Protein AF-0000000080436805 (afdb_homodimer)

Structure (mmCIF, N/CA/C/O backbone):
data_AF-0000000080436805-model_v1
#
loop_
_entity.id
_entity.type
_entity.pdbx_description
1 polymer 'Epoxide hydrolase N-terminal domain-containing protein'
#
loop_
_atom_site.group_PDB
_atom_site.id
_atom_site.type_symbol
_atom_site.label_atom_id
_atom_site.label_alt_id
_atom_site.label_comp_id
_atom_site.label_asym_id
_atom_site.label_entity_id
_atom_site.label_seq_id
_atom_site.pdbx_PDB_ins_code
_atom_site.Cartn_x
_atom_site.Cartn_y
_atom_site.Cartn_z
_atom_site.occupancy
_atom_site.B_iso_or_equiv
_atom_site.auth_seq_id
_atom_site.auth_comp_id
_atom_site.auth_asym_id
_atom_site.auth_atom_id
_atom_site.pdbx_PDB_model_num
ATOM 1 N N . MET A 1 1 ? 10.547 -19.391 -31.875 1 88.62 1 MET A N 1
ATOM 2 C CA . MET A 1 1 ? 11.555 -20.422 -31.688 1 88.62 1 MET A CA 1
ATOM 3 C C . MET A 1 1 ? 11.836 -20.641 -30.203 1 88.62 1 MET A C 1
ATOM 5 O O . MET A 1 1 ? 11.961 -19.672 -29.438 1 88.62 1 MET A O 1
ATOM 9 N N . ILE A 1 2 ? 11.781 -21.859 -29.734 1 96.38 2 ILE A N 1
ATOM 10 C CA . ILE A 1 2 ? 12.062 -22.234 -28.359 1 96.38 2 ILE A CA 1
ATOM 11 C C . ILE A 1 2 ? 13.57 -22.344 -28.156 1 96.38 2 ILE A C 1
ATOM 13 O O . ILE A 1 2 ? 14.266 -23.016 -28.906 1 96.38 2 ILE A O 1
ATOM 17 N N . GLU A 1 3 ? 14.094 -21.609 -27.188 1 97.44 3 GLU A N 1
ATOM 18 C CA . GLU A 1 3 ? 15.531 -21.594 -26.891 1 97.44 3 GLU A CA 1
ATOM 19 C C . GLU A 1 3 ? 15.812 -22.062 -25.469 1 97.44 3 GLU A C 1
ATOM 21 O O . GLU A 1 3 ? 15.039 -21.797 -24.562 1 97.44 3 GLU A O 1
ATOM 26 N N . LYS A 1 4 ? 16.938 -22.75 -25.359 1 97.81 4 LYS A N 1
ATOM 27 C CA . LYS A 1 4 ? 17.359 -23.156 -24.016 1 97.81 4 LYS A CA 1
ATOM 28 C C . LYS A 1 4 ? 17.672 -21.938 -23.156 1 97.81 4 LYS A C 1
ATOM 30 O O . LYS A 1 4 ? 18.125 -20.906 -23.656 1 97.81 4 LYS A O 1
ATOM 35 N N . PHE A 1 5 ? 17.375 -22.047 -21.891 1 97.88 5 PHE A N 1
ATOM 36 C CA . PHE A 1 5 ? 17.594 -20.969 -20.922 1 97.88 5 PHE A CA 1
ATOM 37 C C . PHE A 1 5 ? 18.391 -21.469 -19.719 1 97.88 5 PHE A C 1
ATOM 39 O O . PHE A 1 5 ? 18.172 -22.594 -19.25 1 97.88 5 PHE A O 1
ATOM 46 N N . THR A 1 6 ? 19.375 -20.688 -19.281 1 97.62 6 THR A N 1
ATOM 47 C CA . THR A 1 6 ? 20.156 -20.984 -18.078 1 97.62 6 THR A CA 1
ATOM 48 C C . THR A 1 6 ? 19.922 -19.938 -17 1 97.62 6 THR A C 1
ATOM 50 O O . THR A 1 6 ? 19.906 -18.734 -17.297 1 97.62 6 THR A O 1
ATOM 53 N N . ILE A 1 7 ? 19.734 -20.375 -15.781 1 98.25 7 ILE A N 1
ATOM 54 C CA . ILE A 1 7 ? 19.531 -19.469 -14.656 1 98.25 7 ILE A CA 1
ATOM 55 C C . ILE A 1 7 ? 20.766 -18.578 -14.484 1 98.25 7 ILE A C 1
ATOM 57 O O . ILE A 1 7 ? 21.891 -19.062 -14.398 1 98.25 7 ILE A O 1
ATOM 61 N N . PRO A 1 8 ? 20.594 -17.281 -14.391 1 97.81 8 PRO A N 1
ATOM 62 C CA . PRO A 1 8 ? 21.734 -16.359 -14.352 1 97.81 8 PRO A CA 1
ATOM 63 C C . PRO A 1 8 ? 22.422 -16.344 -12.984 1 97.81 8 PRO A C 1
ATOM 65 O O . PRO A 1 8 ? 21.844 -16.781 -11.992 1 97.81 8 PRO A O 1
ATOM 68 N N . SER A 1 9 ? 23.656 -15.82 -13.008 1 97.56 9 SER A N 1
ATOM 69 C CA . SER A 1 9 ? 24.375 -15.578 -11.766 1 97.56 9 SER A CA 1
ATOM 70 C C . SER A 1 9 ? 23.875 -14.312 -11.078 1 97.56 9 SER A C 1
ATOM 72 O O . SER A 1 9 ? 23.172 -13.508 -11.68 1 97.56 9 SER A O 1
ATOM 74 N N . LEU A 1 10 ? 24.125 -14.234 -9.844 1 97.19 10 LEU A N 1
ATOM 75 C CA . LEU A 1 10 ? 23.766 -13.086 -9.016 1 97.19 10 LEU A CA 1
ATOM 76 C C . LEU A 1 10 ? 24.984 -12.203 -8.75 1 97.19 10 LEU A C 1
ATOM 78 O O . LEU A 1 10 ? 26.078 -12.711 -8.516 1 97.19 10 LEU A O 1
ATOM 82 N N . ASP A 1 11 ? 24.828 -10.883 -8.82 1 96.44 11 ASP A N 1
ATOM 83 C CA . ASP A 1 11 ? 25.828 -9.969 -8.281 1 96.44 11 ASP A CA 1
ATOM 84 C C . ASP A 1 11 ? 25.859 -10 -6.758 1 96.44 11 ASP A C 1
ATOM 86 O O . ASP A 1 11 ? 25.25 -9.148 -6.105 1 96.44 11 ASP A O 1
ATOM 90 N N . GLU A 1 12 ? 26.562 -10.891 -6.273 1 96.12 12 GLU A N 1
ATOM 91 C CA . GLU A 1 12 ? 26.578 -11.141 -4.836 1 96.12 12 GLU A CA 1
ATOM 92 C C . GLU A 1 12 ? 27.141 -9.938 -4.074 1 96.12 12 GLU A C 1
ATOM 94 O O . GLU A 1 12 ? 26.719 -9.656 -2.955 1 96.12 12 GLU A O 1
ATOM 99 N N . GLN A 1 13 ? 28.094 -9.289 -4.645 1 96.38 13 GLN A N 1
ATOM 100 C CA . GLN A 1 13 ? 28.719 -8.164 -3.971 1 96.38 13 GLN A CA 1
ATOM 101 C C . GLN A 1 13 ? 27.719 -7.023 -3.762 1 96.38 13 GLN A C 1
ATOM 103 O O . GLN A 1 13 ? 27.656 -6.438 -2.678 1 96.38 13 GLN A O 1
ATOM 108 N N . ASP A 1 14 ? 27.016 -6.73 -4.785 1 96.81 14 ASP A N 1
ATOM 109 C CA . ASP A 1 14 ? 26.016 -5.676 -4.664 1 96.81 14 ASP A CA 1
ATOM 110 C C . ASP A 1 14 ? 24.984 -6.016 -3.588 1 96.81 14 ASP A C 1
ATOM 112 O O . ASP A 1 14 ? 24.641 -5.168 -2.764 1 96.81 14 ASP A O 1
ATOM 116 N N . LEU A 1 15 ? 24.484 -7.219 -3.656 1 97.81 15 LEU A N 1
ATOM 117 C CA . LEU A 1 15 ? 23.5 -7.648 -2.666 1 97.81 15 LEU A CA 1
ATOM 118 C C . LEU A 1 15 ? 24.078 -7.574 -1.257 1 97.81 15 LEU A C 1
ATOM 120 O O . LEU A 1 15 ? 23.438 -7.055 -0.342 1 97.81 15 LEU A O 1
ATOM 124 N N . HIS A 1 16 ? 25.281 -8.062 -1.085 1 97.69 16 HIS A N 1
ATOM 125 C CA . HIS A 1 16 ? 25.922 -8.062 0.223 1 97.69 16 HIS A CA 1
ATOM 126 C C . HIS A 1 16 ? 26.141 -6.645 0.739 1 97.69 16 HIS A C 1
ATOM 128 O O . HIS A 1 16 ? 25.891 -6.367 1.917 1 97.69 16 HIS A O 1
ATOM 134 N N . ASP A 1 17 ? 26.594 -5.762 -0.115 1 97.12 17 ASP A N 1
ATOM 135 C CA . ASP A 1 17 ? 26.812 -4.371 0.268 1 97.12 17 ASP A CA 1
ATOM 136 C C . ASP A 1 17 ? 25.516 -3.729 0.753 1 97.12 17 ASP A C 1
ATOM 138 O O . ASP A 1 17 ? 25.5 -3.043 1.778 1 97.12 17 ASP A O 1
ATOM 142 N N . ARG A 1 18 ? 24.469 -3.953 0.056 1 98.12 18 ARG A N 1
ATOM 143 C CA . ARG A 1 18 ? 23.172 -3.379 0.41 1 98.12 18 ARG A CA 1
ATOM 144 C C . ARG A 1 18 ? 22.656 -3.961 1.721 1 98.12 18 ARG A C 1
ATOM 146 O O . ARG A 1 18 ? 22.156 -3.229 2.576 1 98.12 18 ARG A O 1
ATOM 153 N N . LEU A 1 19 ? 22.781 -5.242 1.886 1 98.38 19 LEU A N 1
ATOM 154 C CA . LEU A 1 19 ? 22.281 -5.906 3.078 1 98.38 19 LEU A CA 1
ATOM 155 C C . LEU A 1 19 ? 23.125 -5.562 4.297 1 98.38 19 LEU A C 1
ATOM 157 O O . LEU A 1 19 ? 22.688 -5.75 5.438 1 98.38 19 LEU A O 1
ATOM 161 N N . SER A 1 20 ? 24.328 -5.078 4.078 1 97.81 20 SER A N 1
ATOM 162 C CA . SER A 1 20 ? 25.234 -4.75 5.18 1 97.81 20 SER A CA 1
ATOM 163 C C . SER A 1 20 ? 24.969 -3.342 5.707 1 97.81 20 SER A C 1
ATOM 165 O O . SER A 1 20 ? 25.453 -2.971 6.773 1 97.81 20 SER A O 1
ATOM 167 N N . ARG A 1 21 ? 24.156 -2.566 4.992 1 97.12 21 ARG A N 1
ATOM 168 C CA . ARG A 1 21 ? 23.938 -1.174 5.371 1 97.12 21 ARG A CA 1
ATOM 169 C C . ARG A 1 21 ? 22.453 -0.874 5.52 1 97.12 21 ARG A C 1
ATOM 171 O O . ARG A 1 21 ? 22.016 0.245 5.246 1 97.12 21 ARG A O 1
ATOM 178 N N . VAL A 1 22 ? 21.75 -1.857 5.914 1 98.44 22 VAL A N 1
ATOM 179 C CA . VAL A 1 22 ? 20.297 -1.725 5.984 1 98.44 22 VAL A CA 1
ATOM 180 C C . VAL A 1 22 ? 19.922 -0.691 7.043 1 98.44 22 VAL A C 1
ATOM 182 O O . VAL A 1 22 ? 20.484 -0.684 8.141 1 98.44 22 VAL A O 1
ATOM 185 N N . LYS A 1 23 ? 19.047 0.207 6.695 1 98.38 23 LYS A N 1
ATOM 186 C CA . LYS A 1 23 ? 18.344 1.045 7.66 1 98.38 23 LYS A CA 1
ATOM 187 C C . LYS A 1 23 ? 16.969 0.472 7.984 1 98.38 23 LYS A C 1
ATOM 189 O O . LYS A 1 23 ? 16.062 0.472 7.137 1 98.38 23 LYS A O 1
ATOM 194 N N . TYR A 1 24 ? 16.812 -0.033 9.195 1 98.12 24 TYR A N 1
ATOM 195 C CA . TYR A 1 24 ? 15.562 -0.666 9.602 1 98.12 24 TYR A CA 1
ATOM 196 C C . TYR A 1 24 ? 14.555 0.374 10.078 1 98.12 24 TYR A C 1
ATOM 198 O O . TYR A 1 24 ? 14.938 1.415 10.617 1 98.12 24 TYR A O 1
ATOM 206 N N . PRO A 1 25 ? 13.289 0.126 9.875 1 97.56 25 PRO A N 1
ATOM 207 C CA . PRO A 1 25 ? 12.266 1.084 10.281 1 97.56 25 PRO A CA 1
ATOM 208 C C . PRO A 1 25 ? 12.086 1.147 11.797 1 97.56 25 PRO A C 1
ATOM 210 O O . PRO A 1 25 ? 12.406 0.183 12.5 1 97.56 25 PRO A O 1
ATOM 213 N N . HIS A 1 26 ? 11.531 2.301 12.211 1 95.31 26 HIS A N 1
ATOM 214 C CA . HIS A 1 26 ? 11.156 2.445 13.609 1 95.31 26 HIS A CA 1
ATOM 215 C C . HIS A 1 26 ? 9.953 1.572 13.953 1 95.31 26 HIS A C 1
ATOM 217 O O . HIS A 1 26 ? 9 1.496 13.18 1 95.31 26 HIS A O 1
ATOM 223 N N . GLU A 1 27 ? 10.047 0.868 15.031 1 95.31 27 GLU A N 1
ATOM 224 C CA . GLU A 1 27 ? 8.945 0.049 15.531 1 95.31 27 GLU A CA 1
ATOM 225 C C . GLU A 1 27 ? 8.656 0.354 17 1 95.31 27 GLU A C 1
ATOM 227 O O . GLU A 1 27 ? 9.398 1.09 17.641 1 95.31 27 GLU A O 1
ATOM 232 N N . TYR A 1 28 ? 7.523 -0.093 17.484 1 94.88 28 TYR A N 1
ATOM 233 C CA . TYR A 1 28 ? 7.176 0.051 18.891 1 94.88 28 TYR A CA 1
ATOM 234 C C . TYR A 1 28 ? 8.164 -0.693 19.781 1 94.88 28 TYR A C 1
ATOM 236 O O . TYR A 1 28 ? 8.82 -1.641 19.328 1 94.88 28 TYR A O 1
ATOM 244 N N . GLU A 1 29 ? 8.383 -0.262 20.984 1 90.12 29 GLU A N 1
ATOM 245 C CA . GLU A 1 29 ? 9.352 -0.846 21.891 1 90.12 29 GLU A CA 1
ATOM 246 C C . GLU A 1 29 ? 8.984 -2.285 22.25 1 90.12 29 GLU A C 1
ATOM 248 O O . GLU A 1 29 ? 9.859 -3.146 22.344 1 90.12 29 GLU A O 1
ATOM 253 N N . ASN A 1 30 ? 7.723 -2.559 22.516 1 81.88 30 ASN A N 1
ATOM 254 C CA . ASN A 1 30 ? 7.332 -3.936 22.797 1 81.88 30 ASN A CA 1
ATOM 255 C C . ASN A 1 30 ? 6.941 -4.68 21.531 1 81.88 30 ASN A C 1
ATOM 257 O O . ASN A 1 30 ? 5.77 -4.996 21.328 1 81.88 30 ASN A O 1
ATOM 261 N N . GLU A 1 31 ? 7.949 -4.957 20.828 1 70.44 31 GLU A N 1
ATOM 262 C CA . GLU A 1 31 ? 7.777 -5.59 19.531 1 70.44 31 GLU A CA 1
ATOM 263 C C . GLU A 1 31 ? 7.168 -6.98 19.672 1 70.44 31 GLU A C 1
ATOM 265 O O . GLU A 1 31 ? 6.316 -7.375 18.859 1 70.44 31 GLU A O 1
ATOM 270 N N . ALA A 1 32 ? 7.637 -7.602 20.641 1 68.31 32 ALA A N 1
ATOM 271 C CA . ALA A 1 32 ? 7.141 -8.953 20.875 1 68.31 32 ALA A CA 1
ATOM 272 C C . ALA A 1 32 ? 5.629 -8.961 21.094 1 68.31 32 ALA A C 1
ATOM 274 O O . ALA A 1 32 ? 4.926 -9.844 20.594 1 68.31 32 ALA A O 1
ATOM 275 N N . ALA A 1 33 ? 5.219 -7.914 21.672 1 70.69 33 ALA A N 1
ATOM 276 C CA . ALA A 1 33 ? 3.791 -7.848 21.969 1 70.69 33 ALA A CA 1
ATOM 277 C C . ALA A 1 33 ? 2.984 -7.48 20.734 1 70.69 33 ALA A C 1
ATOM 279 O O . ALA A 1 33 ? 1.81 -7.836 20.625 1 70.69 33 ALA A O 1
ATOM 280 N N . SER A 1 34 ? 3.65 -6.918 19.797 1 82.81 34 SER A N 1
ATOM 281 C CA . SER A 1 34 ? 2.934 -6.477 18.609 1 82.81 34 SER A CA 1
ATOM 282 C C . SER A 1 34 ? 2.742 -7.621 17.625 1 82.81 34 SER A C 1
ATOM 284 O O . SER A 1 34 ? 1.799 -7.613 16.828 1 82.81 34 SER A O 1
ATOM 286 N N . GLY A 1 35 ? 3.668 -8.633 17.781 1 87 35 GLY A N 1
ATOM 287 C CA . GLY A 1 35 ? 3.605 -9.734 16.828 1 87 35 GLY A CA 1
ATOM 288 C C . GLY A 1 35 ? 3.658 -9.273 15.391 1 87 35 GLY A C 1
ATOM 289 O O . GLY A 1 35 ? 4.562 -8.531 15 1 87 35 GLY A O 1
ATOM 290 N N . TRP A 1 36 ? 2.643 -9.758 14.656 1 93.81 36 TRP A N 1
ATOM 291 C CA . TRP A 1 36 ? 2.592 -9.461 13.234 1 93.81 36 TRP A CA 1
ATOM 292 C C . TRP A 1 36 ? 1.452 -8.5 12.914 1 93.81 36 TRP A C 1
ATOM 294 O O . TRP A 1 36 ? 1.061 -8.344 11.758 1 93.81 36 TRP A O 1
ATOM 304 N N . LYS A 1 37 ? 0.992 -7.848 13.953 1 91.12 37 LYS A N 1
ATOM 305 C CA . LYS A 1 37 ? -0.19 -6.996 13.875 1 91.12 37 LYS A CA 1
ATOM 306 C C . LYS A 1 37 ? 0.014 -5.859 12.875 1 91.12 37 LYS A C 1
ATOM 308 O O . LYS A 1 37 ? -0.914 -5.484 12.156 1 91.12 37 LYS A O 1
ATOM 313 N N . TYR A 1 38 ? 1.206 -5.32 12.734 1 94.31 38 TYR A N 1
ATOM 314 C CA . TYR A 1 38 ? 1.496 -4.156 11.906 1 94.31 38 TYR A CA 1
ATOM 315 C C . TYR A 1 38 ? 2.236 -4.562 10.633 1 94.31 38 TYR A C 1
ATOM 317 O O . TYR A 1 38 ? 2.74 -3.705 9.906 1 94.31 38 TYR A O 1
ATOM 325 N N . GLY A 1 39 ? 2.305 -5.852 10.344 1 96 39 GLY A N 1
ATOM 326 C CA . GLY A 1 39 ? 3.088 -6.395 9.25 1 96 39 GLY A CA 1
ATOM 327 C C . GLY A 1 39 ? 4.348 -7.105 9.703 1 96 39 GLY A C 1
ATOM 328 O O . GLY A 1 39 ? 4.43 -7.562 10.844 1 96 39 GLY A O 1
ATOM 329 N N . ALA A 1 40 ? 5.27 -7.281 8.844 1 97.06 40 ALA A N 1
ATOM 330 C CA . ALA A 1 40 ? 6.52 -7.977 9.148 1 97.06 40 ALA A CA 1
ATOM 331 C C . ALA A 1 40 ? 7.32 -7.227 10.211 1 97.06 40 ALA A C 1
ATOM 333 O O . ALA A 1 40 ? 7.699 -6.07 10.008 1 97.06 40 ALA A O 1
ATOM 334 N N . PRO A 1 41 ? 7.598 -7.891 11.297 1 96.94 41 PRO A N 1
ATOM 335 C CA . PRO A 1 41 ? 8.391 -7.227 12.336 1 96.94 41 PRO A CA 1
ATOM 336 C C . PRO A 1 41 ? 9.891 -7.277 12.055 1 96.94 41 PRO A C 1
ATOM 338 O O . PRO A 1 41 ? 10.367 -8.211 11.406 1 96.94 41 PRO A O 1
ATOM 341 N N . SER A 1 42 ? 10.625 -6.324 12.57 1 96.25 42 SER A N 1
ATOM 342 C CA . SER A 1 42 ? 12.047 -6.199 12.305 1 96.25 42 SER A CA 1
ATOM 343 C C . SER A 1 42 ? 12.812 -7.434 12.773 1 96.25 42 SER A C 1
ATOM 345 O O . SER A 1 42 ? 13.789 -7.844 12.141 1 96.25 42 SER A O 1
ATOM 347 N N . TRP A 1 43 ? 12.367 -7.98 13.906 1 95.88 43 TRP A N 1
ATOM 348 C CA . TRP A 1 43 ? 13.102 -9.141 14.398 1 95.88 43 TRP A CA 1
ATOM 349 C C . TRP A 1 43 ? 13.078 -10.273 13.367 1 95.88 43 TRP A C 1
ATOM 351 O O . TRP A 1 43 ? 14.094 -10.938 13.148 1 95.88 43 TRP A O 1
ATOM 361 N N . ALA A 1 44 ? 11.953 -10.57 12.781 1 97.12 44 ALA A N 1
ATOM 362 C CA . ALA A 1 44 ? 11.828 -11.625 11.773 1 97.12 44 ALA A CA 1
ATOM 363 C C . ALA A 1 44 ? 12.625 -11.281 10.516 1 97.12 44 ALA A C 1
ATOM 365 O O . ALA A 1 44 ? 13.305 -12.148 9.961 1 97.12 44 ALA A O 1
ATOM 366 N N . VAL A 1 45 ? 12.586 -10.008 10.102 1 98.31 45 VAL A N 1
ATOM 367 C CA . VAL A 1 45 ? 13.273 -9.562 8.898 1 98.31 45 VAL A CA 1
ATOM 368 C C . VAL A 1 45 ? 14.781 -9.633 9.102 1 98.31 45 VAL A C 1
ATOM 370 O O . VAL A 1 45 ? 15.516 -10.102 8.227 1 98.31 45 VAL A O 1
ATOM 373 N N . LYS A 1 46 ? 15.258 -9.18 10.242 1 97.94 46 LYS A N 1
ATOM 374 C CA . LYS A 1 46 ? 16.672 -9.188 10.555 1 97.94 46 LYS A CA 1
ATOM 375 C C . LYS A 1 46 ? 17.25 -10.602 10.516 1 97.94 46 LYS A C 1
ATOM 377 O O . LYS A 1 46 ? 18.359 -10.812 10.023 1 97.94 46 LYS A O 1
ATOM 382 N N . ASP A 1 47 ? 16.469 -11.531 11 1 97.75 47 ASP A N 1
ATOM 383 C CA . ASP A 1 47 ? 16.906 -12.922 10.977 1 97.75 47 ASP A CA 1
ATOM 384 C C . ASP A 1 47 ? 17.109 -13.414 9.539 1 97.75 47 ASP A C 1
ATOM 386 O O . ASP A 1 47 ? 18.094 -14.078 9.242 1 97.75 47 ASP A O 1
ATOM 390 N N . LEU A 1 48 ? 16.203 -13.125 8.727 1 98.75 48 LEU A N 1
ATOM 391 C CA . LEU A 1 48 ? 16.25 -13.562 7.336 1 98.75 48 LEU A CA 1
ATOM 392 C C . LEU A 1 48 ? 17.344 -12.805 6.57 1 98.75 48 LEU A C 1
ATOM 394 O O . LEU A 1 48 ? 17.969 -13.367 5.672 1 98.75 48 LEU A O 1
ATOM 398 N N . VAL A 1 49 ? 17.547 -11.5 6.898 1 98.81 49 VAL A N 1
ATOM 399 C CA . VAL A 1 49 ? 18.609 -10.719 6.289 1 98.81 49 VAL A CA 1
ATOM 400 C C . VAL A 1 49 ? 19.969 -11.32 6.648 1 98.81 49 VAL A C 1
ATOM 402 O O . VAL A 1 49 ? 20.844 -11.445 5.793 1 98.81 49 VAL A O 1
ATOM 405 N N . GLN A 1 50 ? 20.125 -11.695 7.879 1 98.5 50 GLN A N 1
ATOM 406 C CA . GLN A 1 50 ? 21.359 -12.336 8.312 1 98.5 50 GLN A CA 1
ATOM 407 C C . GLN A 1 50 ? 21.578 -13.648 7.57 1 98.5 50 GLN A C 1
ATOM 409 O O . GLN A 1 50 ? 22.703 -13.938 7.125 1 98.5 50 GLN A O 1
ATOM 414 N N . ALA A 1 51 ? 20.547 -14.438 7.461 1 98.62 51 ALA A N 1
ATOM 415 C CA . ALA A 1 51 ? 20.656 -15.695 6.723 1 98.62 51 ALA A CA 1
ATOM 416 C C . ALA A 1 51 ? 21 -15.445 5.258 1 98.62 51 ALA A C 1
ATOM 418 O O . ALA A 1 51 ? 21.797 -16.188 4.668 1 98.62 51 ALA A O 1
ATOM 419 N N . TRP A 1 52 ? 20.406 -14.414 4.688 1 98.69 52 TRP A N 1
ATOM 420 C CA . TRP A 1 52 ? 20.641 -14.07 3.291 1 98.69 52 TRP A CA 1
ATOM 421 C C . TRP A 1 52 ? 22.094 -13.68 3.07 1 98.69 52 TRP A C 1
ATOM 423 O O . TRP A 1 52 ? 22.688 -14.016 2.037 1 98.69 52 TRP A O 1
ATOM 433 N N . LYS A 1 53 ? 22.703 -13.062 4.043 1 97.06 53 LYS A N 1
ATOM 434 C CA . LYS A 1 53 ? 24.062 -12.555 3.953 1 97.06 53 LYS A CA 1
ATOM 435 C C . LYS A 1 53 ? 25.078 -13.656 4.203 1 97.06 53 LYS A C 1
ATOM 437 O O . LYS A 1 53 ? 26.156 -13.664 3.602 1 97.06 53 LYS A O 1
ATOM 442 N N . THR A 1 54 ? 24.734 -14.625 5.055 1 97.06 54 THR A N 1
ATOM 443 C CA . THR A 1 54 ? 25.812 -15.422 5.605 1 97.06 54 THR A CA 1
ATOM 444 C C . THR A 1 54 ? 25.625 -16.906 5.277 1 97.06 54 THR A C 1
ATOM 446 O O . THR A 1 54 ? 26.594 -17.672 5.254 1 97.06 54 THR A O 1
ATOM 449 N N . LYS A 1 55 ? 24.406 -17.312 5.086 1 97.69 55 LYS A N 1
ATOM 450 C CA . LYS A 1 55 ? 24.141 -18.75 4.973 1 97.69 55 LYS A CA 1
ATOM 451 C C . LYS A 1 55 ? 23.625 -19.109 3.584 1 97.69 55 LYS A C 1
ATOM 453 O O . LYS A 1 55 ? 23.922 -20.172 3.061 1 97.69 55 LYS A O 1
ATOM 458 N N . PHE A 1 56 ? 22.906 -18.281 2.98 1 98.25 56 PHE A N 1
ATOM 459 C CA . PHE A 1 56 ? 22.266 -18.531 1.696 1 98.25 56 PHE A CA 1
ATOM 460 C C . PHE A 1 56 ? 23.281 -18.5 0.563 1 98.25 56 PHE A C 1
ATOM 462 O O . PHE A 1 56 ? 24.094 -17.562 0.483 1 98.25 56 PHE A O 1
ATOM 469 N N . SER A 1 57 ? 23.203 -19.453 -0.32 1 98 57 SER A N 1
ATOM 470 C CA . SER A 1 57 ? 24.047 -19.516 -1.51 1 98 57 SER A CA 1
ATOM 471 C C . SER A 1 57 ? 23.203 -19.547 -2.781 1 98 57 SER A C 1
ATOM 473 O O . SER A 1 57 ? 22.594 -20.578 -3.107 1 98 57 SER A O 1
ATOM 475 N N . TRP A 1 58 ? 23.25 -18.484 -3.553 1 98.38 58 TRP A N 1
ATOM 476 C CA . TRP A 1 58 ? 22.547 -18.453 -4.828 1 98.38 58 TRP A CA 1
ATOM 477 C C . TRP A 1 58 ? 23.125 -19.5 -5.789 1 98.38 58 TRP A C 1
ATOM 479 O O . TRP A 1 58 ? 22.375 -20.125 -6.535 1 98.38 58 TRP A O 1
ATOM 489 N N . GLU A 1 59 ? 24.391 -19.625 -5.754 1 97.94 59 GLU A N 1
ATOM 490 C CA . GLU A 1 59 ? 25.031 -20.562 -6.676 1 97.94 59 GLU A CA 1
ATOM 491 C C . GLU A 1 59 ? 24.547 -21.984 -6.441 1 97.94 59 GLU A C 1
ATOM 493 O O . GLU A 1 59 ? 24.344 -22.75 -7.395 1 97.94 59 GLU A O 1
ATOM 498 N N . GLU A 1 60 ? 24.406 -22.344 -5.188 1 98.12 60 GLU A N 1
ATOM 499 C CA . GLU A 1 60 ? 23.859 -23.656 -4.887 1 98.12 60 GLU A CA 1
ATOM 500 C C . GLU A 1 60 ? 22.453 -23.812 -5.434 1 98.12 60 GLU A C 1
ATOM 502 O O . GLU A 1 60 ? 22.109 -24.859 -6.004 1 98.12 60 GLU A O 1
ATOM 507 N N . LYS A 1 61 ? 21.656 -22.812 -5.273 1 98.25 61 LYS A N 1
ATOM 508 C CA . LYS A 1 61 ? 20.281 -22.859 -5.754 1 98.25 61 LYS A CA 1
ATOM 509 C C . LYS A 1 61 ? 20.219 -22.797 -7.277 1 98.25 61 LYS A C 1
ATOM 511 O O . LYS A 1 61 ? 19.375 -23.438 -7.902 1 98.25 61 LYS A O 1
ATOM 516 N N . ARG A 1 62 ? 21.078 -21.969 -7.812 1 98.06 62 ARG A N 1
ATOM 517 C CA . ARG A 1 62 ? 21.203 -21.922 -9.266 1 98.06 62 ARG A CA 1
ATOM 518 C C . ARG A 1 62 ? 21.516 -23.297 -9.844 1 98.06 62 ARG A C 1
ATOM 520 O O . ARG A 1 62 ? 20.906 -23.703 -10.836 1 98.06 62 ARG A O 1
ATOM 527 N N . GLU A 1 63 ? 22.438 -24.016 -9.25 1 97.62 63 GLU A N 1
ATOM 528 C CA . GLU A 1 63 ? 22.781 -25.359 -9.68 1 97.62 63 GLU A CA 1
ATOM 529 C C . GLU A 1 63 ? 21.578 -26.297 -9.539 1 97.62 63 GLU A C 1
ATOM 531 O O . GLU A 1 63 ? 21.312 -27.125 -10.422 1 97.62 63 GLU A O 1
ATOM 536 N N . GLU A 1 64 ? 20.906 -26.188 -8.453 1 97.88 64 GLU A N 1
ATOM 537 C CA . GLU A 1 64 ? 19.703 -26.984 -8.242 1 97.88 64 GLU A CA 1
ATOM 538 C C . GLU A 1 64 ? 18.688 -26.734 -9.352 1 97.88 64 GLU A C 1
ATOM 540 O O . GLU A 1 64 ? 18.172 -27.672 -9.945 1 97.88 64 GLU A O 1
ATOM 545 N N . MET A 1 65 ? 18.375 -25.484 -9.625 1 98.44 65 MET A N 1
ATOM 546 C CA . MET A 1 65 ? 17.359 -25.125 -10.602 1 98.44 65 MET A CA 1
ATOM 547 C C . MET A 1 65 ? 17.781 -25.531 -12.008 1 98.44 65 MET A C 1
ATOM 549 O O . MET A 1 65 ? 16.938 -25.906 -12.828 1 98.44 65 MET A O 1
ATOM 553 N N . ASN A 1 66 ? 19.062 -25.516 -12.258 1 97.88 66 ASN A N 1
ATOM 554 C CA . ASN A 1 66 ? 19.562 -25.828 -13.594 1 97.88 66 ASN A CA 1
ATOM 555 C C . ASN A 1 66 ? 19.516 -27.328 -13.875 1 97.88 66 ASN A C 1
ATOM 557 O O . ASN A 1 66 ? 19.844 -27.766 -14.984 1 97.88 66 ASN A O 1
ATOM 561 N N . GLN A 1 67 ? 19.125 -28.125 -12.945 1 97.06 67 GLN A N 1
ATOM 562 C CA . GLN A 1 67 ? 18.906 -29.547 -13.211 1 97.06 67 GLN A CA 1
ATOM 563 C C . GLN A 1 67 ? 17.703 -29.75 -14.133 1 97.06 67 GLN A C 1
ATOM 565 O O . GLN A 1 67 ? 17.594 -30.781 -14.805 1 97.06 67 GLN A O 1
ATOM 570 N N . TRP A 1 68 ? 16.75 -28.859 -14.109 1 98.38 68 TRP A N 1
ATOM 571 C CA . TRP A 1 68 ? 15.586 -28.938 -14.977 1 98.38 68 TRP A CA 1
ATOM 572 C C . TRP A 1 68 ? 15.875 -28.297 -16.328 1 98.38 68 TRP A C 1
ATOM 574 O O . TRP A 1 68 ? 16.828 -27.531 -16.469 1 98.38 68 TRP A O 1
ATOM 584 N N . HIS A 1 69 ? 15.125 -28.688 -17.344 1 98.5 69 HIS A N 1
ATOM 585 C CA . HIS A 1 69 ? 15.281 -28.109 -18.672 1 98.5 69 HIS A CA 1
ATOM 586 C C . HIS A 1 69 ? 14.508 -26.797 -18.797 1 98.5 69 HIS A C 1
ATOM 588 O O . HIS A 1 69 ? 13.281 -26.812 -18.938 1 98.5 69 HIS A O 1
ATOM 594 N N . HIS A 1 70 ? 15.219 -25.719 -18.766 1 98.69 70 HIS A N 1
ATOM 595 C CA . HIS A 1 70 ? 14.648 -24.375 -18.906 1 98.69 70 HIS A CA 1
ATOM 596 C C . HIS A 1 70 ? 14.672 -23.906 -20.359 1 98.69 70 HIS A C 1
ATOM 598 O O . HIS A 1 70 ? 15.641 -24.156 -21.078 1 98.69 70 HIS A O 1
ATOM 604 N N . TYR A 1 71 ? 13.602 -23.203 -20.703 1 98.69 71 TYR A N 1
ATOM 605 C CA . TYR A 1 71 ? 13.492 -22.672 -22.062 1 98.69 71 TYR A CA 1
ATOM 606 C C . TYR A 1 71 ? 12.867 -21.281 -22.047 1 98.69 71 TYR A C 1
ATOM 608 O O . TYR A 1 71 ? 12.367 -20.828 -21.016 1 98.69 71 TYR A O 1
ATOM 616 N N . ARG A 1 72 ? 12.961 -20.594 -23.125 1 98.25 72 ARG A N 1
ATOM 617 C CA . ARG A 1 72 ? 12.281 -19.328 -23.406 1 98.25 72 ARG A CA 1
ATOM 618 C C . ARG A 1 72 ? 11.742 -19.312 -24.828 1 98.25 72 ARG A C 1
ATOM 620 O O . ARG A 1 72 ? 12.367 -19.844 -25.75 1 98.25 72 ARG A O 1
ATOM 627 N N . THR A 1 73 ? 10.664 -18.766 -25.031 1 98.38 73 THR A N 1
ATOM 628 C CA . THR A 1 73 ? 10.07 -18.625 -26.359 1 98.38 73 THR A CA 1
ATOM 629 C C . THR A 1 73 ? 9.234 -17.344 -26.453 1 98.38 73 THR A C 1
ATOM 631 O O . THR A 1 73 ? 8.695 -16.891 -25.438 1 98.38 73 THR A O 1
ATOM 634 N N . ASN A 1 74 ? 9.195 -16.734 -27.625 1 98.38 74 ASN A N 1
ATOM 635 C CA . ASN A 1 74 ? 8.398 -15.531 -27.812 1 98.38 74 ASN A CA 1
ATOM 636 C C . ASN A 1 74 ? 6.941 -15.852 -28.109 1 98.38 74 ASN A C 1
ATOM 638 O O . ASN A 1 74 ? 6.633 -16.516 -29.094 1 98.38 74 ASN A O 1
ATOM 642 N N . ILE A 1 75 ? 6.117 -15.5 -27.25 1 98.19 75 ILE A N 1
ATOM 643 C CA . ILE A 1 75 ? 4.68 -15.664 -27.422 1 98.19 75 ILE A CA 1
ATOM 644 C C . ILE A 1 75 ? 3.971 -14.344 -27.141 1 98.19 75 ILE A C 1
ATOM 646 O O . ILE A 1 75 ? 4.168 -13.727 -26.094 1 98.19 75 ILE A O 1
ATOM 650 N N . ASN A 1 76 ? 3.152 -13.914 -28.062 1 97.25 76 ASN A N 1
ATOM 651 C CA . ASN A 1 76 ? 2.4 -12.664 -27.953 1 97.25 76 ASN A CA 1
ATOM 652 C C . ASN A 1 76 ? 3.316 -11.484 -27.656 1 97.25 76 ASN A C 1
ATOM 654 O O . ASN A 1 76 ? 2.959 -10.594 -26.875 1 97.25 76 ASN A O 1
ATOM 658 N N . GLY A 1 77 ? 4.535 -11.555 -28.094 1 97.19 77 GLY A N 1
ATOM 659 C CA . GLY A 1 77 ? 5.441 -10.414 -28.031 1 97.19 77 GLY A CA 1
ATOM 660 C C . GLY A 1 77 ? 6.312 -10.414 -26.797 1 97.19 77 GLY A C 1
ATOM 661 O O . GLY A 1 77 ? 7.109 -9.5 -26.594 1 97.19 77 GLY A O 1
ATOM 662 N N . LEU A 1 78 ? 6.199 -11.445 -25.938 1 98.12 78 LEU A N 1
ATOM 663 C CA . LEU A 1 78 ? 7.004 -11.539 -24.734 1 98.12 78 LEU A CA 1
ATOM 664 C C . LEU A 1 78 ? 7.828 -12.82 -24.719 1 98.12 78 LEU A C 1
ATOM 666 O O . LEU A 1 78 ? 7.352 -13.875 -25.156 1 98.12 78 LEU A O 1
ATOM 670 N N . ASN A 1 79 ? 9.055 -12.688 -24.281 1 98.44 79 ASN A N 1
ATOM 671 C CA . ASN A 1 79 ? 9.836 -13.891 -24.031 1 98.44 79 ASN A CA 1
ATOM 672 C C . ASN A 1 79 ? 9.359 -14.602 -22.766 1 98.44 79 ASN A C 1
ATOM 674 O O . ASN A 1 79 ? 9.617 -14.148 -21.656 1 98.44 79 ASN A O 1
ATOM 678 N N . ILE A 1 80 ? 8.781 -15.727 -22.953 1 98.81 80 ILE A N 1
ATOM 679 C CA . ILE A 1 80 ? 8.188 -16.484 -21.859 1 98.81 80 ILE A CA 1
ATOM 680 C C . ILE A 1 80 ? 9.148 -17.578 -21.422 1 98.81 80 ILE A C 1
ATOM 682 O O . ILE A 1 80 ? 9.562 -18.422 -22.219 1 98.81 80 ILE A O 1
ATOM 686 N N . HIS A 1 81 ? 9.531 -17.578 -20.156 1 98.88 81 HIS A N 1
ATOM 687 C CA . HIS A 1 81 ? 10.328 -18.625 -19.531 1 98.88 81 HIS A CA 1
ATOM 688 C C . HIS A 1 81 ? 9.453 -19.797 -19.109 1 98.88 81 HIS A C 1
ATOM 690 O O . HIS A 1 81 ? 8.336 -19.594 -18.625 1 98.88 81 HIS A O 1
ATOM 696 N N . PHE A 1 82 ? 9.961 -21.016 -19.297 1 98.81 82 PHE A N 1
ATOM 697 C CA . PHE A 1 82 ? 9.258 -22.172 -18.75 1 98.81 82 PHE A CA 1
ATOM 698 C C . PHE A 1 82 ? 10.211 -23.344 -18.578 1 98.81 82 PHE A C 1
ATOM 700 O O . PHE A 1 82 ? 11.258 -23.406 -19.219 1 98.81 82 PHE A O 1
ATOM 707 N N . ILE A 1 83 ? 9.883 -24.156 -17.625 1 98.81 83 ILE A N 1
ATOM 708 C CA . ILE A 1 83 ? 10.484 -25.484 -17.469 1 98.81 83 ILE A CA 1
ATOM 709 C C . ILE A 1 83 ? 9.68 -26.516 -18.266 1 98.81 83 ILE A C 1
ATOM 711 O O . ILE A 1 83 ? 8.453 -26.484 -18.25 1 98.81 83 ILE A O 1
ATOM 715 N N . HIS A 1 84 ? 10.352 -27.406 -18.953 1 98.75 84 HIS A N 1
ATOM 716 C CA . HIS A 1 84 ? 9.719 -28.516 -19.656 1 98.75 84 HIS A CA 1
ATOM 717 C C . HIS A 1 84 ? 10.445 -29.828 -19.359 1 98.75 84 HIS A C 1
ATOM 719 O O . HIS A 1 84 ? 11.562 -30.047 -19.828 1 98.75 84 HIS A O 1
ATOM 725 N N . GLU A 1 85 ? 9.805 -30.641 -18.562 1 98.25 85 GLU A N 1
ATOM 726 C CA . GLU A 1 85 ? 10.344 -31.953 -18.219 1 98.25 85 GLU A CA 1
ATOM 727 C C . GLU A 1 85 ? 9.484 -33.062 -18.812 1 98.25 85 GLU A C 1
ATOM 729 O O . GLU A 1 85 ? 8.359 -33.312 -18.359 1 98.25 85 GLU A O 1
ATOM 734 N N . ILE A 1 86 ? 10.008 -33.781 -19.703 1 97.38 86 ILE A N 1
ATOM 735 C CA . ILE A 1 86 ? 9.297 -34.875 -20.391 1 97.38 86 ILE A CA 1
ATOM 736 C C . ILE A 1 86 ? 9.461 -36.188 -19.609 1 97.38 86 ILE A C 1
ATOM 738 O O . ILE A 1 86 ? 10.578 -36.531 -19.234 1 97.38 86 ILE A O 1
ATOM 742 N N . SER A 1 87 ? 8.352 -36.781 -19.391 1 97.31 87 SER A N 1
ATOM 743 C CA . SER A 1 87 ? 8.383 -38.062 -18.672 1 97.31 87 SER A CA 1
ATOM 744 C C . SER A 1 87 ? 8.781 -39.188 -19.594 1 97.31 87 SER A C 1
ATOM 746 O O . SER A 1 87 ? 8.43 -39.188 -20.766 1 97.31 87 SER A O 1
ATOM 748 N N . LYS A 1 88 ? 9.453 -40.188 -19.078 1 95.19 88 LYS A N 1
ATOM 749 C CA . LYS A 1 88 ? 9.797 -41.406 -19.812 1 95.19 88 LYS A CA 1
ATOM 750 C C . LYS A 1 88 ? 8.75 -42.5 -19.594 1 95.19 88 LYS A C 1
ATOM 752 O O . LYS A 1 88 ? 8.828 -43.562 -20.203 1 95.19 88 LYS A O 1
ATOM 757 N N . VAL A 1 89 ? 7.789 -42.125 -18.859 1 93.88 89 VAL A N 1
ATOM 758 C CA . VAL A 1 89 ? 6.723 -43.094 -18.562 1 93.88 89 VAL A CA 1
ATOM 759 C C . VAL A 1 89 ? 5.688 -43.062 -19.688 1 93.88 89 VAL A C 1
ATOM 761 O O . VAL A 1 89 ? 5.227 -42 -20.094 1 93.88 89 VAL A O 1
ATOM 764 N N . ASP A 1 90 ? 5.348 -44.188 -20.359 1 87.5 90 ASP A N 1
ATOM 765 C CA . ASP A 1 90 ? 4.547 -44.344 -21.562 1 87.5 90 ASP A CA 1
ATOM 766 C C . ASP A 1 90 ? 3.182 -43.688 -21.406 1 87.5 90 ASP A C 1
ATOM 768 O O . ASP A 1 90 ? 2.668 -43.062 -22.344 1 87.5 90 ASP A O 1
ATOM 772 N N . ASN A 1 91 ? 2.545 -43.719 -20.25 1 88.44 91 ASN A N 1
ATOM 773 C CA . ASN A 1 91 ? 1.187 -43.188 -20.109 1 88.44 91 ASN A CA 1
ATOM 774 C C . ASN A 1 91 ? 1.173 -41.812 -19.438 1 88.44 91 ASN A C 1
ATOM 776 O O . ASN A 1 91 ? 0.14 -41.375 -18.938 1 88.44 91 ASN A O 1
ATOM 780 N N . ALA A 1 92 ? 2.273 -41.156 -19.594 1 95.81 92 ALA A N 1
ATOM 781 C CA . ALA A 1 92 ? 2.33 -39.812 -19.016 1 95.81 92 ALA A CA 1
ATOM 782 C C . ALA A 1 92 ? 1.468 -38.844 -19.812 1 95.81 92 ALA A C 1
ATOM 784 O O . ALA A 1 92 ? 1.41 -38.906 -21.047 1 95.81 92 ALA A O 1
ATOM 785 N N . ILE A 1 93 ? 0.759 -37.969 -19.156 1 96.25 93 ILE A N 1
ATOM 786 C CA . ILE A 1 93 ? -0.006 -36.906 -19.812 1 96.25 93 ILE A CA 1
ATOM 787 C C . ILE A 1 93 ? 0.587 -35.531 -19.469 1 96.25 93 ILE A C 1
ATOM 789 O O . ILE A 1 93 ? 1.248 -35.375 -18.438 1 96.25 93 ILE A O 1
ATOM 793 N N . PRO A 1 94 ? 0.451 -34.5 -20.328 1 97.62 94 PRO A N 1
ATOM 794 C CA . PRO A 1 94 ? 1.008 -33.188 -20.047 1 97.62 94 PRO A CA 1
ATOM 795 C C . PRO A 1 94 ? 0.27 -32.469 -18.922 1 97.62 94 PRO A C 1
ATOM 797 O O . PRO A 1 94 ? -0.953 -32.562 -18.812 1 97.62 94 PRO A O 1
ATOM 800 N N . ILE A 1 95 ? 0.993 -31.781 -18.094 1 98.69 95 ILE A N 1
ATOM 801 C CA . ILE A 1 95 ? 0.394 -30.953 -17.047 1 98.69 95 ILE A CA 1
ATOM 802 C C . ILE A 1 95 ? 1.06 -29.578 -17.031 1 98.69 95 ILE A C 1
ATOM 804 O O . ILE A 1 95 ? 2.277 -29.469 -17.188 1 98.69 95 ILE A O 1
ATOM 808 N N . LEU A 1 96 ? 0.265 -28.562 -16.969 1 98.88 96 LEU A N 1
ATOM 809 C CA . LEU A 1 96 ? 0.691 -27.172 -16.797 1 98.88 96 LEU A CA 1
ATOM 810 C C . LEU A 1 96 ? 0.525 -26.719 -15.359 1 98.88 96 LEU A C 1
ATOM 812 O O . LEU A 1 96 ? -0.567 -26.828 -14.789 1 98.88 96 LEU A O 1
ATOM 816 N N . LEU A 1 97 ? 1.62 -26.297 -14.719 1 98.94 97 LEU A N 1
ATOM 817 C CA . LEU A 1 97 ? 1.586 -25.781 -13.352 1 98.94 97 LEU A CA 1
ATOM 818 C C . LEU A 1 97 ? 1.697 -24.266 -13.344 1 98.94 97 LEU A C 1
ATOM 820 O O . LEU A 1 97 ? 2.682 -23.703 -13.836 1 98.94 97 LEU A O 1
ATOM 824 N N . LEU A 1 98 ? 0.729 -23.578 -12.773 1 98.94 98 LEU A N 1
ATOM 825 C CA . LEU A 1 98 ? 0.708 -22.125 -12.766 1 98.94 98 LEU A CA 1
ATOM 826 C C . LEU A 1 98 ? 0.792 -21.578 -11.344 1 98.94 98 LEU A C 1
ATOM 828 O O . LEU A 1 98 ? -0.06 -21.891 -10.508 1 98.94 98 LEU A O 1
ATOM 832 N N . HIS A 1 99 ? 1.8 -20.734 -11.125 1 98.69 99 HIS A N 1
ATOM 833 C CA . HIS A 1 99 ? 2.008 -20.125 -9.812 1 98.69 99 HIS A CA 1
ATOM 834 C C . HIS A 1 99 ? 1.273 -18.797 -9.703 1 98.69 99 HIS A C 1
ATOM 836 O O . HIS A 1 99 ? 0.572 -18.391 -10.633 1 98.69 99 HIS A O 1
ATOM 842 N N . GLY A 1 100 ? 1.344 -18.188 -8.547 1 98.19 100 GLY A N 1
ATOM 843 C CA . GLY A 1 100 ? 0.78 -16.859 -8.305 1 98.19 100 GLY A CA 1
ATOM 844 C C . GLY A 1 100 ? 1.758 -15.906 -7.645 1 98.19 100 GLY A C 1
ATOM 845 O O . GLY A 1 100 ? 2.957 -15.945 -7.93 1 98.19 100 GLY A O 1
ATOM 846 N N . TRP A 1 101 ? 1.265 -14.969 -6.945 1 98.12 101 TRP A N 1
ATOM 847 C CA . TRP A 1 101 ? 2.047 -13.961 -6.238 1 98.12 101 TRP A CA 1
ATOM 848 C C . TRP A 1 101 ? 2.039 -14.219 -4.734 1 98.12 101 TRP A C 1
ATOM 850 O O . TRP A 1 101 ? 1.029 -14.656 -4.18 1 98.12 101 TRP A O 1
ATOM 860 N N . PRO A 1 102 ? 3.117 -14 -4.07 1 97.75 102 PRO A N 1
ATOM 861 C CA . PRO A 1 102 ? 4.438 -13.555 -4.527 1 97.75 102 PRO A CA 1
ATOM 862 C C . PRO A 1 102 ? 5.418 -14.711 -4.699 1 97.75 102 PRO A C 1
ATOM 864 O O . PRO A 1 102 ? 6.566 -14.633 -4.25 1 97.75 102 PRO A O 1
ATOM 867 N N . SER A 1 103 ? 4.988 -15.719 -5.387 1 97.94 103 SER A N 1
ATOM 868 C CA . SER A 1 103 ? 5.859 -16.844 -5.672 1 97.94 103 SER A CA 1
ATOM 869 C C . SER A 1 103 ? 6.352 -16.812 -7.117 1 97.94 103 SER A C 1
ATOM 871 O O . SER A 1 103 ? 6.215 -15.797 -7.801 1 97.94 103 SER A O 1
ATOM 873 N N . THR A 1 104 ? 7.152 -17.797 -7.543 1 98.5 104 THR A N 1
ATOM 874 C CA . THR A 1 104 ? 7.688 -18.047 -8.875 1 98.5 104 THR A CA 1
ATOM 875 C C . THR A 1 104 ? 7.535 -19.516 -9.258 1 98.5 104 THR A C 1
ATOM 877 O O . THR A 1 104 ? 6.922 -20.281 -8.523 1 98.5 104 THR A O 1
ATOM 880 N N . PHE A 1 105 ? 8.125 -19.828 -10.422 1 98.69 105 PHE A N 1
ATOM 881 C CA . PHE A 1 105 ? 8.133 -21.219 -10.852 1 98.69 105 PHE A CA 1
ATOM 882 C C . PHE A 1 105 ? 8.727 -22.109 -9.773 1 98.69 105 PHE A C 1
ATOM 884 O O . PHE A 1 105 ? 8.383 -23.297 -9.672 1 98.69 105 PHE A O 1
ATOM 891 N N . TYR A 1 106 ? 9.578 -21.562 -8.906 1 98.81 106 TYR A N 1
ATOM 892 C CA . TYR A 1 106 ? 10.32 -22.328 -7.91 1 98.81 106 TYR A CA 1
ATOM 893 C C . TYR A 1 106 ? 9.383 -22.859 -6.824 1 98.81 106 TYR A C 1
ATOM 895 O O . TYR A 1 106 ? 9.75 -23.75 -6.066 1 98.81 106 TYR A O 1
ATOM 903 N N . GLU A 1 107 ? 8.188 -22.312 -6.781 1 98.56 107 GLU A N 1
ATOM 904 C CA . GLU A 1 107 ? 7.188 -22.812 -5.844 1 98.56 107 GLU A CA 1
ATOM 905 C C . GLU A 1 107 ? 6.949 -24.297 -6.035 1 98.56 107 GLU A C 1
ATOM 907 O O . GLU A 1 107 ? 6.609 -25.016 -5.082 1 98.56 107 GLU A O 1
ATOM 912 N N . PHE A 1 108 ? 7.215 -24.828 -7.234 1 98.81 108 PHE A N 1
ATOM 913 C CA . PHE A 1 108 ? 6.859 -26.203 -7.59 1 98.81 108 PHE A CA 1
ATOM 914 C C . PHE A 1 108 ? 8.094 -27.094 -7.578 1 98.81 108 PHE A C 1
ATOM 916 O O . PHE A 1 108 ? 8.047 -28.219 -8.07 1 98.81 108 PHE A O 1
ATOM 923 N N . HIS A 1 109 ? 9.227 -26.641 -7.004 1 98.81 109 HIS A N 1
ATOM 924 C CA . HIS A 1 109 ? 10.5 -27.344 -7.141 1 98.81 109 HIS A CA 1
ATOM 925 C C . HIS A 1 109 ? 10.43 -28.75 -6.555 1 98.81 109 HIS A C 1
ATOM 927 O O . HIS A 1 109 ? 11.117 -29.656 -7.02 1 98.81 109 HIS A O 1
ATOM 933 N N . LYS A 1 110 ? 9.523 -28.953 -5.598 1 98.69 110 LYS A N 1
ATOM 934 C CA . LYS A 1 110 ? 9.422 -30.266 -4.953 1 98.69 110 LYS A CA 1
ATOM 935 C C . LYS A 1 110 ? 8.508 -31.188 -5.742 1 98.69 110 LYS A C 1
ATOM 937 O O . LYS A 1 110 ? 8.5 -32.406 -5.512 1 98.69 110 LYS A O 1
ATOM 942 N N . LEU A 1 111 ? 7.773 -30.656 -6.695 1 98.75 111 LEU A N 1
ATOM 943 C CA . LEU A 1 111 ? 6.75 -31.438 -7.387 1 98.75 111 LEU A CA 1
ATOM 944 C C . LEU A 1 111 ? 7.23 -31.859 -8.773 1 98.75 111 LEU A C 1
ATOM 946 O O . LEU A 1 111 ? 6.734 -32.844 -9.328 1 98.75 111 LEU A O 1
ATOM 950 N N . ILE A 1 112 ? 8.195 -31.156 -9.352 1 98.81 112 ILE A N 1
ATOM 951 C CA . ILE A 1 112 ? 8.547 -31.297 -10.758 1 98.81 112 ILE A CA 1
ATOM 952 C C . ILE A 1 112 ? 9 -32.75 -11.031 1 98.81 112 ILE A C 1
ATOM 954 O O . ILE A 1 112 ? 8.406 -33.438 -11.852 1 98.81 112 ILE A O 1
ATOM 958 N N . ASN A 1 113 ? 9.992 -33.25 -10.32 1 98.56 113 ASN A N 1
ATOM 959 C CA . ASN A 1 113 ? 10.531 -34.594 -10.57 1 98.56 113 ASN A CA 1
ATOM 960 C C . ASN A 1 113 ? 9.531 -35.656 -10.18 1 98.56 113 ASN A C 1
ATOM 962 O O . ASN A 1 113 ? 9.289 -36.594 -10.953 1 98.56 113 ASN A O 1
ATOM 966 N N . PRO A 1 114 ? 8.891 -35.531 -9.023 1 98.75 114 PRO A N 1
ATOM 967 C CA . PRO A 1 114 ? 7.918 -36.562 -8.648 1 98.75 114 PRO A CA 1
ATOM 968 C C . PRO A 1 114 ? 6.762 -36.688 -9.641 1 98.75 114 PRO A C 1
ATOM 970 O O . PRO A 1 114 ? 6.285 -37.781 -9.922 1 98.75 114 PRO A O 1
ATOM 973 N N . LEU A 1 115 ? 6.301 -35.562 -10.164 1 98.75 115 LEU A N 1
ATOM 974 C CA . LEU A 1 115 ? 5.238 -35.594 -11.156 1 98.75 115 LEU A CA 1
ATOM 975 C C . LEU A 1 115 ? 5.734 -36.219 -12.469 1 98.75 115 LEU A C 1
ATOM 977 O O . LEU A 1 115 ? 5.055 -37.062 -13.07 1 98.75 115 LEU A O 1
ATOM 981 N N . ARG A 1 116 ? 6.914 -35.812 -12.898 1 98.25 116 ARG A N 1
ATOM 982 C CA . ARG A 1 116 ? 7.508 -36.312 -14.141 1 98.25 116 ARG A CA 1
ATOM 983 C C . ARG A 1 116 ? 7.691 -37.812 -14.078 1 98.25 116 ARG A C 1
ATOM 985 O O . ARG A 1 116 ? 7.41 -38.531 -15.047 1 98.25 116 ARG A O 1
ATOM 992 N N . ASP A 1 117 ? 8.102 -38.312 -12.906 1 97.62 117 ASP A N 1
ATOM 993 C CA . ASP A 1 117 ? 8.539 -39.688 -12.773 1 97.62 117 ASP A CA 1
ATOM 994 C C . ASP A 1 117 ? 7.391 -40.594 -12.328 1 97.62 117 ASP A C 1
ATOM 996 O O . ASP A 1 117 ? 7.527 -41.812 -12.32 1 97.62 117 ASP A O 1
ATOM 1000 N N . GLY A 1 118 ? 6.258 -40 -11.969 1 96.62 118 GLY A N 1
ATOM 1001 C CA . GLY A 1 118 ? 5.168 -40.812 -11.438 1 96.62 118 GLY A CA 1
ATOM 1002 C C . GLY A 1 118 ? 5.496 -41.469 -10.102 1 96.62 118 GLY A C 1
ATOM 1003 O O . GLY A 1 118 ? 5.32 -42.656 -9.922 1 96.62 118 GLY A O 1
ATOM 1004 N N . GLN A 1 119 ? 5.969 -40.625 -9.258 1 92.19 119 GLN A N 1
ATOM 1005 C CA . GLN A 1 119 ? 6.328 -41.125 -7.934 1 92.19 119 GLN A CA 1
ATOM 1006 C C . GLN A 1 119 ? 5.156 -41.844 -7.277 1 92.19 119 GLN A C 1
ATOM 1008 O O . GLN A 1 119 ? 4 -41.469 -7.457 1 92.19 119 GLN A O 1
ATOM 1013 N N . ASN A 1 120 ? 5.5 -42.906 -6.484 1 91.88 120 ASN A N 1
ATOM 1014 C CA . ASN A 1 120 ? 4.543 -43.781 -5.789 1 91.88 120 ASN A CA 1
ATOM 1015 C C . ASN A 1 120 ? 3.729 -44.625 -6.77 1 91.88 120 ASN A C 1
ATOM 1017 O O . ASN A 1 120 ? 2.557 -44.906 -6.52 1 91.88 120 ASN A O 1
ATOM 1021 N N . SER A 1 121 ? 4.34 -44.844 -7.918 1 87.5 121 SER A N 1
ATOM 1022 C CA . SER A 1 121 ? 3.744 -45.656 -8.961 1 87.5 121 SER A CA 1
ATOM 1023 C C . SER A 1 121 ? 2.373 -45.156 -9.367 1 87.5 121 SER A C 1
ATOM 1025 O O . SER A 1 121 ? 1.419 -45.906 -9.5 1 87.5 121 SER A O 1
ATOM 1027 N N . SER A 1 122 ? 2.277 -43.938 -9.492 1 92.12 122 SER A N 1
ATOM 1028 C CA . SER A 1 122 ? 1.03 -43.281 -9.859 1 92.12 122 SER A CA 1
ATOM 1029 C C . SER A 1 122 ? 1.175 -42.5 -11.164 1 92.12 122 SER A C 1
ATOM 1031 O O . SER A 1 122 ? 2.154 -42.688 -11.891 1 92.12 122 SER A O 1
ATOM 1033 N N . GLN A 1 123 ? 0.181 -41.781 -11.57 1 95.94 123 GLN A N 1
ATOM 1034 C CA . GLN A 1 123 ? 0.111 -41.062 -12.836 1 95.94 123 GLN A CA 1
ATOM 1035 C C . GLN A 1 123 ? 1.332 -40.188 -13.031 1 95.94 123 GLN A C 1
ATOM 1037 O O . GLN A 1 123 ? 1.682 -39.375 -12.148 1 95.94 123 GLN A O 1
ATOM 1042 N N . ALA A 1 124 ? 2.047 -40.344 -14.117 1 97.56 124 ALA A N 1
ATOM 1043 C CA . ALA A 1 124 ? 3.17 -39.5 -14.516 1 97.56 124 ALA A CA 1
ATOM 1044 C C . ALA A 1 124 ? 2.715 -38.375 -15.469 1 97.56 124 ALA A C 1
ATOM 1046 O O . ALA A 1 124 ? 1.655 -38.5 -16.094 1 97.56 124 ALA A O 1
ATOM 1047 N N . PHE A 1 125 ? 3.547 -37.344 -15.531 1 98.12 125 PHE A N 1
ATOM 1048 C CA . PHE A 1 125 ? 3.158 -36.188 -16.328 1 98.12 125 PHE A CA 1
ATOM 1049 C C . PHE A 1 125 ? 4.348 -35.656 -17.109 1 98.12 125 PHE A C 1
ATOM 1051 O O . PHE A 1 125 ? 5.484 -35.688 -16.641 1 98.12 125 PHE A O 1
ATOM 1058 N N . HIS A 1 126 ? 4.168 -35.188 -18.359 1 97.94 126 HIS A N 1
ATOM 1059 C CA . HIS A 1 126 ? 5.043 -34.188 -18.953 1 97.94 126 HIS A CA 1
ATOM 1060 C C . HIS A 1 126 ? 4.828 -32.812 -18.328 1 97.94 126 HIS A C 1
ATOM 1062 O O . HIS A 1 126 ? 3.803 -32.156 -18.562 1 97.94 126 HIS A O 1
ATOM 1068 N N . VAL A 1 127 ? 5.809 -32.312 -17.578 1 98.75 127 VAL A N 1
ATOM 1069 C CA . VAL A 1 127 ? 5.594 -31.203 -16.672 1 98.75 127 VAL A CA 1
ATOM 1070 C C . VAL A 1 127 ? 6.027 -29.906 -17.344 1 98.75 127 VAL A C 1
ATOM 1072 O O . VAL A 1 127 ? 7.168 -29.781 -17.797 1 98.75 127 VAL A O 1
ATOM 1075 N N . VAL A 1 128 ? 5.176 -28.969 -17.453 1 98.88 128 VAL A N 1
ATOM 1076 C CA . VAL A 1 128 ? 5.457 -27.625 -17.953 1 98.88 128 VAL A CA 1
ATOM 1077 C C . VAL A 1 128 ? 5.191 -26.594 -16.844 1 98.88 128 VAL A C 1
ATOM 1079 O O . VAL A 1 128 ? 4.09 -26.547 -16.297 1 98.88 128 VAL A O 1
ATOM 1082 N N . VAL A 1 129 ? 6.195 -25.812 -16.484 1 98.94 129 VAL A N 1
ATOM 1083 C CA . VAL A 1 129 ? 6.082 -24.781 -15.445 1 98.94 129 VAL A CA 1
ATOM 1084 C C . VAL A 1 129 ? 6.543 -23.438 -15.992 1 98.94 129 VAL A C 1
ATOM 1086 O O . VAL A 1 129 ? 7.723 -23.094 -15.891 1 98.94 129 VAL A O 1
ATOM 1089 N N . PRO A 1 130 ? 5.664 -22.641 -16.438 1 98.88 130 PRO A N 1
ATOM 1090 C CA . PRO A 1 130 ? 6.066 -21.312 -16.891 1 98.88 130 PRO A CA 1
ATOM 1091 C C . PRO A 1 130 ? 6.125 -20.297 -15.742 1 98.88 130 PRO A C 1
ATOM 1093 O O . PRO A 1 130 ? 5.445 -20.469 -14.734 1 98.88 130 PRO A O 1
ATOM 1096 N N . SER A 1 131 ? 7 -19.344 -15.93 1 98.94 131 SER A N 1
ATOM 1097 C CA . SER A 1 131 ? 6.859 -18.109 -15.164 1 98.94 131 SER A CA 1
ATOM 1098 C C . SER A 1 131 ? 5.777 -17.219 -15.75 1 98.94 131 SER A C 1
ATOM 1100 O O . SER A 1 131 ? 5.715 -17.016 -16.969 1 98.94 131 SER A O 1
ATOM 1102 N N . LEU A 1 132 ? 4.887 -16.719 -14.914 1 98.88 132 LEU A N 1
ATOM 1103 C CA . LEU A 1 132 ? 3.908 -15.758 -15.406 1 98.88 132 LEU A CA 1
ATOM 1104 C C . LEU A 1 132 ? 4.598 -14.562 -16.047 1 98.88 132 LEU A C 1
ATOM 1106 O O . LEU A 1 132 ? 5.699 -14.18 -15.641 1 98.88 132 LEU A O 1
ATOM 1110 N N . PRO A 1 133 ? 3.996 -13.969 -17.078 1 98.69 133 PRO A N 1
ATOM 1111 C CA . PRO A 1 133 ? 4.559 -12.727 -17.609 1 98.69 133 PRO A CA 1
ATOM 1112 C C . PRO A 1 133 ? 4.809 -11.672 -16.531 1 98.69 133 PRO A C 1
ATOM 1114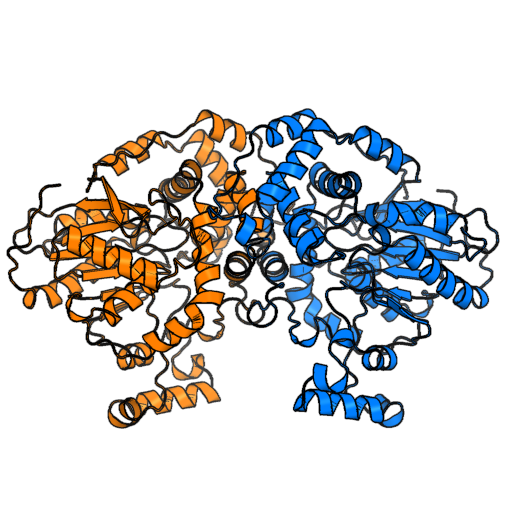 O O . PRO A 1 133 ? 3.916 -11.383 -15.734 1 98.69 133 PRO A O 1
ATOM 1117 N N . GLY A 1 134 ? 6.027 -11.195 -16.547 1 98.25 134 GLY A N 1
ATOM 1118 C CA . GLY A 1 134 ? 6.363 -10.18 -15.57 1 98.25 134 GLY A CA 1
ATOM 1119 C C . GLY A 1 134 ? 6.863 -10.758 -14.258 1 98.25 134 GLY A C 1
ATOM 1120 O O . GLY A 1 134 ? 7.172 -10.016 -13.32 1 98.25 134 GLY A O 1
ATOM 1121 N N . TYR A 1 135 ? 6.949 -12.086 -14.148 1 98.62 135 TYR A N 1
ATOM 1122 C CA . TYR A 1 135 ? 7.465 -12.789 -12.969 1 98.62 135 TYR A CA 1
ATOM 1123 C C . TYR A 1 135 ? 8.766 -13.516 -13.289 1 98.62 135 TYR A C 1
ATOM 1125 O O . TYR A 1 135 ? 8.852 -14.227 -14.289 1 98.62 135 TYR A O 1
ATOM 1133 N N . GLY A 1 136 ? 9.734 -13.383 -12.391 1 98.12 136 GLY A N 1
ATOM 1134 C CA . GLY A 1 136 ? 10.961 -14.156 -12.555 1 98.12 136 GLY A CA 1
ATOM 1135 C C . GLY A 1 136 ? 11.625 -13.945 -13.906 1 98.12 136 GLY A C 1
ATOM 1136 O O . GLY A 1 136 ? 11.914 -12.805 -14.281 1 98.12 136 GLY A O 1
ATOM 1137 N N . PHE A 1 137 ? 11.664 -15.016 -14.727 1 98.69 137 PHE A N 1
ATOM 1138 C CA . PHE A 1 137 ? 12.508 -14.977 -15.922 1 98.69 137 PHE A CA 1
ATOM 1139 C C . PHE A 1 137 ? 11.664 -14.797 -17.172 1 98.69 137 PHE A C 1
ATOM 1141 O O . PHE A 1 137 ? 12.195 -14.789 -18.281 1 98.69 137 PHE A O 1
ATOM 1148 N N . SER A 1 138 ? 10.312 -14.703 -17.047 1 98.81 138 SER A N 1
ATOM 1149 C CA . SER A 1 138 ? 9.5 -14.242 -18.156 1 98.81 138 SER A CA 1
ATOM 1150 C C . SER A 1 138 ? 9.602 -12.727 -18.328 1 98.81 138 SER A C 1
ATOM 1152 O O . SER A 1 138 ? 9.656 -11.992 -17.344 1 98.81 138 SER A O 1
ATOM 1154 N N . GLU A 1 139 ? 9.57 -12.328 -19.531 1 98.44 139 GLU A N 1
ATOM 1155 C CA . GLU A 1 139 ? 9.68 -10.898 -19.828 1 98.44 139 GLU A CA 1
ATOM 1156 C C . GLU A 1 139 ? 8.484 -10.133 -19.281 1 98.44 139 GLU A C 1
ATOM 1158 O O . GLU A 1 139 ? 7.352 -10.625 -19.312 1 98.44 139 GLU A O 1
ATOM 1163 N N . ALA A 1 140 ? 8.727 -8.93 -18.781 1 97.88 140 ALA A N 1
ATOM 1164 C CA . ALA A 1 140 ? 7.668 -8.047 -18.297 1 97.88 140 ALA A CA 1
ATOM 1165 C C . ALA A 1 140 ? 6.832 -7.488 -19.438 1 97.88 140 ALA A C 1
ATOM 1167 O O . ALA A 1 140 ? 7.371 -7.137 -20.484 1 97.88 140 ALA A O 1
ATOM 1168 N N . PRO A 1 141 ? 5.527 -7.477 -19.234 1 96.88 141 PRO A N 1
ATOM 1169 C CA . PRO A 1 141 ? 4.691 -6.824 -20.25 1 96.88 141 PRO A CA 1
ATOM 1170 C C . PRO A 1 141 ? 5.125 -5.391 -20.547 1 96.88 141 PRO A C 1
ATOM 1172 O O . PRO A 1 141 ? 5.484 -4.648 -19.625 1 96.88 141 PRO A O 1
ATOM 1175 N N . LYS A 1 142 ? 5.062 -5.016 -21.75 1 94.69 142 LYS A N 1
ATOM 1176 C CA . LYS A 1 142 ? 5.535 -3.707 -22.203 1 94.69 142 LYS A CA 1
ATOM 1177 C C . LYS A 1 142 ? 4.387 -2.703 -22.266 1 94.69 142 LYS A C 1
ATOM 1179 O O . LYS A 1 142 ? 4.617 -1.493 -22.328 1 94.69 142 LYS A O 1
ATOM 1184 N N . GLU A 1 143 ? 3.182 -3.199 -22.312 1 92.94 143 GLU A N 1
ATOM 1185 C CA . GLU A 1 143 ? 1.977 -2.375 -22.359 1 92.94 143 GLU A CA 1
ATOM 1186 C C . GLU A 1 143 ? 0.883 -2.949 -21.469 1 92.94 143 GLU A C 1
ATOM 1188 O O . GLU A 1 143 ? 0.97 -4.098 -21.031 1 92.94 143 GLU A O 1
ATOM 1193 N N . GLU A 1 144 ? -0.075 -2.119 -21.203 1 91.31 144 GLU A N 1
ATOM 1194 C CA . GLU A 1 144 ? -1.23 -2.529 -20.422 1 91.31 144 GLU A CA 1
ATOM 1195 C C . GLU A 1 144 ? -2.023 -3.623 -21.125 1 91.31 144 GLU A C 1
ATOM 1197 O O . GLU A 1 144 ? -1.89 -3.812 -22.328 1 91.31 144 GLU A O 1
ATOM 1202 N N . GLY A 1 145 ? -2.797 -4.375 -20.344 1 92.56 145 GLY A N 1
ATOM 1203 C CA . GLY A 1 145 ? -3.688 -5.363 -20.938 1 92.56 145 GLY A CA 1
ATOM 1204 C C . GLY A 1 145 ? -3.303 -6.789 -20.594 1 92.56 145 GLY A C 1
ATOM 1205 O O . GLY A 1 145 ? -4.02 -7.73 -20.953 1 92.56 145 GLY A O 1
ATOM 1206 N N . TRP A 1 146 ? -2.236 -6.93 -19.906 1 95.06 146 TRP A N 1
ATOM 1207 C CA . TRP A 1 146 ? -1.748 -8.266 -19.578 1 95.06 146 TRP A CA 1
ATOM 1208 C C . TRP A 1 146 ? -2.348 -8.742 -18.25 1 95.06 146 TRP A C 1
ATOM 1210 O O . TRP A 1 146 ? -1.619 -9.023 -17.297 1 95.06 146 TRP A O 1
ATOM 1220 N N . GLY A 1 147 ? -3.678 -8.828 -18.234 1 95.12 147 GLY A N 1
ATOM 1221 C CA . GLY A 1 147 ? -4.387 -9.492 -17.156 1 95.12 147 GLY A CA 1
ATOM 1222 C C . GLY A 1 147 ? -4.531 -10.984 -17.359 1 95.12 147 GLY A C 1
ATOM 1223 O O . GLY A 1 147 ? -3.881 -11.562 -18.219 1 95.12 147 GLY A O 1
ATOM 1224 N N . ALA A 1 148 ? -5.34 -11.625 -16.562 1 95.25 148 ALA A N 1
ATOM 1225 C CA . ALA A 1 148 ? -5.5 -13.078 -16.547 1 95.25 148 ALA A CA 1
ATOM 1226 C C . ALA A 1 148 ? -5.93 -13.594 -17.922 1 95.25 148 ALA A C 1
ATOM 1228 O O . ALA A 1 148 ? -5.422 -14.617 -18.391 1 95.25 148 ALA A O 1
ATOM 1229 N N . PRO A 1 149 ? -6.824 -12.906 -18.672 1 94.62 149 PRO A N 1
ATOM 1230 C CA . PRO A 1 149 ? -7.25 -13.422 -19.969 1 94.62 149 PRO A CA 1
ATOM 1231 C C . PRO A 1 149 ? -6.105 -13.484 -20.984 1 94.62 149 PRO A C 1
ATOM 1233 O O . PRO A 1 149 ? -5.957 -14.484 -21.688 1 94.62 149 PRO A O 1
ATOM 1236 N N . LYS A 1 150 ? -5.324 -12.422 -21.047 1 96.25 150 LYS A N 1
ATOM 1237 C CA . LYS A 1 150 ? -4.219 -12.406 -22 1 96.25 150 LYS A CA 1
ATOM 1238 C C . LYS A 1 150 ? -3.148 -13.422 -21.625 1 96.25 150 LYS A C 1
ATOM 1240 O O . LYS A 1 150 ? -2.547 -14.055 -22.484 1 96.25 150 LYS A O 1
ATOM 1245 N N . ILE A 1 151 ? -2.918 -13.555 -20.359 1 97.94 151 ILE A N 1
ATOM 1246 C CA . ILE A 1 151 ? -1.954 -14.539 -19.891 1 97.94 151 ILE A CA 1
ATOM 1247 C C . ILE A 1 151 ? -2.455 -15.945 -20.219 1 97.94 151 ILE A C 1
ATOM 1249 O O . ILE A 1 151 ? -1.676 -16.812 -20.625 1 97.94 151 ILE A O 1
ATOM 1253 N N . ALA A 1 152 ? -3.752 -16.156 -20.031 1 97.25 152 ALA A N 1
ATOM 1254 C CA . ALA A 1 152 ? -4.363 -17.438 -20.375 1 97.25 152 ALA A CA 1
ATOM 1255 C C . ALA A 1 152 ? -4.125 -17.766 -21.844 1 97.25 152 ALA A C 1
ATOM 1257 O O . ALA A 1 152 ? -3.707 -18.875 -22.172 1 97.25 152 ALA A O 1
ATOM 1258 N N . ASP A 1 153 ? -4.363 -16.812 -22.672 1 97.56 153 ASP A N 1
ATOM 1259 C CA . ASP A 1 153 ? -4.133 -16.984 -24.109 1 97.56 153 ASP A CA 1
ATOM 1260 C C . ASP A 1 153 ? -2.674 -17.328 -24.391 1 97.56 153 ASP A C 1
ATOM 1262 O O . ASP A 1 153 ? -2.383 -18.188 -25.234 1 97.56 153 ASP A O 1
ATOM 1266 N N . THR A 1 154 ? -1.823 -16.719 -23.688 1 98.56 154 THR A N 1
ATOM 1267 C CA . THR A 1 154 ? -0.389 -16.922 -23.844 1 98.56 154 THR A CA 1
ATOM 1268 C C . THR A 1 154 ? -0.006 -18.359 -23.484 1 98.56 154 THR A C 1
ATOM 1270 O O . THR A 1 154 ? 0.756 -19 -24.219 1 98.56 154 THR A O 1
ATOM 1273 N N . PHE A 1 155 ? -0.522 -18.875 -22.453 1 98.75 155 PHE A N 1
ATOM 1274 C CA . PHE A 1 155 ? -0.134 -20.219 -22.016 1 98.75 155 PHE A CA 1
ATOM 1275 C C . PHE A 1 155 ? -0.826 -21.281 -22.844 1 98.75 155 PHE A C 1
ATOM 1277 O O . PHE A 1 155 ? -0.284 -22.375 -23.047 1 98.75 155 PHE A O 1
ATOM 1284 N N . GLN A 1 156 ? -1.999 -21.016 -23.406 1 98.12 156 GLN A N 1
ATOM 1285 C CA . GLN A 1 156 ? -2.604 -21.922 -24.375 1 98.12 156 GLN A CA 1
ATOM 1286 C C . GLN A 1 156 ? -1.725 -22.062 -25.625 1 98.12 156 GLN A C 1
ATOM 1288 O O . GLN A 1 156 ? -1.52 -23.172 -26.109 1 98.12 156 GLN A O 1
ATOM 1293 N N . LYS A 1 157 ? -1.21 -20.938 -26.016 1 98.19 157 LYS A N 1
ATOM 1294 C CA . LYS A 1 157 ? -0.308 -20.953 -27.156 1 98.19 157 LYS A CA 1
ATOM 1295 C C . LYS A 1 157 ? 0.985 -21.688 -26.844 1 98.19 157 LYS A C 1
ATOM 1297 O O . LYS A 1 157 ? 1.527 -22.406 -27.688 1 98.19 157 LYS A O 1
ATOM 1302 N N . LEU A 1 158 ? 1.479 -21.453 -25.609 1 98.44 158 LEU A N 1
ATOM 1303 C CA . LEU A 1 158 ? 2.68 -22.172 -25.188 1 98.44 158 LEU A CA 1
ATOM 1304 C C . LEU A 1 158 ? 2.473 -23.672 -25.281 1 98.44 158 LEU A C 1
ATOM 1306 O O . LEU A 1 158 ? 3.301 -24.391 -25.859 1 98.44 158 LEU A O 1
ATOM 1310 N N . MET A 1 159 ? 1.379 -24.203 -24.734 1 98 159 MET A N 1
ATOM 1311 C CA . MET A 1 159 ? 1.1 -25.641 -24.734 1 98 159 MET A CA 1
ATOM 1312 C C . MET A 1 159 ? 0.921 -26.156 -26.156 1 98 159 MET A C 1
ATOM 1314 O O . MET A 1 159 ? 1.384 -27.25 -26.484 1 98 159 MET A O 1
ATOM 1318 N N . SER A 1 160 ? 0.274 -25.344 -27 1 96.12 160 SER A N 1
ATOM 1319 C CA . SER A 1 160 ? 0.125 -25.703 -28.406 1 96.12 160 SER A CA 1
ATOM 1320 C C . SER A 1 160 ? 1.48 -25.797 -29.094 1 96.12 160 SER A C 1
ATOM 1322 O O . SER A 1 160 ? 1.726 -26.734 -29.859 1 96.12 160 SER A O 1
ATOM 1324 N N . GLU A 1 161 ? 2.301 -24.828 -28.844 1 96.19 161 GLU A N 1
ATOM 1325 C CA . GLU A 1 161 ? 3.629 -24.812 -29.453 1 96.19 161 GLU A CA 1
ATOM 1326 C C . GLU A 1 161 ? 4.453 -26.016 -29.016 1 96.19 161 GLU A C 1
ATOM 1328 O O . GLU A 1 161 ? 5.301 -26.5 -29.766 1 96.19 161 GLU A O 1
ATOM 1333 N N . LEU A 1 162 ? 4.203 -26.469 -27.812 1 97.19 162 LEU A N 1
ATOM 1334 C CA . LEU A 1 162 ? 4.914 -27.625 -27.297 1 97.19 162 LEU A CA 1
ATOM 1335 C C . LEU A 1 162 ? 4.316 -28.922 -27.844 1 97.19 162 LEU A C 1
ATOM 1337 O O . LEU A 1 162 ? 4.828 -30.016 -27.562 1 97.19 162 LEU A O 1
ATOM 1341 N N . GLY A 1 163 ? 3.176 -28.781 -28.562 1 95.25 163 GLY A N 1
ATOM 1342 C CA . GLY A 1 163 ? 2.57 -29.938 -29.219 1 95.25 163 GLY A CA 1
ATOM 1343 C C . GLY A 1 163 ? 1.501 -30.609 -28.375 1 95.25 163 GLY A C 1
ATOM 1344 O O . GLY A 1 163 ? 1.032 -31.703 -28.719 1 95.25 163 GLY A O 1
ATOM 1345 N N . TYR A 1 164 ? 1.139 -30.016 -27.281 1 95.31 164 TYR A N 1
ATOM 1346 C CA . TYR A 1 164 ? 0.123 -30.609 -26.422 1 95.31 164 TYR A CA 1
ATOM 1347 C C . TYR A 1 164 ? -1.27 -30.125 -26.812 1 95.31 164 TYR A C 1
ATOM 1349 O O . TYR A 1 164 ? -1.606 -28.953 -26.594 1 95.31 164 TYR A O 1
ATOM 1357 N N . GLN A 1 165 ? -2.131 -30.938 -27.344 1 90.5 165 GLN A N 1
ATOM 1358 C CA . GLN A 1 165 ? -3.492 -30.594 -27.75 1 90.5 165 GLN A CA 1
ATOM 1359 C C . GLN A 1 165 ? -4.441 -30.625 -26.547 1 90.5 165 GLN A C 1
ATOM 1361 O O . GLN A 1 165 ? -5.402 -29.859 -26.484 1 90.5 165 GLN A O 1
ATOM 1366 N N . LYS A 1 166 ? -4.219 -31.594 -25.703 1 94.94 166 LYS A N 1
ATOM 1367 C CA . LYS A 1 166 ? -4.945 -31.688 -24.438 1 94.94 166 LYS A CA 1
ATOM 1368 C C . LYS A 1 166 ? -3.98 -31.828 -23.266 1 94.94 166 LYS A C 1
ATOM 1370 O O . LYS A 1 166 ? -2.949 -32.5 -23.375 1 94.94 166 LYS A O 1
ATOM 1375 N N . TYR A 1 167 ? -4.273 -31.234 -22.234 1 97.12 167 TYR A N 1
ATOM 1376 C CA . TYR A 1 167 ? -3.387 -31.25 -21.078 1 97.12 167 TYR A CA 1
ATOM 1377 C C . TYR A 1 167 ? -4.156 -30.953 -19.797 1 97.12 167 TYR A C 1
ATOM 1379 O O . TYR A 1 167 ? -5.293 -30.469 -19.844 1 97.12 167 TYR A O 1
ATOM 1387 N N . MET A 1 168 ? -3.605 -31.344 -18.656 1 98.31 168 MET A N 1
ATOM 1388 C CA . MET A 1 168 ? -4.125 -31.016 -17.344 1 98.31 168 MET A CA 1
ATOM 1389 C C . MET A 1 168 ? -3.51 -29.719 -16.812 1 98.31 168 MET A C 1
ATOM 1391 O O . MET A 1 168 ? -2.422 -29.328 -17.234 1 98.31 168 MET A O 1
ATOM 1395 N N . ILE A 1 169 ? -4.223 -29.031 -15.938 1 98.88 169 ILE A N 1
ATOM 1396 C CA . ILE A 1 169 ? -3.719 -27.812 -15.32 1 98.88 169 ILE A CA 1
ATOM 1397 C C . ILE A 1 169 ? -3.795 -27.938 -13.805 1 98.88 169 ILE A C 1
ATOM 1399 O O . ILE A 1 169 ? -4.797 -28.406 -13.258 1 98.88 169 ILE A O 1
ATOM 1403 N N . PHE A 1 170 ? -2.756 -27.641 -13.125 1 98.88 170 PHE A N 1
ATOM 1404 C CA . PHE A 1 170 ? -2.795 -27.297 -11.703 1 98.88 170 PHE A CA 1
ATOM 1405 C C . PHE A 1 170 ? -2.469 -25.828 -11.492 1 98.88 170 PHE A C 1
ATOM 1407 O O . PHE A 1 170 ? -1.498 -25.312 -12.055 1 98.88 170 PHE A O 1
ATOM 1414 N N . ALA A 1 171 ? -3.26 -25.156 -10.688 1 98.75 171 ALA A N 1
ATOM 1415 C CA . ALA A 1 171 ? -3.016 -23.719 -10.523 1 98.75 171 ALA A CA 1
ATOM 1416 C C . ALA A 1 171 ? -3.584 -23.219 -9.203 1 98.75 171 ALA A C 1
ATOM 1418 O O . ALA A 1 171 ? -4.641 -23.672 -8.758 1 98.75 171 ALA A O 1
ATOM 1419 N N . GLY A 1 172 ? -2.898 -22.281 -8.523 1 97.38 172 GLY A N 1
ATOM 1420 C CA . GLY A 1 172 ? -3.375 -21.531 -7.383 1 97.38 172 GLY A CA 1
ATOM 1421 C C . GLY A 1 172 ? -3.242 -20.031 -7.562 1 97.38 172 GLY A C 1
ATOM 1422 O O . GLY A 1 172 ? -2.643 -19.562 -8.539 1 97.38 172 GLY A O 1
ATOM 1423 N N . ASP A 1 173 ? -3.916 -19.266 -6.707 1 96.94 173 ASP A N 1
ATOM 1424 C CA . ASP A 1 173 ? -3.768 -17.812 -6.656 1 96.94 173 ASP A CA 1
ATOM 1425 C C . ASP A 1 173 ? -4.031 -17.188 -8.023 1 96.94 173 ASP A C 1
ATOM 1427 O O . ASP A 1 173 ? -5.055 -17.453 -8.656 1 96.94 173 ASP A O 1
ATOM 1431 N N . TRP A 1 174 ? -3.105 -16.359 -8.578 1 97.69 174 TRP A N 1
ATOM 1432 C CA . TRP A 1 174 ? -3.258 -15.781 -9.914 1 97.69 174 TRP A CA 1
ATOM 1433 C C . TRP A 1 174 ? -3.232 -16.875 -10.984 1 97.69 174 TRP A C 1
ATOM 1435 O O . TRP A 1 174 ? -3.904 -16.75 -12.008 1 97.69 174 TRP A O 1
ATOM 1445 N N . GLY A 1 175 ? -2.426 -17.875 -10.695 1 98.31 175 GLY A N 1
ATOM 1446 C CA . GLY A 1 175 ? -2.477 -19.016 -11.594 1 98.31 175 GLY A CA 1
ATOM 1447 C C . GLY A 1 175 ? -3.873 -19.594 -11.75 1 98.31 175 GLY A C 1
ATOM 1448 O O . GLY A 1 175 ? -4.273 -19.969 -12.852 1 98.31 175 GLY A O 1
ATOM 1449 N N . ALA A 1 176 ? -4.574 -19.641 -10.68 1 97.38 176 ALA A N 1
ATOM 1450 C CA . ALA A 1 176 ? -5.945 -20.141 -10.727 1 97.38 176 ALA A CA 1
ATOM 1451 C C . ALA A 1 176 ? -6.844 -19.203 -11.531 1 97.38 176 ALA A C 1
ATOM 1453 O O . ALA A 1 176 ? -7.734 -19.672 -12.258 1 97.38 176 ALA A O 1
ATOM 1454 N N . SER A 1 177 ? -6.621 -17.922 -11.359 1 95.38 177 SER A N 1
ATOM 1455 C CA . SER A 1 177 ? -7.363 -16.969 -12.18 1 95.38 177 SER A CA 1
ATOM 1456 C C . SER A 1 177 ? -7.082 -17.172 -13.664 1 95.38 177 SER A C 1
ATOM 1458 O O . SER A 1 177 ? -8.008 -17.219 -14.477 1 95.38 177 SER A O 1
ATOM 1460 N N . VAL A 1 178 ? -5.871 -17.312 -14 1 96.94 178 VAL A N 1
ATOM 1461 C CA . VAL A 1 178 ? -5.449 -17.531 -15.383 1 96.94 178 VAL A CA 1
ATOM 1462 C C . VAL A 1 178 ? -6.055 -18.844 -15.906 1 96.94 178 VAL A C 1
ATOM 1464 O O . VAL A 1 178 ? -6.641 -18.859 -16.984 1 96.94 178 VAL A O 1
ATOM 1467 N N . ALA A 1 179 ? -5.945 -19.875 -15.109 1 97.44 179 ALA A N 1
ATOM 1468 C CA . ALA A 1 179 ? -6.465 -21.188 -15.508 1 97.44 179 ALA A CA 1
ATOM 1469 C C . ALA A 1 179 ? -7.973 -21.125 -15.727 1 97.44 179 ALA A C 1
ATOM 1471 O O . ALA A 1 179 ? -8.5 -21.812 -16.609 1 97.44 179 ALA A O 1
ATOM 1472 N N . THR A 1 180 ? -8.633 -20.359 -14.922 1 94.94 180 THR A N 1
ATOM 1473 C CA . THR A 1 180 ? -10.078 -20.219 -15.062 1 94.94 180 THR A CA 1
ATOM 1474 C C . THR A 1 180 ? -10.43 -19.688 -16.453 1 94.94 180 THR A C 1
ATOM 1476 O O . THR A 1 180 ? -11.367 -20.172 -17.094 1 94.94 180 THR A O 1
ATOM 1479 N N . PHE A 1 181 ? -9.695 -18.766 -16.922 1 94.06 181 PHE A N 1
ATOM 1480 C CA . PHE A 1 181 ? -9.922 -18.25 -18.266 1 94.06 181 PHE A CA 1
ATOM 1481 C C . PHE A 1 181 ? -9.539 -19.281 -19.312 1 94.06 181 PHE A C 1
ATOM 1483 O O . PHE A 1 181 ? -10.188 -19.391 -20.359 1 94.06 181 PHE A O 1
ATOM 1490 N N . MET A 1 182 ? -8.539 -20.047 -19.031 1 96 182 MET A N 1
ATOM 1491 C CA . MET A 1 182 ? -8.102 -21.078 -19.984 1 96 182 MET A CA 1
ATOM 1492 C C . MET A 1 182 ? -9.18 -22.141 -20.172 1 96 182 MET A C 1
ATOM 1494 O O . MET A 1 182 ? -9.547 -22.469 -21.297 1 96 182 MET A O 1
ATOM 1498 N N . ILE A 1 183 ? -9.766 -22.641 -19.109 1 95 183 ILE A N 1
ATOM 1499 C CA . ILE A 1 183 ? -10.688 -23.781 -19.172 1 95 183 ILE A CA 1
ATOM 1500 C C . ILE A 1 183 ? -12.039 -23.312 -19.703 1 95 183 ILE A C 1
ATOM 1502 O O . ILE A 1 183 ? -12.836 -24.109 -20.188 1 95 183 ILE A O 1
ATOM 1506 N N . ARG A 1 184 ? -12.289 -22.047 -19.578 1 91.56 184 ARG A N 1
ATOM 1507 C CA . ARG A 1 184 ? -13.555 -21.516 -20.062 1 91.56 184 ARG A CA 1
ATOM 1508 C C . ARG A 1 184 ? -13.469 -21.172 -21.547 1 91.56 184 ARG A C 1
ATOM 1510 O O . ARG A 1 184 ? -14.453 -21.312 -22.281 1 91.56 184 ARG A O 1
ATOM 1517 N N . SER A 1 185 ? -12.336 -20.734 -21.984 1 92.12 185 SER A N 1
ATOM 1518 C CA . SER A 1 185 ? -12.18 -20.312 -23.375 1 92.12 185 SER A CA 1
ATOM 1519 C C . SER A 1 185 ? -11.945 -21.5 -24.281 1 92.12 185 SER A C 1
ATOM 1521 O O . SER A 1 185 ? -12.383 -21.516 -25.438 1 92.12 185 SER A O 1
ATOM 1523 N N . GLN A 1 186 ? -11.242 -22.5 -23.812 1 93.81 186 GLN A N 1
ATOM 1524 C CA . GLN A 1 186 ? -10.969 -23.688 -24.594 1 93.81 186 GLN A CA 1
ATOM 1525 C C . GLN A 1 186 ? -11.133 -24.953 -23.766 1 93.81 186 GLN A C 1
ATOM 1527 O O . GLN A 1 186 ? -10.172 -25.703 -23.562 1 93.81 186 GLN A O 1
ATOM 1532 N N . PRO A 1 187 ? -12.328 -25.219 -23.391 1 94.25 187 PRO A N 1
ATOM 1533 C CA . PRO A 1 187 ? -12.57 -26.359 -22.516 1 94.25 187 PRO A CA 1
ATOM 1534 C C . PRO A 1 187 ? -12.148 -27.688 -23.141 1 94.25 187 PRO A C 1
ATOM 1536 O O . PRO A 1 187 ? -11.758 -28.609 -22.438 1 94.25 187 PRO A O 1
ATOM 1539 N N . ASP A 1 188 ? -12.148 -27.766 -24.438 1 93.69 188 ASP A N 1
ATOM 1540 C CA . ASP A 1 188 ? -11.844 -29 -25.141 1 93.69 188 ASP A CA 1
ATOM 1541 C C . ASP A 1 188 ? -10.352 -29.328 -25.047 1 93.69 188 ASP A C 1
ATOM 1543 O O . ASP A 1 188 ? -9.945 -30.469 -25.266 1 93.69 188 ASP A O 1
ATOM 1547 N N . LYS A 1 189 ? -9.562 -28.375 -24.656 1 94.88 189 LYS A N 1
ATOM 1548 C CA . LYS A 1 189 ? -8.117 -28.578 -24.578 1 94.88 189 LYS A CA 1
ATOM 1549 C C . LYS A 1 189 ? -7.684 -28.938 -23.156 1 94.88 189 LYS A C 1
ATOM 1551 O O . LYS A 1 189 ? -6.52 -29.266 -22.922 1 94.88 189 LYS A O 1
ATOM 1556 N N . CYS A 1 190 ? -8.602 -28.969 -22.25 1 96.38 190 CYS A N 1
ATOM 1557 C CA . CYS A 1 190 ? -8.25 -29.234 -20.859 1 96.38 190 CYS A CA 1
ATOM 1558 C C . CYS A 1 190 ? -8.758 -30.609 -20.422 1 96.38 190 CYS A C 1
ATOM 1560 O O . CYS A 1 190 ? -9.969 -30.828 -20.375 1 96.38 190 CYS A O 1
ATOM 1562 N N . LEU A 1 191 ? -7.82 -31.469 -20.062 1 96.5 191 LEU A N 1
ATOM 1563 C CA . LEU A 1 191 ? -8.164 -32.812 -19.609 1 96.5 191 LEU A CA 1
ATOM 1564 C C . LEU A 1 191 ? -8.766 -32.75 -18.203 1 96.5 191 LEU A C 1
ATOM 1566 O O . LEU A 1 191 ? -9.641 -33.562 -17.859 1 96.5 191 LEU A O 1
ATOM 1570 N N . GLY A 1 192 ? -8.258 -31.891 -17.469 1 98.06 192 GLY A N 1
ATOM 1571 C CA . GLY A 1 192 ? -8.641 -31.703 -16.062 1 98.06 192 GLY A CA 1
ATOM 1572 C C . GLY A 1 192 ? -8.016 -30.469 -15.445 1 98.06 192 GLY A C 1
ATOM 1573 O O . GLY A 1 192 ? -6.926 -30.047 -15.828 1 98.06 192 GLY A O 1
ATOM 1574 N N . TYR A 1 193 ? -8.711 -29.953 -14.5 1 98.44 193 TYR A N 1
ATOM 1575 C CA . TYR A 1 193 ? -8.266 -28.75 -13.789 1 98.44 193 TYR A CA 1
ATOM 1576 C C . TYR A 1 193 ? -8.25 -28.984 -12.281 1 98.44 193 TYR A C 1
ATOM 1578 O O . TYR A 1 193 ? -9.289 -29.281 -11.688 1 98.44 193 TYR A O 1
ATOM 1586 N N . HIS A 1 194 ? -7.094 -28.938 -11.633 1 98.88 194 HIS A N 1
ATOM 1587 C CA . HIS A 1 194 ? -6.941 -29.016 -10.188 1 98.88 194 HIS A CA 1
ATOM 1588 C C . HIS A 1 194 ? -6.539 -27.656 -9.609 1 98.88 194 HIS A C 1
ATOM 1590 O O . HIS A 1 194 ? -5.598 -27.031 -10.094 1 98.88 194 HIS A O 1
ATOM 1596 N N . THR A 1 195 ? -7.242 -27.203 -8.547 1 98.56 195 THR A N 1
ATOM 1597 C CA . THR A 1 195 ? -6.918 -25.906 -7.977 1 98.56 195 THR A CA 1
ATOM 1598 C C . THR A 1 195 ? -7.082 -25.922 -6.461 1 98.56 195 THR A C 1
ATOM 1600 O O . THR A 1 195 ? -7.777 -26.781 -5.914 1 98.56 195 THR A O 1
ATOM 1603 N N . THR A 1 196 ? -6.352 -25.031 -5.84 1 97.69 196 THR A N 1
ATOM 1604 C CA . THR A 1 196 ? -6.484 -24.812 -4.406 1 97.69 196 THR A CA 1
ATOM 1605 C C . THR A 1 196 ? -7.277 -23.531 -4.133 1 97.69 196 THR A C 1
ATOM 1607 O O . THR A 1 196 ? -7.555 -23.203 -2.979 1 97.69 196 THR A O 1
ATOM 1610 N N . MET A 1 197 ? -7.605 -22.828 -5.148 1 95.06 197 MET A N 1
ATOM 1611 C CA . MET A 1 197 ? -8.328 -21.562 -5.039 1 95.06 197 MET A CA 1
ATOM 1612 C C . MET A 1 197 ? -9.289 -21.375 -6.211 1 95.06 197 MET A C 1
ATOM 1614 O O . MET A 1 197 ? -8.992 -20.625 -7.145 1 95.06 197 MET A O 1
ATOM 1618 N N . PRO A 1 198 ? -10.445 -22.016 -6.098 1 94.12 198 PRO A N 1
ATOM 1619 C CA . PRO A 1 198 ? -11.43 -21.875 -7.172 1 94.12 198 PRO A CA 1
ATOM 1620 C C . PRO A 1 198 ? -12.109 -20.516 -7.18 1 94.12 198 PRO A C 1
ATOM 1622 O O . PRO A 1 198 ? -12.07 -19.797 -6.172 1 94.12 198 PRO A O 1
ATOM 1625 N N . PHE A 1 199 ? -12.625 -20.078 -8.297 1 89.75 199 PHE A N 1
ATOM 1626 C CA . PHE A 1 199 ? -13.367 -18.828 -8.438 1 89.75 199 PHE A CA 1
ATOM 1627 C C . PHE A 1 199 ? -14.781 -19.094 -8.93 1 89.75 199 PHE A C 1
ATOM 1629 O O . PHE A 1 199 ? -15.133 -18.719 -10.055 1 89.75 199 PHE A O 1
ATOM 1636 N N . PRO A 1 200 ? -15.625 -19.641 -8.047 1 91.12 200 PRO A N 1
ATOM 1637 C CA . PRO A 1 200 ? -17 -19.938 -8.445 1 91.12 200 PRO A CA 1
ATOM 1638 C C . PRO A 1 200 ? -17.938 -18.734 -8.273 1 91.12 200 PRO A C 1
ATOM 1640 O O . PRO A 1 200 ? -17.578 -17.766 -7.582 1 91.12 200 PRO A O 1
ATOM 1643 N N . GLN A 1 201 ? -19.062 -18.797 -8.906 1 88.19 201 GLN A N 1
ATOM 1644 C CA . GLN A 1 201 ? -20.156 -17.891 -8.617 1 88.19 201 GLN A CA 1
ATOM 1645 C C . GLN A 1 201 ? -21.141 -18.5 -7.609 1 88.19 201 GLN A C 1
ATOM 1647 O O . GLN A 1 201 ? -21.266 -19.719 -7.535 1 88.19 201 GLN A O 1
ATOM 1652 N N . PRO A 1 202 ? -21.703 -17.578 -6.883 1 89.12 202 PRO A N 1
ATOM 1653 C CA . PRO A 1 202 ? -22.781 -18.125 -6.055 1 89.12 202 PRO A CA 1
ATOM 1654 C C . PRO A 1 202 ? -23.891 -18.766 -6.883 1 89.12 202 PRO A C 1
ATOM 1656 O O . PRO A 1 202 ? -24.062 -18.438 -8.062 1 89.12 202 PRO A O 1
ATOM 1659 N N . PRO A 1 203 ? -24.547 -19.75 -6.223 1 92.88 203 PRO A N 1
ATOM 1660 C CA . PRO A 1 203 ? -25.672 -20.359 -6.938 1 92.88 203 PRO A CA 1
ATOM 1661 C C . PRO A 1 203 ? -26.828 -19.391 -7.137 1 92.88 203 PRO A C 1
ATOM 1663 O O . PRO A 1 203 ? -27.906 -19.578 -6.551 1 92.88 203 PRO A O 1
ATOM 1666 N N . PHE A 1 204 ? -26.641 -18.453 -8.039 1 90.5 204 PHE A N 1
ATOM 1667 C CA . PHE A 1 204 ? -27.688 -17.5 -8.367 1 90.5 204 PHE A CA 1
ATOM 1668 C C . PHE A 1 204 ? -28.938 -18.219 -8.875 1 90.5 204 PHE A C 1
ATOM 1670 O O . PHE A 1 204 ? -28.828 -19.312 -9.422 1 90.5 204 PHE A O 1
ATOM 1677 N N . PRO A 1 205 ? -30.062 -17.547 -8.711 1 92.31 205 PRO A N 1
ATOM 1678 C CA . PRO A 1 205 ? -31.297 -18.188 -9.141 1 92.31 205 PRO A CA 1
ATOM 1679 C C . PRO A 1 205 ? -31.516 -18.094 -10.648 1 92.31 205 PRO A C 1
ATOM 1681 O O . PRO A 1 205 ? -32.531 -17.562 -11.094 1 92.31 205 PRO A O 1
ATOM 1684 N N . THR A 1 206 ? -30.641 -18.672 -11.336 1 88.44 206 THR A N 1
ATOM 1685 C CA . THR A 1 206 ? -30.812 -18.812 -12.773 1 88.44 206 THR A CA 1
ATOM 1686 C C . THR A 1 206 ? -31.75 -19.969 -13.094 1 88.44 206 THR A C 1
ATOM 1688 O O . THR A 1 206 ? -32.062 -20.797 -12.234 1 88.44 206 THR A O 1
ATOM 1691 N N . LEU A 1 207 ? -32.219 -20 -14.352 1 90.81 207 LEU A N 1
ATOM 1692 C CA . LEU A 1 207 ? -33.125 -21.078 -14.75 1 90.81 207 LEU A CA 1
ATOM 1693 C C . LEU A 1 207 ? -32.469 -22.438 -14.547 1 90.81 207 LEU A C 1
ATOM 1695 O O . LEU A 1 207 ? -33.094 -23.375 -14.031 1 90.81 207 LEU A O 1
ATOM 1699 N N . ARG A 1 208 ? -31.234 -22.5 -14.898 1 88.38 208 ARG A N 1
ATOM 1700 C CA . ARG A 1 208 ? -30.484 -23.766 -14.773 1 88.38 208 ARG A CA 1
ATOM 1701 C C . ARG A 1 208 ? -30.391 -24.188 -13.312 1 88.38 208 ARG A C 1
ATOM 1703 O O . ARG A 1 208 ? -30.672 -25.344 -12.977 1 88.38 208 ARG A O 1
ATOM 1710 N N . ASN A 1 209 ? -30.016 -23.266 -12.453 1 92.12 209 ASN A N 1
ATOM 1711 C CA . ASN A 1 209 ? -29.797 -23.594 -11.047 1 92.12 209 ASN A CA 1
ATOM 1712 C C . ASN A 1 209 ? -31.125 -23.922 -10.344 1 92.12 209 ASN A C 1
ATOM 1714 O O . ASN A 1 209 ? -31.156 -24.75 -9.438 1 92.12 209 ASN A O 1
ATOM 1718 N N . LEU A 1 210 ? -32.125 -23.203 -10.734 1 93.69 210 LEU A N 1
ATOM 1719 C CA . LEU A 1 210 ? -33.438 -23.469 -10.133 1 93.69 210 LEU A CA 1
ATOM 1720 C C . LEU A 1 210 ? -33.906 -24.859 -10.477 1 93.69 210 LEU A C 1
ATOM 1722 O O . LEU A 1 210 ? -34.594 -25.5 -9.664 1 93.69 210 LEU A O 1
ATOM 1726 N N . ILE A 1 211 ? -33.531 -25.328 -11.633 1 94.25 211 ILE A N 1
ATOM 1727 C CA . ILE A 1 211 ? -34 -26.641 -12.094 1 94.25 211 ILE A CA 1
ATOM 1728 C C . ILE A 1 211 ? -33.094 -27.734 -11.531 1 94.25 211 ILE A C 1
ATOM 1730 O O . ILE A 1 211 ? -33.562 -28.719 -10.984 1 94.25 211 ILE A O 1
ATOM 1734 N N . PHE A 1 212 ? -31.797 -27.562 -11.648 1 91.88 212 PHE A N 1
ATOM 1735 C CA . PHE A 1 212 ? -30.859 -28.672 -11.406 1 91.88 212 PHE A CA 1
ATOM 1736 C C . PHE A 1 212 ? -30.281 -28.594 -10 1 91.88 212 PHE A C 1
ATOM 1738 O O . PHE A 1 212 ? -29.781 -29.594 -9.484 1 91.88 212 PHE A O 1
ATOM 1745 N N . HIS A 1 213 ? -30.391 -27.359 -9.391 1 94.81 213 HIS A N 1
ATOM 1746 C CA . HIS A 1 213 ? -29.781 -27.188 -8.078 1 94.81 213 HIS A CA 1
ATOM 1747 C C . HIS A 1 213 ? -30.672 -26.328 -7.172 1 94.81 213 HIS A C 1
ATOM 1749 O O . HIS A 1 213 ? -30.203 -25.359 -6.578 1 94.81 213 HIS A O 1
ATOM 1755 N N . PRO A 1 214 ? -31.922 -26.641 -7 1 95.25 214 PRO A N 1
ATOM 1756 C CA . PRO A 1 214 ? -32.844 -25.766 -6.25 1 95.25 214 PRO A CA 1
ATOM 1757 C C . PRO A 1 214 ? -32.438 -25.609 -4.789 1 95.25 214 PRO A C 1
ATOM 1759 O O . PRO A 1 214 ? -32.562 -24.516 -4.223 1 95.25 214 PRO A O 1
ATOM 1762 N N . ILE A 1 215 ? -31.953 -26.625 -4.18 1 96.38 215 ILE A N 1
ATOM 1763 C CA . ILE A 1 215 ? -31.578 -26.578 -2.768 1 96.38 215 ILE A CA 1
ATOM 1764 C C . ILE A 1 215 ? -30.406 -25.641 -2.57 1 96.38 215 ILE A C 1
ATOM 1766 O O . ILE A 1 215 ? -30.359 -24.875 -1.598 1 96.38 215 ILE A O 1
ATOM 1770 N N . LYS A 1 216 ? -29.422 -25.703 -3.492 1 95.31 216 LYS A N 1
ATOM 1771 C CA . LYS A 1 216 ? -28.25 -24.828 -3.389 1 95.31 216 LYS A CA 1
ATOM 1772 C C . LYS A 1 216 ? -28.625 -23.359 -3.564 1 95.31 216 LYS A C 1
ATOM 1774 O O . LYS A 1 216 ? -28.031 -22.484 -2.949 1 95.31 216 LYS A O 1
ATOM 1779 N N . VAL A 1 217 ? -29.625 -23.078 -4.387 1 95.44 217 VAL A N 1
ATOM 1780 C CA . VAL A 1 217 ? -30.125 -21.719 -4.566 1 95.44 217 VAL A CA 1
ATOM 1781 C C . VAL A 1 217 ? -30.781 -21.25 -3.268 1 95.44 217 VAL A C 1
ATOM 1783 O O . VAL A 1 217 ? -30.562 -20.109 -2.842 1 95.44 217 VAL A O 1
ATOM 1786 N N . ILE A 1 218 ? -31.562 -22.109 -2.684 1 95.62 218 ILE A N 1
ATOM 1787 C CA . ILE A 1 218 ? -32.25 -21.781 -1.438 1 95.62 218 ILE A CA 1
ATOM 1788 C C . ILE A 1 218 ? -31.219 -21.469 -0.354 1 95.62 218 ILE A C 1
ATOM 1790 O O . ILE A 1 218 ? -31.359 -20.484 0.382 1 95.62 218 ILE A O 1
ATOM 1794 N N . LEU A 1 219 ? -30.188 -22.297 -0.299 1 94.12 219 LEU A N 1
ATOM 1795 C CA . LEU A 1 219 ? -29.156 -22.078 0.698 1 94.12 219 LEU A CA 1
ATOM 1796 C C . LEU A 1 219 ? -28.453 -20.734 0.474 1 94.12 219 LEU A C 1
ATOM 1798 O O . LEU A 1 219 ? -28.125 -20.031 1.434 1 94.12 219 LEU A O 1
ATOM 1802 N N . PHE A 1 220 ? -28.203 -20.422 -0.746 1 93.31 220 PHE A N 1
ATOM 1803 C CA . PHE A 1 220 ? -27.578 -19.141 -1.071 1 93.31 220 PHE A CA 1
ATOM 1804 C C . PHE A 1 220 ? -28.453 -17.984 -0.605 1 93.31 220 PHE A C 1
ATOM 1806 O O . PHE A 1 220 ? -27.969 -17.031 0.002 1 93.31 220 PHE A O 1
ATOM 1813 N N . VAL A 1 221 ? -29.75 -18.062 -0.881 1 93.31 221 VAL A N 1
ATOM 1814 C CA . VAL A 1 221 ? -30.688 -17.031 -0.465 1 93.31 221 VAL A CA 1
ATOM 1815 C C . VAL A 1 221 ? -30.688 -16.906 1.058 1 93.31 221 VAL A C 1
ATOM 1817 O O . VAL A 1 221 ? -30.719 -15.797 1.6 1 93.31 221 VAL A O 1
ATOM 1820 N N . LEU A 1 222 ? -30.625 -18 1.708 1 93.56 222 LEU A N 1
ATOM 1821 C CA . LEU A 1 222 ? -30.594 -18 3.166 1 93.56 222 LEU A CA 1
ATOM 1822 C C . LEU A 1 222 ? -29.312 -17.344 3.68 1 93.56 222 LEU A C 1
ATOM 1824 O O . LEU A 1 222 ? -29.328 -16.703 4.73 1 93.56 222 LEU A O 1
ATOM 1828 N N . CYS A 1 223 ? -28.203 -17.547 2.943 1 90.94 223 CYS A N 1
ATOM 1829 C CA . CYS A 1 223 ? -26.938 -16.906 3.314 1 90.94 223 CYS A CA 1
ATOM 1830 C C . CYS A 1 223 ? -27.078 -15.391 3.324 1 90.94 223 CYS A C 1
ATOM 1832 O O . CYS A 1 223 ? -26.453 -14.711 4.145 1 90.94 223 CYS A O 1
ATOM 1834 N N . LEU A 1 224 ? -27.891 -14.906 2.406 1 89.12 224 LEU A N 1
ATOM 1835 C CA . LEU A 1 224 ? -28.078 -13.469 2.295 1 89.12 224 LEU A CA 1
ATOM 1836 C C . LEU A 1 224 ? -28.812 -12.922 3.514 1 89.12 224 LEU A C 1
ATOM 1838 O O . LEU A 1 224 ? -28.594 -11.773 3.91 1 89.12 224 LEU A O 1
ATOM 1842 N N . VAL A 1 225 ? -29.547 -13.711 4.086 1 91.06 225 VAL A N 1
ATOM 1843 C CA . VAL A 1 225 ? -30.375 -13.281 5.207 1 91.06 225 VAL A CA 1
ATOM 1844 C C . VAL A 1 225 ? -29.656 -13.57 6.523 1 91.06 225 VAL A C 1
ATOM 1846 O O . VAL A 1 225 ? -29.609 -12.719 7.414 1 91.06 225 VAL A O 1
ATOM 1849 N N . PHE A 1 226 ? -29.031 -14.734 6.656 1 91.25 226 PHE A N 1
ATOM 1850 C CA . PHE A 1 226 ? -28.531 -15.195 7.949 1 91.25 226 PHE A CA 1
ATOM 1851 C C . PHE A 1 226 ? -27.016 -15.117 8.008 1 91.25 226 PHE A C 1
ATOM 1853 O O . PHE A 1 226 ? -26.422 -15.203 9.086 1 91.25 226 PHE A O 1
ATOM 1860 N N . GLY A 1 227 ? -26.438 -14.992 6.902 1 88.69 227 GLY A N 1
ATOM 1861 C CA . GLY A 1 227 ? -24.984 -14.969 6.852 1 88.69 227 GLY A CA 1
ATOM 1862 C C . GLY A 1 227 ? -24.375 -16.266 6.363 1 88.69 227 GLY A C 1
ATOM 1863 O O . GLY A 1 227 ? -24.953 -17.344 6.582 1 88.69 227 GLY A O 1
ATOM 1864 N N . LEU A 1 228 ? -23.281 -16.188 5.777 1 88.56 228 LEU A N 1
ATOM 1865 C CA . LEU A 1 228 ? -22.578 -17.297 5.152 1 88.56 228 LEU A CA 1
ATOM 1866 C C . LEU A 1 228 ? -22.156 -18.328 6.199 1 88.56 228 LEU A C 1
ATOM 1868 O O . LEU A 1 228 ? -22.312 -19.531 5.988 1 88.56 228 LEU A O 1
ATOM 1872 N N . GLU A 1 229 ? -21.656 -17.891 7.328 1 86.69 229 GLU A N 1
ATOM 1873 C CA . GLU A 1 229 ? -21.094 -18.766 8.344 1 86.69 229 GLU A CA 1
ATOM 1874 C C . GLU A 1 229 ? -22.188 -19.625 8.992 1 86.69 229 GLU A C 1
ATOM 1876 O O . GLU A 1 229 ? -21.938 -20.781 9.344 1 86.69 229 GLU A O 1
ATOM 1881 N N . ARG A 1 230 ? -23.328 -19 9.109 1 87.38 230 ARG A N 1
ATOM 1882 C CA . ARG A 1 230 ? -24.422 -19.734 9.734 1 87.38 230 ARG A CA 1
ATOM 1883 C C . ARG A 1 230 ? -24.906 -20.859 8.836 1 87.38 230 ARG A C 1
ATOM 1885 O O . ARG A 1 230 ? -25.328 -21.906 9.328 1 87.38 230 ARG A O 1
ATOM 1892 N N . ILE A 1 231 ? -24.781 -20.656 7.578 1 89.75 231 ILE A N 1
ATOM 1893 C CA . ILE A 1 231 ? -25.359 -21.625 6.648 1 89.75 231 ILE A CA 1
ATOM 1894 C C . ILE A 1 231 ? -24.312 -22.688 6.305 1 89.75 231 ILE A C 1
ATOM 1896 O O . ILE A 1 231 ? -24.625 -23.875 6.289 1 89.75 231 ILE A O 1
ATOM 1900 N N . TYR A 1 232 ? -23.078 -22.297 6.027 1 88.31 232 TYR A N 1
ATOM 1901 C CA . TYR A 1 232 ? -22.078 -23.219 5.512 1 88.31 232 TYR A CA 1
ATOM 1902 C C . TYR A 1 232 ? -21.062 -23.578 6.586 1 88.31 232 TYR A C 1
ATOM 1904 O O . TYR A 1 232 ? -20.297 -24.531 6.438 1 88.31 232 TYR A O 1
ATOM 1912 N N . GLY A 1 233 ? -21.062 -22.859 7.652 1 82.88 233 GLY A N 1
ATOM 1913 C CA . GLY A 1 233 ? -20.078 -23.094 8.695 1 82.88 233 GLY A CA 1
ATOM 1914 C C . GLY A 1 233 ? -18.828 -22.25 8.531 1 82.88 233 GLY A C 1
ATOM 1915 O O . GLY A 1 233 ? -18.453 -21.891 7.414 1 82.88 233 GLY A O 1
ATOM 1916 N N . LYS A 1 234 ? -18.078 -22.031 9.625 1 76.69 234 LYS A N 1
ATOM 1917 C CA . LYS A 1 234 ? -16.906 -21.156 9.68 1 76.69 234 LYS A CA 1
ATOM 1918 C C . LYS A 1 234 ? -15.75 -21.734 8.875 1 76.69 234 LYS A C 1
ATOM 1920 O O . LYS A 1 234 ? -15.055 -21 8.164 1 76.69 234 LYS A O 1
ATOM 1925 N N . LYS A 1 235 ? -15.562 -22.938 8.938 1 74.62 235 LYS A N 1
ATOM 1926 C CA . LYS A 1 235 ? -14.414 -23.578 8.305 1 74.62 235 LYS A CA 1
ATOM 1927 C C . LYS A 1 235 ? -14.547 -23.547 6.781 1 74.62 235 LYS A C 1
ATOM 1929 O O . LYS A 1 235 ? -13.562 -23.359 6.07 1 74.62 235 LYS A O 1
ATOM 1934 N N . GLU A 1 236 ? -15.773 -23.641 6.359 1 75.12 236 GLU A N 1
ATOM 1935 C CA . GLU A 1 236 ? -16.016 -23.781 4.922 1 75.12 236 GLU A CA 1
ATOM 1936 C C . GLU A 1 236 ? -16 -22.406 4.238 1 75.12 236 GLU A C 1
ATOM 1938 O O . GLU A 1 236 ? -15.844 -22.328 3.02 1 75.12 236 GLU A O 1
ATOM 1943 N N . VAL A 1 237 ? -16.172 -21.406 5.059 1 76.44 237 VAL A N 1
ATOM 1944 C CA . VAL A 1 237 ? -16.297 -20.109 4.414 1 76.44 237 VAL A CA 1
ATOM 1945 C C . VAL A 1 237 ? -15.227 -19.156 4.953 1 76.44 237 VAL A C 1
ATOM 1947 O O . VAL A 1 237 ? -15.391 -17.938 4.906 1 76.44 237 VAL A O 1
ATOM 1950 N N . LYS A 1 238 ? -14.242 -19.75 5.453 1 76.81 238 LYS A N 1
ATOM 1951 C CA . LYS A 1 238 ? -13.148 -18.922 5.969 1 76.81 238 LYS A CA 1
ATOM 1952 C C . LYS A 1 238 ? -12.688 -17.906 4.934 1 76.81 238 LYS A C 1
ATOM 1954 O O . LYS A 1 238 ? -12.469 -18.25 3.77 1 76.81 238 LYS A O 1
ATOM 1959 N N . GLY A 1 239 ? -12.656 -16.703 5.371 1 76.75 239 GLY A N 1
ATOM 1960 C CA . GLY A 1 239 ? -12.164 -15.633 4.52 1 76.75 239 GLY A CA 1
ATOM 1961 C C . GLY A 1 239 ? -13.234 -15.039 3.617 1 76.75 239 GLY A C 1
ATOM 1962 O O . GLY A 1 239 ? -13.125 -13.891 3.186 1 76.75 239 GLY A O 1
ATOM 1963 N N . LEU A 1 240 ? -14.281 -15.867 3.346 1 80.38 240 LEU A N 1
ATOM 1964 C CA . LEU A 1 240 ? -15.281 -15.438 2.379 1 80.38 240 LEU A CA 1
ATOM 1965 C C . LEU A 1 240 ? -16.203 -14.383 2.984 1 80.38 240 LEU A C 1
ATOM 1967 O O . LEU A 1 240 ? -16.641 -13.461 2.289 1 80.38 240 LEU A O 1
ATOM 1971 N N . LYS A 1 241 ? -16.391 -14.414 4.219 1 71.69 241 LYS A N 1
ATOM 1972 C CA . LYS A 1 241 ? -17.328 -13.539 4.914 1 71.69 241 LYS A CA 1
ATOM 1973 C C . LYS A 1 241 ? -16.891 -12.078 4.805 1 71.69 241 LYS A C 1
ATOM 1975 O O . LYS A 1 241 ? -17.734 -11.172 4.781 1 71.69 241 LYS A O 1
ATOM 1980 N N . THR A 1 242 ? -15.695 -11.883 4.695 1 74.56 242 THR A N 1
ATOM 1981 C CA . THR A 1 242 ? -15.172 -10.523 4.754 1 74.56 242 THR A CA 1
ATOM 1982 C C . THR A 1 242 ? -14.367 -10.203 3.498 1 74.56 242 THR A C 1
ATOM 1984 O O . THR A 1 242 ? -13.664 -9.188 3.445 1 74.56 242 THR A O 1
ATOM 1987 N N . LEU A 1 243 ? -14.609 -11.078 2.586 1 75.56 243 LEU A N 1
ATOM 1988 C CA . LEU A 1 243 ? -13.742 -10.961 1.421 1 75.56 243 LEU A CA 1
ATOM 1989 C C . LEU A 1 243 ? -14.141 -9.766 0.559 1 75.56 243 LEU A C 1
ATOM 1991 O O . LEU A 1 243 ? -15.328 -9.539 0.322 1 75.56 243 LEU A O 1
ATOM 1995 N N . ALA A 1 244 ? -13.227 -8.906 0.349 1 80.31 244 ALA A N 1
ATOM 1996 C CA . ALA A 1 244 ? -13.289 -7.836 -0.643 1 80.31 244 ALA A CA 1
ATOM 1997 C C . ALA A 1 244 ? -12.008 -7.773 -1.468 1 80.31 244 ALA A C 1
ATOM 1999 O O . ALA A 1 244 ? -10.953 -8.234 -1.024 1 80.31 244 ALA A O 1
ATOM 2000 N N . TYR A 1 245 ? -12.125 -7.375 -2.611 1 82.06 245 TYR A N 1
ATOM 2001 C CA . TYR A 1 245 ? -10.938 -7.316 -3.457 1 82.06 245 TYR A CA 1
ATOM 2002 C C . TYR A 1 245 ? -9.906 -6.355 -2.881 1 82.06 245 TYR A C 1
ATOM 2004 O O . TYR A 1 245 ? -8.742 -6.719 -2.693 1 82.06 245 TYR A O 1
ATOM 2012 N N . ALA A 1 246 ? -10.344 -5.164 -2.467 1 90.75 246 ALA A N 1
ATOM 2013 C CA . ALA A 1 246 ? -9.398 -4.16 -1.992 1 90.75 246 ALA A CA 1
ATOM 2014 C C . ALA A 1 246 ? -10.102 -3.096 -1.156 1 90.75 246 ALA A C 1
ATOM 2016 O O . ALA A 1 246 ? -9.938 -1.896 -1.397 1 90.75 246 ALA A O 1
ATOM 2017 N N . ASN A 1 247 ? -10.844 -3.566 -0.175 1 92.25 247 ASN A N 1
ATOM 2018 C CA . ASN A 1 247 ? -11.562 -2.771 0.816 1 92.25 247 ASN A CA 1
ATOM 2019 C C . ASN A 1 247 ? -11.188 -3.18 2.238 1 92.25 247 ASN A C 1
ATOM 2021 O O . ASN A 1 247 ? -11.758 -4.129 2.785 1 92.25 247 ASN A O 1
ATOM 2025 N N . VAL A 1 248 ? -10.398 -2.357 2.883 1 92.56 248 VAL A N 1
ATOM 2026 C CA . VAL A 1 248 ? -9.828 -2.779 4.156 1 92.56 248 VAL A CA 1
ATOM 2027 C C . VAL A 1 248 ? -10.867 -2.623 5.266 1 92.56 248 VAL A C 1
ATOM 2029 O O . VAL A 1 248 ? -10.688 -3.143 6.371 1 92.56 248 VAL A O 1
ATOM 2032 N N . GLU A 1 249 ? -11.961 -1.938 5.012 1 85.56 249 GLU A N 1
ATOM 2033 C CA . GLU A 1 249 ? -13.055 -1.861 5.973 1 85.56 249 GLU A CA 1
ATOM 2034 C C . GLU A 1 249 ? -13.781 -3.197 6.086 1 85.56 249 GLU A C 1
ATOM 2036 O O . GLU A 1 249 ? -14.414 -3.482 7.105 1 85.56 249 GLU A O 1
ATOM 2041 N N . LYS A 1 250 ? -13.656 -4.035 5.062 1 87.62 250 LYS A N 1
ATOM 2042 C CA . LYS A 1 250 ? -14.289 -5.352 5.023 1 87.62 250 LYS A CA 1
ATOM 2043 C C . LYS A 1 250 ? -13.258 -6.461 5.184 1 87.62 250 LYS A C 1
ATOM 2045 O O . LYS A 1 250 ? -13.539 -7.496 5.793 1 87.62 250 LYS A O 1
ATOM 2050 N N . ASP A 1 251 ? -12.148 -6.289 4.578 1 91.25 251 ASP A N 1
ATOM 2051 C CA . ASP A 1 251 ? -11.062 -7.266 4.598 1 91.25 251 ASP A CA 1
ATOM 2052 C C . ASP A 1 251 ? -9.742 -6.617 5.023 1 91.25 251 ASP A C 1
ATOM 2054 O O . ASP A 1 251 ? -9.008 -6.094 4.188 1 91.25 251 ASP A O 1
ATOM 2058 N N . ARG A 1 252 ? -9.367 -6.781 6.211 1 88.56 252 ARG A N 1
ATOM 2059 C CA . ARG A 1 252 ? -8.227 -6.102 6.816 1 88.56 252 ARG A CA 1
ATOM 2060 C C . ARG A 1 252 ? -6.914 -6.582 6.207 1 88.56 252 ARG A C 1
ATOM 2062 O O . ARG A 1 252 ? -5.867 -5.965 6.414 1 88.56 252 ARG A O 1
ATOM 2069 N N . ALA A 1 253 ? -7.023 -7.645 5.473 1 91.19 253 ALA A N 1
ATOM 2070 C CA . ALA A 1 253 ? -5.816 -8.195 4.859 1 91.19 253 ALA A CA 1
ATOM 2071 C C . ALA A 1 253 ? -5.641 -7.672 3.436 1 91.19 253 ALA A C 1
ATOM 2073 O O . ALA A 1 253 ? -4.68 -8.031 2.75 1 91.19 253 ALA A O 1
ATOM 2074 N N . SER A 1 254 ? -6.512 -6.766 3.01 1 94.44 254 SER A N 1
ATOM 2075 C CA . SER A 1 254 ? -6.566 -6.438 1.588 1 94.44 254 SER A CA 1
ATOM 2076 C C . SER A 1 254 ? -5.699 -5.227 1.265 1 94.44 254 SER A C 1
ATOM 2078 O O . SER A 1 254 ? -5.703 -4.738 0.133 1 94.44 254 SER A O 1
ATOM 2080 N N . GLY A 1 255 ? -4.895 -4.727 2.244 1 96.81 255 GLY A N 1
ATOM 2081 C CA . GLY A 1 255 ? -4.102 -3.523 2.037 1 96.81 255 GLY A CA 1
ATOM 2082 C C . GLY A 1 255 ? -3.092 -3.66 0.914 1 96.81 255 GLY A C 1
ATOM 2083 O O . GLY A 1 255 ? -2.889 -2.723 0.138 1 96.81 255 GLY A O 1
ATOM 2084 N N . TYR A 1 256 ? -2.393 -4.809 0.82 1 97.56 256 TYR A N 1
ATOM 2085 C CA . TYR A 1 256 ? -1.396 -5.004 -0.227 1 97.56 256 TYR A CA 1
ATOM 2086 C C . TYR A 1 256 ? -2.047 -5.012 -1.604 1 97.56 256 TYR A C 1
ATOM 2088 O O . TYR A 1 256 ? -1.487 -4.48 -2.566 1 97.56 256 TYR A O 1
ATOM 2096 N N . ARG A 1 257 ? -3.287 -5.609 -1.739 1 96.88 257 ARG A N 1
ATOM 2097 C CA . ARG A 1 257 ? -4 -5.602 -3.014 1 96.88 257 ARG A CA 1
ATOM 2098 C C . ARG A 1 257 ? -4.391 -4.18 -3.414 1 96.88 257 ARG A C 1
ATOM 2100 O O . ARG A 1 257 ? -4.32 -3.822 -4.594 1 96.88 257 ARG A O 1
ATOM 2107 N N . ALA A 1 258 ? -4.762 -3.395 -2.402 1 97.56 258 ALA A N 1
ATOM 2108 C CA . ALA A 1 258 ? -5.219 -2.029 -2.66 1 97.56 258 ALA A CA 1
ATOM 2109 C C . ALA A 1 258 ? -4.105 -1.19 -3.283 1 97.56 258 ALA A C 1
ATOM 2111 O O . ALA A 1 258 ? -4.305 -0.55 -4.316 1 97.56 258 ALA A O 1
ATOM 2112 N N . ILE A 1 259 ? -2.932 -1.237 -2.703 1 98.5 259 ILE A N 1
ATOM 2113 C CA . ILE A 1 259 ? -1.854 -0.382 -3.188 1 98.5 259 ILE A CA 1
ATOM 2114 C C . ILE A 1 259 ? -1.31 -0.934 -4.504 1 98.5 259 ILE A C 1
ATOM 2116 O O . ILE A 1 259 ? -1.006 -0.172 -5.426 1 98.5 259 ILE A O 1
ATOM 2120 N N . GLN A 1 260 ? -1.218 -2.217 -4.668 1 98.25 260 GLN A N 1
ATOM 2121 C CA . GLN A 1 260 ? -0.747 -2.816 -5.914 1 98.25 260 GLN A CA 1
ATOM 2122 C C . GLN A 1 260 ? -1.726 -2.553 -7.055 1 98.25 260 GLN A C 1
ATOM 2124 O O . GLN A 1 260 ? -1.317 -2.41 -8.211 1 98.25 260 GLN A O 1
ATOM 2129 N N . SER A 1 261 ? -3.006 -2.377 -6.73 1 96.56 261 SER A N 1
ATOM 2130 C CA . SER A 1 261 ? -4.039 -2.203 -7.746 1 96.56 261 SER A CA 1
ATOM 2131 C C . SER A 1 261 ? -4.172 -0.74 -8.156 1 96.56 261 SER A C 1
ATOM 2133 O O . SER A 1 261 ? -4.824 -0.425 -9.148 1 96.56 261 SER A O 1
ATOM 2135 N N . THR A 1 262 ? -3.545 0.186 -7.402 1 96.19 262 THR A N 1
ATOM 2136 C CA . THR A 1 262 ? -3.82 1.592 -7.676 1 96.19 262 THR A CA 1
ATOM 2137 C C . THR A 1 262 ? -2.533 2.338 -8.023 1 96.19 262 THR A C 1
ATOM 2139 O O . THR A 1 262 ? -2.518 3.176 -8.922 1 96.19 262 THR A O 1
ATOM 2142 N N . ARG A 1 263 ? -1.509 2.047 -7.227 1 96.94 263 ARG A N 1
ATOM 2143 C CA . ARG A 1 263 ? -0.249 2.768 -7.387 1 96.94 263 ARG A CA 1
ATOM 2144 C C . ARG A 1 263 ? 0.933 1.805 -7.406 1 96.94 263 ARG A C 1
ATOM 2146 O O . ARG A 1 263 ? 1.889 1.969 -6.648 1 96.94 263 ARG A O 1
ATOM 2153 N N . PRO A 1 264 ? 0.942 0.88 -8.305 1 97 264 PRO A N 1
ATOM 2154 C CA . PRO A 1 264 ? 2.014 -0.119 -8.305 1 97 264 PRO A CA 1
ATOM 2155 C C . PRO A 1 264 ? 3.391 0.494 -8.547 1 97 264 PRO A C 1
ATOM 2157 O O . PRO A 1 264 ? 4.387 0.021 -7.988 1 97 264 PRO A O 1
ATOM 2160 N N . TYR A 1 265 ? 3.508 1.549 -9.375 1 97.06 265 TYR A N 1
ATOM 2161 C CA . TYR A 1 265 ? 4.805 2.156 -9.648 1 97.06 265 TYR A CA 1
ATOM 2162 C C . TYR A 1 265 ? 5.359 2.84 -8.406 1 97.06 265 TYR A C 1
ATOM 2164 O O . TYR A 1 265 ? 6.539 2.68 -8.07 1 97.06 265 TYR A O 1
ATOM 2172 N N . THR A 1 266 ? 4.496 3.592 -7.715 1 98.44 266 THR A N 1
ATOM 2173 C CA . THR A 1 266 ? 4.934 4.266 -6.496 1 98.44 266 THR A CA 1
ATOM 2174 C C . THR A 1 266 ? 5.504 3.26 -5.5 1 98.44 266 THR A C 1
ATOM 2176 O O . THR A 1 266 ? 6.574 3.484 -4.93 1 98.44 266 THR A O 1
ATOM 2179 N N . LEU A 1 267 ? 4.816 2.168 -5.34 1 98.69 267 LEU A N 1
ATOM 2180 C CA . LEU A 1 267 ? 5.219 1.107 -4.422 1 98.69 267 LEU A CA 1
ATOM 2181 C C . LEU A 1 267 ? 6.531 0.471 -4.863 1 98.69 267 LEU A C 1
ATOM 2183 O O . LEU A 1 267 ? 7.379 0.143 -4.031 1 98.69 267 LEU A O 1
ATOM 2187 N N . ALA A 1 268 ? 6.773 0.382 -6.102 1 98.62 268 ALA A N 1
ATOM 2188 C CA . ALA A 1 268 ? 7.797 -0.478 -6.684 1 98.62 268 ALA A CA 1
ATOM 2189 C C . ALA A 1 268 ? 9.188 0.101 -6.461 1 98.62 268 ALA A C 1
ATOM 2191 O O . ALA A 1 268 ? 10.188 -0.626 -6.504 1 98.62 268 ALA A O 1
ATOM 2192 N N . PHE A 1 269 ? 9.359 1.4 -6.273 1 98.88 269 PHE A N 1
ATOM 2193 C CA . PHE A 1 269 ? 10.688 1.992 -6.156 1 98.88 269 PHE A CA 1
ATOM 2194 C C . PHE A 1 269 ? 11.43 1.425 -4.949 1 98.88 269 PHE A C 1
ATOM 2196 O O . PHE A 1 269 ? 12.578 1.007 -5.062 1 98.88 269 PHE A O 1
ATOM 2203 N N . GLY A 1 270 ? 10.703 1.357 -3.787 1 98.81 270 GLY A N 1
ATOM 2204 C CA . GLY A 1 270 ? 11.32 0.803 -2.594 1 98.81 270 GLY A CA 1
ATOM 2205 C C . GLY A 1 270 ? 11.562 -0.69 -2.689 1 98.81 270 GLY A C 1
ATOM 2206 O O . GLY A 1 270 ? 12.484 -1.215 -2.057 1 98.81 270 GLY A O 1
ATOM 2207 N N . LEU A 1 271 ? 10.805 -1.378 -3.512 1 98.81 271 LEU A N 1
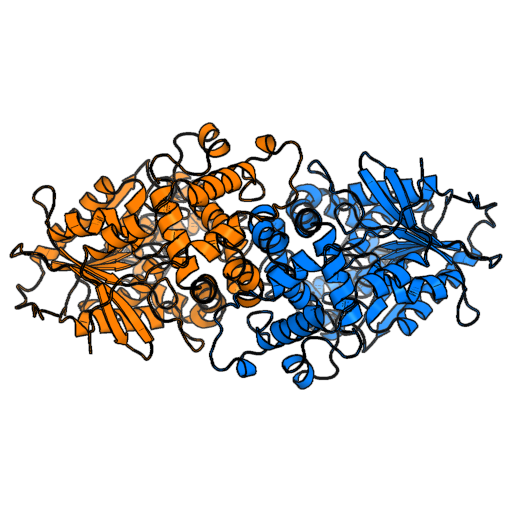ATOM 2208 C CA . LEU A 1 271 ? 10.898 -2.83 -3.627 1 98.81 271 LEU A CA 1
ATOM 2209 C C . LEU A 1 271 ? 11.953 -3.227 -4.66 1 98.81 271 LEU A C 1
ATOM 2211 O O . LEU A 1 271 ? 12.508 -4.32 -4.59 1 98.81 271 LEU A O 1
ATOM 2215 N N . SER A 1 272 ? 12.219 -2.344 -5.621 1 98.75 272 SER A N 1
ATOM 2216 C CA . SER A 1 272 ? 13.234 -2.592 -6.637 1 98.75 272 SER A CA 1
ATOM 2217 C C . SER A 1 272 ? 14.625 -2.215 -6.125 1 98.75 272 SER A C 1
ATOM 2219 O O . SER A 1 272 ? 15.602 -2.928 -6.375 1 98.75 272 SER A O 1
ATOM 2221 N N . ASP A 1 273 ? 14.688 -1.158 -5.363 1 98.81 273 ASP A N 1
ATOM 2222 C CA . ASP A 1 273 ? 15.961 -0.559 -4.984 1 98.81 273 ASP A CA 1
ATOM 2223 C C . ASP A 1 273 ? 16.484 -1.161 -3.682 1 98.81 273 ASP A C 1
ATOM 2225 O O . ASP A 1 273 ? 17.688 -1.134 -3.422 1 98.81 273 ASP A O 1
ATOM 2229 N N . SER A 1 274 ? 15.641 -1.66 -2.812 1 98.88 274 SER A N 1
ATOM 2230 C CA . SER A 1 274 ? 16 -2.168 -1.494 1 98.88 274 SER A CA 1
ATOM 2231 C C . SER A 1 274 ? 15.719 -3.662 -1.38 1 98.88 274 SER A C 1
ATOM 2233 O O . SER A 1 274 ? 14.562 -4.078 -1.316 1 98.88 274 SER A O 1
ATOM 2235 N N . PRO A 1 275 ? 16.797 -4.477 -1.227 1 98.81 275 PRO A N 1
ATOM 2236 C CA . PRO A 1 275 ? 16.547 -5.906 -1.054 1 98.81 275 PRO A CA 1
ATOM 2237 C C . PRO A 1 275 ? 15.797 -6.223 0.244 1 98.81 275 PRO A C 1
ATOM 2239 O O . PRO A 1 275 ? 14.992 -7.156 0.288 1 98.81 275 PRO A O 1
ATOM 2242 N N . VAL A 1 276 ? 16.047 -5.453 1.32 1 98.94 276 VAL A N 1
ATOM 2243 C CA . VAL A 1 276 ? 15.336 -5.703 2.57 1 98.94 276 VAL A CA 1
ATOM 2244 C C . VAL A 1 276 ? 13.867 -5.309 2.42 1 98.94 276 VAL A C 1
ATOM 2246 O O . VAL A 1 276 ? 12.992 -5.953 2.996 1 98.94 276 VAL A O 1
ATOM 2249 N N . GLY A 1 277 ? 13.609 -4.195 1.64 1 98.94 277 GLY A N 1
ATOM 2250 C CA . GLY A 1 277 ? 12.227 -3.867 1.32 1 98.94 277 GLY A CA 1
ATOM 2251 C C . GLY A 1 277 ? 11.508 -4.973 0.571 1 98.94 277 GLY A C 1
ATOM 2252 O O . GLY A 1 277 ? 10.367 -5.305 0.891 1 98.94 277 GLY A O 1
ATOM 2253 N N . LEU A 1 278 ? 12.188 -5.535 -0.4 1 98.94 278 LEU A N 1
ATOM 2254 C CA . LEU A 1 278 ? 11.648 -6.648 -1.177 1 98.94 278 LEU A CA 1
ATOM 2255 C C . LEU A 1 278 ? 11.375 -7.852 -0.284 1 98.94 278 LEU A C 1
ATOM 2257 O O . LEU A 1 278 ? 10.289 -8.438 -0.339 1 98.94 278 LEU A O 1
ATOM 2261 N N . LEU A 1 279 ? 12.344 -8.188 0.538 1 98.94 279 LEU A N 1
ATOM 2262 C CA . LEU A 1 279 ? 12.234 -9.336 1.437 1 98.94 279 LEU A CA 1
ATOM 2263 C C . LEU A 1 279 ? 11.055 -9.172 2.385 1 98.94 279 LEU A C 1
ATOM 2265 O O . LEU A 1 279 ? 10.234 -10.086 2.521 1 98.94 279 LEU A O 1
ATOM 2269 N N . ALA A 1 280 ? 10.898 -8.039 3.004 1 98.94 280 ALA A N 1
ATOM 2270 C CA . ALA A 1 280 ? 9.828 -7.812 3.975 1 98.94 280 ALA A CA 1
ATOM 2271 C C . ALA A 1 280 ? 8.461 -7.863 3.303 1 98.94 280 ALA A C 1
ATOM 2273 O O . ALA A 1 280 ? 7.508 -8.406 3.865 1 98.94 280 ALA A O 1
ATOM 2274 N N . TRP A 1 281 ? 8.359 -7.285 2.109 1 98.88 281 TRP A N 1
ATOM 2275 C CA . TRP A 1 281 ? 7.102 -7.273 1.369 1 98.88 281 TRP A CA 1
ATOM 2276 C C . TRP A 1 281 ? 6.645 -8.688 1.048 1 98.88 281 TRP A C 1
ATOM 2278 O O . TRP A 1 281 ? 5.461 -9.016 1.172 1 98.88 281 TRP A O 1
ATOM 2288 N N . MET A 1 282 ? 7.531 -9.523 0.681 1 98.88 282 MET A N 1
ATOM 2289 C CA . MET A 1 282 ? 7.211 -10.906 0.338 1 98.88 282 MET A CA 1
ATOM 2290 C C . MET A 1 282 ? 7.012 -11.75 1.596 1 98.88 282 MET A C 1
ATOM 2292 O O . MET A 1 282 ? 6.203 -12.68 1.604 1 98.88 282 MET A O 1
ATOM 2296 N N . LEU A 1 283 ? 7.746 -11.422 2.645 1 98.81 283 LEU A N 1
ATOM 2297 C CA . LEU A 1 283 ? 7.676 -12.211 3.875 1 98.81 283 LEU A CA 1
ATOM 2298 C C . LEU A 1 283 ? 6.285 -12.125 4.496 1 98.81 283 LEU A C 1
ATOM 2300 O O . LEU A 1 283 ? 5.781 -13.109 5.031 1 98.81 283 LEU A O 1
ATOM 2304 N N . ASP A 1 284 ? 5.699 -10.977 4.41 1 98.38 284 ASP A N 1
ATOM 2305 C CA . ASP A 1 284 ? 4.418 -10.742 5.066 1 98.38 284 ASP A CA 1
ATOM 2306 C C . ASP A 1 284 ? 3.365 -11.742 4.598 1 98.38 284 ASP A C 1
ATOM 2308 O O . ASP A 1 284 ? 2.797 -12.484 5.402 1 98.38 284 ASP A O 1
ATOM 2312 N N . PRO A 1 285 ? 3.09 -11.898 3.311 1 97.75 285 PRO A N 1
ATOM 2313 C CA . PRO A 1 285 ? 2.119 -12.906 2.883 1 97.75 285 PRO A CA 1
ATOM 2314 C C . PRO A 1 285 ? 2.625 -14.336 3.084 1 97.75 285 PRO A C 1
ATOM 2316 O O . PRO A 1 285 ? 1.833 -15.242 3.357 1 97.75 285 PRO A O 1
ATOM 2319 N N . TYR A 1 286 ? 3.945 -14.594 2.93 1 98.44 286 TYR A N 1
ATOM 2320 C CA . TYR A 1 286 ? 4.453 -15.938 3.207 1 98.44 286 TYR A CA 1
ATOM 2321 C C . TYR A 1 286 ? 4.148 -16.344 4.641 1 98.44 286 TYR A C 1
ATOM 2323 O O . TYR A 1 286 ? 3.816 -17.516 4.906 1 98.44 286 TYR A O 1
ATOM 2331 N N . HIS A 1 287 ? 4.285 -15.398 5.535 1 98.12 287 HIS A N 1
ATOM 2332 C CA . HIS A 1 287 ? 3.971 -15.695 6.926 1 98.12 287 HIS A CA 1
ATOM 2333 C C . HIS A 1 287 ? 2.469 -15.859 7.129 1 98.12 287 HIS A C 1
ATOM 2335 O O . HIS A 1 287 ? 2.023 -16.859 7.707 1 98.12 287 HIS A O 1
ATOM 2341 N N . SER A 1 288 ? 1.669 -14.953 6.648 1 96.12 288 SER A N 1
ATOM 2342 C CA . SER A 1 288 ? 0.242 -14.906 6.949 1 96.12 288 SER A CA 1
ATOM 2343 C C . SER A 1 288 ? -0.515 -16.016 6.219 1 96.12 288 SER A C 1
ATOM 2345 O O . SER A 1 288 ? -1.562 -16.469 6.684 1 96.12 288 SER A O 1
ATOM 2347 N N . TRP A 1 289 ? 0.032 -16.5 5.102 1 97.12 289 TRP A N 1
ATOM 2348 C CA . TRP A 1 289 ? -0.735 -17.406 4.25 1 97.12 289 TRP A CA 1
ATOM 2349 C C . TRP A 1 289 ? -0.284 -18.844 4.441 1 97.12 289 TRP A C 1
ATOM 2351 O O . TRP A 1 289 ? -0.885 -19.766 3.885 1 97.12 289 TRP A O 1
ATOM 2361 N N . THR A 1 290 ? 0.746 -19.062 5.203 1 98.12 290 THR A N 1
ATOM 2362 C CA . THR A 1 290 ? 1.199 -20.422 5.488 1 98.12 290 THR A CA 1
ATOM 2363 C C . THR A 1 290 ? 0.672 -20.906 6.84 1 98.12 290 THR A C 1
ATOM 2365 O O . THR A 1 290 ? 0.195 -20.094 7.641 1 98.12 290 THR A O 1
ATOM 2368 N N . HIS A 1 291 ? 0.709 -22.172 7.035 1 97.94 291 HIS A N 1
ATOM 2369 C CA . HIS A 1 291 ? 0.102 -22.781 8.211 1 97.94 291 HIS A CA 1
ATOM 2370 C C . HIS A 1 291 ? 1.123 -22.969 9.328 1 97.94 291 HIS A C 1
ATOM 2372 O O . HIS A 1 291 ? 2.205 -23.516 9.102 1 97.94 291 HIS A O 1
ATOM 2378 N N . PHE A 1 292 ? 0.799 -22.422 10.492 1 97.12 292 PHE A N 1
ATOM 2379 C CA . PHE A 1 292 ? 1.56 -22.672 11.711 1 97.12 292 PHE A CA 1
ATOM 2380 C C . PHE A 1 292 ? 0.809 -23.609 12.641 1 97.12 292 PHE A C 1
ATOM 2382 O O . PHE A 1 292 ? -0.42 -23.562 12.719 1 97.12 292 PHE A O 1
ATOM 2389 N N . PRO A 1 293 ? 1.462 -24.469 13.359 1 94.56 293 PRO A N 1
ATOM 2390 C CA . PRO A 1 293 ? 0.806 -25.422 14.258 1 94.56 293 PRO A CA 1
ATOM 2391 C C . PRO A 1 293 ? 0.064 -24.719 15.406 1 94.56 293 PRO A C 1
ATOM 2393 O O . PRO A 1 293 ? -0.889 -25.281 15.953 1 94.56 293 PRO A O 1
ATOM 2396 N N . SER A 1 294 ? 0.577 -23.562 15.789 1 94.25 294 SER A N 1
ATOM 2397 C CA . SER A 1 294 ? -0.066 -22.797 16.859 1 94.25 294 SER A CA 1
ATOM 2398 C C . SER A 1 294 ? 0.118 -21.297 16.656 1 94.25 294 SER A C 1
ATOM 2400 O O . SER A 1 294 ? 1.048 -20.859 15.977 1 94.25 294 SER A O 1
ATOM 2402 N N . GLU A 1 295 ? -0.749 -20.625 17.234 1 90.44 295 GLU A N 1
ATOM 2403 C CA . GLU A 1 295 ? -0.653 -19.156 17.203 1 90.44 295 GLU A CA 1
ATOM 2404 C C . GLU A 1 295 ? 0.607 -18.672 17.906 1 90.44 295 GLU A C 1
ATOM 2406 O O . GLU A 1 295 ? 1.205 -17.672 17.5 1 90.44 295 GLU A O 1
ATOM 2411 N N . GLU A 1 296 ? 0.934 -19.328 18.938 1 91.19 296 GLU A N 1
ATOM 2412 C CA . GLU A 1 296 ? 2.127 -18.969 19.703 1 91.19 296 GLU A CA 1
ATOM 2413 C C . GLU A 1 296 ? 3.381 -19.062 18.828 1 91.19 296 GLU A C 1
ATOM 2415 O O . GLU A 1 296 ? 4.23 -18.172 18.859 1 91.19 296 GLU A O 1
ATOM 2420 N N . LEU A 1 297 ? 3.428 -20.125 18.094 1 92.75 297 LEU A N 1
ATOM 2421 C CA . LEU A 1 297 ? 4.586 -20.297 17.219 1 92.75 297 LEU A CA 1
ATOM 2422 C C . LEU A 1 297 ? 4.59 -19.25 16.094 1 92.75 297 LEU A C 1
ATOM 2424 O O . LEU A 1 297 ? 5.648 -18.734 15.734 1 92.75 297 LEU A O 1
ATOM 2428 N N . SER A 1 298 ? 3.43 -19 15.594 1 93.75 298 SER A N 1
ATOM 2429 C CA . SER A 1 298 ? 3.312 -18.016 14.516 1 93.75 298 SER A CA 1
ATOM 2430 C C . SER A 1 298 ? 3.811 -16.641 14.969 1 93.75 298 SER A C 1
ATOM 2432 O O . SER A 1 298 ? 4.34 -15.875 14.164 1 93.75 298 SER A O 1
ATOM 2434 N N . ALA A 1 299 ? 3.695 -16.328 16.219 1 91.75 299 ALA A N 1
ATOM 2435 C CA . ALA A 1 299 ? 4.086 -15.031 16.75 1 91.75 299 ALA A CA 1
ATOM 2436 C C . ALA A 1 299 ? 5.598 -14.953 16.953 1 91.75 299 ALA A C 1
ATOM 2438 O O . ALA A 1 299 ? 6.16 -13.859 17.047 1 91.75 299 ALA A O 1
ATOM 2439 N N . LYS A 1 300 ? 6.32 -16.078 16.906 1 90.69 300 LYS A N 1
ATOM 2440 C CA . LYS A 1 300 ? 7.703 -16.094 17.375 1 90.69 300 LYS A CA 1
ATOM 2441 C C . LYS A 1 300 ? 8.664 -16.406 16.234 1 90.69 300 LYS A C 1
ATOM 2443 O O . LYS A 1 300 ? 9.875 -16.25 16.375 1 90.69 300 LYS A O 1
ATOM 2448 N N . VAL A 1 301 ? 8.055 -16.891 15.133 1 94.5 301 VAL A N 1
ATOM 2449 C CA . VAL A 1 301 ? 8.945 -17.266 14.039 1 94.5 301 VAL A CA 1
ATOM 2450 C C . VAL A 1 301 ? 8.5 -16.562 12.75 1 94.5 301 VAL A C 1
ATOM 2452 O O . VAL A 1 301 ? 7.34 -16.188 12.609 1 94.5 301 VAL A O 1
ATOM 2455 N N . ALA A 1 302 ? 9.453 -16.438 11.852 1 97.44 302 ALA A N 1
ATOM 2456 C CA . ALA A 1 302 ? 9.195 -15.742 10.594 1 97.44 302 ALA A CA 1
ATOM 2457 C C . ALA A 1 302 ? 8.43 -16.641 9.625 1 97.44 302 ALA A C 1
ATOM 2459 O O . ALA A 1 302 ? 7.5 -16.188 8.953 1 97.44 302 ALA A O 1
ATOM 2460 N N . LEU A 1 303 ? 8.797 -17.906 9.594 1 98.31 303 LEU A N 1
ATOM 2461 C CA . LEU A 1 303 ? 8.242 -18.891 8.672 1 98.31 303 LEU A CA 1
ATOM 2462 C C . LEU A 1 303 ? 7.891 -20.188 9.398 1 98.31 303 LEU A C 1
ATOM 2464 O O . LEU A 1 303 ? 8.508 -20.516 10.414 1 98.31 303 LEU A O 1
ATOM 2468 N N . PRO A 1 304 ? 6.836 -20.859 8.898 1 97.88 304 PRO A N 1
ATOM 2469 C CA . PRO A 1 304 ? 6.602 -22.188 9.469 1 97.88 304 PRO A CA 1
ATOM 2470 C C . PRO A 1 304 ? 7.711 -23.188 9.133 1 97.88 304 PRO A C 1
ATOM 2472 O O . PRO A 1 304 ? 8.539 -22.922 8.25 1 97.88 304 PRO A O 1
ATOM 2475 N N . GLU A 1 305 ? 7.699 -24.266 9.812 1 97 305 GLU A N 1
ATOM 2476 C CA . GLU A 1 305 ? 8.719 -25.281 9.578 1 97 305 GLU A CA 1
ATOM 2477 C C . GLU A 1 305 ? 8.602 -25.875 8.18 1 97 305 GLU A C 1
ATOM 2479 O O . GLU A 1 305 ? 9.578 -26.391 7.633 1 97 305 GLU A O 1
ATOM 2484 N N . THR A 1 306 ? 7.469 -25.797 7.609 1 98 306 THR A N 1
ATOM 2485 C CA . THR A 1 306 ? 7.176 -26.438 6.336 1 98 306 THR A CA 1
ATOM 2486 C C . THR A 1 306 ? 7.789 -25.656 5.176 1 98 306 THR A C 1
ATOM 2488 O O . THR A 1 306 ? 7.871 -26.172 4.055 1 98 306 THR A O 1
ATOM 2491 N N . VAL A 1 307 ? 8.188 -24.375 5.359 1 98.5 307 VAL A N 1
ATOM 2492 C CA . VAL A 1 307 ? 8.875 -23.562 4.363 1 98.5 307 VAL A CA 1
ATOM 2493 C C . VAL A 1 307 ? 10.266 -23.188 4.879 1 98.5 307 VAL A C 1
ATOM 2495 O O . VAL A 1 307 ? 10.383 -22.375 5.797 1 98.5 307 VAL A O 1
ATOM 2498 N N . SER A 1 308 ? 11.273 -23.688 4.25 1 98.31 308 SER A N 1
ATOM 2499 C CA . SER A 1 308 ? 12.617 -23.406 4.738 1 98.31 308 SER A CA 1
ATOM 2500 C C . SER A 1 308 ? 13.047 -21.984 4.398 1 98.31 308 SER A C 1
ATOM 2502 O O . SER A 1 308 ? 12.547 -21.406 3.438 1 98.31 308 SER A O 1
ATOM 2504 N N . VAL A 1 309 ? 13.961 -21.469 5.16 1 98.5 309 VAL A N 1
ATOM 2505 C CA . VAL A 1 309 ? 14.547 -20.156 4.914 1 98.5 309 VAL A CA 1
ATOM 2506 C C . VAL A 1 309 ? 15.164 -20.109 3.518 1 98.5 309 VAL A C 1
ATOM 2508 O O . VAL A 1 309 ? 15.008 -19.125 2.791 1 98.5 309 VAL A O 1
ATOM 2511 N N . ASP A 1 310 ? 15.758 -21.203 3.102 1 98.44 310 ASP A N 1
ATOM 2512 C CA . ASP A 1 310 ? 16.391 -21.297 1.791 1 98.44 310 ASP A CA 1
ATOM 2513 C C . ASP A 1 310 ? 15.359 -21.203 0.671 1 98.44 310 ASP A C 1
ATOM 2515 O O . ASP A 1 310 ? 15.602 -20.562 -0.353 1 98.44 310 ASP A O 1
ATOM 2519 N N . GLU A 1 311 ? 14.273 -21.906 0.868 1 98.69 311 GLU A N 1
ATOM 2520 C CA . GLU A 1 311 ? 13.211 -21.859 -0.128 1 98.69 311 GLU A CA 1
ATOM 2521 C C . GLU A 1 311 ? 12.672 -20.438 -0.292 1 98.69 311 GLU A C 1
ATOM 2523 O O . GLU A 1 311 ? 12.492 -19.969 -1.416 1 98.69 311 GLU A O 1
ATOM 2528 N N . PHE A 1 312 ? 12.438 -19.797 0.833 1 98.81 312 PHE A N 1
ATOM 2529 C CA . PHE A 1 312 ? 11.922 -18.438 0.796 1 98.81 312 PHE A CA 1
ATOM 2530 C C . PHE A 1 312 ? 12.938 -17.5 0.164 1 98.81 312 PHE A C 1
ATOM 2532 O O . PHE A 1 312 ? 12.594 -16.719 -0.729 1 98.81 312 PHE A O 1
ATOM 25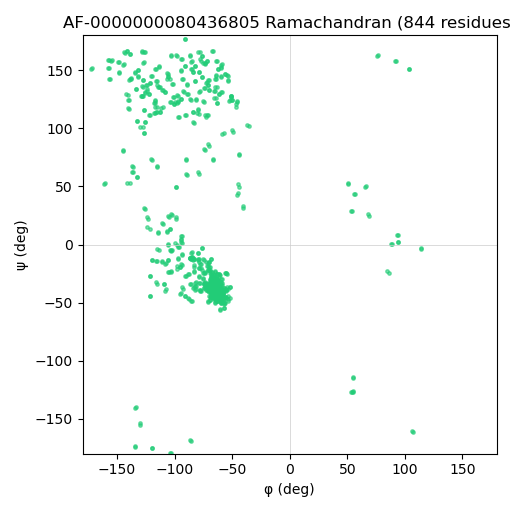39 N N . LEU A 1 313 ? 14.18 -17.516 0.591 1 98.88 313 LEU A N 1
ATOM 2540 C CA . LEU A 1 313 ? 15.211 -16.609 0.088 1 98.88 313 LEU A CA 1
ATOM 2541 C C . LEU A 1 313 ? 15.477 -16.859 -1.392 1 98.88 313 LEU A C 1
ATOM 2543 O O . LEU A 1 313 ? 15.844 -15.945 -2.127 1 98.88 313 LEU A O 1
ATOM 2547 N N . THR A 1 314 ? 15.305 -18.125 -1.856 1 98.88 314 THR A N 1
ATOM 2548 C CA . THR A 1 314 ? 15.43 -18.391 -3.285 1 98.88 314 THR A CA 1
ATOM 2549 C C . THR A 1 314 ? 14.406 -17.594 -4.078 1 98.88 314 THR A C 1
ATOM 2551 O O . THR A 1 314 ? 14.742 -16.969 -5.086 1 98.88 314 THR A O 1
ATOM 2554 N N . GLN A 1 315 ? 13.172 -17.609 -3.604 1 98.75 315 GLN A N 1
ATOM 2555 C CA . GLN A 1 315 ? 12.117 -16.844 -4.27 1 98.75 315 GLN A CA 1
ATOM 2556 C C . GLN A 1 315 ? 12.43 -15.359 -4.246 1 98.75 315 GLN A C 1
ATOM 2558 O O . GLN A 1 315 ? 12.305 -14.68 -5.27 1 98.75 315 GLN A O 1
ATOM 2563 N N . VAL A 1 316 ? 12.859 -14.836 -3.104 1 98.88 316 VAL A N 1
ATOM 2564 C CA . VAL A 1 316 ? 13.188 -13.422 -2.963 1 98.88 316 VAL A CA 1
ATOM 2565 C C . VAL A 1 316 ? 14.32 -13.055 -3.918 1 98.88 316 VAL A C 1
ATOM 2567 O O . VAL A 1 316 ? 14.281 -12.008 -4.574 1 98.88 316 VAL A O 1
ATOM 2570 N N . THR A 1 317 ? 15.312 -13.906 -4.039 1 98.88 317 THR A N 1
ATOM 2571 C CA . THR A 1 317 ? 16.484 -13.641 -4.867 1 98.88 317 THR A CA 1
ATOM 2572 C C . THR A 1 317 ? 16.109 -13.648 -6.348 1 98.88 317 THR A C 1
ATOM 2574 O O . THR A 1 317 ? 16.656 -12.859 -7.129 1 98.88 317 THR A O 1
ATOM 2577 N N . ILE A 1 318 ? 15.18 -14.523 -6.742 1 98.88 318 ILE A N 1
ATOM 2578 C CA . ILE A 1 318 ? 14.711 -14.523 -8.125 1 98.88 318 ILE A CA 1
ATOM 2579 C C . ILE A 1 318 ? 14.102 -13.164 -8.453 1 98.88 318 ILE A C 1
ATOM 2581 O O . ILE A 1 318 ? 14.414 -12.562 -9.492 1 98.88 318 ILE A O 1
ATOM 2585 N N . TYR A 1 319 ? 13.273 -12.633 -7.566 1 98.81 319 TYR A N 1
ATOM 2586 C CA . TYR A 1 319 ? 12.672 -11.32 -7.785 1 98.81 319 TYR A CA 1
ATOM 2587 C C . TYR A 1 319 ? 13.742 -10.234 -7.801 1 98.81 319 TYR A C 1
ATOM 2589 O O . TYR A 1 319 ? 13.633 -9.258 -8.547 1 98.81 319 TYR A O 1
ATOM 2597 N N . TRP A 1 320 ? 14.789 -10.391 -6.973 1 98.75 320 TRP A N 1
ATOM 2598 C CA . TRP A 1 320 ? 15.836 -9.383 -6.871 1 98.75 320 TRP A CA 1
ATOM 2599 C C . TRP A 1 320 ? 16.672 -9.328 -8.148 1 98.75 320 TRP A C 1
ATOM 2601 O O . TRP A 1 320 ? 16.875 -8.258 -8.719 1 98.75 320 TRP A O 1
ATOM 2611 N N . ILE A 1 321 ? 17.094 -10.523 -8.633 1 98.06 321 ILE A N 1
ATOM 2612 C CA . ILE A 1 321 ? 17.984 -10.586 -9.781 1 98.06 321 ILE A CA 1
ATOM 2613 C C . ILE A 1 321 ? 17.25 -10.125 -11.039 1 98.06 321 ILE A C 1
ATOM 2615 O O . ILE A 1 321 ? 17.844 -9.5 -11.922 1 98.06 321 ILE A O 1
ATOM 2619 N N . THR A 1 322 ? 15.938 -10.375 -11.094 1 98.31 322 THR A N 1
ATOM 2620 C CA . THR A 1 322 ? 15.188 -10.078 -12.312 1 98.31 322 THR A CA 1
ATOM 2621 C C . THR A 1 322 ? 14.5 -8.711 -12.203 1 98.31 322 THR A C 1
ATOM 2623 O O . THR A 1 322 ? 13.984 -8.195 -13.195 1 98.31 322 THR A O 1
ATOM 2626 N N . ASN A 1 323 ? 14.445 -8.078 -10.992 1 98.12 323 ASN A N 1
ATOM 2627 C CA . ASN A 1 323 ? 13.758 -6.812 -10.758 1 98.12 323 ASN A CA 1
ATOM 2628 C C . ASN A 1 323 ? 12.328 -6.844 -11.289 1 98.12 323 ASN A C 1
ATOM 2630 O O . ASN A 1 323 ? 11.922 -5.949 -12.039 1 98.12 323 ASN A O 1
ATOM 2634 N N . THR A 1 324 ? 11.57 -7.91 -10.859 1 98.5 324 THR A N 1
ATOM 2635 C CA . THR A 1 324 ? 10.273 -8.117 -11.492 1 98.5 324 THR A CA 1
ATOM 2636 C C . THR A 1 324 ? 9.148 -7.906 -10.484 1 98.5 324 THR A C 1
ATOM 2638 O O . THR A 1 324 ? 7.984 -8.211 -10.773 1 98.5 324 THR A O 1
ATOM 2641 N N . MET A 1 325 ? 9.484 -7.363 -9.289 1 98.38 325 MET A N 1
ATOM 2642 C CA . MET A 1 325 ? 8.375 -7.102 -8.375 1 98.38 325 MET A CA 1
ATOM 2643 C C . MET A 1 325 ? 7.426 -6.059 -8.953 1 98.38 325 MET A C 1
ATOM 2645 O O . MET A 1 325 ? 6.207 -6.199 -8.852 1 98.38 325 MET A O 1
ATOM 2649 N N . SER A 1 326 ? 8.008 -5.047 -9.625 1 97.5 326 SER A N 1
ATOM 2650 C CA . SER A 1 326 ? 7.184 -4.016 -10.25 1 97.5 326 SER A CA 1
ATOM 2651 C C . SER A 1 326 ? 6.242 -4.617 -11.289 1 97.5 326 SER A C 1
ATOM 2653 O O . SER A 1 326 ? 5.035 -4.379 -11.25 1 97.5 326 SER A O 1
ATOM 2655 N N . ALA A 1 327 ? 6.73 -5.402 -12.18 1 98.12 327 ALA A N 1
ATOM 2656 C CA . ALA A 1 327 ? 5.918 -5.977 -13.25 1 98.12 327 ALA A CA 1
ATOM 2657 C C . ALA A 1 327 ? 4.938 -7.004 -12.695 1 98.12 327 ALA A C 1
ATOM 2659 O O . ALA A 1 327 ? 3.805 -7.109 -13.18 1 98.12 327 ALA A O 1
ATOM 2660 N N . SER A 1 328 ? 5.328 -7.754 -11.68 1 98.5 328 SER A N 1
ATOM 2661 C CA . SER A 1 328 ? 4.496 -8.82 -11.133 1 98.5 328 SER A CA 1
ATOM 2662 C C . SER A 1 328 ? 3.246 -8.258 -10.461 1 98.5 328 SER A C 1
ATOM 2664 O O . SER A 1 328 ? 2.197 -8.906 -10.445 1 98.5 328 SER A O 1
ATOM 2666 N N . THR A 1 329 ? 3.324 -7.023 -9.906 1 97.88 329 THR A N 1
ATOM 2667 C CA . THR A 1 329 ? 2.217 -6.484 -9.125 1 97.88 329 THR A CA 1
ATOM 2668 C C . THR A 1 329 ? 1.192 -5.809 -10.039 1 97.88 329 THR A C 1
ATOM 2670 O O . THR A 1 329 ? 0.054 -5.57 -9.625 1 97.88 329 THR A O 1
ATOM 2673 N N . ARG A 1 330 ? 1.494 -5.57 -11.281 1 96.31 330 ARG A N 1
ATOM 2674 C CA . ARG A 1 330 ? 0.628 -4.828 -12.188 1 96.31 330 ARG A CA 1
ATOM 2675 C C . ARG A 1 330 ? -0.625 -5.625 -12.531 1 96.31 330 ARG A C 1
ATOM 2677 O O . ARG A 1 330 ? -1.622 -5.062 -12.984 1 96.31 330 ARG A O 1
ATOM 2684 N N . ILE A 1 331 ? -0.573 -6.91 -12.32 1 96.75 331 ILE A N 1
ATOM 2685 C CA . ILE A 1 331 ? -1.733 -7.75 -12.602 1 96.75 331 ILE A CA 1
ATOM 2686 C C . ILE A 1 331 ? -2.893 -7.34 -11.695 1 96.75 331 ILE A C 1
ATOM 2688 O O . ILE A 1 331 ? -4.059 -7.473 -12.07 1 96.75 331 ILE A O 1
ATOM 2692 N N . TYR A 1 332 ? -2.611 -6.824 -10.5 1 96.69 332 TYR A N 1
ATOM 2693 C CA . TYR A 1 332 ? -3.652 -6.355 -9.594 1 96.69 332 TYR A CA 1
ATOM 2694 C C . TYR A 1 332 ? -4.383 -5.152 -10.18 1 96.69 332 TYR A C 1
ATOM 2696 O O . TYR A 1 332 ? -5.598 -5.02 -10.023 1 96.69 332 TYR A O 1
ATOM 2704 N N . TYR A 1 333 ? -3.604 -4.246 -10.773 1 94.88 333 TYR A N 1
ATOM 2705 C CA . TYR A 1 333 ? -4.219 -3.119 -11.461 1 94.88 333 TYR A CA 1
ATOM 2706 C C . TYR A 1 333 ? -5.125 -3.596 -12.594 1 94.88 333 TYR A C 1
ATOM 2708 O O . TYR A 1 333 ? -6.25 -3.109 -12.734 1 94.88 333 TYR A O 1
ATOM 2716 N N . GLU A 1 334 ? -4.637 -4.57 -13.375 1 94.5 334 GLU A N 1
ATOM 2717 C CA . GLU A 1 334 ? -5.422 -5.152 -14.461 1 94.5 334 GLU A CA 1
ATOM 2718 C C . GLU A 1 334 ? -6.727 -5.746 -13.938 1 94.5 334 GLU A C 1
ATOM 2720 O O . GLU A 1 334 ? -7.781 -5.586 -14.562 1 94.5 334 GLU A O 1
ATOM 2725 N N . ALA A 1 335 ? -6.629 -6.414 -12.852 1 92.88 335 ALA A N 1
ATOM 2726 C CA . ALA A 1 335 ? -7.789 -7.094 -12.273 1 92.88 335 ALA A CA 1
ATOM 2727 C C . ALA A 1 335 ? -8.852 -6.094 -11.828 1 92.88 335 ALA A C 1
ATOM 2729 O O . ALA A 1 335 ? -10.047 -6.328 -12 1 92.88 335 ALA A O 1
ATOM 2730 N N . LEU A 1 336 ? -8.445 -5.012 -11.258 1 91.06 336 LEU A N 1
ATOM 2731 C CA . LEU A 1 336 ? -9.391 -4.031 -10.734 1 91.06 336 LEU A CA 1
ATOM 2732 C C . LEU A 1 336 ? -9.984 -3.191 -11.859 1 91.06 336 LEU A C 1
ATOM 2734 O O . LEU A 1 336 ? -11.188 -2.912 -11.867 1 91.06 336 LEU A O 1
ATOM 2738 N N . TYR A 1 337 ? -9.172 -2.822 -12.859 1 86.44 337 TYR A N 1
ATOM 2739 C CA . TYR A 1 337 ? -9.609 -1.775 -13.781 1 86.44 337 TYR A CA 1
ATOM 2740 C C . TYR A 1 337 ? -9.922 -2.352 -15.156 1 86.44 337 TYR A C 1
ATOM 2742 O O . TYR A 1 337 ? -10.742 -1.802 -15.891 1 86.44 337 TYR A O 1
ATOM 2750 N N . ASN A 1 338 ? -9.258 -3.287 -15.539 1 78.88 338 ASN A N 1
ATOM 2751 C CA . ASN A 1 338 ? -9.375 -3.688 -16.938 1 78.88 338 ASN A CA 1
ATOM 2752 C C . ASN A 1 338 ? -10.188 -4.969 -17.094 1 78.88 338 ASN A C 1
ATOM 2754 O O . ASN A 1 338 ? -10.797 -5.207 -18.141 1 78.88 338 ASN A O 1
ATOM 2758 N N . HIS A 1 339 ? -10.281 -5.742 -16.156 1 69.94 339 HIS A N 1
ATOM 2759 C CA . HIS A 1 339 ? -10.836 -7.078 -16.359 1 69.94 339 HIS A CA 1
ATOM 2760 C C . HIS A 1 339 ? -12.156 -7.254 -15.625 1 69.94 339 HIS A C 1
ATOM 2762 O O . HIS A 1 339 ? -12.789 -8.305 -15.727 1 69.94 339 HIS A O 1
ATOM 2768 N N . SER A 1 340 ? -12.5 -6.309 -14.914 1 62.25 340 SER A N 1
ATOM 2769 C CA . SER A 1 340 ? -13.648 -6.543 -14.047 1 62.25 340 SER A CA 1
ATOM 2770 C C . SER A 1 340 ? -14.859 -7.016 -14.852 1 62.25 340 SER A C 1
ATOM 2772 O O . SER A 1 340 ? -15.523 -7.98 -14.477 1 62.25 340 SER A O 1
ATOM 2774 N N . LYS A 1 341 ? -15.055 -6.469 -16 1 58.78 341 LYS A N 1
ATOM 2775 C CA . LYS A 1 341 ? -16.219 -6.879 -16.781 1 58.78 341 LYS A CA 1
ATOM 2776 C C . LYS A 1 341 ? -16.016 -8.266 -17.391 1 58.78 341 LYS A C 1
ATOM 2778 O O . LYS A 1 341 ? -16.953 -9.055 -17.469 1 58.78 341 LYS A O 1
ATOM 2783 N N . ASP A 1 342 ? -14.844 -8.57 -17.734 1 59.16 342 ASP A N 1
ATOM 2784 C CA . ASP A 1 342 ? -14.539 -9.844 -18.375 1 59.16 342 ASP A CA 1
ATOM 2785 C C . ASP A 1 342 ? -14.602 -10.992 -17.359 1 59.16 342 ASP A C 1
ATOM 2787 O O . ASP A 1 342 ? -15.094 -12.078 -17.672 1 59.16 342 ASP A O 1
ATOM 2791 N N . LEU A 1 343 ? -14.258 -10.641 -16.219 1 59.84 343 LEU A N 1
ATOM 2792 C CA . LEU A 1 343 ? -14.25 -11.656 -15.172 1 59.84 343 LEU A CA 1
ATOM 2793 C C . LEU A 1 343 ? -15.672 -12.102 -14.844 1 59.84 343 LEU A C 1
ATOM 2795 O O . LEU A 1 343 ? -15.953 -13.297 -14.742 1 59.84 343 LEU A O 1
ATOM 2799 N N . SER A 1 344 ? -16.453 -11.141 -14.797 1 60.28 344 SER A N 1
ATOM 2800 C CA . SER A 1 344 ? -17.828 -11.461 -14.438 1 60.28 344 SER A CA 1
ATOM 2801 C C . SER A 1 344 ? -18.5 -12.289 -15.516 1 60.28 344 SER A C 1
ATOM 2803 O O . SER A 1 344 ? -19.219 -13.25 -15.211 1 60.28 344 SER A O 1
ATOM 2805 N N . SER A 1 345 ? -18.219 -11.969 -16.672 1 60.62 345 SER A N 1
ATOM 2806 C CA . SER A 1 345 ? -18.844 -12.695 -17.781 1 60.62 345 SER A CA 1
ATOM 2807 C C . SER A 1 345 ? -18.266 -14.102 -17.906 1 60.62 345 SER A C 1
ATOM 2809 O O . SER A 1 345 ? -19.016 -15.062 -18.125 1 60.62 345 SER A O 1
ATOM 2811 N N . SER A 1 346 ? -17.109 -14.234 -17.688 1 60.69 346 SER A N 1
ATOM 2812 C CA . SER A 1 346 ? -16.453 -15.531 -17.812 1 60.69 346 SER A CA 1
ATOM 2813 C C . SER A 1 346 ? -16.812 -16.453 -16.656 1 60.69 346 SER A C 1
ATOM 2815 O O . SER A 1 346 ? -17.016 -17.656 -16.844 1 60.69 346 SER A O 1
ATOM 2817 N N . LEU A 1 347 ? -16.969 -15.875 -15.586 1 63.91 347 LEU A N 1
ATOM 2818 C CA . LEU A 1 347 ? -17.219 -16.656 -14.383 1 63.91 347 LEU A CA 1
ATOM 2819 C C . LEU A 1 347 ? -18.656 -17.172 -14.367 1 63.91 347 LEU A C 1
ATOM 2821 O O . LEU A 1 347 ? -18.969 -18.141 -13.656 1 63.91 347 LEU A O 1
ATOM 2825 N N . ARG A 1 348 ? -19.344 -16.672 -15.18 1 65.44 348 ARG A N 1
ATOM 2826 C CA . ARG A 1 348 ? -20.75 -17.031 -15.18 1 65.44 348 ARG A CA 1
ATOM 2827 C C . ARG A 1 348 ? -20.984 -18.328 -15.945 1 65.44 348 ARG A C 1
ATOM 2829 O O . ARG A 1 348 ? -22 -19 -15.734 1 65.44 348 ARG A O 1
ATOM 2836 N N . LYS A 1 349 ? -20.031 -18.719 -16.641 1 77.12 349 LYS A N 1
ATOM 2837 C CA . LYS A 1 349 ? -20.25 -19.891 -17.469 1 77.12 349 LYS A CA 1
ATOM 2838 C C . LYS A 1 349 ? -19.844 -21.172 -16.734 1 77.12 349 LYS A C 1
ATOM 2840 O O . LYS A 1 349 ? -18.812 -21.188 -16.047 1 77.12 349 LYS A O 1
ATOM 2845 N N . TYR A 1 350 ? -20.766 -22.156 -16.781 1 87.25 350 TYR A N 1
ATOM 2846 C CA . TYR A 1 350 ? -20.453 -23.469 -16.25 1 87.25 350 TYR A CA 1
ATOM 2847 C C . TYR A 1 350 ? -19.312 -24.125 -17.031 1 87.25 350 TYR A C 1
ATOM 2849 O O . TYR A 1 350 ? -19.281 -24.047 -18.266 1 87.25 350 TYR A O 1
ATOM 2857 N N . SER A 1 351 ? -18.391 -24.703 -16.328 1 91.69 351 SER A N 1
ATOM 2858 C CA . SER A 1 351 ? -17.281 -25.406 -16.969 1 91.69 351 SER A CA 1
ATOM 2859 C C . SER A 1 351 ? -17.5 -26.906 -16.953 1 91.69 351 SER A C 1
ATOM 2861 O O . SER A 1 351 ? -17.656 -27.516 -15.883 1 91.69 351 SER A O 1
ATOM 2863 N N . GLN A 1 352 ? -17.422 -27.531 -18.094 1 93.5 352 GLN A N 1
ATOM 2864 C CA . GLN A 1 352 ? -17.578 -28.984 -18.188 1 93.5 352 GLN A CA 1
ATOM 2865 C C . GLN A 1 352 ? -16.266 -29.703 -17.922 1 93.5 352 GLN A C 1
ATOM 2867 O O . GLN A 1 352 ? -16.234 -30.922 -17.781 1 93.5 352 GLN A O 1
ATOM 2872 N N . VAL A 1 353 ? -15.164 -28.984 -17.781 1 96.38 353 VAL A N 1
ATOM 2873 C CA . VAL A 1 353 ? -13.859 -29.578 -17.547 1 96.38 353 VAL A CA 1
ATOM 2874 C C . VAL A 1 353 ? -13.852 -30.266 -16.172 1 96.38 353 VAL A C 1
ATOM 2876 O O . VAL A 1 353 ? -14.25 -29.672 -15.172 1 96.38 353 VAL A O 1
ATOM 2879 N N . PRO A 1 354 ? -13.453 -31.641 -16.172 1 97.62 354 PRO A N 1
ATOM 2880 C CA . PRO A 1 354 ? -13.297 -32.25 -14.859 1 97.62 354 PRO A CA 1
ATOM 2881 C C . PRO A 1 354 ?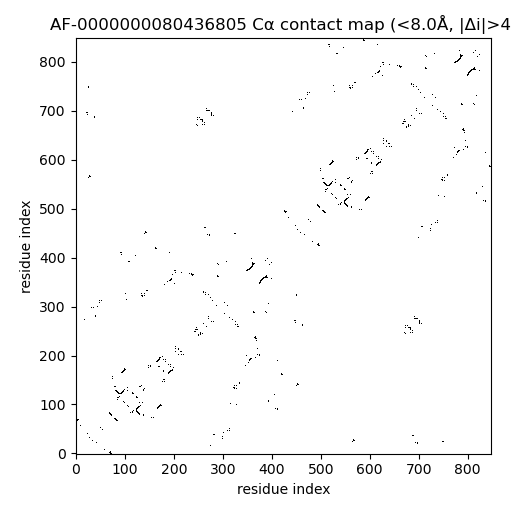 -12.438 -31.438 -13.906 1 97.62 354 PRO A C 1
ATOM 2883 O O . PRO A 1 354 ? -11.305 -31.078 -14.242 1 97.62 354 PRO A O 1
ATOM 2886 N N . THR A 1 355 ? -12.992 -31.094 -12.719 1 98.19 355 THR A N 1
ATOM 2887 C CA . THR A 1 355 ? -12.344 -30.156 -11.812 1 98.19 355 THR A CA 1
ATOM 2888 C C . THR A 1 355 ? -12.141 -30.781 -10.438 1 98.19 355 THR A C 1
ATOM 2890 O O . THR A 1 355 ? -13.023 -31.469 -9.922 1 98.19 355 THR A O 1
ATOM 2893 N N . ALA A 1 356 ? -10.977 -30.641 -9.93 1 98.75 356 ALA A N 1
ATOM 2894 C CA . ALA A 1 356 ? -10.625 -31.031 -8.57 1 98.75 356 ALA A CA 1
ATOM 2895 C C . ALA A 1 356 ? -10.25 -29.828 -7.715 1 98.75 356 ALA A C 1
ATOM 2897 O O . ALA A 1 356 ? -9.602 -28.891 -8.203 1 98.75 356 ALA A O 1
ATOM 2898 N N . VAL A 1 357 ? -10.664 -29.828 -6.445 1 98.19 357 VAL A N 1
ATOM 2899 C CA . VAL A 1 357 ? -10.328 -28.766 -5.504 1 98.19 357 VAL A CA 1
ATOM 2900 C C . VAL A 1 357 ? -9.75 -29.359 -4.227 1 98.19 357 VAL A C 1
ATOM 2902 O O . VAL A 1 357 ? -10.305 -30.312 -3.672 1 98.19 357 VAL A O 1
ATOM 2905 N N . SER A 1 358 ? -8.633 -28.906 -3.818 1 98.19 358 SER A N 1
ATOM 2906 C CA . SER A 1 358 ? -8.047 -29.219 -2.518 1 98.19 358 SER A CA 1
ATOM 2907 C C . SER A 1 358 ? -7.918 -27.953 -1.661 1 98.19 358 SER A C 1
ATOM 2909 O O . SER A 1 358 ? -7.207 -27.016 -2.023 1 98.19 358 SER A O 1
ATOM 2911 N N . TYR A 1 359 ? -8.617 -27.953 -0.499 1 96.06 359 TYR A N 1
ATOM 2912 C CA . TYR A 1 359 ? -8.477 -26.844 0.451 1 96.06 359 TYR A CA 1
ATOM 2913 C C . TYR A 1 359 ? -7.488 -27.203 1.553 1 96.06 359 TYR A C 1
ATOM 2915 O O . TYR A 1 359 ? -7.578 -28.266 2.162 1 96.06 359 TYR A O 1
ATOM 2923 N N . PHE A 1 360 ? -6.613 -26.344 1.7 1 96.81 360 PHE A N 1
ATOM 2924 C CA . PHE A 1 360 ? -5.66 -26.5 2.793 1 96.81 360 PHE A CA 1
ATOM 2925 C C . PHE A 1 360 ? -6 -25.562 3.943 1 96.81 360 PHE A C 1
ATOM 2927 O O . PHE A 1 360 ? -6.738 -24.578 3.764 1 96.81 360 PHE A O 1
ATOM 2934 N N . GLU A 1 361 ? -5.5 -25.781 5.066 1 95 361 GLU A N 1
ATOM 2935 C CA . GLU A 1 361 ? -5.984 -25.203 6.316 1 95 361 GLU A CA 1
ATOM 2936 C C . GLU A 1 361 ? -5.895 -23.672 6.281 1 95 361 GLU A C 1
ATOM 2938 O O . GLU A 1 361 ? -6.855 -22.984 6.625 1 95 361 GLU A O 1
ATOM 2943 N N . ASN A 1 362 ? -4.762 -23.109 5.805 1 94.94 362 ASN A N 1
ATOM 2944 C CA . ASN A 1 362 ? -4.555 -21.672 5.926 1 94.94 362 ASN A CA 1
ATOM 2945 C C . ASN A 1 362 ? -4.738 -20.969 4.586 1 94.94 362 ASN A C 1
ATOM 2947 O O . ASN A 1 362 ? -4.18 -19.891 4.367 1 94.94 362 ASN A O 1
ATOM 2951 N N . GLU A 1 363 ? -5.543 -21.672 3.703 1 94.12 363 GLU A N 1
ATOM 2952 C CA . GLU A 1 363 ? -5.949 -20.984 2.486 1 94.12 363 GLU A CA 1
ATOM 2953 C C . GLU A 1 363 ? -6.73 -19.703 2.816 1 94.12 363 GLU A C 1
ATOM 2955 O O . GLU A 1 363 ? -7.637 -19.734 3.652 1 94.12 363 GLU A O 1
ATOM 2960 N N . PRO A 1 364 ? -6.363 -18.578 2.199 1 89.81 364 PRO A N 1
ATOM 2961 C CA . PRO A 1 364 ? -6.945 -17.297 2.594 1 89.81 364 PRO A CA 1
ATOM 2962 C C . PRO A 1 364 ? -8.438 -17.203 2.285 1 89.81 364 PRO A C 1
ATOM 2964 O O . PRO A 1 364 ? -9.164 -16.469 2.959 1 89.81 364 PRO A O 1
ATOM 2967 N N . ALA A 1 365 ? -8.867 -17.875 1.23 1 89.12 365 ALA A N 1
ATOM 2968 C CA . ALA A 1 365 ? -10.281 -17.828 0.861 1 89.12 365 ALA A CA 1
ATOM 2969 C C . ALA A 1 365 ? -10.781 -19.203 0.398 1 89.12 365 ALA A C 1
ATOM 2971 O O . ALA A 1 365 ? -10.141 -19.844 -0.434 1 89.12 365 ALA A O 1
ATOM 2972 N N . LYS A 1 366 ? -11.859 -19.609 0.99 1 91.62 366 LYS A N 1
ATOM 2973 C CA . LYS A 1 366 ? -12.516 -20.859 0.613 1 91.62 366 LYS A CA 1
ATOM 2974 C C . LYS A 1 366 ? -13.977 -20.625 0.237 1 91.62 366 LYS A C 1
ATOM 2976 O O . LYS A 1 366 ? -14.664 -19.812 0.869 1 91.62 366 LYS A O 1
ATOM 2981 N N . PHE A 1 367 ? -14.367 -21.25 -0.789 1 91.94 367 PHE A N 1
ATOM 2982 C CA . PHE A 1 367 ? -15.75 -21.188 -1.238 1 91.94 367 PHE A CA 1
ATOM 2983 C C . PHE A 1 367 ? -16.484 -22.484 -0.934 1 91.94 367 PHE A C 1
ATOM 2985 O O . PHE A 1 367 ? -15.883 -23.562 -0.983 1 91.94 367 PHE A O 1
ATOM 2992 N N . PRO A 1 368 ? -17.766 -22.312 -0.651 1 92.38 368 PRO A N 1
ATOM 2993 C CA . PRO A 1 368 ? -18.531 -23.531 -0.377 1 92.38 368 PRO A CA 1
ATOM 2994 C C . PRO A 1 368 ? -18.531 -24.5 -1.553 1 92.38 368 PRO A C 1
ATOM 2996 O O . PRO A 1 368 ? -18.625 -24.078 -2.709 1 92.38 368 PRO A O 1
ATOM 2999 N N . ARG A 1 369 ? -18.516 -25.781 -1.184 1 93.56 369 ARG A N 1
ATOM 3000 C CA . ARG A 1 369 ? -18.578 -26.844 -2.191 1 93.56 369 ARG A CA 1
ATOM 3001 C C . ARG A 1 369 ? -19.766 -26.625 -3.135 1 93.56 369 ARG A C 1
ATOM 3003 O O . ARG A 1 369 ? -19.656 -26.859 -4.34 1 93.56 369 ARG A O 1
ATOM 3010 N N . ASP A 1 370 ? -20.906 -26.125 -2.59 1 93.62 370 ASP A N 1
ATOM 3011 C CA . ASP A 1 370 ? -22.125 -25.891 -3.359 1 93.62 370 ASP A CA 1
ATOM 3012 C C . ASP A 1 370 ? -21.891 -24.906 -4.496 1 93.62 370 ASP A C 1
ATOM 3014 O O . ASP A 1 370 ? -22.391 -25.094 -5.605 1 93.62 370 ASP A O 1
ATOM 3018 N N . TRP A 1 371 ? -21.141 -23.891 -4.168 1 93.44 371 TRP A N 1
ATOM 3019 C CA . TRP A 1 371 ? -20.859 -22.875 -5.176 1 93.44 371 TRP A CA 1
ATOM 3020 C C . TRP A 1 371 ? -20 -23.438 -6.297 1 93.44 371 TRP A C 1
ATOM 3022 O O . TRP A 1 371 ? -20.219 -23.141 -7.473 1 93.44 371 TRP A O 1
ATOM 3032 N N . ILE A 1 372 ? -19.094 -24.297 -5.926 1 94.88 372 ILE A N 1
ATOM 3033 C CA . ILE A 1 372 ? -18.172 -24.891 -6.898 1 94.88 372 ILE A CA 1
ATOM 3034 C C . ILE A 1 372 ? -18.922 -25.859 -7.801 1 94.88 372 ILE A C 1
ATOM 3036 O O . ILE A 1 372 ? -18.75 -25.859 -9.016 1 94.88 372 ILE A O 1
ATOM 3040 N N . GLU A 1 373 ? -19.812 -26.625 -7.23 1 94.62 373 GLU A N 1
ATOM 3041 C CA . GLU A 1 373 ? -20.547 -27.656 -7.965 1 94.62 373 GLU A CA 1
ATOM 3042 C C . GLU A 1 373 ? -21.5 -27.031 -8.977 1 94.62 373 GLU A C 1
ATOM 3044 O O . GLU A 1 373 ? -21.797 -27.641 -10.008 1 94.62 373 GLU A O 1
ATOM 3049 N N . THR A 1 374 ? -21.984 -25.828 -8.688 1 93.81 374 THR A N 1
ATOM 3050 C CA . THR A 1 374 ? -22.906 -25.172 -9.609 1 93.81 374 THR A CA 1
ATOM 3051 C C . THR A 1 374 ? -22.141 -24.453 -10.719 1 93.81 374 THR A C 1
ATOM 3053 O O . THR A 1 374 ? -22.719 -24.094 -11.742 1 93.81 374 THR A O 1
ATOM 3056 N N . SER A 1 375 ? -20.828 -24.312 -10.555 1 92.81 375 SER A N 1
ATOM 3057 C CA . SER A 1 375 ? -20.047 -23.531 -11.508 1 92.81 375 SER A CA 1
ATOM 3058 C C . SER A 1 375 ? -19.125 -24.438 -12.328 1 92.81 375 SER A C 1
ATOM 3060 O O . SER A 1 375 ? -18.578 -24 -13.344 1 92.81 375 SER A O 1
ATOM 3062 N N . SER A 1 376 ? -18.938 -25.688 -11.883 1 94.06 376 SER A N 1
ATOM 3063 C CA . SER A 1 376 ? -17.953 -26.547 -12.539 1 94.06 376 SER A CA 1
ATOM 3064 C C . SER A 1 376 ? -18.281 -28.016 -12.352 1 94.06 376 SER A C 1
ATOM 3066 O O . SER A 1 376 ? -19.062 -28.375 -11.469 1 94.06 376 SER A O 1
ATOM 3068 N N . ASN A 1 377 ? -17.766 -28.859 -13.227 1 95.56 377 ASN A N 1
ATOM 3069 C CA . ASN A 1 377 ? -17.828 -30.312 -13.078 1 95.56 377 ASN A CA 1
ATOM 3070 C C . ASN A 1 377 ? -16.859 -30.797 -12.008 1 95.56 377 ASN A C 1
ATOM 3072 O O . ASN A 1 377 ? -15.789 -31.328 -12.32 1 95.56 377 ASN A O 1
ATOM 3076 N N . LEU A 1 378 ? -17.266 -30.719 -10.758 1 97.44 378 LEU A N 1
ATOM 3077 C CA . LEU A 1 378 ? -16.438 -31.078 -9.617 1 97.44 378 LEU A CA 1
ATOM 3078 C C . LEU A 1 378 ? -16.406 -32.594 -9.414 1 97.44 378 LEU A C 1
ATOM 3080 O O . LEU A 1 378 ? -17.422 -33.188 -9.039 1 97.44 378 LEU A O 1
ATOM 3084 N N . ILE A 1 379 ? -15.219 -33.188 -9.562 1 97.62 379 ILE A N 1
ATOM 3085 C CA . ILE A 1 379 ? -15.18 -34.656 -9.477 1 97.62 379 ILE A CA 1
ATOM 3086 C C . ILE A 1 379 ? -14.281 -35.094 -8.32 1 97.62 379 ILE A C 1
ATOM 3088 O O . ILE A 1 379 ? -14.227 -36.25 -7.977 1 97.62 379 ILE A O 1
ATOM 3092 N N . GLN A 1 380 ? -13.5 -34.25 -7.766 1 98.12 380 GLN A N 1
ATOM 3093 C CA . GLN A 1 380 ? -12.633 -34.438 -6.609 1 98.12 380 GLN A CA 1
ATOM 3094 C C . GLN A 1 380 ? -12.648 -33.219 -5.688 1 98.12 380 GLN A C 1
ATOM 3096 O O . GLN A 1 380 ? -12.484 -32.094 -6.145 1 98.12 380 GLN A O 1
ATOM 3101 N N . PHE A 1 381 ? -12.984 -33.406 -4.379 1 97.38 381 PHE A N 1
ATOM 3102 C CA . PHE A 1 381 ? -13.031 -32.312 -3.396 1 97.38 381 PHE A CA 1
ATOM 3103 C C . PHE A 1 381 ? -12.469 -32.781 -2.059 1 97.38 381 PHE A C 1
ATOM 3105 O O . PHE A 1 381 ? -13.023 -33.688 -1.431 1 97.38 381 PHE A O 1
ATOM 3112 N N . LYS A 1 382 ? -11.414 -32.188 -1.638 1 97 382 LYS A N 1
ATOM 3113 C CA . LYS A 1 382 ? -10.766 -32.562 -0.386 1 97 382 LYS A CA 1
ATOM 3114 C C . LYS A 1 382 ? -10.453 -31.344 0.473 1 97 382 LYS A C 1
ATOM 3116 O O . LYS A 1 382 ? -10.109 -30.281 -0.051 1 97 382 LYS A O 1
ATOM 3121 N N . ILE A 1 383 ? -10.562 -31.453 1.778 1 95.06 383 ILE A N 1
ATOM 3122 C CA . ILE A 1 383 ? -10.203 -30.438 2.764 1 95.06 383 ILE A CA 1
ATOM 3123 C C . ILE A 1 383 ? -9.164 -31 3.732 1 95.06 383 ILE A C 1
ATOM 3125 O O . ILE A 1 383 ? -9.344 -32.094 4.281 1 95.06 383 ILE A O 1
ATOM 3129 N N . TYR A 1 384 ? -8.133 -30.297 3.918 1 96.44 384 TYR A N 1
ATOM 3130 C CA . TYR A 1 384 ? -7.055 -30.75 4.793 1 96.44 384 TYR A CA 1
ATOM 3131 C C . TYR A 1 384 ? -6.891 -29.812 5.98 1 96.44 384 TYR A C 1
ATOM 3133 O O . TYR A 1 384 ? -7.098 -28.594 5.859 1 96.44 384 TYR A O 1
ATOM 3141 N N . ASP A 1 385 ? -6.426 -30.281 7.145 1 94.62 385 ASP A N 1
ATOM 3142 C CA . ASP A 1 385 ? -6.176 -29.5 8.352 1 94.62 385 ASP A CA 1
ATOM 3143 C C . ASP A 1 385 ? -4.695 -29.141 8.477 1 94.62 385 ASP A C 1
ATOM 3145 O O . ASP A 1 385 ? -4.176 -29.016 9.586 1 94.62 385 ASP A O 1
ATOM 3149 N N . LYS A 1 386 ? -4.008 -29.125 7.371 1 96.44 386 LYS A N 1
ATOM 3150 C CA . LYS A 1 386 ? -2.605 -28.734 7.289 1 96.44 386 LYS A CA 1
ATOM 3151 C C . LYS A 1 386 ? -2.318 -27.984 5.984 1 96.44 386 LYS A C 1
ATOM 3153 O O . LYS A 1 386 ? -3.131 -28.016 5.059 1 96.44 386 LYS A O 1
ATOM 3158 N N . GLY A 1 387 ? -1.195 -27.359 5.965 1 97.62 387 GLY A N 1
ATOM 3159 C CA . GLY A 1 387 ? -0.826 -26.609 4.773 1 97.62 387 GLY A CA 1
ATOM 3160 C C . GLY A 1 387 ? -1.573 -25.297 4.637 1 97.62 387 GLY A C 1
ATOM 3161 O O . GLY A 1 387 ? -2.611 -25.094 5.27 1 97.62 387 GLY A O 1
ATOM 3162 N N . GLY A 1 388 ? -1.029 -24.422 3.799 1 97.19 388 GLY A N 1
ATOM 3163 C CA . GLY A 1 388 ? -1.642 -23.141 3.516 1 97.19 388 GLY A CA 1
ATOM 3164 C C . GLY A 1 388 ? -1.68 -22.812 2.035 1 97.19 388 GLY A C 1
ATOM 3165 O O . GLY A 1 388 ? -2.037 -23.656 1.214 1 97.19 388 GLY A O 1
ATOM 3166 N N . HIS A 1 389 ? -1.418 -21.547 1.719 1 97.62 389 HIS A N 1
ATOM 3167 C CA . HIS A 1 389 ? -1.588 -20.984 0.384 1 97.62 389 HIS A CA 1
ATOM 3168 C C . HIS A 1 389 ? -0.546 -21.531 -0.583 1 97.62 389 HIS A C 1
ATOM 3170 O O . HIS A 1 389 ? -0.731 -21.484 -1.801 1 97.62 389 HIS A O 1
ATOM 3176 N N . PHE A 1 390 ? 0.575 -22.031 -0.03 1 98.44 390 PHE A N 1
ATOM 3177 C CA . PHE A 1 390 ? 1.64 -22.594 -0.843 1 98.44 390 PHE A CA 1
ATOM 3178 C C . PHE A 1 390 ? 1.8 -24.094 -0.554 1 98.44 390 PHE A C 1
ATOM 3180 O O . PHE A 1 390 ? 2.871 -24.531 -0.138 1 98.44 390 PHE A O 1
ATOM 3187 N N . PRO A 1 391 ? 0.776 -24.828 -0.942 1 98.44 391 PRO A N 1
ATOM 3188 C CA . PRO A 1 391 ? 0.806 -26.234 -0.551 1 98.44 391 PRO A CA 1
ATOM 3189 C C . PRO A 1 391 ? 1.944 -27.016 -1.214 1 98.44 391 PRO A C 1
ATOM 3191 O O . PRO A 1 391 ? 2.41 -28.016 -0.672 1 98.44 391 PRO A O 1
ATOM 3194 N N . SER A 1 392 ? 2.408 -26.562 -2.395 1 98.56 392 SER A N 1
ATOM 3195 C CA . SER A 1 392 ? 3.531 -27.219 -3.064 1 98.56 392 SER A CA 1
ATOM 3196 C C . SER A 1 392 ? 4.801 -27.125 -2.227 1 98.56 392 SER A C 1
ATOM 3198 O O . SER A 1 392 ? 5.695 -27.969 -2.352 1 98.56 392 SER A O 1
ATOM 3200 N N . LEU A 1 393 ? 4.91 -26.109 -1.35 1 98.62 393 LEU A N 1
ATOM 3201 C CA . LEU A 1 393 ? 6.031 -25.953 -0.432 1 98.62 393 LEU A CA 1
ATOM 3202 C C . LEU A 1 393 ? 5.73 -26.594 0.913 1 98.62 393 LEU A C 1
ATOM 3204 O O . LEU A 1 393 ? 6.598 -27.266 1.494 1 98.62 393 LEU A O 1
ATOM 3208 N N . GLU A 1 394 ? 4.523 -26.531 1.384 1 98.75 394 GLU A N 1
ATOM 3209 C CA . GLU A 1 394 ? 4.18 -26.844 2.766 1 98.75 394 GLU A CA 1
ATOM 3210 C C . GLU A 1 394 ? 3.873 -28.344 2.924 1 98.75 394 GLU A C 1
ATOM 3212 O O . GLU A 1 394 ? 4.289 -28.953 3.902 1 98.75 394 GLU A O 1
ATOM 3217 N N . VAL A 1 395 ? 3.08 -28.859 1.999 1 98.62 395 VAL A N 1
ATOM 3218 C CA . VAL A 1 395 ? 2.646 -30.25 2.064 1 98.62 395 VAL A CA 1
ATOM 3219 C C . VAL A 1 395 ? 2.73 -30.875 0.677 1 98.62 395 VAL A C 1
ATOM 3221 O O . VAL A 1 395 ? 1.752 -31.438 0.186 1 98.62 395 VAL A O 1
ATOM 3224 N N . PRO A 1 396 ? 3.928 -30.953 0.098 1 98.62 396 PRO A N 1
ATOM 3225 C CA . PRO A 1 396 ? 4.086 -31.375 -1.295 1 98.62 396 PRO A CA 1
ATOM 3226 C C . PRO A 1 396 ? 3.594 -32.812 -1.538 1 98.62 396 PRO A C 1
ATOM 3228 O O . PRO A 1 396 ? 3.053 -33.094 -2.605 1 98.62 396 PRO A O 1
ATOM 3231 N N . ASP A 1 397 ? 3.689 -33.688 -0.576 1 98.44 397 ASP A N 1
ATOM 3232 C CA . ASP A 1 397 ? 3.275 -35.062 -0.768 1 98.44 397 ASP A CA 1
ATOM 3233 C C . ASP A 1 397 ? 1.757 -35.188 -0.882 1 98.44 397 ASP A C 1
ATOM 3235 O O . ASP A 1 397 ? 1.243 -35.969 -1.677 1 98.44 397 ASP A O 1
ATOM 3239 N N . VAL A 1 398 ? 1.099 -34.406 -0.073 1 98.56 398 VAL A N 1
ATOM 3240 C CA . VAL A 1 398 ? -0.36 -34.375 -0.099 1 98.56 398 VAL A CA 1
ATOM 3241 C C . VAL A 1 398 ? -0.851 -33.844 -1.436 1 98.56 398 VAL A C 1
ATOM 3243 O O . VAL A 1 398 ? -1.718 -34.438 -2.08 1 98.56 398 VAL A O 1
ATOM 3246 N N . LEU A 1 399 ? -0.281 -32.75 -1.845 1 98.75 399 LEU A N 1
ATOM 3247 C CA . LEU A 1 399 ? -0.675 -32.125 -3.105 1 98.75 399 LEU A CA 1
ATOM 3248 C C . LEU A 1 399 ? -0.341 -33.031 -4.285 1 98.75 399 LEU A C 1
ATOM 3250 O O . LEU A 1 399 ? -1.14 -33.156 -5.215 1 98.75 399 LEU A O 1
ATOM 3254 N N . LEU A 1 400 ? 0.852 -33.625 -4.238 1 98.75 400 LEU A N 1
ATOM 3255 C CA . LEU A 1 400 ? 1.267 -34.562 -5.277 1 98.75 400 LEU A CA 1
ATOM 3256 C C . LEU A 1 400 ? 0.23 -35.656 -5.461 1 98.75 400 LEU A C 1
ATOM 3258 O O . LEU A 1 400 ? -0.182 -35.969 -6.59 1 98.75 400 LEU A O 1
ATOM 3262 N N . ALA A 1 401 ? -0.193 -36.25 -4.375 1 98.69 401 ALA A N 1
ATOM 3263 C CA . ALA A 1 401 ? -1.158 -37.344 -4.414 1 98.69 401 ALA A CA 1
ATOM 3264 C C . ALA A 1 401 ? -2.482 -36.906 -5.02 1 98.69 401 ALA A C 1
ATOM 3266 O O . ALA A 1 401 ? -3.105 -37.625 -5.789 1 98.69 401 ALA A O 1
ATOM 3267 N N . ASP A 1 402 ? -2.912 -35.719 -4.66 1 98.69 402 ASP A N 1
ATOM 3268 C CA . ASP A 1 402 ? -4.176 -35.188 -5.168 1 98.69 402 ASP A CA 1
ATOM 3269 C C . ASP A 1 402 ? -4.102 -34.938 -6.676 1 98.69 402 ASP A C 1
ATOM 3271 O O . ASP A 1 402 ? -5.051 -35.25 -7.406 1 98.69 402 ASP A O 1
ATOM 3275 N N . ILE A 1 403 ? -3.008 -34.344 -7.141 1 98.75 403 ILE A N 1
ATOM 3276 C CA . ILE A 1 403 ? -2.82 -34.062 -8.562 1 98.75 403 ILE A CA 1
ATOM 3277 C C . ILE A 1 403 ? -2.795 -35.375 -9.336 1 98.75 403 ILE A C 1
ATOM 3279 O O . ILE A 1 403 ? -3.453 -35.531 -10.367 1 98.75 403 ILE A O 1
ATOM 3283 N N . GLN A 1 404 ? -2.088 -36.375 -8.82 1 98.38 404 GLN A N 1
ATOM 3284 C CA . GLN A 1 404 ? -1.977 -37.688 -9.469 1 98.38 404 GLN A CA 1
ATOM 3285 C C . GLN A 1 404 ? -3.33 -38.375 -9.516 1 98.38 404 GLN A C 1
ATOM 3287 O O . GLN A 1 404 ? -3.637 -39.094 -10.492 1 98.38 404 GLN A O 1
ATOM 3292 N N . GLN A 1 405 ? -4.078 -38.219 -8.453 1 98.12 405 GLN A N 1
ATOM 3293 C CA . GLN A 1 405 ? -5.402 -38.812 -8.43 1 98.12 405 GLN A CA 1
ATOM 3294 C C . GLN A 1 405 ? -6.273 -38.281 -9.562 1 98.12 405 GLN A C 1
ATOM 3296 O O . GLN A 1 405 ? -6.922 -39.062 -10.273 1 98.12 405 GLN A O 1
ATOM 3301 N N . LEU A 1 406 ? -6.336 -37 -9.719 1 98.31 406 LEU A N 1
ATOM 3302 C CA . LEU A 1 406 ? -7.082 -36.438 -10.852 1 98.31 406 LEU A CA 1
ATOM 3303 C C . LEU A 1 406 ? -6.496 -36.938 -12.172 1 98.31 406 LEU A C 1
ATOM 3305 O O . LEU A 1 406 ? -7.234 -37.25 -13.102 1 98.31 406 LEU A O 1
ATOM 3309 N N . GLY A 1 407 ? -5.184 -36.906 -12.266 1 97.75 407 GLY A N 1
ATOM 3310 C CA . GLY A 1 407 ? -4.516 -37.375 -13.469 1 97.75 407 GLY A CA 1
ATOM 3311 C C . GLY A 1 407 ? -4.926 -38.781 -13.867 1 97.75 407 GLY A C 1
ATOM 3312 O O . GLY A 1 407 ? -5.191 -39.031 -15.047 1 97.75 407 GLY A O 1
ATOM 3313 N N . LYS A 1 408 ? -4.98 -39.656 -12.891 1 95.75 408 LYS A N 1
ATOM 3314 C CA . LYS A 1 408 ? -5.406 -41.031 -13.148 1 95.75 408 LYS A CA 1
ATOM 3315 C C . LYS A 1 408 ? -6.828 -41.062 -13.695 1 95.75 408 LYS A C 1
ATOM 3317 O O . LYS A 1 408 ? -7.125 -41.844 -14.602 1 95.75 408 LYS A O 1
ATOM 3322 N N . THR A 1 409 ? -7.621 -40.25 -13.148 1 95.69 409 THR A N 1
ATOM 3323 C CA . THR A 1 409 ? -9.031 -40.219 -13.531 1 95.69 409 THR A CA 1
ATOM 3324 C C . THR A 1 409 ? -9.195 -39.75 -14.969 1 95.69 409 THR A C 1
ATOM 3326 O O . THR A 1 409 ? -9.977 -40.312 -15.734 1 95.69 409 THR A O 1
ATOM 3329 N N . VAL A 1 410 ? -8.43 -38.75 -15.406 1 95.19 410 VAL A N 1
ATOM 3330 C CA . VAL A 1 410 ? -8.695 -38.094 -16.688 1 95.19 410 VAL A CA 1
ATOM 3331 C C . VAL A 1 410 ? -7.852 -38.75 -17.781 1 95.19 410 VAL A C 1
ATOM 3333 O O . VAL A 1 410 ? -8.109 -38.562 -18.969 1 95.19 410 VAL A O 1
ATOM 3336 N N . SER A 1 411 ? -6.809 -39.5 -17.375 1 91.19 411 SER A N 1
ATOM 3337 C CA . SER A 1 411 ? -5.926 -40.125 -18.344 1 91.19 411 SER A CA 1
ATOM 3338 C C . SER A 1 411 ? -6.645 -41.219 -19.109 1 91.19 411 SER A C 1
ATOM 3340 O O . SER A 1 411 ? -6.234 -41.594 -20.219 1 91.19 411 SER A O 1
ATOM 3342 N N . ILE A 1 412 ? -7.641 -41.719 -18.531 1 82.62 412 ILE A N 1
ATOM 3343 C CA . ILE A 1 412 ? -8.406 -42.781 -19.188 1 82.62 412 ILE A CA 1
ATOM 3344 C C . ILE A 1 412 ? -9.055 -42.25 -20.469 1 82.62 412 ILE A C 1
ATOM 3346 O O . ILE A 1 412 ? -9.219 -42.969 -21.438 1 82.62 412 ILE A O 1
ATOM 3350 N N . HIS A 1 413 ? -9.391 -41.031 -20.484 1 73.06 413 HIS A N 1
ATOM 3351 C CA . HIS A 1 413 ? -10.086 -40.406 -21.594 1 73.06 413 HIS A CA 1
ATOM 3352 C C . HIS A 1 413 ? -9.117 -39.656 -22.5 1 73.06 413 HIS A C 1
ATOM 3354 O O . HIS A 1 413 ? -9.539 -39.031 -23.484 1 73.06 413 HIS A O 1
ATOM 3360 N N . ALA A 1 414 ? -7.891 -39.688 -22.156 1 71.5 414 ALA A N 1
ATOM 3361 C CA . ALA A 1 414 ? -6.902 -38.969 -22.938 1 71.5 414 ALA A CA 1
ATOM 3362 C C . ALA A 1 414 ? -6.527 -39.719 -24.203 1 71.5 414 ALA A C 1
ATOM 3364 O O . ALA A 1 414 ? -6.309 -40.938 -24.156 1 71.5 414 ALA A O 1
ATOM 3365 N N . PRO A 1 415 ? -6.945 -39.094 -25.406 1 61.91 415 PRO A N 1
ATOM 3366 C CA . PRO A 1 415 ? -6.52 -39.812 -26.609 1 61.91 415 PRO A CA 1
ATOM 3367 C C . PRO A 1 415 ? -5.055 -40.25 -26.562 1 61.91 415 PRO A C 1
ATOM 3369 O O . PRO A 1 415 ? -4.223 -39.531 -25.969 1 61.91 415 PRO A O 1
ATOM 3372 N N . ARG A 1 416 ? -4.805 -41.5 -26.703 1 57.44 416 ARG A N 1
ATOM 3373 C CA . ARG A 1 416 ? -3.432 -42 -26.797 1 57.44 416 ARG A CA 1
ATOM 3374 C C . ARG A 1 416 ? -2.605 -41.125 -27.75 1 57.44 416 ARG A C 1
ATOM 3376 O O . ARG A 1 416 ? -2.797 -41.188 -28.969 1 57.44 416 ARG A O 1
ATOM 3383 N N . SER A 1 417 ? -2.721 -39.844 -27.656 1 50.19 417 SER A N 1
ATOM 3384 C CA . SER A 1 417 ? -2.094 -38.906 -28.594 1 50.19 417 SER A CA 1
ATOM 3385 C C . SER A 1 417 ? -0.635 -39.281 -28.844 1 50.19 417 SER A C 1
ATOM 3387 O O . SER A 1 417 ? 0.047 -39.781 -27.953 1 50.19 417 SER A O 1
ATOM 3389 N N . SER A 1 418 ? -0.351 -39.594 -30.188 1 46.06 418 SER A N 1
ATOM 3390 C CA . SER A 1 418 ? 0.999 -39.438 -30.719 1 46.06 418 SER A CA 1
ATOM 3391 C C . SER A 1 418 ? 1.65 -38.156 -30.188 1 46.06 418 SER A C 1
ATOM 3393 O O . SER A 1 418 ? 1.439 -37.062 -30.734 1 46.06 418 SER A O 1
ATOM 3395 N N . GLN A 1 419 ? 1.412 -37.688 -29.031 1 47.97 419 GLN A N 1
ATOM 3396 C CA . GLN A 1 419 ? 1.927 -36.438 -28.438 1 47.97 419 GLN A CA 1
ATOM 3397 C C . GLN A 1 419 ? 3.375 -36.188 -28.859 1 47.97 419 GLN A C 1
ATOM 3399 O O . GLN A 1 419 ? 4.219 -37.094 -28.734 1 47.97 419 GLN A O 1
ATOM 3404 N N . SER A 1 420 ? 3.432 -35.281 -29.797 1 49.84 420 SER A N 1
ATOM 3405 C CA . SER A 1 420 ? 4.664 -34.75 -30.375 1 49.84 420 SER A CA 1
ATOM 3406 C C . SER A 1 420 ? 5.695 -34.438 -29.297 1 49.84 420 SER A C 1
ATOM 3408 O O . SER A 1 420 ? 5.422 -33.688 -28.375 1 49.84 420 SER A O 1
ATOM 3410 N N . LYS A 1 421 ? 6.363 -35.406 -28.75 1 54.31 421 LYS A N 1
ATOM 3411 C CA . LYS A 1 421 ? 7.629 -35.312 -28.016 1 54.31 421 LYS A CA 1
ATOM 3412 C C . LYS A 1 421 ? 8.617 -34.406 -28.734 1 54.31 421 LYS A C 1
ATOM 3414 O O . LYS A 1 421 ? 9.523 -34.875 -29.422 1 54.31 421 LYS A O 1
ATOM 3419 N N . LYS A 1 422 ? 8.094 -33.156 -29.109 1 53.5 422 LYS A N 1
ATOM 3420 C CA . LYS A 1 422 ? 9.148 -32.375 -29.734 1 53.5 422 LYS A CA 1
ATOM 3421 C C . LYS A 1 422 ? 10.352 -32.219 -28.812 1 53.5 422 LYS A C 1
ATOM 3423 O O . LYS A 1 422 ? 10.234 -31.656 -27.719 1 53.5 422 LYS A O 1
ATOM 3428 N N . GLU A 1 423 ? 11.258 -33.031 -28.984 1 59.41 423 GLU A N 1
ATOM 3429 C CA . GLU A 1 423 ? 12.547 -32.812 -28.328 1 59.41 423 GLU A CA 1
ATOM 3430 C C . GLU A 1 423 ? 13.062 -31.406 -28.562 1 59.41 423 GLU A C 1
ATOM 3432 O O . GLU A 1 423 ? 13.188 -30.969 -29.703 1 59.41 423 GLU A O 1
ATOM 3437 N N . LEU A 1 424 ? 12.867 -30.469 -27.578 1 68.94 424 LEU A N 1
ATOM 3438 C CA . LEU A 1 424 ? 13.383 -29.094 -27.688 1 68.94 424 LEU A CA 1
ATOM 3439 C C . LEU A 1 424 ? 14.906 -29.094 -27.641 1 68.94 424 LEU A C 1
ATOM 3441 O O . LEU A 1 424 ? 15.508 -29.875 -26.891 1 68.94 424 LEU A O 1
ATOM 3445 N N . MET B 1 1 ? 11.109 20.047 30.859 1 88.44 1 MET B N 1
ATOM 3446 C CA . MET B 1 1 ? 12.023 21.141 30.578 1 88.44 1 MET B CA 1
ATOM 3447 C C . MET B 1 1 ? 12.156 21.375 29.078 1 88.44 1 MET B C 1
ATOM 3449 O O . MET B 1 1 ? 12.289 20.406 28.312 1 88.44 1 MET B O 1
ATOM 3453 N N . ILE B 1 2 ? 11.969 22.578 28.641 1 96.31 2 ILE B N 1
ATOM 3454 C CA . ILE B 1 2 ? 12.109 22.969 27.234 1 96.31 2 ILE B CA 1
ATOM 3455 C C . ILE B 1 2 ? 13.578 23.203 26.906 1 96.31 2 ILE B C 1
ATOM 3457 O O . ILE B 1 2 ? 14.258 23.953 27.609 1 96.31 2 ILE B O 1
ATOM 3461 N N . GLU B 1 3 ? 14.094 22.531 25.891 1 97.44 3 GLU B N 1
ATOM 3462 C CA . GLU B 1 3 ? 15.492 22.641 25.5 1 97.44 3 GLU B CA 1
ATOM 3463 C C . GLU B 1 3 ? 15.617 23.141 24.062 1 97.44 3 GLU B C 1
ATOM 3465 O O . GLU B 1 3 ? 14.797 22.797 23.203 1 97.44 3 GLU B O 1
ATOM 3470 N N . LYS B 1 4 ? 16.656 23.922 23.844 1 97.81 4 LYS B N 1
ATOM 3471 C CA . LYS B 1 4 ? 16.938 24.359 22.484 1 97.81 4 LYS B CA 1
ATOM 3472 C C . LYS B 1 4 ? 17.281 23.172 21.594 1 97.81 4 LYS B C 1
ATOM 3474 O O . LYS B 1 4 ? 17.875 22.188 22.062 1 97.81 4 LYS B O 1
ATOM 3479 N N . PHE B 1 5 ? 16.891 23.25 20.344 1 97.88 5 PHE B N 1
ATOM 3480 C CA . PHE B 1 5 ? 17.125 22.188 19.375 1 97.88 5 PHE B CA 1
ATOM 3481 C C . PHE B 1 5 ? 17.781 22.766 18.109 1 97.88 5 PHE B C 1
ATOM 3483 O O . PHE B 1 5 ? 17.422 23.844 17.656 1 97.88 5 PHE B O 1
ATOM 3490 N N . THR B 1 6 ? 18.797 22.062 17.594 1 97.69 6 THR B N 1
ATOM 3491 C CA . THR B 1 6 ? 19.438 22.438 16.328 1 97.69 6 THR B CA 1
ATOM 3492 C C . THR B 1 6 ? 19.219 21.359 15.273 1 97.69 6 THR B C 1
ATOM 3494 O O . THR B 1 6 ? 19.344 20.172 15.555 1 97.69 6 THR B O 1
ATOM 3497 N N . ILE B 1 7 ? 18.906 21.781 14.07 1 98.25 7 ILE B N 1
ATOM 3498 C CA . ILE B 1 7 ? 18.703 20.859 12.969 1 98.25 7 ILE B CA 1
ATOM 3499 C C . ILE B 1 7 ? 19.984 20.078 12.695 1 98.25 7 ILE B C 1
ATOM 3501 O O . ILE B 1 7 ? 21.047 20.688 12.516 1 98.25 7 ILE B O 1
ATOM 3505 N N . PRO B 1 8 ? 19.938 18.781 12.609 1 97.81 8 PRO B N 1
ATOM 3506 C CA . PRO B 1 8 ? 21.156 17.969 12.477 1 97.81 8 PRO B CA 1
ATOM 3507 C C . PRO B 1 8 ? 21.734 18.016 11.062 1 97.81 8 PRO B C 1
ATOM 3509 O O . PRO B 1 8 ? 21.031 18.391 10.117 1 97.81 8 PRO B O 1
ATOM 3512 N N . SER B 1 9 ? 23.016 17.625 10.984 1 97.56 9 SER B N 1
ATOM 3513 C CA . SER B 1 9 ? 23.656 17.438 9.695 1 97.56 9 SER B CA 1
ATOM 3514 C C . SER B 1 9 ? 23.234 16.125 9.039 1 97.56 9 SER B C 1
ATOM 3516 O O . SER B 1 9 ? 22.656 15.258 9.703 1 97.56 9 SER B O 1
ATOM 3518 N N . LEU B 1 10 ? 23.375 16.062 7.789 1 97.19 10 LEU B N 1
ATOM 3519 C CA . LEU B 1 10 ? 23.062 14.883 6.992 1 97.19 10 LEU B CA 1
ATOM 3520 C C . LEU B 1 10 ? 24.328 14.125 6.633 1 97.19 10 LEU B C 1
ATOM 3522 O O . LEU B 1 10 ? 25.359 14.727 6.316 1 97.19 10 LEU B O 1
ATOM 3526 N N . ASP B 1 11 ? 24.312 12.789 6.699 1 96.5 11 ASP B N 1
ATOM 3527 C CA . ASP B 1 11 ? 25.359 11.977 6.082 1 96.5 11 ASP B CA 1
ATOM 3528 C C . ASP B 1 11 ? 25.25 12.008 4.562 1 96.5 11 ASP B C 1
ATOM 3530 O O . ASP B 1 11 ? 24.672 11.109 3.953 1 96.5 11 ASP B O 1
ATOM 3534 N N . GLU B 1 12 ? 25.828 12.953 4.027 1 96.12 12 GLU B N 1
ATOM 3535 C CA . GLU B 1 12 ? 25.703 13.203 2.592 1 96.12 12 GLU B CA 1
ATOM 3536 C C . GLU B 1 12 ? 26.312 12.062 1.785 1 96.12 12 GLU B C 1
ATOM 3538 O O . GLU B 1 12 ? 25.844 11.734 0.701 1 96.12 12 GLU B O 1
ATOM 3543 N N . GLN B 1 13 ? 27.375 11.516 2.273 1 96.31 13 GLN B N 1
ATOM 3544 C CA . GLN B 1 13 ? 28.047 10.445 1.548 1 96.31 13 GLN B CA 1
ATOM 3545 C C . GLN B 1 13 ? 27.156 9.219 1.417 1 96.31 13 GLN B C 1
ATOM 3547 O O . GLN B 1 13 ? 27.047 8.625 0.339 1 96.31 13 GLN B O 1
ATOM 3552 N N . ASP B 1 14 ? 26.562 8.859 2.496 1 96.81 14 ASP B N 1
ATOM 3553 C CA . ASP B 1 14 ? 25.672 7.715 2.451 1 96.81 14 ASP B CA 1
ATOM 3554 C C . ASP B 1 14 ? 24.531 7.949 1.464 1 96.81 14 ASP B C 1
ATOM 3556 O O . ASP B 1 14 ? 24.188 7.07 0.667 1 96.81 14 ASP B O 1
ATOM 3560 N N . LEU B 1 15 ? 23.906 9.102 1.57 1 97.75 15 LEU B N 1
ATOM 3561 C CA . LEU B 1 15 ? 22.812 9.43 0.662 1 97.75 15 LEU B CA 1
ATOM 3562 C C . LEU B 1 15 ? 23.297 9.406 -0.788 1 97.75 15 LEU B C 1
ATOM 3564 O O . LEU B 1 15 ? 22.625 8.82 -1.649 1 97.75 15 LEU B O 1
ATOM 3568 N N . HIS B 1 16 ? 24.422 10.008 -1.056 1 97.69 16 HIS B N 1
ATOM 3569 C CA . HIS B 1 16 ? 24.969 10.062 -2.41 1 97.69 16 HIS B CA 1
ATOM 3570 C C . HIS B 1 16 ? 25.266 8.664 -2.943 1 97.69 16 HIS B C 1
ATOM 3572 O O . HIS B 1 16 ? 24.953 8.359 -4.098 1 97.69 16 HIS B O 1
ATOM 3578 N N . ASP B 1 17 ? 25.875 7.832 -2.129 1 97.12 17 ASP B N 1
ATOM 3579 C CA . ASP B 1 17 ? 26.188 6.465 -2.529 1 97.12 17 ASP B CA 1
ATOM 3580 C C . ASP B 1 17 ? 24.922 5.699 -2.912 1 97.12 17 ASP B C 1
ATOM 3582 O O . ASP B 1 17 ? 24.906 5.012 -3.934 1 97.12 17 ASP B O 1
ATOM 3586 N N . ARG B 1 18 ? 23.922 5.828 -2.135 1 98.12 18 ARG B N 1
ATOM 3587 C CA . ARG B 1 18 ? 22.656 5.129 -2.387 1 98.12 18 ARG B CA 1
ATOM 3588 C C . ARG B 1 18 ? 21.984 5.652 -3.65 1 98.12 18 ARG B C 1
ATOM 3590 O O . ARG B 1 18 ? 21.5 4.871 -4.469 1 98.12 18 ARG B O 1
ATOM 3597 N N . LEU B 1 19 ? 21.984 6.941 -3.82 1 98.38 19 LEU B N 1
ATOM 3598 C CA . LEU B 1 19 ? 21.312 7.551 -4.965 1 98.38 19 LEU B CA 1
ATOM 3599 C C . LEU B 1 19 ? 22.094 7.285 -6.25 1 98.38 19 LEU B C 1
ATOM 3601 O O . LEU B 1 19 ? 21.547 7.434 -7.352 1 98.38 19 LEU B O 1
ATOM 3605 N N . SER B 1 20 ? 23.359 6.922 -6.133 1 97.81 20 SER B N 1
ATOM 3606 C CA . SER B 1 20 ? 24.203 6.672 -7.301 1 97.81 20 SER B CA 1
ATOM 3607 C C . SER B 1 20 ? 24.031 5.246 -7.809 1 97.81 20 SER B C 1
ATOM 3609 O O . SER B 1 20 ? 24.469 4.918 -8.914 1 97.81 20 SER B O 1
ATOM 3611 N N . ARG B 1 21 ? 23.359 4.398 -7.043 1 97.12 21 ARG B N 1
ATOM 3612 C CA . ARG B 1 21 ? 23.234 2.99 -7.406 1 97.12 21 ARG B CA 1
ATOM 3613 C C . ARG B 1 21 ? 21.781 2.553 -7.438 1 97.12 21 ARG B C 1
ATOM 3615 O O . ARG B 1 21 ? 21.469 1.397 -7.141 1 97.12 21 ARG B O 1
ATOM 3622 N N . VAL B 1 22 ? 20.953 3.461 -7.762 1 98.44 22 VAL B N 1
ATOM 3623 C CA . VAL B 1 22 ? 19.516 3.193 -7.715 1 98.44 22 VAL B CA 1
ATOM 3624 C C . VAL B 1 22 ? 19.156 2.125 -8.75 1 98.44 22 VAL B C 1
ATOM 3626 O O . VAL B 1 22 ? 19.625 2.17 -9.883 1 98.44 22 VAL B O 1
ATOM 3629 N N . LYS B 1 23 ? 18.406 1.152 -8.336 1 98.31 23 LYS B N 1
ATOM 3630 C CA . LYS B 1 23 ? 17.703 0.244 -9.242 1 98.31 23 LYS B CA 1
ATOM 3631 C C . LYS B 1 23 ? 16.266 0.682 -9.453 1 98.31 23 LYS B C 1
ATOM 3633 O O . LYS B 1 23 ? 15.445 0.604 -8.539 1 98.31 23 LYS B O 1
ATOM 3638 N N . TYR B 1 24 ? 15.969 1.158 -10.656 1 98.12 24 TYR B N 1
ATOM 3639 C CA . TYR B 1 24 ? 14.633 1.666 -10.961 1 98.12 24 TYR B CA 1
ATOM 3640 C C . TYR B 1 24 ? 13.695 0.532 -11.352 1 98.12 24 TYR B C 1
ATOM 3642 O O . TYR B 1 24 ? 14.133 -0.47 -11.93 1 98.12 24 TYR B O 1
ATOM 3650 N N . PRO B 1 25 ? 12.43 0.662 -11.047 1 97.5 25 PRO B N 1
ATOM 3651 C CA . PRO B 1 25 ? 11.477 -0.393 -11.375 1 97.5 25 PRO B CA 1
ATOM 3652 C C . PRO B 1 25 ? 11.188 -0.481 -12.875 1 97.5 25 PRO B C 1
ATOM 3654 O O . PRO B 1 25 ? 11.359 0.504 -13.602 1 97.5 25 PRO B O 1
ATOM 3657 N N . HIS B 1 26 ? 10.711 -1.685 -13.234 1 95.19 26 HIS B N 1
ATOM 3658 C CA . HIS B 1 26 ? 10.234 -1.872 -14.602 1 95.19 26 HIS B CA 1
ATOM 3659 C C . HIS B 1 26 ? 8.938 -1.112 -14.844 1 95.19 26 HIS B C 1
ATOM 3661 O O . HIS B 1 26 ? 8.039 -1.122 -13.992 1 95.19 26 HIS B O 1
ATOM 3667 N N . GLU B 1 27 ? 8.891 -0.412 -15.93 1 95.19 27 GLU B N 1
ATOM 3668 C CA . GLU B 1 27 ? 7.684 0.301 -16.328 1 95.19 27 GLU B CA 1
ATOM 3669 C C . GLU B 1 27 ? 7.301 -0.036 -17.781 1 95.19 27 GLU B C 1
ATOM 3671 O O . GLU B 1 27 ? 8.055 -0.704 -18.484 1 95.19 27 GLU B O 1
ATOM 3676 N N . TYR B 1 28 ? 6.105 0.316 -18.172 1 94.81 28 TYR B N 1
ATOM 3677 C CA . TYR B 1 28 ? 5.664 0.135 -19.547 1 94.81 28 TYR B CA 1
ATOM 3678 C C . TYR B 1 28 ? 6.516 0.961 -20.5 1 94.81 28 TYR B C 1
ATOM 3680 O O . TYR B 1 28 ? 7.117 1.961 -20.109 1 94.81 28 TYR B O 1
ATOM 3688 N N . GLU B 1 29 ? 6.676 0.542 -21.719 1 90.12 29 GLU B N 1
ATOM 3689 C CA . GLU B 1 29 ? 7.523 1.206 -22.703 1 90.12 29 GLU B CA 1
ATOM 3690 C C . GLU B 1 29 ? 7.004 2.605 -23.016 1 90.12 29 GLU B C 1
ATOM 3692 O O . GLU B 1 29 ? 7.789 3.541 -23.188 1 90.12 29 GLU B O 1
ATOM 3697 N N . ASN B 1 30 ? 5.699 2.76 -23.188 1 81.75 30 ASN B N 1
ATOM 3698 C CA . ASN B 1 30 ? 5.16 4.094 -23.438 1 81.75 30 ASN B CA 1
ATOM 3699 C C . ASN B 1 30 ? 4.785 4.797 -22.125 1 81.75 30 ASN B C 1
ATOM 3701 O O . ASN B 1 30 ? 3.604 4.988 -21.844 1 81.75 30 ASN B O 1
ATOM 3705 N N . GLU B 1 31 ? 5.805 5.176 -21.5 1 70.31 31 GLU B N 1
ATOM 3706 C CA . GLU B 1 31 ? 5.66 5.789 -20.188 1 70.31 31 GLU B CA 1
ATOM 3707 C C . GLU B 1 31 ? 4.898 7.109 -20.266 1 70.31 31 GLU B C 1
ATOM 3709 O O . GLU B 1 31 ? 4.074 7.414 -19.406 1 70.31 31 GLU B O 1
ATOM 3714 N N . ALA B 1 32 ? 5.23 7.777 -21.281 1 68.81 32 ALA B N 1
ATOM 3715 C CA . ALA B 1 32 ? 4.57 9.07 -21.469 1 68.81 32 ALA B CA 1
ATOM 3716 C C . ALA B 1 32 ? 3.059 8.906 -21.578 1 68.81 32 ALA B C 1
ATOM 3718 O O . ALA B 1 32 ? 2.299 9.711 -21.031 1 68.81 32 ALA B O 1
ATOM 3719 N N . ALA B 1 33 ? 2.727 7.816 -22.125 1 71.06 33 ALA B N 1
ATOM 3720 C CA . ALA B 1 33 ? 1.299 7.586 -22.328 1 71.06 33 ALA B CA 1
ATOM 3721 C C . ALA B 1 33 ? 0.629 7.148 -21.031 1 71.06 33 ALA B C 1
ATOM 3723 O O . ALA B 1 33 ? -0.565 7.379 -20.828 1 71.06 33 ALA B O 1
ATOM 3724 N N . SER B 1 34 ? 1.42 6.664 -20.141 1 82.75 34 SER B N 1
ATOM 3725 C CA . SER B 1 34 ? 0.844 6.168 -18.891 1 82.75 34 SER B CA 1
ATOM 3726 C C . SER B 1 34 ? 0.618 7.297 -17.906 1 82.75 34 SER B C 1
ATOM 3728 O O . SER B 1 34 ? -0.242 7.199 -17.031 1 82.75 34 SER B O 1
ATOM 3730 N N . GLY B 1 35 ? 1.421 8.406 -18.156 1 87.12 35 GLY B N 1
ATOM 3731 C CA . GLY B 1 35 ? 1.328 9.5 -17.203 1 87.12 35 GLY B CA 1
ATOM 3732 C C . GLY B 1 35 ? 1.543 9.062 -15.766 1 87.12 35 GLY B C 1
ATOM 3733 O O . GLY B 1 35 ? 2.543 8.414 -15.453 1 87.12 35 GLY B O 1
ATOM 3734 N N . TRP B 1 36 ? 0.551 9.438 -14.961 1 93.81 36 TRP B N 1
ATOM 3735 C CA . TRP B 1 36 ? 0.646 9.148 -13.531 1 93.81 36 TRP B CA 1
ATOM 3736 C C . TRP B 1 36 ? -0.368 8.086 -13.125 1 93.81 36 TRP B C 1
ATOM 3738 O O . TRP B 1 36 ? -0.647 7.906 -11.938 1 93.81 36 TRP B O 1
ATOM 3748 N N . LYS B 1 37 ? -0.847 7.379 -14.109 1 91.06 37 LYS B N 1
ATOM 3749 C CA . LYS B 1 37 ? -1.933 6.418 -13.938 1 91.06 37 LYS B CA 1
ATOM 3750 C C . LYS B 1 37 ? -1.538 5.312 -12.961 1 91.06 37 LYS B C 1
ATOM 3752 O O . LYS B 1 37 ? -2.363 4.855 -12.164 1 91.06 37 LYS B O 1
ATOM 3757 N N . TYR B 1 38 ? -0.297 4.898 -12.922 1 94.25 38 TYR B N 1
ATOM 3758 C CA . TYR B 1 38 ? 0.169 3.771 -12.117 1 94.25 38 TYR B CA 1
ATOM 3759 C C . TYR B 1 38 ? 0.969 4.254 -10.914 1 94.25 38 TYR B C 1
ATOM 3761 O O . TYR B 1 38 ? 1.605 3.455 -10.227 1 94.25 38 TYR B O 1
ATOM 3769 N N . GLY B 1 39 ? 0.943 5.543 -10.625 1 96 39 GLY B N 1
ATOM 3770 C CA . GLY B 1 39 ? 1.756 6.16 -9.594 1 96 39 GLY B CA 1
ATOM 3771 C C . GLY B 1 39 ? 2.896 6.992 -10.148 1 96 39 GLY B C 1
ATOM 3772 O O . GLY B 1 39 ? 2.84 7.453 -11.289 1 96 39 GLY B O 1
ATOM 3773 N N . ALA B 1 40 ? 3.871 7.266 -9.367 1 97.06 40 ALA B N 1
ATOM 3774 C CA . ALA B 1 40 ? 5.016 8.078 -9.766 1 97.06 40 ALA B CA 1
ATOM 3775 C C . ALA B 1 40 ? 5.801 7.41 -10.891 1 97.06 40 ALA B C 1
ATOM 3777 O O . ALA B 1 40 ? 6.309 6.301 -10.719 1 97.06 40 ALA B O 1
ATOM 3778 N N . PRO B 1 41 ? 5.922 8.094 -11.992 1 96.94 41 PRO B N 1
ATOM 3779 C CA . PRO B 1 41 ? 6.688 7.504 -13.094 1 96.94 41 PRO B CA 1
ATOM 3780 C C . PRO B 1 41 ? 8.195 7.699 -12.938 1 96.94 41 PRO B C 1
ATOM 3782 O O . PRO B 1 41 ? 8.633 8.672 -12.32 1 96.94 41 PRO B O 1
ATOM 3785 N N . SER B 1 42 ? 8.969 6.82 -13.516 1 96.25 42 SER B N 1
ATOM 3786 C CA . SER B 1 42 ? 10.414 6.832 -13.359 1 96.25 42 SER B CA 1
ATOM 3787 C C . SER B 1 42 ? 11.023 8.133 -13.883 1 96.25 42 SER B C 1
ATOM 3789 O O . SER B 1 42 ? 12 8.633 -13.328 1 96.25 42 SER B O 1
ATOM 3791 N N . TRP B 1 43 ? 10.438 8.633 -14.977 1 95.88 43 TRP B N 1
ATOM 3792 C CA . TRP B 1 43 ? 11.023 9.859 -15.516 1 95.88 43 TRP B CA 1
ATOM 3793 C C . TRP B 1 43 ? 10.969 10.977 -14.484 1 95.88 43 TRP B C 1
ATOM 3795 O O . TRP B 1 43 ? 11.93 11.742 -14.344 1 95.88 43 TRP B O 1
ATOM 3805 N N . ALA B 1 44 ? 9.867 11.172 -13.805 1 97.19 44 ALA B N 1
ATOM 3806 C CA . ALA B 1 44 ? 9.719 12.211 -12.789 1 97.19 44 ALA B CA 1
ATOM 3807 C C . ALA B 1 44 ? 10.641 11.953 -11.602 1 97.19 44 ALA B C 1
ATOM 3809 O O . ALA B 1 44 ? 11.273 12.875 -11.094 1 97.19 44 ALA B O 1
ATOM 3810 N N . VAL B 1 45 ? 10.75 10.68 -11.188 1 98.31 45 VAL B N 1
ATOM 3811 C CA . VAL B 1 45 ? 11.57 10.305 -10.039 1 98.31 45 VAL B CA 1
ATOM 3812 C C . VAL B 1 45 ? 13.047 10.523 -10.367 1 98.31 45 VAL B C 1
ATOM 3814 O O . VAL B 1 45 ? 13.797 11.055 -9.547 1 98.31 45 VAL B O 1
ATOM 3817 N N . LYS B 1 46 ? 13.469 10.109 -11.539 1 98 46 LYS B N 1
ATOM 3818 C CA . LYS B 1 46 ? 14.859 10.25 -11.969 1 98 46 LYS B CA 1
ATOM 3819 C C . LYS B 1 46 ? 15.297 11.711 -11.969 1 98 46 LYS B C 1
ATOM 3821 O O . LYS B 1 46 ? 16.406 12.031 -11.57 1 98 46 LYS B O 1
ATOM 3826 N N . ASP B 1 47 ? 14.383 12.562 -12.391 1 97.75 47 ASP B N 1
ATOM 3827 C CA . ASP B 1 47 ? 14.695 13.992 -12.391 1 97.75 47 ASP B CA 1
ATOM 3828 C C . ASP B 1 47 ? 14.953 14.5 -10.977 1 97.75 47 ASP B C 1
ATOM 3830 O O . ASP B 1 47 ? 15.898 15.258 -10.75 1 97.75 47 ASP B O 1
ATOM 3834 N N . LEU B 1 48 ? 14.148 14.125 -10.086 1 98.75 48 LEU B N 1
ATOM 3835 C CA . LEU B 1 48 ? 14.273 14.57 -8.711 1 98.75 48 LEU B CA 1
ATOM 3836 C C . LEU B 1 48 ? 15.484 13.93 -8.039 1 98.75 48 LEU B C 1
ATOM 3838 O O . LEU B 1 48 ? 16.125 14.547 -7.188 1 98.75 48 LEU B O 1
ATOM 3842 N N . VAL B 1 49 ? 15.781 12.648 -8.383 1 98.81 49 VAL B N 1
ATOM 3843 C CA . VAL B 1 49 ? 16.969 11.977 -7.863 1 98.81 49 VAL B CA 1
ATOM 3844 C C . VAL B 1 49 ? 18.219 12.703 -8.328 1 98.81 49 VAL B C 1
ATOM 3846 O O . VAL B 1 49 ? 19.156 12.922 -7.543 1 98.81 49 VAL B O 1
ATOM 3849 N N . GLN B 1 50 ? 18.234 13.086 -9.562 1 98.5 50 GLN B N 1
ATOM 3850 C CA . GLN B 1 50 ? 19.375 13.836 -10.094 1 98.5 50 GLN B CA 1
ATOM 3851 C C . GLN B 1 50 ? 19.531 15.172 -9.367 1 98.5 50 GLN B C 1
ATOM 3853 O O . GLN B 1 50 ? 20.641 15.562 -9.016 1 98.5 50 GLN B O 1
ATOM 3858 N N . ALA B 1 51 ? 18.438 15.859 -9.172 1 98.62 51 ALA B N 1
ATOM 3859 C CA . ALA B 1 51 ? 18.469 17.125 -8.438 1 98.62 51 ALA B CA 1
ATOM 3860 C C . ALA B 1 51 ? 18.953 16.906 -7.004 1 98.62 51 ALA B C 1
ATOM 3862 O O . ALA B 1 51 ? 19.719 17.719 -6.477 1 98.62 51 ALA B O 1
ATOM 3863 N N . TRP B 1 52 ? 18.516 15.828 -6.391 1 98.69 52 TRP B N 1
ATOM 3864 C CA . TRP B 1 52 ? 18.891 15.516 -5.02 1 98.69 52 TRP B CA 1
ATOM 3865 C C . TRP B 1 52 ? 20.391 15.266 -4.914 1 98.69 52 TRP B C 1
ATOM 3867 O O . TRP B 1 52 ? 21.031 15.664 -3.932 1 98.69 52 TRP B O 1
ATOM 3877 N N . LYS B 1 53 ? 20.969 14.703 -5.938 1 97.06 53 LYS B N 1
ATOM 3878 C CA . LYS B 1 53 ? 22.375 14.32 -5.957 1 97.06 53 LYS B CA 1
ATOM 3879 C C . LYS B 1 53 ? 23.266 15.516 -6.285 1 97.06 53 LYS B C 1
ATOM 3881 O O . LYS B 1 53 ? 24.391 15.625 -5.777 1 97.06 53 LYS B O 1
ATOM 3886 N N . THR B 1 54 ? 22.766 16.438 -7.109 1 97.06 54 THR B N 1
ATOM 3887 C CA . THR B 1 54 ? 23.719 17.328 -7.742 1 97.06 54 THR B CA 1
ATOM 3888 C C . THR B 1 54 ? 23.422 18.781 -7.395 1 97.06 54 THR B C 1
ATOM 3890 O O . THR B 1 54 ? 24.297 19.641 -7.441 1 97.06 54 THR B O 1
ATOM 3893 N N . LYS B 1 55 ? 22.172 19.094 -7.098 1 97.69 55 LYS B N 1
ATOM 3894 C CA . LYS B 1 55 ? 21.797 20.484 -6.961 1 97.69 55 LYS B CA 1
ATOM 3895 C C . LYS B 1 55 ? 21.344 20.797 -5.531 1 97.69 55 LYS B C 1
ATOM 3897 O O . LYS B 1 55 ? 21.594 21.906 -5.027 1 97.69 55 LYS B O 1
ATOM 3902 N N . PHE B 1 56 ? 20.766 19.906 -4.875 1 98.25 56 PHE B N 1
ATOM 3903 C CA . PHE B 1 56 ? 20.219 20.109 -3.543 1 98.25 56 PHE B CA 1
ATOM 3904 C C . PHE B 1 56 ? 21.312 20.172 -2.496 1 98.25 56 PHE B C 1
ATOM 3906 O O . PHE B 1 56 ? 22.219 19.328 -2.486 1 98.25 56 PHE B O 1
ATOM 3913 N N . SER B 1 57 ? 21.203 21.141 -1.613 1 98 57 SER B N 1
ATOM 3914 C CA . SER B 1 57 ? 22.125 21.281 -0.495 1 98 57 SER B CA 1
ATOM 3915 C C . SER B 1 57 ? 21.391 21.234 0.84 1 98 57 SER B C 1
ATOM 3917 O O . SER B 1 57 ? 20.719 22.203 1.216 1 98 57 SER B O 1
ATOM 3919 N N . TRP B 1 58 ? 21.609 20.172 1.604 1 98.38 58 TRP B N 1
ATOM 3920 C CA . TRP B 1 58 ? 21.016 20.094 2.932 1 98.38 58 TRP B CA 1
ATOM 3921 C C . TRP B 1 58 ? 21.562 21.188 3.85 1 98.38 58 TRP B C 1
ATOM 3923 O O . TRP B 1 58 ? 20.812 21.75 4.656 1 98.38 58 TRP B O 1
ATOM 3933 N N . GLU B 1 59 ? 22.812 21.453 3.717 1 97.94 59 GLU B N 1
ATOM 3934 C CA . GLU B 1 59 ? 23.438 22.438 4.59 1 97.94 59 GLU B CA 1
ATOM 3935 C C . GLU B 1 59 ? 22.797 23.812 4.398 1 97.94 59 GLU B C 1
ATOM 3937 O O . GLU B 1 59 ? 22.594 24.547 5.367 1 97.94 59 GLU B O 1
ATOM 3942 N N . GLU B 1 60 ? 22.516 24.141 3.156 1 98.06 60 GLU B N 1
ATOM 3943 C CA . GLU B 1 60 ? 21.828 25.406 2.904 1 98.06 60 GLU B CA 1
ATOM 3944 C C . GLU B 1 60 ? 20.453 25.438 3.559 1 98.06 60 GLU B C 1
ATOM 3946 O O . GLU B 1 60 ? 20.047 26.438 4.16 1 98.06 60 GLU B O 1
ATOM 3951 N N . LYS B 1 61 ? 19.75 24.344 3.459 1 98.19 61 LYS B N 1
ATOM 3952 C CA . LYS B 1 61 ? 18.406 24.266 4.047 1 98.19 61 LYS B CA 1
ATOM 3953 C C . LYS B 1 61 ? 18.484 24.203 5.57 1 98.19 61 LYS B C 1
ATOM 3955 O O . LYS B 1 61 ? 17.625 24.75 6.266 1 98.19 61 LYS B O 1
ATOM 3960 N N . ARG B 1 62 ? 19.453 23.469 6.035 1 98.06 62 ARG B N 1
ATOM 3961 C CA . ARG B 1 62 ? 19.703 23.422 7.473 1 98.06 62 ARG B CA 1
ATOM 3962 C C . ARG B 1 62 ? 19.922 24.828 8.031 1 98.06 62 ARG B C 1
ATOM 3964 O O . ARG B 1 62 ? 19.359 25.188 9.062 1 98.06 62 ARG B O 1
ATOM 3971 N N . GLU B 1 63 ? 20.719 25.625 7.371 1 97.62 63 GLU B N 1
ATOM 3972 C CA . GLU B 1 63 ? 20.953 27.016 7.773 1 97.62 63 GLU B CA 1
ATOM 3973 C C . GLU B 1 63 ? 19.672 27.828 7.73 1 97.62 63 GLU B C 1
ATOM 3975 O O . GLU B 1 63 ? 19.406 28.625 8.633 1 97.62 63 GLU B O 1
ATOM 3980 N N . GLU B 1 64 ? 18.938 27.641 6.691 1 97.88 64 GLU B N 1
ATOM 3981 C CA . GLU B 1 64 ? 17.641 28.312 6.582 1 97.88 64 GLU B CA 1
ATOM 3982 C C . GLU B 1 64 ? 16.734 27.969 7.762 1 97.88 64 GLU B C 1
ATOM 3984 O O . GLU B 1 64 ? 16.172 28.875 8.398 1 97.88 64 GLU B O 1
ATOM 3989 N N . MET B 1 65 ? 16.578 26.703 8.055 1 98.44 65 MET B N 1
ATOM 3990 C CA . MET B 1 65 ? 15.68 26.266 9.109 1 98.44 65 MET B CA 1
ATOM 3991 C C . MET B 1 65 ? 16.172 26.719 10.484 1 98.44 65 MET B C 1
ATOM 3993 O O . MET B 1 65 ? 15.367 27 11.367 1 98.44 65 MET B O 1
ATOM 3997 N N . ASN B 1 66 ? 17.469 26.828 10.633 1 97.88 66 ASN B N 1
ATOM 3998 C CA . ASN B 1 66 ? 18.047 27.188 11.922 1 97.88 66 ASN B CA 1
ATOM 3999 C C . ASN B 1 66 ? 17.891 28.672 12.211 1 97.88 66 ASN B C 1
ATOM 4001 O O . ASN B 1 66 ? 18.25 29.141 13.297 1 97.88 66 ASN B O 1
ATOM 4005 N N . GLN B 1 67 ? 17.344 29.422 11.312 1 97 67 GLN B N 1
ATOM 4006 C CA . GLN B 1 67 ? 17 30.812 11.602 1 97 67 GLN B CA 1
ATOM 4007 C C . GLN B 1 67 ? 15.867 30.906 12.625 1 97 67 GLN B C 1
ATOM 4009 O O . GLN B 1 67 ? 15.719 31.922 13.297 1 97 67 GLN B O 1
ATOM 4014 N N . TRP B 1 68 ? 15.008 29.938 12.672 1 98.38 68 TRP B N 1
ATOM 4015 C CA . TRP B 1 68 ? 13.914 29.906 13.633 1 98.38 68 TRP B CA 1
ATOM 4016 C C . TRP B 1 68 ? 14.375 29.312 14.961 1 98.38 68 TRP B C 1
ATOM 4018 O O . TRP B 1 68 ? 15.398 28.625 15.016 1 98.38 68 TRP B O 1
ATOM 4028 N N . HIS B 1 69 ? 13.664 29.625 16.031 1 98.5 69 HIS B N 1
ATOM 4029 C CA . HIS B 1 69 ? 13.977 29.062 17.344 1 98.5 69 HIS B CA 1
ATOM 4030 C C . HIS B 1 69 ? 13.344 27.688 17.516 1 98.5 69 HIS B C 1
ATOM 4032 O O . HIS B 1 69 ? 12.141 27.594 17.75 1 98.5 69 HIS B O 1
ATOM 4038 N N . HIS B 1 70 ? 14.164 26.688 17.438 1 98.69 70 HIS B N 1
ATOM 4039 C CA . HIS B 1 70 ? 13.734 25.297 17.609 1 98.69 70 HIS B CA 1
ATOM 4040 C C . HIS B 1 70 ? 13.914 24.844 19.047 1 98.69 70 HIS B C 1
ATOM 4042 O O . HIS B 1 70 ? 14.914 25.172 19.688 1 98.69 70 HIS B O 1
ATOM 4048 N N . TYR B 1 71 ? 12.945 24.047 19.484 1 98.69 71 TYR B N 1
ATOM 4049 C CA . TYR B 1 71 ? 12.992 23.5 20.828 1 98.69 71 TYR B CA 1
ATOM 4050 C C . TYR B 1 71 ? 12.5 22.062 20.859 1 98.69 71 TYR B C 1
ATOM 4052 O O . TYR B 1 71 ? 11.977 21.562 19.875 1 98.69 71 TYR B O 1
ATOM 4060 N N . ARG B 1 72 ? 12.742 21.391 21.938 1 98.25 72 ARG B N 1
ATOM 4061 C CA . ARG B 1 72 ? 12.211 20.078 22.266 1 98.25 72 ARG B CA 1
ATOM 4062 C C . ARG B 1 72 ? 11.789 20 23.734 1 98.25 72 ARG B C 1
ATOM 4064 O O . ARG B 1 72 ? 12.43 20.594 24.594 1 98.25 72 ARG B O 1
ATOM 4071 N N . THR B 1 73 ? 10.789 19.359 24.016 1 98.38 73 THR B N 1
ATOM 4072 C CA . THR B 1 73 ? 10.32 19.172 25.391 1 98.38 73 THR B CA 1
ATOM 4073 C C . THR B 1 73 ? 9.617 17.812 25.531 1 98.38 73 THR B C 1
ATOM 4075 O O . THR B 1 73 ? 9.047 17.312 24.562 1 98.38 73 THR B O 1
ATOM 4078 N N . ASN B 1 74 ? 9.719 17.203 26.719 1 98.38 74 ASN B N 1
ATOM 4079 C CA . ASN B 1 74 ? 9.062 15.93 26.953 1 98.38 74 ASN B CA 1
ATOM 4080 C C . ASN B 1 74 ? 7.605 16.109 27.359 1 98.38 74 ASN B C 1
ATOM 4082 O O . ASN B 1 74 ? 7.316 16.766 28.375 1 98.38 74 ASN B O 1
ATOM 4086 N N . ILE B 1 75 ? 6.758 15.695 26.562 1 98.19 75 ILE B N 1
ATOM 4087 C CA . ILE B 1 75 ? 5.328 15.719 26.859 1 98.19 75 ILE B CA 1
ATOM 4088 C C . ILE B 1 75 ? 4.727 14.336 26.641 1 98.19 75 ILE B C 1
ATOM 4090 O O . ILE B 1 75 ? 4.898 13.734 25.578 1 98.19 75 ILE B O 1
ATOM 4094 N N . ASN B 1 76 ? 4.031 13.836 27.625 1 97.31 76 ASN B N 1
ATOM 4095 C CA . ASN B 1 76 ? 3.396 12.523 27.562 1 97.31 76 ASN B CA 1
ATOM 4096 C C . ASN B 1 76 ? 4.395 11.43 27.188 1 97.31 76 ASN B C 1
ATOM 4098 O O . ASN B 1 76 ? 4.062 10.508 26.438 1 97.31 76 ASN B O 1
ATOM 4102 N N . GLY B 1 77 ? 5.637 11.609 27.531 1 97.25 77 GLY B N 1
ATOM 4103 C CA . GLY B 1 77 ? 6.637 10.57 27.391 1 97.25 77 GLY B CA 1
ATOM 4104 C C . GLY B 1 77 ? 7.402 10.641 26.094 1 97.25 77 GLY B C 1
ATOM 4105 O O . GLY B 1 77 ? 8.273 9.812 25.828 1 97.25 77 GLY B O 1
ATOM 4106 N N . LEU B 1 78 ? 7.121 11.648 25.25 1 98.19 78 LEU B N 1
ATOM 4107 C CA . LEU B 1 78 ? 7.816 11.812 23.969 1 98.19 78 LEU B CA 1
ATOM 4108 C C . LEU B 1 78 ? 8.508 13.164 23.906 1 98.19 78 LEU B C 1
ATOM 4110 O O . LEU B 1 78 ? 7.973 14.172 24.375 1 98.19 78 LEU B O 1
ATOM 4114 N N . ASN B 1 79 ? 9.703 13.148 23.375 1 98.5 79 ASN B N 1
ATOM 4115 C CA . ASN B 1 79 ? 10.352 14.422 23.062 1 98.5 79 ASN B CA 1
ATOM 4116 C C . ASN B 1 79 ? 9.711 15.086 21.844 1 98.5 79 ASN B C 1
ATOM 4118 O O . ASN B 1 79 ? 9.922 14.648 20.703 1 98.5 79 ASN B O 1
ATOM 4122 N N . ILE B 1 80 ? 9.039 16.141 22.094 1 98.81 80 ILE B N 1
ATOM 4123 C CA . ILE B 1 80 ? 8.289 16.844 21.047 1 98.81 80 ILE B CA 1
ATOM 4124 C C . ILE B 1 80 ? 9.109 18.031 20.531 1 98.81 80 ILE B C 1
ATOM 4126 O O . ILE B 1 80 ? 9.5 18.906 21.297 1 98.81 80 ILE B O 1
ATOM 4130 N N . HIS B 1 81 ? 9.391 18.047 19.25 1 98.88 81 HIS B N 1
ATOM 4131 C CA . HIS B 1 81 ? 10.031 19.172 18.562 1 98.88 81 HIS B CA 1
ATOM 4132 C C . HIS B 1 81 ? 9.016 20.25 18.203 1 98.88 81 HIS B C 1
ATOM 4134 O O . HIS B 1 81 ? 7.891 19.938 17.812 1 98.88 81 HIS B O 1
ATOM 4140 N N . PHE B 1 82 ? 9.422 21.516 18.359 1 98.81 82 PHE B N 1
ATOM 4141 C CA . PHE B 1 82 ? 8.57 22.594 17.875 1 98.81 82 PHE B CA 1
ATOM 4142 C C . PHE B 1 82 ? 9.398 23.859 17.625 1 98.81 82 PHE B C 1
ATOM 4144 O O . PHE B 1 82 ? 10.477 24.016 18.188 1 98.81 82 PHE B O 1
ATOM 4151 N N . ILE B 1 83 ? 8.914 24.625 16.703 1 98.81 83 ILE B N 1
ATOM 4152 C CA . ILE B 1 83 ? 9.383 26 16.516 1 98.81 83 ILE B CA 1
ATOM 4153 C C . ILE B 1 83 ? 8.547 26.953 17.375 1 98.81 83 ILE B C 1
ATOM 4155 O O . ILE B 1 83 ? 7.32 26.812 17.453 1 98.81 83 ILE B O 1
ATOM 4159 N N . HIS B 1 84 ? 9.172 27.906 18.016 1 98.75 84 HIS B N 1
ATOM 4160 C CA . HIS B 1 84 ? 8.492 28.953 18.766 1 98.75 84 HIS B CA 1
ATOM 4161 C C . HIS B 1 84 ? 9.062 30.328 18.422 1 98.75 84 HIS B C 1
ATOM 4163 O O . HIS B 1 84 ? 10.195 30.641 18.797 1 98.75 84 HIS B O 1
ATOM 4169 N N . GLU B 1 85 ? 8.297 31.078 17.672 1 98.25 85 GLU B N 1
ATOM 4170 C CA . GLU B 1 85 ? 8.68 32.438 17.281 1 98.25 85 GLU B CA 1
ATOM 4171 C C . GLU B 1 85 ? 7.77 33.469 17.938 1 98.25 85 GLU B C 1
ATOM 4173 O O . GLU B 1 85 ? 6.598 33.594 17.578 1 98.25 85 GLU B O 1
ATOM 4178 N N . ILE B 1 86 ? 8.297 34.25 18.797 1 97.38 86 ILE B N 1
ATOM 4179 C CA . ILE B 1 86 ? 7.547 35.25 19.547 1 97.38 86 ILE B CA 1
ATOM 4180 C C . ILE B 1 86 ? 7.523 36.562 18.75 1 97.38 86 ILE B C 1
ATOM 4182 O O . ILE B 1 86 ? 8.562 37.031 18.297 1 97.38 86 ILE B O 1
ATOM 4186 N N . SER B 1 87 ? 6.352 37.062 18.609 1 97.31 87 SER B N 1
ATOM 4187 C CA . SER B 1 87 ? 6.203 38.312 17.906 1 97.31 87 SER B CA 1
ATOM 4188 C C . SER B 1 87 ? 6.566 39.5 18.797 1 97.31 87 SER B C 1
ATOM 4190 O O . SER B 1 87 ? 6.305 39.469 20 1 97.31 87 SER B O 1
ATOM 4192 N N . LYS B 1 88 ? 7.086 40.562 18.234 1 95.31 88 LYS B N 1
ATOM 4193 C CA . LYS B 1 88 ? 7.371 41.812 18.953 1 95.31 88 LYS B CA 1
ATOM 4194 C C . LYS B 1 88 ? 6.215 42.781 18.812 1 95.31 88 LYS B C 1
ATOM 4196 O O . LYS B 1 88 ? 6.234 43.875 19.422 1 95.31 88 LYS B O 1
ATOM 4201 N N . VAL B 1 89 ? 5.242 42.312 18.156 1 93.88 89 VAL B N 1
ATOM 4202 C CA . VAL B 1 89 ? 4.078 43.188 17.953 1 93.88 89 VAL B CA 1
ATOM 4203 C C . VAL B 1 89 ? 3.135 43.062 19.156 1 93.88 89 VAL B C 1
ATOM 4205 O O . VAL B 1 89 ? 2.805 41.969 19.594 1 93.88 89 VAL B O 1
ATOM 4208 N N . ASP B 1 90 ? 2.736 44.156 19.859 1 86.94 90 ASP B N 1
ATOM 4209 C CA . ASP B 1 90 ? 2.018 44.25 21.125 1 86.94 90 ASP B CA 1
ATOM 4210 C C . ASP B 1 90 ? 0.714 43.438 21.062 1 86.94 90 ASP B C 1
ATOM 4212 O O . ASP B 1 90 ? 0.341 42.781 22.031 1 86.94 90 ASP B O 1
ATOM 4216 N N . ASN B 1 91 ? -0.011 43.406 19.953 1 88.38 91 ASN B N 1
ATOM 4217 C CA . ASN B 1 91 ? -1.323 42.75 19.906 1 88.38 91 ASN B CA 1
ATOM 4218 C C . ASN B 1 91 ? -1.26 41.406 19.234 1 88.38 91 ASN B C 1
ATOM 4220 O O . ASN B 1 91 ? -2.283 40.844 18.812 1 88.38 91 ASN B O 1
ATOM 4224 N N . ALA B 1 92 ? -0.086 40.844 19.312 1 95.81 92 ALA B N 1
ATOM 4225 C CA . ALA B 1 92 ? 0.051 39.5 18.734 1 95.81 92 ALA B CA 1
ATOM 4226 C C . ALA B 1 92 ? -0.65 38.438 19.594 1 95.81 92 ALA B C 1
ATOM 4228 O O . ALA B 1 92 ? -0.618 38.531 20.828 1 95.81 92 ALA B O 1
ATOM 4229 N N . ILE B 1 93 ? -1.325 37.5 19 1 96.19 93 ILE B N 1
ATOM 4230 C CA . ILE B 1 93 ? -1.935 36.375 19.719 1 96.19 93 ILE B CA 1
ATOM 4231 C C . ILE B 1 93 ? -1.245 35.094 19.312 1 96.19 93 ILE B C 1
ATOM 4233 O O . ILE B 1 93 ? -0.662 34.969 18.234 1 96.19 93 ILE B O 1
ATOM 4237 N N . PRO B 1 94 ? -1.214 34.031 20.172 1 97.56 94 PRO B N 1
ATOM 4238 C CA . PRO B 1 94 ? -0.56 32.781 19.844 1 97.56 94 PRO B CA 1
ATOM 4239 C C . PRO B 1 94 ? -1.312 31.984 18.781 1 97.56 94 PRO B C 1
ATOM 4241 O O . PRO B 1 94 ? -2.547 31.969 18.766 1 97.56 94 PRO B O 1
ATOM 4244 N N . ILE B 1 95 ? -0.593 31.375 17.906 1 98.62 95 ILE B N 1
ATOM 4245 C CA . ILE B 1 95 ? -1.193 30.484 16.906 1 98.62 95 ILE B CA 1
ATOM 4246 C C . ILE B 1 95 ? -0.403 29.188 16.828 1 98.62 95 ILE B C 1
ATOM 4248 O O . ILE B 1 95 ? 0.828 29.188 16.906 1 98.62 95 ILE B O 1
ATOM 4252 N N . LEU B 1 96 ? -1.099 28.094 16.828 1 98.88 96 LEU B N 1
ATOM 4253 C CA . LEU B 1 96 ? -0.556 26.75 16.625 1 98.88 96 LEU B CA 1
ATOM 4254 C C . LEU B 1 96 ? -0.793 26.281 15.195 1 98.88 96 LEU B C 1
ATOM 4256 O O . LEU B 1 96 ? -1.932 26.266 14.719 1 98.88 96 LEU B O 1
ATOM 4260 N N . LEU B 1 97 ? 0.284 25.969 14.461 1 98.94 97 LEU B N 1
ATOM 4261 C CA . LEU B 1 97 ? 0.191 25.438 13.102 1 98.94 97 LEU B CA 1
ATOM 4262 C C . LEU B 1 97 ? 0.445 23.938 13.086 1 98.94 97 LEU B C 1
ATOM 4264 O O . LEU B 1 97 ? 1.514 23.484 13.492 1 98.94 97 LEU B O 1
ATOM 4268 N N . LEU B 1 98 ? -0.498 23.156 12.586 1 98.94 98 LEU B N 1
ATOM 4269 C CA . LEU B 1 98 ? -0.38 21.703 12.578 1 98.94 98 LEU B CA 1
ATOM 4270 C C . LEU B 1 98 ? -0.358 21.172 11.148 1 98.94 98 LEU B C 1
ATOM 4272 O O . LEU B 1 98 ? -1.299 21.391 10.383 1 98.94 98 LEU B O 1
ATOM 4276 N N . HIS B 1 99 ? 0.708 20.422 10.852 1 98.69 99 HIS B N 1
ATOM 4277 C CA . HIS B 1 99 ? 0.866 19.828 9.531 1 98.69 99 HIS B CA 1
ATOM 4278 C C . HIS B 1 99 ? 0.258 18.438 9.477 1 98.69 99 HIS B C 1
ATOM 4280 O O . HIS B 1 99 ? -0.313 17.953 10.461 1 98.69 99 HIS B O 1
ATOM 4286 N N . GLY B 1 100 ? 0.281 17.828 8.305 1 98.19 100 GLY B N 1
ATOM 4287 C CA . GLY B 1 100 ? -0.17 16.453 8.102 1 98.19 100 GLY B CA 1
ATOM 4288 C C . GLY B 1 100 ? 0.839 15.602 7.359 1 98.19 100 GLY B C 1
ATOM 4289 O O . GLY B 1 100 ? 2.049 15.766 7.527 1 98.19 100 GLY B O 1
ATOM 4290 N N . TRP B 1 101 ? 0.382 14.594 6.723 1 98.12 101 TRP B N 1
ATOM 4291 C CA . TRP B 1 101 ? 1.195 13.664 5.949 1 98.12 101 TRP B CA 1
ATOM 4292 C C . TRP B 1 101 ? 1.045 13.922 4.453 1 98.12 101 TRP B C 1
ATOM 4294 O O . TRP B 1 101 ? -0.042 14.258 3.982 1 98.12 101 TRP B O 1
ATOM 4304 N N . PRO B 1 102 ? 2.088 13.805 3.701 1 97.81 102 PRO B N 1
ATOM 4305 C CA . PRO B 1 102 ? 3.475 13.484 4.051 1 97.81 102 PRO B CA 1
ATOM 4306 C C . PRO B 1 102 ? 4.355 14.734 4.148 1 97.81 102 PRO B C 1
ATOM 4308 O O . PRO B 1 102 ? 5.469 14.75 3.619 1 97.81 102 PRO B O 1
ATOM 4311 N N . SER B 1 103 ? 3.889 15.703 4.863 1 98 103 SER B N 1
ATOM 4312 C CA . SER B 1 103 ? 4.672 16.922 5.086 1 98 103 SER B CA 1
ATOM 4313 C C . SER B 1 103 ? 5.277 16.938 6.484 1 98 103 SER B C 1
ATOM 4315 O O . SER B 1 103 ? 5.305 15.906 7.168 1 98 103 SER B O 1
ATOM 4317 N N . THR B 1 104 ? 6.008 17.984 6.855 1 98.5 104 THR B N 1
ATOM 4318 C CA . THR B 1 104 ? 6.617 18.281 8.141 1 98.5 104 THR B CA 1
ATOM 4319 C C . THR B 1 104 ? 6.359 19.734 8.539 1 98.5 104 THR B C 1
ATOM 4321 O O . THR B 1 104 ? 5.617 20.453 7.859 1 98.5 104 THR B O 1
ATOM 4324 N N . PHE B 1 105 ? 7.016 20.109 9.648 1 98.69 105 PHE B N 1
ATOM 4325 C CA . PHE B 1 105 ? 6.926 21.5 10.078 1 98.69 105 PHE B CA 1
ATOM 4326 C C . PHE B 1 105 ? 7.348 22.453 8.961 1 98.69 105 PHE B C 1
ATOM 4328 O O . PHE B 1 105 ? 6.891 23.594 8.898 1 98.69 105 PHE B O 1
ATOM 4335 N N . TYR B 1 106 ? 8.172 21.969 8.031 1 98.81 106 TYR B N 1
ATOM 4336 C CA . TYR B 1 106 ? 8.758 22.797 6.98 1 98.81 106 TYR B CA 1
ATOM 4337 C C . TYR B 1 106 ? 7.699 23.234 5.973 1 98.81 106 TYR B C 1
ATOM 4339 O O . TYR B 1 106 ? 7.918 24.156 5.195 1 98.81 106 TYR B O 1
ATOM 4347 N N . GLU B 1 107 ? 6.555 22.562 6.02 1 98.56 107 GLU B N 1
ATOM 4348 C CA . GLU B 1 107 ? 5.441 22.969 5.164 1 98.56 107 GLU B CA 1
ATOM 4349 C C . GLU B 1 107 ? 5.078 24.438 5.379 1 98.56 107 GLU B C 1
ATOM 4351 O O . GLU B 1 107 ? 4.605 25.109 4.457 1 98.56 107 GLU B O 1
ATOM 4356 N N . PHE B 1 108 ? 5.387 25 6.562 1 98.81 108 PHE B N 1
ATOM 4357 C CA . PHE B 1 108 ? 4.934 26.328 6.953 1 98.81 108 PHE B CA 1
ATOM 4358 C C . PHE B 1 108 ? 6.066 27.328 6.844 1 98.81 108 PHE B C 1
ATOM 4360 O O . PHE B 1 108 ? 5.957 28.453 7.352 1 98.81 108 PHE B O 1
ATOM 4367 N N . HIS B 1 109 ? 7.184 26.984 6.18 1 98.81 109 HIS B N 1
ATOM 4368 C CA . HIS B 1 109 ? 8.391 27.797 6.223 1 98.81 109 HIS B CA 1
ATOM 4369 C C . HIS B 1 109 ? 8.141 29.188 5.648 1 98.81 109 HIS B C 1
ATOM 4371 O O . HIS B 1 109 ? 8.773 30.172 6.062 1 98.81 109 HIS B O 1
ATOM 4377 N N . LYS B 1 110 ? 7.148 29.312 4.762 1 98.69 110 LYS B N 1
ATOM 4378 C CA . LYS B 1 110 ? 6.871 30.609 4.137 1 98.69 110 LYS B CA 1
ATOM 4379 C C . LYS B 1 110 ? 5.934 31.453 4.996 1 98.69 110 LYS B C 1
ATOM 4381 O O . LYS B 1 110 ? 5.789 32.656 4.773 1 98.69 110 LYS B O 1
ATOM 4386 N N . LEU B 1 111 ? 5.34 30.844 6 1 98.75 111 LEU B N 1
ATOM 4387 C CA . LEU B 1 111 ? 4.301 31.516 6.773 1 98.75 111 LEU B CA 1
ATOM 4388 C C . LEU B 1 111 ? 4.848 32 8.117 1 98.75 111 LEU B C 1
ATOM 4390 O O . LEU B 1 111 ? 4.309 32.938 8.711 1 98.75 111 LEU B O 1
ATOM 4394 N N . ILE B 1 112 ? 5.914 31.391 8.617 1 98.81 112 ILE B N 1
ATOM 4395 C CA . ILE B 1 112 ? 6.367 31.578 9.992 1 98.81 112 ILE B CA 1
ATOM 4396 C C . ILE B 1 112 ? 6.703 33.031 10.227 1 98.81 112 ILE B C 1
ATOM 4398 O O . ILE B 1 112 ? 6.109 33.688 11.094 1 98.81 112 ILE B O 1
ATOM 4402 N N . ASN B 1 113 ? 7.586 33.656 9.453 1 98.56 113 ASN B N 1
ATOM 4403 C CA . ASN B 1 113 ? 8.016 35.031 9.664 1 98.56 113 ASN B CA 1
ATOM 4404 C C . ASN B 1 113 ? 6.895 36 9.352 1 98.56 113 ASN B C 1
ATOM 4406 O O . ASN B 1 113 ? 6.629 36.906 10.141 1 98.56 113 ASN B O 1
ATOM 4410 N N . PRO B 1 114 ? 6.172 35.812 8.25 1 98.75 114 PRO B N 1
ATOM 4411 C CA . PRO B 1 114 ? 5.082 36.75 7.957 1 98.75 114 PRO B CA 1
ATOM 4412 C C . PRO B 1 114 ? 4.004 36.75 9.039 1 98.75 114 PRO B C 1
ATOM 4414 O O . PRO B 1 114 ? 3.449 37.812 9.352 1 98.75 114 PRO B O 1
ATOM 4417 N N . LEU B 1 115 ? 3.691 35.625 9.586 1 98.75 115 LEU B N 1
ATOM 4418 C CA . LEU B 1 115 ? 2.713 35.562 10.664 1 98.75 115 LEU B CA 1
ATOM 4419 C C . LEU B 1 115 ? 3.254 36.219 11.93 1 98.75 115 LEU B C 1
ATOM 4421 O O . LEU B 1 115 ? 2.545 36.969 12.586 1 98.75 115 LEU B O 1
ATOM 4425 N N . ARG B 1 116 ? 4.496 35.938 12.266 1 98.25 116 ARG B N 1
ATOM 4426 C CA . ARG B 1 116 ? 5.133 36.5 13.453 1 98.25 116 ARG B CA 1
ATOM 4427 C C . ARG B 1 116 ? 5.172 38.031 13.383 1 98.25 116 ARG B C 1
ATOM 4429 O O . ARG B 1 116 ? 4.906 38.688 14.375 1 98.25 116 ARG B O 1
ATOM 4436 N N . ASP B 1 117 ? 5.449 38.531 12.18 1 97.69 117 ASP B N 1
ATOM 4437 C CA . ASP B 1 117 ? 5.754 39.938 12.016 1 97.69 117 ASP B CA 1
ATOM 4438 C C . ASP B 1 117 ? 4.496 40.719 11.672 1 97.69 117 ASP B C 1
ATOM 4440 O O . ASP B 1 117 ? 4.516 41.969 11.656 1 97.69 117 ASP B O 1
ATOM 4444 N N . GLY B 1 118 ? 3.391 40.062 11.391 1 96.69 118 GLY B N 1
ATOM 4445 C CA . GLY B 1 118 ? 2.197 40.75 10.953 1 96.69 118 GLY B CA 1
ATOM 4446 C C . GLY B 1 118 ? 2.361 41.406 9.594 1 96.69 118 GLY B C 1
ATOM 4447 O O . GLY B 1 118 ? 2.07 42.594 9.438 1 96.69 118 GLY B O 1
ATOM 4448 N N . GLN B 1 119 ? 2.826 40.625 8.711 1 92.19 119 GLN B N 1
ATOM 4449 C CA . GLN B 1 119 ? 3.033 41.125 7.363 1 92.19 119 GLN B CA 1
ATOM 4450 C C . GLN B 1 119 ? 1.754 41.75 6.805 1 92.19 119 GLN B C 1
ATOM 4452 O O . GLN B 1 119 ? 0.653 41.25 7.078 1 92.19 119 GLN B O 1
ATOM 4457 N N . ASN B 1 120 ? 1.933 42.844 5.988 1 92.12 120 ASN B N 1
ATOM 4458 C CA . ASN B 1 120 ? 0.85 43.594 5.371 1 92.12 120 ASN B CA 1
ATOM 4459 C C . ASN B 1 120 ? 0.039 44.375 6.414 1 92.12 120 ASN B C 1
ATOM 4461 O O . ASN B 1 120 ? -1.171 44.531 6.262 1 92.12 120 ASN B O 1
ATOM 4465 N N . SER B 1 121 ? 0.709 44.656 7.523 1 87.56 121 SER B N 1
ATOM 4466 C CA . SER B 1 121 ? 0.123 45.406 8.617 1 87.56 121 SER B CA 1
ATOM 4467 C C . SER B 1 121 ? -1.156 44.75 9.125 1 87.56 121 SER B C 1
ATOM 4469 O O . SER B 1 121 ? -2.168 45.438 9.328 1 87.56 121 SER B O 1
ATOM 4471 N N . SER B 1 122 ? -1.126 43.562 9.25 1 92.25 122 SER B N 1
ATOM 4472 C CA . SER B 1 122 ? -2.273 42.781 9.711 1 92.25 122 SER B CA 1
ATOM 4473 C C . SER B 1 122 ? -1.955 42.031 11 1 92.25 122 SER B C 1
ATOM 4475 O O . SER B 1 122 ? -0.941 42.312 11.648 1 92.25 122 SER B O 1
ATOM 4477 N N . GLN B 1 123 ? -2.85 41.219 11.477 1 96 123 GLN B N 1
ATOM 4478 C CA . GLN B 1 123 ? -2.756 40.5 12.742 1 96 123 GLN B CA 1
ATOM 4479 C C . GLN B 1 123 ? -1.446 39.719 12.836 1 96 123 GLN B C 1
ATOM 4481 O O . GLN B 1 123 ? -1.099 38.969 11.93 1 96 123 GLN B O 1
ATOM 4486 N N . ALA B 1 124 ? -0.665 39.969 13.867 1 97.5 124 ALA B N 1
ATOM 4487 C CA . ALA B 1 124 ? 0.56 39.25 14.172 1 97.5 124 ALA B CA 1
ATOM 4488 C C . ALA B 1 124 ? 0.29 38.094 15.156 1 97.5 124 ALA B C 1
ATOM 4490 O O . ALA B 1 124 ? -0.725 38.094 15.852 1 97.5 124 ALA B O 1
ATOM 4491 N N . PHE B 1 125 ? 1.215 37.156 15.156 1 98.12 125 PHE B N 1
ATOM 4492 C CA . PHE B 1 125 ? 1.002 35.969 15.977 1 98.12 125 PHE B CA 1
ATOM 4493 C C . PHE B 1 125 ? 2.295 35.531 16.656 1 98.12 125 PHE B C 1
ATOM 4495 O O . PHE B 1 125 ? 3.381 35.688 16.109 1 98.12 125 PHE B O 1
ATOM 4502 N N . HIS B 1 126 ? 2.256 35.062 17.922 1 97.94 126 HIS B N 1
ATOM 4503 C CA . HIS B 1 126 ? 3.27 34.156 18.453 1 97.94 126 HIS B CA 1
ATOM 4504 C C . HIS B 1 126 ? 3.135 32.781 17.828 1 97.94 126 HIS B C 1
ATOM 4506 O O . HIS B 1 126 ? 2.195 32.031 18.141 1 97.94 126 HIS B O 1
ATOM 4512 N N . VAL B 1 127 ? 4.09 32.375 17 1 98.75 127 VAL B N 1
ATOM 4513 C CA . VAL B 1 127 ? 3.906 31.219 16.109 1 98.75 127 VAL B CA 1
ATOM 4514 C C . VAL B 1 127 ? 4.516 29.969 16.75 1 98.75 127 VAL B C 1
ATOM 4516 O O . VAL B 1 127 ? 5.695 29.969 17.109 1 98.75 127 VAL B O 1
ATOM 4519 N N . VAL B 1 128 ? 3.771 28.953 16.922 1 98.88 128 VAL B N 1
ATOM 4520 C CA . VAL B 1 128 ? 4.219 27.656 17.391 1 98.88 128 VAL B CA 1
ATOM 4521 C C . VAL B 1 128 ? 3.965 26.594 16.312 1 98.88 128 VAL B C 1
ATOM 4523 O O . VAL B 1 128 ? 2.836 26.438 15.844 1 98.88 128 VAL B O 1
ATOM 4526 N N . VAL B 1 129 ? 5.012 25.906 15.875 1 98.94 129 VAL B N 1
ATOM 4527 C CA . VAL B 1 129 ? 4.91 24.875 14.844 1 98.94 129 VAL B CA 1
ATOM 4528 C C . VAL B 1 129 ? 5.539 23.578 15.344 1 98.94 129 VAL B C 1
ATOM 4530 O O . VAL B 1 129 ? 6.738 23.359 15.156 1 98.94 129 VAL B O 1
ATOM 4533 N N . PRO B 1 130 ? 4.781 22.719 15.852 1 98.88 130 PRO B N 1
ATOM 4534 C CA . PRO B 1 130 ? 5.34 21.422 16.266 1 98.88 130 PRO B CA 1
ATOM 4535 C C . PRO B 1 130 ? 5.406 20.422 15.125 1 98.88 130 PRO B C 1
ATOM 4537 O O . PRO B 1 130 ? 4.633 20.516 14.164 1 98.88 130 PRO B O 1
ATOM 4540 N N . SER B 1 131 ? 6.375 19.547 15.234 1 98.94 131 SER B N 1
ATOM 4541 C CA . SER B 1 131 ? 6.289 18.312 14.477 1 98.94 131 SER B CA 1
ATOM 4542 C C . SER B 1 131 ? 5.344 17.312 15.148 1 98.94 131 SER B C 1
ATOM 4544 O O . SER B 1 131 ? 5.398 17.125 16.359 1 98.94 131 SER B O 1
ATOM 4546 N N . LEU B 1 132 ? 4.438 16.734 14.383 1 98.88 132 LEU B N 1
ATOM 4547 C CA . LEU B 1 132 ? 3.596 15.688 14.945 1 98.88 132 LEU B CA 1
ATOM 4548 C C . LEU B 1 132 ? 4.445 14.562 15.523 1 98.88 132 LEU B C 1
ATOM 4550 O O . LEU B 1 132 ? 5.539 14.289 15.031 1 98.88 132 LEU B O 1
ATOM 4554 N N . PRO B 1 133 ? 3.994 13.922 16.594 1 98.69 133 PRO B N 1
ATOM 4555 C CA . PRO B 1 133 ? 4.715 12.742 17.078 1 98.69 133 PRO B CA 1
ATOM 4556 C C . PRO B 1 133 ? 4.977 11.711 15.984 1 98.69 133 PRO B C 1
ATOM 4558 O O . PRO B 1 133 ? 4.055 11.328 15.266 1 98.69 133 PRO B O 1
ATOM 4561 N N . GLY B 1 134 ? 6.238 11.359 15.898 1 98.31 134 GLY B N 1
ATOM 4562 C CA . GLY B 1 134 ? 6.598 10.367 14.891 1 98.31 134 GLY B CA 1
ATOM 4563 C C . GLY B 1 134 ? 6.934 10.984 13.547 1 98.31 134 GLY B C 1
ATOM 4564 O O . GLY B 1 134 ? 7.234 10.266 12.594 1 98.31 134 GLY B O 1
ATOM 4565 N N . TYR B 1 135 ? 6.875 12.312 13.43 1 98.62 135 TYR B N 1
ATOM 4566 C CA . TYR B 1 135 ? 7.227 13.055 12.219 1 98.62 135 TYR B CA 1
ATOM 4567 C C . TYR B 1 135 ? 8.477 13.898 12.438 1 98.62 135 TYR B C 1
ATOM 4569 O O . TYR B 1 135 ? 8.57 14.625 13.43 1 98.62 135 TYR B O 1
ATOM 4577 N N . GLY B 1 136 ? 9.383 13.867 11.461 1 98.19 136 GLY B N 1
ATOM 4578 C CA . GLY B 1 136 ? 10.539 14.75 11.539 1 98.19 136 GLY B CA 1
ATOM 4579 C C . GLY B 1 136 ? 11.32 14.602 12.828 1 98.19 136 GLY B C 1
ATOM 4580 O O . GLY B 1 136 ? 11.742 13.5 13.188 1 98.19 136 GLY B O 1
ATOM 4581 N N . PHE B 1 137 ? 11.328 15.68 13.648 1 98.69 137 PHE B N 1
ATOM 4582 C CA . PHE B 1 137 ? 12.266 15.727 14.773 1 98.69 137 PHE B CA 1
ATOM 4583 C C . PHE B 1 137 ? 11.539 15.477 16.094 1 98.69 137 PHE B C 1
ATOM 4585 O O . PHE B 1 137 ? 12.148 15.531 17.156 1 98.69 137 PHE B O 1
ATOM 4592 N N . SER B 1 138 ? 10.195 15.25 16.062 1 98.81 138 SER B N 1
ATOM 4593 C CA . SER B 1 138 ? 9.516 14.719 17.234 1 98.81 138 SER B CA 1
ATOM 4594 C C . SER B 1 138 ? 9.773 13.227 17.406 1 98.81 138 SER B C 1
ATOM 4596 O O . SER B 1 138 ? 9.812 12.484 16.406 1 98.81 138 SER B O 1
ATOM 4598 N N . GLU B 1 139 ? 9.883 12.828 18.609 1 98.44 139 GLU B N 1
ATOM 4599 C CA . GLU B 1 139 ? 10.141 11.414 18.891 1 98.44 139 GLU B CA 1
ATOM 4600 C C . GLU B 1 139 ? 8.977 10.539 18.438 1 98.44 139 GLU B C 1
ATOM 4602 O O . GLU B 1 139 ? 7.816 10.93 18.562 1 98.44 139 GLU B O 1
ATOM 4607 N N . ALA B 1 140 ? 9.297 9.359 17.906 1 97.88 140 ALA B N 1
ATOM 4608 C CA . ALA B 1 140 ? 8.289 8.383 17.5 1 97.88 140 ALA B CA 1
ATOM 4609 C C . ALA B 1 140 ? 7.605 7.75 18.703 1 97.88 140 ALA B C 1
ATOM 4611 O O . ALA B 1 140 ? 8.258 7.449 19.703 1 97.88 140 ALA B O 1
ATOM 4612 N N . PRO B 1 141 ? 6.297 7.602 18.609 1 96.94 141 PRO B N 1
ATOM 4613 C CA . PRO B 1 141 ? 5.605 6.879 19.672 1 96.94 141 PRO B CA 1
ATOM 4614 C C . PRO B 1 141 ? 6.199 5.496 19.938 1 96.94 141 PRO B C 1
ATOM 4616 O O . PRO B 1 141 ? 6.551 4.785 18.984 1 96.94 141 PRO B O 1
ATOM 4619 N N . LYS B 1 142 ? 6.27 5.133 21.141 1 94.62 142 LYS B N 1
ATOM 4620 C CA . LYS B 1 142 ? 6.895 3.877 21.547 1 94.62 142 LYS B CA 1
ATOM 4621 C C . LYS B 1 142 ? 5.855 2.77 21.703 1 94.62 142 LYS B C 1
ATOM 4623 O O . LYS B 1 142 ? 6.199 1.587 21.734 1 94.62 142 LYS B O 1
ATOM 4628 N N . GLU B 1 143 ? 4.613 3.148 21.844 1 93 143 GLU B N 1
ATOM 4629 C CA . GLU B 1 143 ? 3.5 2.215 21.984 1 93 143 GLU B CA 1
ATOM 4630 C C . GLU B 1 143 ? 2.291 2.676 21.188 1 93 143 GLU B C 1
ATOM 4632 O O . GLU B 1 143 ? 2.232 3.826 20.75 1 93 143 GLU B O 1
ATOM 4637 N N . GLU B 1 144 ? 1.408 1.751 21 1 91.44 144 GLU B N 1
ATOM 4638 C CA . GLU B 1 144 ? 0.158 2.043 20.297 1 91.44 144 GLU B CA 1
ATOM 4639 C C . GLU B 1 144 ? -0.679 3.059 21.078 1 91.44 144 GLU B C 1
ATOM 4641 O O . GLU B 1 144 ? -0.469 3.262 22.266 1 91.44 144 GLU B O 1
ATOM 4646 N N . GLY B 1 145 ? -1.587 3.738 20.359 1 92.69 145 GLY B N 1
ATOM 4647 C CA . GLY B 1 145 ? -2.518 4.637 21.031 1 92.69 145 GLY B CA 1
ATOM 4648 C C . GLY B 1 145 ? -2.297 6.094 20.672 1 92.69 145 GLY B C 1
ATOM 4649 O O . GLY B 1 145 ? -3.062 6.965 21.094 1 92.69 145 GLY B O 1
ATOM 4650 N N . TRP B 1 146 ? -1.312 6.328 19.906 1 95.12 146 TRP B N 1
ATOM 4651 C CA . TRP B 1 146 ? -0.978 7.699 19.531 1 95.12 146 TRP B CA 1
ATOM 4652 C C . TRP B 1 146 ? -1.722 8.117 18.266 1 95.12 146 TRP B C 1
ATOM 4654 O O . TRP B 1 146 ? -1.1 8.469 17.266 1 95.12 146 TRP B O 1
ATOM 4664 N N . GLY B 1 147 ? -3.053 8.078 18.344 1 95.25 147 GLY B N 1
ATOM 4665 C CA . GLY B 1 147 ? -3.9 8.664 17.312 1 95.25 147 GLY B CA 1
ATOM 4666 C C . GLY B 1 147 ? -4.172 10.141 17.547 1 95.25 147 GLY B C 1
ATOM 4667 O O . GLY B 1 147 ? -3.506 10.781 18.359 1 95.25 147 GLY B O 1
ATOM 4668 N N . ALA B 1 148 ? -5.098 10.695 16.828 1 95.31 148 ALA B N 1
ATOM 4669 C CA . ALA B 1 148 ? -5.395 12.125 16.828 1 95.31 148 ALA B CA 1
ATOM 4670 C C . ALA B 1 148 ? -5.758 12.609 18.219 1 95.31 148 ALA B C 1
ATOM 4672 O O . ALA B 1 148 ? -5.316 13.672 18.656 1 95.31 148 ALA B O 1
ATOM 4673 N N . PRO B 1 149 ? -6.523 11.844 19.031 1 94.69 149 PRO B N 1
ATOM 4674 C CA . PRO B 1 149 ? -6.891 12.328 20.375 1 94.69 149 PRO B CA 1
ATOM 4675 C C . PRO B 1 149 ? -5.68 12.5 21.281 1 94.69 149 PRO B C 1
ATOM 4677 O O . PRO B 1 149 ? -5.57 13.516 21.984 1 94.69 149 PRO B O 1
ATOM 4680 N N . LYS B 1 150 ? -4.801 11.516 21.297 1 96.31 150 LYS B N 1
ATOM 4681 C CA . LYS B 1 150 ? -3.621 11.609 22.156 1 96.31 150 LYS B CA 1
ATOM 4682 C C . LYS B 1 150 ? -2.688 12.719 21.688 1 96.31 150 LYS B C 1
ATOM 4684 O O . LYS B 1 150 ? -2.082 13.414 22.516 1 96.31 150 LYS B O 1
ATOM 4689 N N . ILE B 1 151 ? -2.572 12.859 20.422 1 97.94 151 ILE B N 1
ATOM 4690 C CA . ILE B 1 151 ? -1.748 13.938 19.875 1 97.94 151 ILE B CA 1
ATOM 4691 C C . ILE B 1 151 ? -2.352 15.289 20.25 1 97.94 151 ILE B C 1
ATOM 4693 O O . ILE B 1 151 ? -1.629 16.219 20.609 1 97.94 151 ILE B O 1
ATOM 4697 N N . ALA B 1 152 ? -3.674 15.375 20.172 1 97.31 152 ALA B N 1
ATOM 4698 C CA . ALA B 1 152 ? -4.375 16.594 20.562 1 97.31 152 ALA B CA 1
ATOM 4699 C C . ALA B 1 152 ? -4.055 16.953 22.016 1 97.31 152 ALA B C 1
ATOM 4701 O O . ALA B 1 152 ? -3.725 18.109 22.312 1 97.31 152 ALA B O 1
ATOM 4702 N N . ASP B 1 153 ? -4.129 15.977 22.844 1 97.56 153 ASP B N 1
ATOM 4703 C CA . ASP B 1 153 ? -3.807 16.188 24.266 1 97.56 153 ASP B CA 1
ATOM 4704 C C . ASP B 1 153 ? -2.369 16.672 24.422 1 97.56 153 ASP B C 1
ATOM 4706 O O . ASP B 1 153 ? -2.098 17.547 25.25 1 97.56 153 ASP B O 1
ATOM 4710 N N . THR B 1 154 ? -1.519 16.141 23.656 1 98.56 154 THR B N 1
ATOM 4711 C CA . THR B 1 154 ? -0.102 16.469 23.703 1 98.56 154 THR B CA 1
ATOM 4712 C C . THR B 1 154 ? 0.115 17.938 23.328 1 98.56 154 THR B C 1
ATOM 4714 O O . THR B 1 154 ? 0.869 18.656 23.984 1 98.56 154 THR B O 1
ATOM 4717 N N . PHE B 1 155 ? -0.53 18.406 22.344 1 98.69 155 PHE B N 1
ATOM 4718 C CA . PHE B 1 155 ? -0.306 19.766 21.875 1 98.69 155 PHE B CA 1
ATOM 4719 C C . PHE B 1 155 ? -1.027 20.766 22.766 1 98.69 155 PHE B C 1
ATOM 4721 O O . PHE B 1 155 ? -0.577 21.906 22.906 1 98.69 155 PHE B O 1
ATOM 4728 N N . GLN B 1 156 ? -2.123 20.391 23.406 1 98.12 156 GLN B N 1
ATOM 4729 C CA . GLN B 1 156 ? -2.732 21.234 24.438 1 98.12 156 GLN B CA 1
ATOM 4730 C C . GLN B 1 156 ? -1.773 21.469 25.594 1 98.12 156 GLN B C 1
ATOM 4732 O O . GLN B 1 156 ? -1.637 22.594 26.078 1 98.12 156 GLN B O 1
ATOM 4737 N N . LYS B 1 157 ? -1.118 20.406 25.953 1 98.19 157 LYS B N 1
ATOM 4738 C CA . LYS B 1 157 ? -0.132 20.5 27.016 1 98.19 157 LYS B CA 1
ATOM 4739 C C . LYS B 1 157 ? 1.055 21.359 26.594 1 98.19 157 LYS B C 1
ATOM 4741 O O . LYS B 1 157 ? 1.593 22.125 27.391 1 98.19 157 LYS B O 1
ATOM 4746 N N . LEU B 1 158 ? 1.468 21.172 25.328 1 98.44 158 LEU B N 1
ATOM 4747 C CA . LEU B 1 158 ? 2.557 22 24.812 1 98.44 158 LEU B CA 1
ATOM 4748 C C . LEU B 1 158 ? 2.217 23.484 24.938 1 98.44 158 LEU B C 1
ATOM 4750 O O . LEU B 1 158 ? 3.018 24.266 25.438 1 98.44 158 LEU B O 1
ATOM 4754 N N . MET B 1 159 ? 1.036 23.906 24.469 1 98 159 MET B N 1
ATOM 4755 C CA . MET B 1 159 ? 0.624 25.297 24.484 1 98 159 MET B CA 1
ATOM 4756 C C . MET B 1 159 ? 0.51 25.812 25.922 1 98 159 MET B C 1
ATOM 4758 O O . MET B 1 159 ? 0.89 26.938 26.219 1 98 159 MET B O 1
ATOM 4762 N N . SER B 1 160 ? 0.013 24.938 26.812 1 96.12 160 SER B N 1
ATOM 4763 C CA . SER B 1 160 ? -0.057 25.297 28.219 1 96.12 160 SER B CA 1
ATOM 4764 C C . SER B 1 160 ? 1.334 25.516 28.812 1 96.12 160 SER B C 1
ATOM 4766 O O . SER B 1 160 ? 1.551 26.469 29.547 1 96.12 160 SER B O 1
ATOM 4768 N N . GLU B 1 161 ? 2.221 24.625 28.5 1 96.25 161 GLU B N 1
ATOM 4769 C CA . GLU B 1 161 ? 3.588 24.734 28.984 1 96.25 161 GLU B CA 1
ATOM 4770 C C . GLU B 1 161 ? 4.254 26.016 28.5 1 96.25 161 GLU B C 1
ATOM 4772 O O . GLU B 1 161 ? 5.113 26.578 29.172 1 96.25 161 GLU B O 1
ATOM 4777 N N . LEU B 1 162 ? 3.867 26.438 27.328 1 97.19 162 LEU B N 1
ATOM 4778 C CA . LEU B 1 162 ? 4.422 27.656 26.75 1 97.19 162 LEU B CA 1
ATOM 4779 C C . LEU B 1 162 ? 3.748 28.891 27.344 1 97.19 162 LEU B C 1
ATOM 4781 O O . LEU B 1 162 ? 4.129 30.016 27.031 1 97.19 162 LEU B O 1
ATOM 4785 N N . GLY B 1 163 ? 2.691 28.656 28.156 1 95.19 163 GLY B N 1
ATOM 4786 C CA . GLY B 1 163 ? 2.033 29.734 28.859 1 95.19 163 GLY B CA 1
ATOM 4787 C C . GLY B 1 163 ? 0.841 30.297 28.109 1 95.19 163 GLY B C 1
ATOM 4788 O O . GLY B 1 163 ? 0.297 31.344 28.5 1 95.19 163 GLY B O 1
ATOM 4789 N N . TYR B 1 164 ? 0.45 29.672 27.047 1 95.25 164 TYR B N 1
ATOM 4790 C CA . TYR B 1 164 ? -0.684 30.172 26.281 1 95.25 164 TYR B CA 1
ATOM 4791 C C . TYR B 1 164 ? -1.987 29.547 26.766 1 95.25 164 TYR B C 1
ATOM 4793 O O . TYR B 1 164 ? -2.227 28.359 26.578 1 95.25 164 TYR B O 1
ATOM 4801 N N . GLN B 1 165 ? -2.875 30.281 27.375 1 90.44 165 GLN B N 1
ATOM 4802 C CA . GLN B 1 165 ? -4.16 29.812 27.875 1 90.44 165 GLN B CA 1
ATOM 4803 C C . GLN B 1 165 ? -5.203 29.75 26.766 1 90.44 165 GLN B C 1
ATOM 4805 O O . GLN B 1 165 ? -6.086 28.891 26.781 1 90.44 165 GLN B O 1
ATOM 4810 N N . LYS B 1 166 ? -5.137 30.719 25.906 1 94.94 166 LYS B N 1
ATOM 4811 C CA . LYS B 1 166 ? -5.965 30.75 24.703 1 94.94 166 LYS B CA 1
ATOM 4812 C C . LYS B 1 166 ? -5.113 30.953 23.453 1 94.94 166 LYS B C 1
ATOM 4814 O O . LYS B 1 166 ? -4.145 31.719 23.484 1 94.94 166 LYS B O 1
ATOM 4819 N N . TYR B 1 167 ? -5.434 30.344 22.453 1 97.12 167 TYR B N 1
ATOM 4820 C CA . TYR B 1 167 ? -4.648 30.438 21.234 1 97.12 167 TYR B CA 1
ATOM 4821 C C . TYR B 1 167 ? -5.488 30.062 20.016 1 97.12 167 TYR B C 1
ATOM 4823 O O . TYR B 1 167 ? -6.562 29.469 20.156 1 97.12 167 TYR B O 1
ATOM 4831 N N . MET B 1 168 ? -5.062 30.5 18.828 1 98.38 168 MET B N 1
ATOM 4832 C CA . MET B 1 168 ? -5.652 30.109 17.547 1 98.38 168 MET B CA 1
ATOM 4833 C C . MET B 1 168 ? -4.965 28.875 16.969 1 98.38 168 MET B C 1
ATOM 4835 O O . MET B 1 168 ? -3.814 28.594 17.312 1 98.38 168 MET B O 1
ATOM 4839 N N . ILE B 1 169 ? -5.676 28.125 16.156 1 98.88 169 ILE B N 1
ATOM 4840 C CA . ILE B 1 169 ? -5.109 26.953 15.492 1 98.88 169 ILE B CA 1
ATOM 4841 C C . ILE B 1 169 ? -5.32 27.062 13.984 1 98.88 169 ILE B C 1
ATOM 4843 O O . ILE B 1 169 ? -6.402 27.438 13.523 1 98.88 169 ILE B O 1
ATOM 4847 N N . PHE B 1 170 ? -4.312 26.875 13.219 1 98.88 170 PHE B N 1
ATOM 4848 C CA . PHE B 1 170 ? -4.434 26.516 11.812 1 98.88 170 PHE B CA 1
ATOM 4849 C C . PHE B 1 170 ? -3.986 25.078 11.57 1 98.88 170 PHE B C 1
ATOM 4851 O O . PHE B 1 170 ? -2.932 24.656 12.055 1 98.88 170 PHE B O 1
ATOM 4858 N N . ALA B 1 171 ? -4.773 24.328 10.836 1 98.75 171 ALA B N 1
ATOM 4859 C CA . ALA B 1 171 ? -4.406 22.938 10.648 1 98.75 171 ALA B CA 1
ATOM 4860 C C . ALA B 1 171 ? -5.027 22.359 9.367 1 98.75 171 ALA B C 1
ATOM 4862 O O . ALA B 1 171 ? -6.152 22.719 9.016 1 98.75 171 ALA B O 1
ATOM 4863 N N . GLY B 1 172 ? -4.32 21.516 8.641 1 97.38 172 GLY B N 1
ATOM 4864 C CA . GLY B 1 172 ? -4.809 20.703 7.539 1 97.38 172 GLY B CA 1
ATOM 4865 C C . GLY B 1 172 ? -4.523 19.219 7.711 1 97.38 172 GLY B C 1
ATOM 4866 O O . GLY B 1 172 ? -3.799 18.828 8.625 1 97.38 172 GLY B O 1
ATOM 4867 N N . ASP B 1 173 ? -5.18 18.375 6.906 1 97 173 ASP B N 1
ATOM 4868 C CA . ASP B 1 173 ? -4.902 16.953 6.844 1 97 173 ASP B CA 1
ATOM 4869 C C . ASP B 1 173 ? -4.992 16.312 8.227 1 97 173 ASP B C 1
ATOM 4871 O O . ASP B 1 173 ? -5.977 16.5 8.938 1 97 173 ASP B O 1
ATOM 4875 N N . TRP B 1 174 ? -3.957 15.586 8.711 1 97.69 174 TRP B N 1
ATOM 4876 C CA . TRP B 1 174 ? -3.943 15.008 10.047 1 97.69 174 TRP B CA 1
ATOM 4877 C C . TRP B 1 174 ? -3.938 16.094 11.117 1 97.69 174 TRP B C 1
ATOM 4879 O O . TRP B 1 174 ? -4.516 15.93 12.195 1 97.69 174 TRP B O 1
ATOM 4889 N N . GLY B 1 175 ? -3.25 17.172 10.766 1 98.31 175 GLY B N 1
ATOM 4890 C CA . GLY B 1 175 ? -3.34 18.312 11.664 1 98.31 175 GLY B CA 1
ATOM 4891 C C . GLY B 1 175 ? -4.766 18.75 11.93 1 98.31 175 GLY B C 1
ATOM 4892 O O . GLY B 1 175 ? -5.113 19.094 13.062 1 98.31 175 GLY B O 1
ATOM 4893 N N . ALA B 1 176 ? -5.559 18.719 10.914 1 97.38 176 ALA B N 1
ATOM 4894 C CA . ALA B 1 176 ? -6.961 19.094 11.078 1 97.38 176 ALA B CA 1
ATOM 4895 C C . ALA B 1 176 ? -7.699 18.078 11.945 1 97.38 176 ALA B C 1
ATOM 4897 O O . ALA B 1 176 ? -8.57 18.453 12.734 1 97.38 176 ALA B O 1
ATOM 4898 N N . SER B 1 177 ? -7.371 16.812 11.758 1 95.44 177 SER B N 1
ATOM 4899 C CA . SER B 1 177 ? -7.953 15.797 12.625 1 95.44 177 SER B CA 1
ATOM 4900 C C . SER B 1 177 ? -7.578 16.031 14.078 1 95.44 177 SER B C 1
ATOM 4902 O O . SER B 1 177 ? -8.438 15.992 14.961 1 95.44 177 SER B O 1
ATOM 4904 N N . VAL B 1 178 ? -6.363 16.297 14.328 1 97.06 178 VAL B N 1
ATOM 4905 C CA . VAL B 1 178 ? -5.859 16.562 15.672 1 97.06 178 VAL B CA 1
ATOM 4906 C C . VAL B 1 178 ? -6.543 17.797 16.234 1 97.06 178 VAL B C 1
ATOM 4908 O O . VAL B 1 178 ? -7.039 17.781 17.375 1 97.06 178 VAL B O 1
ATOM 4911 N N . ALA B 1 179 ? -6.598 18.844 15.445 1 97.5 179 ALA B N 1
ATOM 4912 C CA . ALA B 1 179 ? -7.203 20.094 15.883 1 97.5 179 ALA B CA 1
ATOM 4913 C C . ALA B 1 179 ? -8.68 19.906 16.219 1 97.5 179 ALA B C 1
ATOM 4915 O O . ALA B 1 179 ? -9.203 20.547 17.141 1 97.5 179 ALA B O 1
ATOM 4916 N N . THR B 1 180 ? -9.328 19.078 15.461 1 95 180 THR B N 1
ATOM 4917 C CA . THR B 1 180 ? -10.734 18.797 15.719 1 95 180 THR B CA 1
ATOM 4918 C C . THR B 1 180 ? -10.922 18.234 17.125 1 95 180 THR B C 1
ATOM 4920 O O . THR B 1 180 ? -11.852 18.625 17.844 1 95 180 THR B O 1
ATOM 4923 N N . PHE B 1 181 ? -10.062 17.406 17.531 1 94.25 181 PHE B N 1
ATOM 4924 C CA . PHE B 1 181 ? -10.141 16.875 18.891 1 94.25 181 PHE B CA 1
ATOM 4925 C C . PHE B 1 181 ? -9.773 17.938 19.906 1 94.25 181 PHE B C 1
ATOM 4927 O O . PHE B 1 181 ? -10.344 17.984 21 1 94.25 181 PHE B O 1
ATOM 4934 N N . MET B 1 182 ? -8.867 18.797 19.562 1 96.06 182 MET B N 1
ATOM 4935 C CA . MET B 1 182 ? -8.461 19.875 20.469 1 96.06 182 MET B CA 1
ATOM 4936 C C . MET B 1 182 ? -9.617 20.828 20.75 1 96.06 182 MET B C 1
ATOM 4938 O O . MET B 1 182 ? -9.922 21.125 21.906 1 96.06 182 MET B O 1
ATOM 4942 N N . ILE B 1 183 ? -10.328 21.266 19.734 1 95.06 183 ILE B N 1
ATOM 4943 C CA . ILE B 1 183 ? -11.336 22.312 19.875 1 95.06 183 ILE B CA 1
ATOM 4944 C C . ILE B 1 183 ? -12.602 21.719 20.5 1 95.06 183 ILE B C 1
ATOM 4946 O O . ILE B 1 183 ? -13.43 22.453 21.062 1 95.06 183 ILE B O 1
ATOM 4950 N N . ARG B 1 184 ? -12.734 20.438 20.406 1 91.75 184 ARG B N 1
ATOM 4951 C CA . ARG B 1 184 ? -13.906 19.797 20.984 1 91.75 184 ARG B CA 1
ATOM 4952 C C . ARG B 1 184 ? -13.672 19.469 22.453 1 91.75 184 ARG B C 1
ATOM 4954 O O . ARG B 1 184 ? -14.602 19.531 23.266 1 91.75 184 ARG B O 1
ATOM 4961 N N . SER B 1 185 ? -12.484 19.141 22.797 1 92.25 185 SER B N 1
ATOM 4962 C CA . SER B 1 185 ? -12.18 18.75 24.172 1 92.25 185 SER B CA 1
ATOM 4963 C C . SER B 1 185 ? -11.984 19.969 25.062 1 92.25 185 SER B C 1
ATOM 4965 O O . SER B 1 185 ? -12.336 19.938 26.25 1 92.25 185 SER B O 1
ATOM 4967 N N . GLN B 1 186 ? -11.414 21 24.547 1 93.75 186 GLN B N 1
ATOM 4968 C CA . GLN B 1 186 ? -11.18 22.234 25.297 1 93.75 186 GLN B CA 1
ATOM 4969 C C . GLN B 1 186 ? -11.531 23.469 24.484 1 93.75 186 GLN B C 1
ATOM 4971 O O . GLN B 1 186 ? -10.664 24.297 24.203 1 93.75 186 GLN B O 1
ATOM 4976 N N . PRO B 1 187 ? -12.773 23.609 24.219 1 94.25 187 PRO B N 1
ATOM 4977 C CA . PRO B 1 187 ? -13.188 24.719 23.359 1 94.25 187 PRO B CA 1
ATOM 4978 C C . PRO B 1 187 ? -12.844 26.078 23.953 1 94.25 187 PRO B C 1
ATOM 4980 O O . PRO B 1 187 ? -12.594 27.047 23.219 1 94.25 187 PRO B O 1
ATOM 4983 N N . ASP B 1 188 ? -12.758 26.156 25.25 1 93.62 188 ASP B N 1
ATOM 4984 C CA . ASP B 1 188 ? -12.508 27.422 25.938 1 93.62 188 ASP B CA 1
ATOM 4985 C C . ASP B 1 188 ? -11.07 27.891 25.719 1 93.62 188 ASP B C 1
ATOM 4987 O O . ASP B 1 188 ? -10.758 29.062 25.922 1 93.62 188 ASP B O 1
ATOM 4991 N N . LYS B 1 189 ? -10.219 27.016 25.266 1 94.88 189 LYS B N 1
ATOM 4992 C CA . LYS B 1 189 ? -8.812 27.344 25.078 1 94.88 189 LYS B CA 1
ATOM 4993 C C . LYS B 1 189 ? -8.523 27.734 23.641 1 94.88 189 LYS B C 1
ATOM 4995 O O . LYS B 1 189 ? -7.414 28.172 23.312 1 94.88 189 LYS B O 1
ATOM 5000 N N . CYS B 1 190 ? -9.516 27.688 22.812 1 96.38 190 CYS B N 1
ATOM 5001 C CA . CYS B 1 190 ? -9.305 27.984 21.391 1 96.38 190 CYS B CA 1
ATOM 5002 C C . CYS B 1 190 ? -9.977 29.281 21 1 96.38 190 CYS B C 1
ATOM 5004 O O . CYS B 1 190 ? -11.203 29.391 21.047 1 96.38 190 CYS B O 1
ATOM 5006 N N . LEU B 1 191 ? -9.156 30.234 20.578 1 96.5 191 LEU B N 1
ATOM 5007 C CA . LEU B 1 191 ? -9.664 31.531 20.141 1 96.5 191 LEU B CA 1
ATOM 5008 C C . LEU B 1 191 ? -10.359 31.422 18.797 1 96.5 191 LEU B C 1
ATOM 5010 O O . LEU B 1 191 ? -11.336 32.125 18.531 1 96.5 191 LEU B O 1
ATOM 5014 N N . GLY B 1 192 ? -9.836 30.594 18 1 98.06 192 GLY B N 1
ATOM 5015 C CA . GLY B 1 192 ? -10.305 30.375 16.641 1 98.06 192 GLY B CA 1
ATOM 5016 C C . GLY B 1 192 ? -9.625 29.203 15.969 1 98.06 192 GLY B C 1
ATOM 5017 O O . GLY B 1 192 ? -8.469 28.891 16.266 1 98.06 192 GLY B O 1
ATOM 5018 N N . TYR B 1 193 ? -10.336 28.609 15.078 1 98.38 193 TYR B N 1
ATOM 5019 C CA . TYR B 1 193 ? -9.836 27.453 14.328 1 98.38 193 TYR B CA 1
ATOM 5020 C C . TYR B 1 193 ? -9.969 27.688 12.828 1 98.38 193 TYR B C 1
ATOM 5022 O O . TYR B 1 193 ? -11.07 27.875 12.312 1 98.38 193 TYR B O 1
ATOM 5030 N N . HIS B 1 194 ? -8.867 27.75 12.086 1 98.88 194 HIS B N 1
ATOM 5031 C CA . HIS B 1 194 ? -8.836 27.828 10.633 1 98.88 194 HIS B CA 1
ATOM 5032 C C . HIS B 1 194 ? -8.352 26.516 10.023 1 98.88 194 HIS B C 1
ATOM 5034 O O . HIS B 1 194 ? -7.32 25.984 10.438 1 98.88 194 HIS B O 1
ATOM 5040 N N . THR B 1 195 ? -9.086 26 9.016 1 98.56 195 THR B N 1
ATOM 5041 C CA . THR B 1 195 ? -8.68 24.719 8.422 1 98.56 195 THR B CA 1
ATOM 5042 C C . THR B 1 195 ? -8.969 24.719 6.922 1 98.56 195 THR B C 1
ATOM 5044 O O . THR B 1 195 ? -9.781 25.5 6.438 1 98.56 195 THR B O 1
ATOM 5047 N N . THR B 1 196 ? -8.203 23.906 6.246 1 97.75 196 THR B N 1
ATOM 5048 C CA . THR B 1 196 ? -8.43 23.656 4.828 1 97.75 196 THR B CA 1
ATOM 5049 C C . THR B 1 196 ? -9.117 22.312 4.613 1 97.75 196 THR B C 1
ATOM 5051 O O . THR B 1 196 ? -9.453 21.953 3.48 1 97.75 196 THR B O 1
ATOM 5054 N N . MET B 1 197 ? -9.297 21.578 5.641 1 95.12 197 MET B N 1
ATOM 5055 C CA . MET B 1 197 ? -9.906 20.266 5.586 1 95.12 197 MET B CA 1
ATOM 5056 C C . MET B 1 197 ? -10.75 20 6.828 1 95.12 197 MET B C 1
ATOM 5058 O O . MET B 1 197 ? -10.32 19.281 7.738 1 95.12 197 MET B O 1
ATOM 5062 N N . PRO B 1 198 ? -11.969 20.531 6.809 1 94.19 198 PRO B N 1
ATOM 5063 C CA . PRO B 1 198 ? -12.852 20.297 7.957 1 94.19 198 PRO B CA 1
ATOM 5064 C C . PRO B 1 198 ? -13.391 18.875 8.008 1 94.19 198 PRO B C 1
ATOM 5066 O O . PRO B 1 198 ? -13.367 18.172 7.004 1 94.19 198 PRO B O 1
ATOM 5069 N N . PHE B 1 199 ? -13.773 18.391 9.172 1 89.88 199 PHE B N 1
ATOM 5070 C CA . PHE B 1 199 ? -14.391 17.078 9.359 1 89.88 199 PHE B CA 1
ATOM 5071 C C . PHE B 1 199 ? -15.781 17.219 9.977 1 89.88 199 PHE B C 1
ATOM 5073 O O . PHE B 1 199 ? -16 16.812 11.117 1 89.88 199 PHE B O 1
ATOM 5080 N N . PRO B 1 200 ? -16.734 17.672 9.172 1 91.19 200 PRO B N 1
ATOM 5081 C CA . PRO B 1 200 ? -18.094 17.828 9.672 1 91.19 200 PRO B CA 1
ATOM 5082 C C . PRO B 1 200 ? -18.922 16.547 9.57 1 91.19 200 PRO B C 1
ATOM 5084 O O . PRO B 1 200 ? -18.547 15.633 8.836 1 91.19 200 PRO B O 1
ATOM 5087 N N . GLN B 1 201 ? -19.984 16.5 10.297 1 88.38 201 GLN B N 1
ATOM 5088 C CA . GLN B 1 201 ? -21.016 15.484 10.086 1 88.38 201 GLN B CA 1
ATOM 5089 C C . GLN B 1 201 ? -22.125 16 9.172 1 88.38 201 GLN B C 1
ATOM 5091 O O . GLN B 1 201 ? -22.375 17.203 9.117 1 88.38 201 GLN B O 1
ATOM 5096 N N . PRO B 1 202 ? -22.656 15.039 8.492 1 89.19 202 PRO B N 1
ATOM 5097 C CA . PRO B 1 202 ? -23.844 15.477 7.758 1 89.19 202 PRO B CA 1
ATOM 5098 C C . PRO B 1 202 ? -24.953 16.016 8.68 1 89.19 202 PRO B C 1
ATOM 5100 O O . PRO B 1 202 ? -24.984 15.664 9.859 1 89.19 202 PRO B O 1
ATOM 5103 N N . PRO B 1 203 ? -25.734 16.922 8.07 1 92.88 203 PRO B N 1
ATOM 5104 C CA . PRO B 1 203 ? -26.859 17.422 8.875 1 92.88 203 PRO B CA 1
ATOM 5105 C C . PRO B 1 203 ? -27.906 16.344 9.164 1 92.88 203 PRO B C 1
ATOM 5107 O O . PRO B 1 203 ? -29.031 16.422 8.664 1 92.88 203 PRO B O 1
ATOM 5110 N N . PHE B 1 204 ? -27.547 15.43 10.047 1 90.38 204 PHE B N 1
ATOM 5111 C CA . PHE B 1 204 ? -28.469 14.375 10.453 1 90.38 204 PHE B CA 1
ATOM 5112 C C . PHE B 1 204 ? -29.719 14.969 11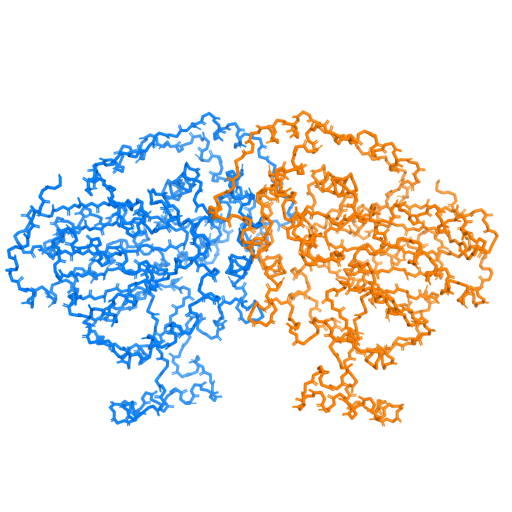.062 1 90.38 204 PHE B C 1
ATOM 5114 O O . PHE B 1 204 ? -29.688 16.078 11.617 1 90.38 204 PHE B O 1
ATOM 5121 N N . PRO B 1 205 ? -30.797 14.203 10.977 1 92.25 205 PRO B N 1
ATOM 5122 C CA . PRO B 1 205 ? -32.062 14.711 11.516 1 92.25 205 PRO B CA 1
ATOM 5123 C C . PRO B 1 205 ? -32.156 14.594 13.039 1 92.25 205 PRO B C 1
ATOM 5125 O O . PRO B 1 205 ? -33.062 13.969 13.562 1 92.25 205 PRO B O 1
ATOM 5128 N N . THR B 1 206 ? -31.25 15.25 13.656 1 88.25 206 THR B N 1
ATOM 5129 C CA . THR B 1 206 ? -31.312 15.375 15.109 1 88.25 206 THR B CA 1
ATOM 5130 C C . THR B 1 206 ? -32.344 16.422 15.523 1 88.25 206 THR B C 1
ATOM 5132 O O . THR B 1 206 ? -32.781 17.219 14.695 1 88.25 206 THR B O 1
ATOM 5135 N N . LEU B 1 207 ? -32.719 16.422 16.812 1 90.62 207 LEU B N 1
ATOM 5136 C CA . LEU B 1 207 ? -33.688 17.406 17.297 1 90.62 207 LEU B CA 1
ATOM 5137 C C . LEU B 1 207 ? -33.188 18.828 17.047 1 90.62 207 LEU B C 1
ATOM 5139 O O . LEU B 1 207 ? -33.938 19.688 16.594 1 90.62 207 LEU B O 1
ATOM 5143 N N . ARG B 1 208 ? -31.922 19 17.297 1 87.94 208 ARG B N 1
ATOM 5144 C CA . ARG B 1 208 ? -31.328 20.328 17.109 1 87.94 208 ARG B CA 1
ATOM 5145 C C . ARG B 1 208 ? -31.406 20.766 15.656 1 87.94 208 ARG B C 1
ATOM 5147 O O . ARG B 1 208 ? -31.844 21.875 15.352 1 87.94 208 ARG B O 1
ATOM 5154 N N . ASN B 1 209 ? -31 19.891 14.758 1 91.94 209 ASN B N 1
ATOM 5155 C CA . ASN B 1 209 ? -30.938 20.234 13.344 1 91.94 209 ASN B CA 1
ATOM 5156 C C . ASN B 1 209 ? -32.344 20.406 12.75 1 91.94 209 ASN B C 1
ATOM 5158 O O . ASN B 1 209 ? -32.531 21.234 11.859 1 91.94 209 ASN B O 1
ATOM 5162 N N . LEU B 1 210 ? -33.219 19.609 13.227 1 93.62 210 LEU B N 1
ATOM 5163 C CA . LEU B 1 210 ? -34.594 19.719 12.734 1 93.62 210 LEU B CA 1
ATOM 5164 C C . LEU B 1 210 ? -35.188 21.078 13.125 1 93.62 210 LEU B C 1
ATOM 5166 O O . LEU B 1 210 ? -36 21.641 12.375 1 93.62 210 LEU B O 1
ATOM 5170 N N . ILE B 1 211 ? -34.75 21.578 14.25 1 94.06 211 ILE B N 1
ATOM 5171 C CA . ILE B 1 211 ? -35.312 22.828 14.758 1 94.06 211 ILE B CA 1
ATOM 5172 C C . ILE B 1 211 ? -34.562 24 14.133 1 94.06 211 ILE B C 1
ATOM 5174 O O . ILE B 1 211 ? -35.188 24.938 13.625 1 94.06 211 ILE B O 1
ATOM 5178 N N . PHE B 1 212 ? -33.25 23.969 14.141 1 91.75 212 PHE B N 1
ATOM 5179 C CA . PHE B 1 212 ? -32.469 25.172 13.836 1 91.75 212 PHE B CA 1
ATOM 5180 C C . PHE B 1 212 ? -32.031 25.156 12.383 1 91.75 212 PHE B C 1
ATOM 5182 O O . PHE B 1 212 ? -31.656 26.188 11.836 1 91.75 212 PHE B O 1
ATOM 5189 N N . HIS B 1 213 ? -32.031 23.891 11.773 1 94.69 213 HIS B N 1
ATOM 5190 C CA . HIS B 1 213 ? -31.531 23.781 10.414 1 94.69 213 HIS B CA 1
ATOM 5191 C C . HIS B 1 213 ? -32.406 22.844 9.57 1 94.69 213 HIS B C 1
ATOM 5193 O O . HIS B 1 213 ? -31.875 21.922 8.938 1 94.69 213 HIS B O 1
ATOM 5199 N N . PRO B 1 214 ? -33.688 23.031 9.5 1 95.12 214 PRO B N 1
ATOM 5200 C CA . PRO B 1 214 ? -34.562 22.078 8.812 1 95.12 214 PRO B CA 1
ATOM 5201 C C . PRO B 1 214 ? -34.281 21.969 7.324 1 95.12 214 PRO B C 1
ATOM 5203 O O . PRO B 1 214 ? -34.344 20.875 6.762 1 95.12 214 PRO B O 1
ATOM 5206 N N . ILE B 1 215 ? -33.938 23.016 6.691 1 96.31 215 ILE B N 1
ATOM 5207 C CA . ILE B 1 215 ? -33.688 23.016 5.254 1 96.31 215 ILE B CA 1
ATOM 5208 C C . ILE B 1 215 ? -32.406 22.188 4.953 1 96.31 215 ILE B C 1
ATOM 5210 O O . ILE B 1 215 ? -32.375 21.453 3.975 1 96.31 215 ILE B O 1
ATOM 5214 N N . LYS B 1 216 ? -31.391 22.344 5.785 1 95.31 216 LYS B N 1
ATOM 5215 C CA . LYS B 1 216 ? -30.156 21.609 5.578 1 95.31 216 LYS B CA 1
ATOM 5216 C C . LYS B 1 216 ? -30.359 20.109 5.773 1 95.31 216 LYS B C 1
ATOM 5218 O O . LYS B 1 216 ? -29.734 19.297 5.105 1 95.31 216 LYS B O 1
ATOM 5223 N N . VAL B 1 217 ? -31.25 19.734 6.672 1 95.44 217 VAL B N 1
ATOM 5224 C CA . VAL B 1 217 ? -31.609 18.344 6.883 1 95.44 217 VAL B CA 1
ATOM 5225 C C . VAL B 1 217 ? -32.312 17.797 5.637 1 95.44 217 VAL B C 1
ATOM 5227 O O . VAL B 1 217 ? -32 16.688 5.188 1 95.44 217 VAL B O 1
ATOM 5230 N N . ILE B 1 218 ? -33.219 18.578 5.129 1 95.62 218 ILE B N 1
ATOM 5231 C CA . ILE B 1 218 ? -33.969 18.172 3.938 1 95.62 218 ILE B CA 1
ATOM 5232 C C . ILE B 1 218 ? -33 17.969 2.773 1 95.62 218 ILE B C 1
ATOM 5234 O O . ILE B 1 218 ? -33.094 16.984 2.043 1 95.62 218 ILE B O 1
ATOM 5238 N N . LEU B 1 219 ? -32.062 18.891 2.646 1 94.06 219 LEU B N 1
ATOM 5239 C CA . LEU B 1 219 ? -31.094 18.781 1.568 1 94.06 219 LEU B CA 1
ATOM 5240 C C . LEU B 1 219 ? -30.25 17.516 1.726 1 94.06 219 LEU B C 1
ATOM 5242 O O . LEU B 1 219 ? -29.938 16.844 0.739 1 94.06 219 LEU B O 1
ATOM 5246 N N . PHE B 1 220 ? -29.875 17.234 2.918 1 93.38 220 PHE B N 1
ATOM 5247 C CA . PHE B 1 220 ? -29.109 16.016 3.184 1 93.38 220 PHE B CA 1
ATOM 5248 C C . PHE B 1 220 ? -29.906 14.789 2.775 1 93.38 220 PHE B C 1
ATOM 5250 O O . PHE B 1 220 ? -29.375 13.883 2.125 1 93.38 220 PHE B O 1
ATOM 5257 N N . VAL B 1 221 ? -31.172 14.734 3.148 1 93.38 221 VAL B N 1
ATOM 5258 C CA . VAL B 1 221 ? -32.031 13.609 2.799 1 93.38 221 VAL B CA 1
ATOM 5259 C C . VAL B 1 221 ? -32.125 13.492 1.279 1 93.38 221 VAL B C 1
ATOM 5261 O O . VAL B 1 221 ? -32.094 12.391 0.731 1 93.38 221 VAL B O 1
ATOM 5264 N N . LEU B 1 222 ? -32.25 14.586 0.627 1 93.62 222 LEU B N 1
ATOM 5265 C CA . LEU B 1 222 ? -32.312 14.594 -0.83 1 93.62 222 LEU B CA 1
ATOM 5266 C C . LEU B 1 222 ? -31.016 14.07 -1.445 1 93.62 222 LEU B C 1
ATOM 5268 O O . LEU B 1 222 ? -31.047 13.43 -2.5 1 93.62 222 LEU B O 1
ATOM 5272 N N . CYS B 1 223 ? -29.875 14.375 -0.803 1 91.19 223 CYS B N 1
ATOM 5273 C CA . CYS B 1 223 ? -28.594 13.859 -1.274 1 91.19 223 CYS B CA 1
ATOM 5274 C C . CYS B 1 223 ? -28.594 12.336 -1.284 1 91.19 223 CYS B C 1
ATOM 5276 O O . CYS B 1 223 ? -27.969 11.719 -2.156 1 91.19 223 CYS B O 1
ATOM 5278 N N . LEU B 1 224 ? -29.281 11.766 -0.307 1 89.25 224 LEU B N 1
ATOM 5279 C CA . LEU B 1 224 ? -29.312 10.312 -0.195 1 89.25 224 LEU B CA 1
ATOM 5280 C C . LEU B 1 224 ? -30.094 9.695 -1.36 1 89.25 224 LEU B C 1
ATOM 5282 O O . LEU B 1 224 ? -29.797 8.578 -1.786 1 89.25 224 LEU B O 1
ATOM 5286 N N . VAL B 1 225 ? -30.953 10.406 -1.858 1 91.12 225 VAL B N 1
ATOM 5287 C CA . VAL B 1 225 ? -31.812 9.906 -2.918 1 91.12 225 VAL B CA 1
ATOM 5288 C C . VAL B 1 225 ? -31.234 10.266 -4.281 1 91.12 225 VAL B C 1
ATOM 5290 O O . VAL B 1 225 ? -31.172 9.43 -5.18 1 91.12 225 VAL B O 1
ATOM 5293 N N . PHE B 1 226 ? -30.719 11.484 -4.457 1 91.44 226 PHE B N 1
ATOM 5294 C CA . PHE B 1 226 ? -30.375 11.992 -5.777 1 91.44 226 PHE B CA 1
ATOM 5295 C C . PHE B 1 226 ? -28.859 12.062 -5.949 1 91.44 226 PHE B C 1
ATOM 5297 O O . PHE B 1 226 ? -28.359 12.211 -7.07 1 91.44 226 PHE B O 1
ATOM 5304 N N . GLY B 1 227 ? -28.188 12 -4.902 1 88.81 227 GLY B N 1
ATOM 5305 C CA . GLY B 1 227 ? -26.75 12.117 -4.957 1 88.81 227 GLY B CA 1
ATOM 5306 C C . GLY B 1 227 ? -26.234 13.477 -4.512 1 88.81 227 GLY B C 1
ATOM 5307 O O . GLY B 1 227 ? -26.922 14.484 -4.688 1 88.81 227 GLY B O 1
ATOM 5308 N N . LEU B 1 228 ? -25.094 13.5 -4.008 1 88.88 228 LEU B N 1
ATOM 5309 C CA . LEU B 1 228 ? -24.453 14.68 -3.43 1 88.88 228 LEU B CA 1
ATOM 5310 C C . LEU B 1 228 ? -24.203 15.734 -4.5 1 88.88 228 LEU B C 1
ATOM 5312 O O . LEU B 1 228 ? -24.469 16.922 -4.281 1 88.88 228 LEU B O 1
ATOM 5316 N N . GLU B 1 229 ? -23.75 15.328 -5.668 1 87.06 229 GLU B N 1
ATOM 5317 C CA . GLU B 1 229 ? -23.359 16.266 -6.723 1 87.06 229 GLU B CA 1
ATOM 5318 C C . GLU B 1 229 ? -24.562 17 -7.289 1 87.06 229 GLU B C 1
ATOM 5320 O O . GLU B 1 229 ? -24.453 18.172 -7.668 1 87.06 229 GLU B O 1
ATOM 5325 N N . ARG B 1 230 ? -25.656 16.266 -7.324 1 87.75 230 ARG B N 1
ATOM 5326 C CA . ARG B 1 230 ? -26.859 16.875 -7.867 1 87.75 230 ARG B CA 1
ATOM 5327 C C . ARG B 1 230 ? -27.391 17.969 -6.941 1 87.75 230 ARG B C 1
ATOM 5329 O O . ARG B 1 230 ? -27.938 18.969 -7.402 1 87.75 230 ARG B O 1
ATOM 5336 N N . ILE B 1 231 ? -27.141 17.766 -5.688 1 89.94 231 ILE B N 1
ATOM 5337 C CA . ILE B 1 231 ? -27.734 18.688 -4.719 1 89.94 231 ILE B CA 1
ATOM 5338 C C . ILE B 1 231 ? -26.781 19.844 -4.453 1 89.94 231 ILE B C 1
ATOM 5340 O O . ILE B 1 231 ? -27.203 21 -4.418 1 89.94 231 ILE B O 1
ATOM 5344 N N . TYR B 1 232 ? -25.5 19.594 -4.266 1 88.88 232 TYR B N 1
ATOM 5345 C CA . TYR B 1 232 ? -24.562 20.625 -3.832 1 88.88 232 TYR B CA 1
ATOM 5346 C C . TYR B 1 232 ? -23.672 21.062 -4.98 1 88.88 232 TYR B C 1
ATOM 5348 O O . TYR B 1 232 ? -23 22.094 -4.898 1 88.88 232 TYR B O 1
ATOM 5356 N N . GLY B 1 233 ? -23.672 20.328 -6.035 1 83.75 233 GLY B N 1
ATOM 5357 C CA . GLY B 1 233 ? -22.781 20.656 -7.148 1 83.75 233 GLY B CA 1
ATOM 5358 C C . GLY B 1 233 ? -21.453 19.938 -7.07 1 83.75 233 GLY B C 1
ATOM 5359 O O . GLY B 1 233 ? -20.969 19.625 -5.977 1 83.75 233 GLY B O 1
ATOM 5360 N N . LYS B 1 234 ? -20.766 19.797 -8.211 1 77.81 234 LYS B N 1
ATOM 5361 C CA . LYS B 1 234 ? -19.516 19.031 -8.352 1 77.81 234 LYS B CA 1
ATOM 5362 C C . LYS B 1 234 ? -18.359 19.734 -7.629 1 77.81 234 LYS B C 1
ATOM 5364 O O . LYS B 1 234 ? -17.562 19.078 -6.961 1 77.81 234 LYS B O 1
ATOM 5369 N N . LYS B 1 235 ? -18.312 20.953 -7.711 1 76 235 LYS B N 1
ATOM 5370 C CA . LYS B 1 235 ? -17.188 21.703 -7.152 1 76 235 LYS B CA 1
ATOM 5371 C C . LYS B 1 235 ? -17.219 21.688 -5.625 1 76 235 LYS B C 1
ATOM 5373 O O . LYS B 1 235 ? -16.172 21.594 -4.98 1 76 235 LYS B O 1
ATOM 5378 N N . GLU B 1 236 ? -18.406 21.672 -5.117 1 77.25 236 GLU B N 1
ATOM 5379 C CA . GLU B 1 236 ? -18.562 21.797 -3.67 1 77.25 236 GLU B CA 1
ATOM 5380 C C . GLU B 1 236 ? -18.375 20.438 -2.98 1 77.25 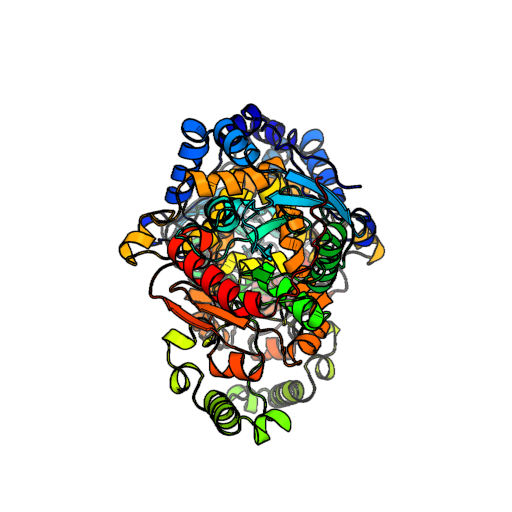236 GLU B C 1
ATOM 5382 O O . GLU B 1 236 ? -18.141 20.391 -1.772 1 77.25 236 GLU B O 1
ATOM 5387 N N . VAL B 1 237 ? -18.484 19.406 -3.789 1 77.62 237 VAL B N 1
ATOM 5388 C CA . VAL B 1 237 ? -18.422 18.094 -3.141 1 77.62 237 VAL B CA 1
ATOM 5389 C C . VAL B 1 237 ? -17.312 17.25 -3.773 1 77.62 237 VAL B C 1
ATOM 5391 O O . VAL B 1 237 ? -17.375 16.016 -3.754 1 77.62 237 VAL B O 1
ATOM 5394 N N . LYS B 1 238 ? -16.422 17.922 -4.328 1 78 238 LYS B N 1
ATOM 5395 C CA . LYS B 1 238 ? -15.312 17.219 -4.949 1 78 238 LYS B CA 1
ATOM 5396 C C . LYS B 1 238 ? -14.68 16.219 -3.979 1 78 238 LYS B C 1
ATOM 5398 O O . LYS B 1 238 ? -14.398 16.562 -2.83 1 78 238 LYS B O 1
ATOM 5403 N N . GLY B 1 239 ? -14.57 15.023 -4.465 1 77.38 239 GLY B N 1
ATOM 5404 C CA . GLY B 1 239 ? -13.914 13.984 -3.688 1 77.38 239 GLY B CA 1
ATOM 5405 C C . GLY B 1 239 ? -14.844 13.305 -2.695 1 77.38 239 GLY B C 1
ATOM 5406 O O . GLY B 1 239 ? -14.578 12.18 -2.264 1 77.38 239 GLY B O 1
ATOM 5407 N N . LEU B 1 240 ? -15.938 14.023 -2.332 1 80.56 240 LEU B N 1
ATOM 5408 C CA . LEU B 1 240 ? -16.797 13.508 -1.278 1 80.56 240 LEU B CA 1
ATOM 5409 C C . LEU B 1 240 ? -17.656 12.359 -1.796 1 80.56 240 LEU B C 1
ATOM 5411 O O . LEU B 1 240 ? -17.938 11.406 -1.062 1 80.56 240 LEU B O 1
ATOM 5415 N N . LYS B 1 241 ? -17.984 12.359 -3.01 1 71.25 241 LYS B N 1
ATOM 5416 C CA . LYS B 1 241 ? -18.891 11.375 -3.609 1 71.25 241 LYS B CA 1
ATOM 5417 C C . LYS B 1 241 ? -18.297 9.969 -3.543 1 71.25 241 LYS B C 1
ATOM 5419 O O . LYS B 1 241 ? -19.031 8.992 -3.43 1 71.25 241 LYS B O 1
ATOM 5424 N N . THR B 1 242 ? -17.078 9.898 -3.547 1 73.56 242 THR B N 1
ATOM 5425 C CA . THR B 1 242 ? -16.422 8.602 -3.662 1 73.56 242 THR B CA 1
ATOM 5426 C C . THR B 1 242 ? -15.516 8.352 -2.465 1 73.56 242 THR B C 1
ATOM 5428 O O . THR B 1 242 ? -14.75 7.383 -2.453 1 73.56 242 THR B O 1
ATOM 5431 N N . LEU B 1 243 ? -15.758 9.195 -1.542 1 74.62 243 LEU B N 1
ATOM 5432 C CA . LEU B 1 243 ? -14.789 9.156 -0.45 1 74.62 243 LEU B CA 1
ATOM 5433 C C . LEU B 1 243 ? -15.023 7.941 0.442 1 74.62 243 LEU B C 1
ATOM 5435 O O . LEU B 1 243 ? -16.156 7.629 0.788 1 74.62 243 LEU B O 1
ATOM 5439 N N . ALA B 1 244 ? -14.016 7.164 0.57 1 79.94 244 ALA B N 1
ATOM 5440 C CA . ALA B 1 244 ? -13.906 6.098 1.562 1 79.94 244 ALA B CA 1
ATOM 5441 C C . ALA B 1 244 ? -12.57 6.16 2.287 1 79.94 244 ALA B C 1
ATOM 5443 O O . ALA B 1 244 ? -11.602 6.723 1.771 1 79.94 244 ALA B O 1
ATOM 5444 N N . TYR B 1 245 ? -12.57 5.754 3.436 1 81.81 245 TYR B N 1
ATOM 5445 C CA . TYR B 1 245 ? -11.328 5.809 4.191 1 81.81 245 TYR B CA 1
ATOM 5446 C C . TYR B 1 245 ? -10.25 4.957 3.529 1 81.81 245 TYR B C 1
ATOM 5448 O O . TYR B 1 245 ? -9.148 5.441 3.252 1 81.81 245 TYR B O 1
ATOM 5456 N N . ALA B 1 246 ? -10.586 3.713 3.141 1 90.62 246 ALA B N 1
ATOM 5457 C CA . ALA B 1 246 ? -9.586 2.807 2.584 1 90.62 246 ALA B CA 1
ATOM 5458 C C . ALA B 1 246 ? -10.242 1.68 1.794 1 90.62 246 ALA B C 1
ATOM 5460 O O . ALA B 1 246 ? -9.938 0.503 2.012 1 90.62 246 ALA B O 1
ATOM 5461 N N . ASN B 1 247 ? -11.094 2.08 0.874 1 92.19 247 ASN B N 1
ATOM 5462 C CA . ASN B 1 247 ? -11.812 1.215 -0.061 1 92.19 247 ASN B CA 1
ATOM 5463 C C . ASN B 1 247 ? -11.586 1.648 -1.507 1 92.19 247 ASN B C 1
ATOM 5465 O O . ASN B 1 247 ? -12.273 2.543 -2.004 1 92.19 247 ASN B O 1
ATOM 5469 N N . VAL B 1 248 ? -10.773 0.89 -2.217 1 92.38 248 VAL B N 1
ATOM 5470 C CA . VAL B 1 248 ? -10.344 1.353 -3.531 1 92.38 248 VAL B CA 1
ATOM 5471 C C . VAL B 1 248 ? -11.453 1.111 -4.555 1 92.38 248 VAL B C 1
ATOM 5473 O O . VAL B 1 248 ? -11.406 1.647 -5.664 1 92.38 248 VAL B O 1
ATOM 5476 N N . GLU B 1 249 ? -12.461 0.351 -4.223 1 85.06 249 GLU B N 1
ATOM 5477 C CA . GLU B 1 249 ? -13.617 0.178 -5.09 1 85.06 249 GLU B CA 1
ATOM 5478 C C . GLU B 1 249 ? -14.469 1.445 -5.137 1 85.06 249 GLU B C 1
ATOM 5480 O O . GLU B 1 249 ? -15.195 1.675 -6.102 1 85.06 249 GLU B O 1
ATOM 5485 N N . LYS B 1 250 ? -14.336 2.275 -4.117 1 87.31 250 LYS B N 1
ATOM 5486 C CA . LYS B 1 250 ? -15.078 3.529 -4.016 1 87.31 250 LYS B CA 1
ATOM 5487 C C . LYS B 1 250 ? -14.164 4.727 -4.254 1 87.31 250 LYS B C 1
ATOM 5489 O O . LYS B 1 250 ? -14.586 5.738 -4.812 1 87.31 250 LYS B O 1
ATOM 5494 N N . ASP B 1 251 ? -12.984 4.656 -3.766 1 91.12 251 ASP B N 1
ATOM 5495 C CA . ASP B 1 251 ? -12 5.73 -3.867 1 91.12 251 ASP B CA 1
ATOM 5496 C C . ASP B 1 251 ? -10.664 5.199 -4.391 1 91.12 251 ASP B C 1
ATOM 5498 O O . ASP B 1 251 ? -9.82 4.758 -3.615 1 91.12 251 ASP B O 1
ATOM 5502 N N . ARG B 1 252 ? -10.398 5.387 -5.605 1 88.44 252 ARG B N 1
ATOM 5503 C CA . ARG B 1 252 ? -9.25 4.812 -6.297 1 88.44 252 ARG B CA 1
ATOM 5504 C C . ARG B 1 252 ? -7.945 5.414 -5.785 1 88.44 252 ARG B C 1
ATOM 5506 O O . ARG B 1 252 ? -6.863 4.895 -6.066 1 88.44 252 ARG B O 1
ATOM 5513 N N . ALA B 1 253 ? -8.094 6.465 -5.047 1 91.12 253 ALA B N 1
ATOM 5514 C CA . ALA B 1 253 ? -6.902 7.121 -4.52 1 91.12 253 ALA B CA 1
ATOM 5515 C C . ALA B 1 253 ? -6.574 6.613 -3.117 1 91.12 253 ALA B C 1
ATOM 5517 O O . ALA B 1 253 ? -5.605 7.059 -2.5 1 91.12 253 ALA B O 1
ATOM 5518 N N . SER B 1 254 ? -7.324 5.633 -2.631 1 94.5 254 SER B N 1
ATOM 5519 C CA . SER B 1 254 ? -7.246 5.301 -1.213 1 94.5 254 SER B CA 1
ATOM 5520 C C . SER B 1 254 ? -6.242 4.18 -0.963 1 94.5 254 SER B C 1
ATOM 5522 O O . SER B 1 254 ? -6.113 3.695 0.163 1 94.5 254 SER B O 1
ATOM 5524 N N . GLY B 1 255 ? -5.465 3.754 -2 1 96.81 255 GLY B N 1
ATOM 5525 C CA . GLY B 1 255 ? -4.547 2.635 -1.857 1 96.81 255 GLY B CA 1
ATOM 5526 C C . GLY B 1 255 ? -3.475 2.873 -0.814 1 96.81 255 GLY B C 1
ATOM 5527 O O . GLY B 1 255 ? -3.127 1.967 -0.054 1 96.81 255 GLY B O 1
ATOM 5528 N N . TYR B 1 256 ? -2.881 4.078 -0.781 1 97.56 256 TYR B N 1
ATOM 5529 C CA . TYR B 1 256 ? -1.83 4.375 0.186 1 97.56 256 TYR B CA 1
ATOM 5530 C C . TYR B 1 256 ? -2.371 4.332 1.61 1 97.56 256 TYR B C 1
ATOM 5532 O O . TYR B 1 256 ? -1.691 3.861 2.525 1 97.56 256 TYR B O 1
ATOM 5540 N N . ARG B 1 257 ? -3.646 4.82 1.848 1 96.88 257 ARG B N 1
ATOM 5541 C CA . ARG B 1 257 ? -4.258 4.754 3.172 1 96.88 257 ARG B CA 1
ATOM 5542 C C . ARG B 1 257 ? -4.477 3.309 3.604 1 96.88 257 ARG B C 1
ATOM 5544 O O . ARG B 1 257 ? -4.281 2.967 4.77 1 96.88 257 ARG B O 1
ATOM 5551 N N . ALA B 1 258 ? -4.855 2.482 2.621 1 97.56 258 ALA B N 1
ATOM 5552 C CA . ALA B 1 258 ? -5.156 1.085 2.916 1 97.56 258 ALA B CA 1
ATOM 5553 C C . ALA B 1 258 ? -3.926 0.357 3.445 1 97.56 258 ALA B C 1
ATOM 5555 O O . ALA B 1 258 ? -3.982 -0.291 4.492 1 97.56 258 ALA B O 1
ATOM 5556 N N . ILE B 1 259 ? -2.812 0.504 2.77 1 98.5 259 ILE B N 1
ATOM 5557 C CA . ILE B 1 259 ? -1.623 -0.243 3.166 1 98.5 259 ILE B CA 1
ATOM 5558 C C . ILE B 1 259 ? -1.032 0.363 4.438 1 98.5 259 ILE B C 1
ATOM 5560 O O . ILE B 1 259 ? -0.586 -0.362 5.328 1 98.5 259 ILE B O 1
ATOM 5564 N N . GLN B 1 260 ? -1.047 1.648 4.598 1 98.25 260 GLN B N 1
ATOM 5565 C CA . GLN B 1 260 ? -0.536 2.293 5.805 1 98.25 260 GLN B CA 1
ATOM 5566 C C . GLN B 1 260 ? -1.392 1.944 7.02 1 98.25 260 GLN B C 1
ATOM 5568 O O . GLN B 1 260 ? -0.881 1.844 8.133 1 98.25 260 GLN B O 1
ATOM 5573 N N . SER B 1 261 ? -2.674 1.652 6.797 1 96.62 261 SER B N 1
ATOM 5574 C CA . SER B 1 261 ? -3.602 1.388 7.891 1 96.62 261 SER B CA 1
ATOM 5575 C C . SER B 1 261 ? -3.564 -0.08 8.305 1 96.62 261 SER B C 1
ATOM 5577 O O . SER B 1 261 ? -4.09 -0.447 9.359 1 96.62 261 SER B O 1
ATOM 5579 N N . THR B 1 262 ? -2.918 -0.942 7.504 1 96.25 262 THR B N 1
ATOM 5580 C CA . THR B 1 262 ? -3.035 -2.365 7.801 1 96.25 262 THR B CA 1
ATOM 5581 C C . THR B 1 262 ? -1.661 -2.984 8.039 1 96.25 262 THR B C 1
ATOM 5583 O O . THR B 1 262 ? -1.494 -3.809 8.945 1 96.25 262 THR B O 1
ATOM 5586 N N . ARG B 1 263 ? -0.735 -2.607 7.164 1 96.94 263 ARG B N 1
ATOM 5587 C CA . ARG B 1 263 ? 0.596 -3.205 7.219 1 96.94 263 ARG B CA 1
ATOM 5588 C C . ARG B 1 263 ? 1.68 -2.135 7.152 1 96.94 263 ARG B C 1
ATOM 5590 O O . ARG B 1 263 ? 2.582 -2.209 6.312 1 96.94 263 ARG B O 1
ATOM 5597 N N . PRO B 1 264 ? 1.669 -1.213 8.055 1 97.06 264 PRO B N 1
ATOM 5598 C CA . PRO B 1 264 ? 2.637 -0.116 7.969 1 97.06 264 PRO B CA 1
ATOM 5599 C C . PRO B 1 264 ? 4.082 -0.593 8.102 1 97.06 264 PRO B C 1
ATOM 5601 O O . PRO B 1 264 ? 4.98 -0.028 7.469 1 97.06 264 PRO B O 1
ATOM 5604 N N . TYR B 1 265 ? 4.363 -1.629 8.914 1 97.12 265 TYR B N 1
ATOM 5605 C CA . TYR B 1 265 ? 5.73 -2.109 9.078 1 97.12 265 TYR B CA 1
ATOM 5606 C C . TYR B 1 265 ? 6.25 -2.738 7.797 1 97.12 265 TYR B C 1
ATOM 5608 O O . TYR B 1 265 ? 7.379 -2.467 7.375 1 97.12 265 TYR B O 1
ATOM 5616 N N . THR B 1 266 ? 5.418 -3.566 7.176 1 98.44 266 THR B N 1
ATOM 5617 C CA . THR B 1 266 ? 5.82 -4.199 5.922 1 98.44 266 THR B CA 1
ATOM 5618 C C . THR B 1 266 ? 6.215 -3.146 4.891 1 98.44 266 THR B C 1
ATOM 5620 O O . THR B 1 266 ? 7.254 -3.271 4.234 1 98.44 266 THR B O 1
ATOM 5623 N N . LEU B 1 267 ? 5.414 -2.129 4.785 1 98.69 267 LEU B N 1
ATOM 5624 C CA . LEU B 1 267 ? 5.637 -1.038 3.842 1 98.69 267 LEU B CA 1
ATOM 5625 C C . LEU B 1 267 ? 6.914 -0.279 4.184 1 98.69 267 LEU B C 1
ATOM 5627 O O . LEU B 1 267 ? 7.66 0.127 3.291 1 98.69 267 LEU B O 1
ATOM 5631 N N . ALA B 1 268 ? 7.242 -0.161 5.398 1 98.69 268 ALA B N 1
ATOM 5632 C CA . ALA B 1 268 ? 8.227 0.795 5.902 1 98.69 268 ALA B CA 1
ATOM 5633 C C . ALA B 1 268 ? 9.648 0.352 5.57 1 98.69 268 ALA B C 1
ATOM 5635 O O . ALA B 1 268 ? 10.57 1.171 5.539 1 98.69 268 ALA B O 1
ATOM 5636 N N . PHE B 1 269 ? 9.922 -0.927 5.363 1 98.88 269 PHE B N 1
ATOM 5637 C CA . PHE B 1 269 ? 11.289 -1.392 5.141 1 98.88 269 PHE B CA 1
ATOM 5638 C C . PHE B 1 269 ? 11.875 -0.761 3.883 1 98.88 269 PHE B C 1
ATOM 5640 O O . PHE B 1 269 ? 12.992 -0.233 3.91 1 98.88 269 PHE B O 1
ATOM 5647 N N . GLY B 1 270 ? 11.062 -0.771 2.785 1 98.81 270 GLY B N 1
ATOM 5648 C CA . GLY B 1 270 ? 11.531 -0.161 1.552 1 98.81 270 GLY B CA 1
ATOM 5649 C C . GLY B 1 270 ? 11.648 1.349 1.638 1 98.81 270 GLY B C 1
ATOM 5650 O O . GLY B 1 270 ? 12.477 1.953 0.953 1 98.81 270 GLY B O 1
ATOM 5651 N N . LEU B 1 271 ? 10.883 1.966 2.508 1 98.88 271 LEU B N 1
ATOM 5652 C CA . LEU B 1 271 ? 10.844 3.42 2.621 1 98.88 271 LEU B CA 1
ATOM 5653 C C . LEU B 1 271 ? 11.93 3.918 3.568 1 98.88 271 LEU B C 1
ATOM 5655 O O . LEU B 1 271 ? 12.383 5.062 3.461 1 98.88 271 LEU B O 1
ATOM 5659 N N . SER B 1 272 ? 12.352 3.07 4.5 1 98.75 272 SER B N 1
ATOM 5660 C CA . SER B 1 272 ? 13.422 3.416 5.43 1 98.75 272 SER B CA 1
ATOM 5661 C C . SER B 1 272 ? 14.797 3.172 4.812 1 98.75 272 SER B C 1
ATOM 5663 O O . SER B 1 272 ? 15.719 3.971 4.992 1 98.75 272 SER B O 1
ATOM 5665 N N . ASP B 1 273 ? 14.898 2.131 4.039 1 98.81 273 ASP B N 1
ATOM 5666 C CA . ASP B 1 273 ? 16.188 1.654 3.561 1 98.81 273 ASP B CA 1
ATOM 5667 C C . ASP B 1 273 ? 16.547 2.299 2.223 1 98.81 273 ASP B C 1
ATOM 5669 O O . ASP B 1 273 ? 17.734 2.381 1.866 1 98.81 273 ASP B O 1
ATOM 5673 N N . SER B 1 274 ? 15.602 2.703 1.422 1 98.88 274 SER B N 1
ATOM 5674 C CA . SER B 1 274 ? 15.812 3.238 0.08 1 98.88 274 SER B CA 1
ATOM 5675 C C . SER B 1 274 ? 15.375 4.699 -0.005 1 98.88 274 SER B C 1
ATOM 5677 O O . SER B 1 274 ? 14.18 5 0.025 1 98.88 274 SER B O 1
ATOM 5679 N N . PRO B 1 275 ? 16.359 5.609 -0.226 1 98.81 275 PRO B N 1
ATOM 5680 C CA . PRO B 1 275 ? 15.953 7.012 -0.373 1 98.81 275 PRO B CA 1
ATOM 5681 C C . PRO B 1 275 ? 15.078 7.25 -1.606 1 98.81 275 PRO B C 1
ATOM 5683 O O . PRO B 1 275 ? 14.188 8.102 -1.582 1 98.81 275 PRO B O 1
ATOM 5686 N N . VAL B 1 276 ? 15.312 6.504 -2.703 1 98.94 276 VAL B N 1
ATOM 5687 C CA . VAL B 1 276 ? 14.492 6.684 -3.895 1 98.94 276 VAL B CA 1
ATOM 5688 C C . VAL B 1 276 ? 13.086 6.152 -3.631 1 98.94 276 VAL B C 1
ATOM 5690 O O . VAL B 1 276 ? 12.102 6.703 -4.133 1 98.94 276 VAL B O 1
ATOM 5693 N N . GLY B 1 277 ? 12.992 5.02 -2.84 1 98.94 277 GLY B N 1
ATOM 5694 C CA . GLY B 1 277 ? 11.68 4.559 -2.414 1 98.94 277 GLY B CA 1
ATOM 5695 C C . GLY B 1 277 ? 10.922 5.594 -1.606 1 98.94 277 GLY B C 1
ATOM 5696 O O . GLY B 1 277 ? 9.727 5.816 -1.835 1 98.94 277 GLY B O 1
ATOM 5697 N N . LEU B 1 278 ? 11.609 6.227 -0.695 1 98.94 278 LEU B N 1
ATOM 5698 C CA . LEU B 1 278 ? 11.031 7.285 0.126 1 98.94 278 LEU B CA 1
ATOM 5699 C C . LEU B 1 278 ? 10.57 8.453 -0.739 1 98.94 278 LEU B C 1
ATOM 5701 O O . LEU B 1 278 ? 9.445 8.93 -0.599 1 98.94 278 LEU B O 1
ATOM 5705 N N . LEU B 1 279 ? 11.438 8.875 -1.634 1 98.94 279 LEU B N 1
ATOM 5706 C CA . LEU B 1 279 ? 11.156 10 -2.518 1 98.94 279 LEU B CA 1
ATOM 5707 C C . LEU B 1 279 ? 9.922 9.727 -3.371 1 98.94 279 LEU B C 1
ATOM 5709 O O . LEU B 1 279 ? 9.016 10.555 -3.441 1 98.94 279 LEU B O 1
ATOM 5713 N N . ALA B 1 280 ? 9.828 8.578 -3.975 1 98.94 280 ALA B N 1
ATOM 5714 C CA . ALA B 1 280 ? 8.711 8.25 -4.859 1 98.94 280 ALA B CA 1
ATOM 5715 C C . ALA B 1 280 ? 7.402 8.172 -4.082 1 98.94 280 ALA B C 1
ATOM 5717 O O . ALA B 1 280 ? 6.359 8.617 -4.566 1 98.94 280 ALA B O 1
ATOM 5718 N N . TRP B 1 281 ? 7.449 7.586 -2.883 1 98.88 281 TRP B N 1
ATOM 5719 C CA . TRP B 1 281 ? 6.262 7.457 -2.045 1 98.88 281 TRP B CA 1
ATOM 5720 C C . TRP B 1 281 ? 5.699 8.828 -1.688 1 98.88 281 TRP B C 1
ATOM 5722 O O . TRP B 1 281 ? 4.484 9.039 -1.721 1 98.88 281 TRP B O 1
ATOM 5732 N N . MET B 1 282 ? 6.531 9.75 -1.392 1 98.88 282 MET B N 1
ATOM 5733 C CA . MET B 1 282 ? 6.109 11.102 -1.022 1 98.88 282 MET B CA 1
ATOM 5734 C C . MET B 1 282 ? 5.73 11.906 -2.26 1 98.88 282 MET B C 1
ATOM 5736 O O . MET B 1 282 ? 4.84 12.758 -2.203 1 98.88 282 MET B O 1
ATOM 5740 N N . LEU B 1 283 ? 6.398 11.656 -3.367 1 98.81 283 LEU B N 1
ATOM 5741 C CA . LEU B 1 283 ? 6.156 12.414 -4.586 1 98.81 283 LEU B CA 1
ATOM 5742 C C . LEU B 1 283 ? 4.738 12.195 -5.094 1 98.81 283 LEU B C 1
ATOM 5744 O O . LEU B 1 283 ? 4.098 13.133 -5.59 1 98.81 283 LEU B O 1
ATOM 5748 N N . ASP B 1 284 ? 4.277 11 -4.965 1 98.38 284 ASP B N 1
ATOM 5749 C CA . ASP B 1 284 ? 2.977 10.641 -5.516 1 98.38 284 ASP B CA 1
ATOM 5750 C C . ASP B 1 284 ? 1.875 11.539 -4.961 1 98.38 284 ASP B C 1
ATOM 5752 O O . ASP B 1 284 ? 1.18 12.219 -5.719 1 98.38 284 ASP B O 1
ATOM 5756 N N . PRO B 1 285 ? 1.688 11.68 -3.664 1 97.75 285 PRO B N 1
ATOM 5757 C CA . PRO B 1 285 ? 0.663 12.594 -3.158 1 97.75 285 PRO B CA 1
ATOM 5758 C C . PRO B 1 285 ? 1.014 14.062 -3.393 1 97.75 285 PRO B C 1
ATOM 5760 O O . PRO B 1 285 ? 0.121 14.883 -3.596 1 97.75 285 PRO B O 1
ATOM 5763 N N . TYR B 1 286 ? 2.311 14.445 -3.342 1 98.44 286 TYR B N 1
ATOM 5764 C CA . TYR B 1 286 ? 2.668 15.828 -3.652 1 98.44 286 TYR B CA 1
ATOM 5765 C C . TYR B 1 286 ? 2.215 16.203 -5.055 1 98.44 286 TYR B C 1
ATOM 5767 O O . TYR B 1 286 ? 1.766 17.328 -5.289 1 98.44 286 TYR B O 1
ATOM 5775 N N . HIS B 1 287 ? 2.361 15.266 -5.957 1 98.12 287 HIS B N 1
ATOM 5776 C CA . HIS B 1 287 ? 1.908 15.523 -7.316 1 98.12 287 HIS B CA 1
ATOM 5777 C C . HIS B 1 287 ? 0.386 15.547 -7.398 1 98.12 287 HIS B C 1
ATOM 5779 O O . HIS B 1 287 ? -0.199 16.484 -7.934 1 98.12 287 HIS B O 1
ATOM 5785 N N . SER B 1 288 ? -0.283 14.562 -6.859 1 96.12 288 SER B N 1
ATOM 5786 C CA . SER B 1 288 ? -1.718 14.375 -7.047 1 96.12 288 SER B CA 1
ATOM 5787 C C . SER B 1 288 ? -2.521 15.398 -6.254 1 96.12 288 SER B C 1
ATOM 5789 O O . SER B 1 288 ? -3.643 15.742 -6.633 1 96.12 288 SER B O 1
ATOM 5791 N N . TRP B 1 289 ? -1.929 15.961 -5.184 1 97.19 289 TRP B N 1
ATOM 5792 C CA . TRP B 1 289 ? -2.711 16.797 -4.273 1 97.19 289 TRP B CA 1
ATOM 5793 C C . TRP B 1 289 ? -2.416 18.266 -4.492 1 97.19 289 TRP B C 1
ATOM 5795 O O . TRP B 1 289 ? -3.055 19.141 -3.887 1 97.19 289 TRP B O 1
ATOM 5805 N N . THR B 1 290 ? -1.48 18.594 -5.34 1 98.12 290 THR B N 1
ATOM 5806 C CA . THR B 1 290 ? -1.18 19.984 -5.656 1 98.12 290 THR B CA 1
ATOM 5807 C C . THR B 1 290 ? -1.854 20.391 -6.961 1 98.12 290 THR B C 1
ATOM 5809 O O . THR B 1 290 ? -2.312 19.547 -7.727 1 98.12 290 THR B O 1
ATOM 5812 N N . HIS B 1 291 ? -1.95 21.656 -7.156 1 97.94 291 HIS B N 1
ATOM 5813 C CA . HIS B 1 291 ? -2.703 22.203 -8.281 1 97.94 291 HIS B CA 1
ATOM 5814 C C . HIS B 1 291 ? -1.794 22.469 -9.477 1 97.94 291 HIS B C 1
ATOM 5816 O O . HIS B 1 291 ? -0.757 23.125 -9.328 1 97.94 291 HIS B O 1
ATOM 5822 N N . PHE B 1 292 ? -2.15 21.906 -10.602 1 97.12 292 PHE B N 1
ATOM 5823 C CA . PHE B 1 292 ? -1.515 22.203 -11.883 1 97.12 292 PHE B CA 1
ATOM 5824 C C . PHE B 1 292 ? -2.422 23.078 -12.75 1 97.12 292 PHE B C 1
ATOM 5826 O O . PHE B 1 292 ? -3.643 22.906 -12.734 1 97.12 292 PHE B O 1
ATOM 5833 N N . PRO B 1 293 ? -1.908 23.984 -13.516 1 94.56 293 PRO B N 1
ATOM 5834 C CA . PRO B 1 293 ? -2.719 24.859 -14.359 1 94.56 293 PRO B CA 1
ATOM 5835 C C . PRO B 1 293 ? -3.482 24.109 -15.438 1 94.56 293 PRO B C 1
ATOM 5837 O O . PRO B 1 293 ? -4.523 24.562 -15.906 1 94.56 293 PRO B O 1
ATOM 5840 N N . SER B 1 294 ? -2.904 22.984 -15.867 1 94.25 294 SER B N 1
ATOM 5841 C CA . SER B 1 294 ? -3.557 22.156 -16.875 1 94.25 294 SER B CA 1
ATOM 5842 C C . SER B 1 294 ? -3.215 20.688 -16.703 1 94.25 294 SER B C 1
ATOM 5844 O O . SER B 1 294 ? -2.195 20.344 -16.094 1 94.25 294 SER B O 1
ATOM 5846 N N . GLU B 1 295 ? -4.059 19.922 -17.219 1 90.5 295 GLU B N 1
ATOM 5847 C CA . GLU B 1 295 ? -3.82 18.469 -17.188 1 90.5 295 GLU B CA 1
ATOM 5848 C C . GLU B 1 295 ? -2.58 18.109 -18 1 90.5 295 GLU B C 1
ATOM 5850 O O . GLU B 1 295 ? -1.859 17.172 -17.641 1 90.5 295 GLU B O 1
ATOM 5855 N N . GLU B 1 296 ? -2.395 18.797 -19.047 1 91.25 296 GLU B N 1
ATOM 5856 C CA . GLU B 1 296 ? -1.236 18.547 -19.906 1 91.25 296 GLU B CA 1
ATOM 5857 C C . GLU B 1 296 ? 0.068 18.766 -19.141 1 91.25 296 GLU B C 1
ATOM 5859 O O . GLU B 1 296 ? 0.992 17.953 -19.234 1 91.25 296 GLU B O 1
ATOM 5864 N N . LEU B 1 297 ? 0.067 19.812 -18.391 1 92.81 297 LEU B N 1
ATOM 5865 C CA . LEU B 1 297 ? 1.267 20.109 -17.609 1 92.81 297 LEU B CA 1
ATOM 5866 C C . LEU B 1 297 ? 1.462 19.078 -16.516 1 92.81 297 LEU B C 1
ATOM 5868 O O . LEU B 1 297 ? 2.59 18.672 -16.234 1 92.81 297 LEU B O 1
ATOM 5872 N N . SER B 1 298 ? 0.377 18.719 -15.906 1 93.81 298 SER B N 1
ATOM 5873 C CA . SER B 1 298 ? 0.444 17.734 -14.836 1 93.81 298 SER B CA 1
ATOM 5874 C C . SER B 1 298 ? 1.033 16.422 -15.328 1 93.81 298 SER B C 1
ATOM 5876 O O . SER B 1 298 ? 1.698 15.703 -14.57 1 93.81 298 SER B O 1
ATOM 5878 N N . ALA B 1 299 ? 0.851 16.094 -16.562 1 91.75 299 ALA B N 1
ATOM 5879 C CA . ALA B 1 299 ? 1.321 14.828 -17.141 1 91.75 299 ALA B CA 1
ATOM 5880 C C . ALA B 1 299 ? 2.812 14.891 -17.453 1 91.75 299 ALA B C 1
ATOM 5882 O O . ALA B 1 299 ? 3.469 13.859 -17.594 1 91.75 299 ALA B O 1
ATOM 5883 N N . LYS B 1 300 ? 3.426 16.078 -17.469 1 90.75 300 LYS B N 1
ATOM 5884 C CA . LYS B 1 300 ? 4.758 16.234 -18.031 1 90.75 300 LYS B CA 1
ATOM 5885 C C . LYS B 1 300 ? 5.773 16.641 -16.969 1 90.75 300 LYS B C 1
ATOM 5887 O O . LYS B 1 300 ? 6.984 16.594 -17.203 1 90.75 300 LYS B O 1
ATOM 5892 N N . VAL B 1 301 ? 5.211 17.062 -15.828 1 94.5 301 VAL B N 1
ATOM 5893 C CA . VAL B 1 301 ? 6.137 17.531 -14.805 1 94.5 301 VAL B CA 1
ATOM 5894 C C . VAL B 1 301 ? 5.867 16.812 -13.484 1 94.5 301 VAL B C 1
ATOM 5896 O O . VAL B 1 301 ? 4.762 16.312 -13.258 1 94.5 301 VAL B O 1
ATOM 5899 N N . ALA B 1 302 ? 6.898 16.766 -12.664 1 97.38 302 ALA B N 1
ATOM 5900 C CA . ALA B 1 302 ? 6.801 16.062 -11.391 1 97.38 302 ALA B CA 1
ATOM 5901 C C . ALA B 1 302 ? 6.035 16.875 -10.359 1 97.38 302 ALA B C 1
ATOM 5903 O O . ALA B 1 302 ? 5.203 16.344 -9.625 1 97.38 302 ALA B O 1
ATOM 5904 N N . LEU B 1 303 ? 6.273 18.172 -10.352 1 98.31 303 LEU B N 1
ATOM 5905 C CA . LEU B 1 303 ? 5.703 19.109 -9.391 1 98.31 303 LEU B CA 1
ATOM 5906 C C . LEU B 1 303 ? 5.176 20.359 -10.086 1 98.31 303 LEU B C 1
ATOM 5908 O O . LEU B 1 303 ? 5.672 20.734 -11.148 1 98.31 303 LEU B O 1
ATOM 5912 N N . PRO B 1 304 ? 4.102 20.938 -9.492 1 97.88 304 PRO B N 1
ATOM 5913 C CA . PRO B 1 304 ? 3.699 22.234 -10.047 1 97.88 304 PRO B CA 1
ATOM 5914 C C . PRO B 1 304 ? 4.73 23.328 -9.789 1 97.88 304 PRO B C 1
ATOM 5916 O O . PRO B 1 304 ? 5.645 23.141 -8.977 1 97.88 304 PRO B O 1
ATOM 5919 N N . GLU B 1 305 ? 4.566 24.391 -10.461 1 97 305 GLU B N 1
ATOM 5920 C CA . GLU B 1 305 ? 5.5 25.5 -10.312 1 97 305 GLU B CA 1
ATOM 5921 C C . GLU B 1 305 ? 5.438 26.094 -8.906 1 97 305 GLU B C 1
ATOM 5923 O O . GLU B 1 305 ? 6.402 26.703 -8.438 1 97 305 GLU B O 1
ATOM 5928 N N . THR B 1 306 ? 4.367 25.906 -8.242 1 98 306 THR B N 1
ATOM 5929 C CA . THR B 1 306 ? 4.117 26.547 -6.953 1 98 306 THR B CA 1
ATOM 5930 C C . THR B 1 306 ? 4.891 25.828 -5.844 1 98 306 THR B C 1
ATOM 5932 O O . THR B 1 306 ? 5.016 26.344 -4.734 1 98 306 THR B O 1
ATOM 5935 N N . VAL B 1 307 ? 5.391 24.578 -6.066 1 98.5 307 VAL B N 1
ATOM 5936 C CA . VAL B 1 307 ? 6.234 23.844 -5.129 1 98.5 307 VAL B CA 1
ATOM 5937 C C . VAL B 1 307 ? 7.602 23.578 -5.758 1 98.5 307 VAL B C 1
ATOM 5939 O O . VAL B 1 307 ? 7.727 22.781 -6.68 1 98.5 307 VAL B O 1
ATOM 5942 N N . SER B 1 308 ? 8.609 24.203 -5.207 1 98.31 308 SER B N 1
ATOM 5943 C CA . SER B 1 308 ? 9.93 24.047 -5.801 1 98.31 308 SER B CA 1
ATOM 5944 C C . SER B 1 308 ? 10.516 22.672 -5.5 1 98.31 308 SER B C 1
ATOM 5946 O O . SER B 1 308 ? 10.148 22.047 -4.504 1 98.31 308 SER B O 1
ATOM 5948 N N . VAL B 1 309 ? 11.414 22.234 -6.34 1 98.5 309 VAL B N 1
ATOM 5949 C CA . VAL B 1 309 ? 12.141 20.984 -6.145 1 98.5 309 VAL B CA 1
ATOM 5950 C C . VAL B 1 309 ? 12.867 21 -4.801 1 98.5 309 VAL B C 1
ATOM 5952 O O . VAL B 1 309 ? 12.867 20.016 -4.066 1 98.5 309 VAL B O 1
ATOM 5955 N N . ASP B 1 310 ? 13.383 22.156 -4.43 1 98.38 310 ASP B N 1
ATOM 5956 C CA . ASP B 1 310 ? 14.109 22.312 -3.174 1 98.38 310 ASP B CA 1
ATOM 5957 C C . ASP B 1 310 ? 13.188 22.125 -1.975 1 98.38 310 ASP B C 1
ATOM 5959 O O . ASP B 1 310 ? 13.57 21.516 -0.974 1 98.38 310 ASP B O 1
ATOM 5963 N N . GLU B 1 311 ? 12.023 22.719 -2.084 1 98.69 311 GLU B N 1
ATOM 5964 C CA . GLU B 1 311 ? 11.047 22.578 -1.007 1 98.69 311 GLU B CA 1
ATOM 5965 C C . GLU B 1 311 ? 10.664 21.125 -0.801 1 98.69 311 GLU B C 1
ATOM 5967 O O . GLU B 1 311 ? 10.625 20.641 0.332 1 98.69 311 GLU B O 1
ATOM 5972 N N . PHE B 1 312 ? 10.406 20.453 -1.905 1 98.81 312 PHE B N 1
ATOM 5973 C CA . PHE B 1 312 ? 10.023 19.047 -1.83 1 98.81 312 PHE B CA 1
ATOM 5974 C C . PHE B 1 312 ? 11.172 18.203 -1.282 1 98.81 312 PHE B C 1
ATOM 5976 O O . PHE B 1 312 ? 10.977 17.406 -0.368 1 98.81 312 PHE B O 1
ATOM 5983 N N . LEU B 1 313 ? 12.367 18.328 -1.812 1 98.88 313 LEU B N 1
ATOM 5984 C CA . LEU B 1 313 ? 13.516 17.531 -1.396 1 98.88 313 LEU B CA 1
ATOM 5985 C C . LEU B 1 313 ? 13.875 17.828 0.059 1 98.88 313 LEU B C 1
ATOM 5987 O O . LEU B 1 313 ? 14.383 16.938 0.76 1 98.88 313 LEU B O 1
ATOM 5991 N N . THR B 1 314 ? 13.617 19.062 0.543 1 98.88 314 THR B N 1
ATOM 5992 C CA . THR B 1 314 ? 13.828 19.359 1.957 1 98.88 314 THR B CA 1
ATOM 5993 C C . THR B 1 314 ? 12.953 18.453 2.83 1 98.88 314 THR B C 1
ATOM 5995 O O . THR B 1 314 ? 13.43 17.875 3.803 1 98.88 314 THR B O 1
ATOM 5998 N N . GLN B 1 315 ? 11.688 18.359 2.459 1 98.75 315 GLN B N 1
ATOM 5999 C CA . GLN B 1 315 ? 10.773 17.5 3.201 1 98.75 315 GLN B CA 1
ATOM 6000 C C . GLN B 1 315 ? 11.219 16.047 3.15 1 98.75 315 GLN B C 1
ATOM 6002 O O . GLN B 1 315 ? 11.242 15.359 4.176 1 98.75 315 GLN B O 1
ATOM 6007 N N . VAL B 1 316 ? 11.609 15.562 1.971 1 98.88 316 VAL B N 1
ATOM 6008 C CA . VAL B 1 316 ? 12.062 14.18 1.8 1 98.88 316 VAL B CA 1
ATOM 6009 C C . VAL B 1 316 ? 13.297 13.93 2.664 1 98.88 316 VAL B C 1
ATOM 6011 O O . VAL B 1 316 ? 13.398 12.891 3.316 1 98.88 316 VAL B O 1
ATOM 6014 N N . THR B 1 317 ? 14.211 14.883 2.699 1 98.88 317 THR B N 1
ATOM 6015 C CA . THR B 1 317 ? 15.461 14.727 3.434 1 98.88 317 THR B CA 1
ATOM 6016 C C . THR B 1 317 ? 15.211 14.703 4.938 1 98.88 317 THR B C 1
ATOM 6018 O O . THR B 1 317 ? 15.883 13.984 5.676 1 98.88 317 THR B O 1
ATOM 6021 N N . ILE B 1 318 ? 14.227 15.492 5.414 1 98.88 318 ILE B N 1
ATOM 6022 C CA . ILE B 1 318 ? 13.867 15.445 6.828 1 98.88 318 ILE B CA 1
ATOM 6023 C C . ILE B 1 318 ? 13.414 14.039 7.203 1 98.88 318 ILE B C 1
ATOM 6025 O O . ILE B 1 318 ? 13.867 13.484 8.211 1 98.88 318 ILE B O 1
ATOM 6029 N N . TYR B 1 319 ? 12.578 13.43 6.387 1 98.81 319 TYR B N 1
ATOM 6030 C CA . TYR B 1 319 ? 12.125 12.062 6.645 1 98.81 319 TYR B CA 1
ATOM 6031 C C . TYR B 1 319 ? 13.289 11.086 6.574 1 98.81 319 TYR B C 1
ATOM 6033 O O . TYR B 1 319 ? 13.336 10.109 7.324 1 98.81 319 TYR B O 1
ATOM 6041 N N . TRP B 1 320 ? 14.25 11.336 5.664 1 98.75 320 TRP B N 1
ATOM 6042 C CA . TRP B 1 320 ? 15.383 10.438 5.473 1 98.75 320 TRP B CA 1
ATOM 6043 C C . TRP B 1 320 ? 16.312 10.469 6.68 1 98.75 320 TRP B C 1
ATOM 6045 O O . TRP B 1 320 ? 16.672 9.422 7.227 1 98.75 320 TRP B O 1
ATOM 6055 N N . ILE B 1 321 ? 16.656 11.703 7.129 1 98.06 321 ILE B N 1
ATOM 6056 C CA . ILE B 1 321 ? 17.641 11.859 8.203 1 98.06 321 ILE B CA 1
ATOM 6057 C C . ILE B 1 321 ? 17.047 11.336 9.516 1 98.06 321 ILE B C 1
ATOM 6059 O O . ILE B 1 321 ? 17.781 10.773 10.344 1 98.06 321 ILE B O 1
ATOM 6063 N N . THR B 1 322 ? 15.727 11.453 9.672 1 98.38 322 THR B N 1
ATOM 6064 C CA . THR B 1 322 ? 15.109 11.086 10.945 1 98.38 322 THR B CA 1
ATOM 6065 C C . THR B 1 322 ? 14.555 9.664 10.891 1 98.38 322 THR B C 1
ATOM 6067 O O . THR B 1 322 ? 14.164 9.102 11.914 1 98.38 322 THR B O 1
ATOM 6070 N N . ASN B 1 323 ? 14.453 9.023 9.68 1 98.19 323 ASN B N 1
ATOM 60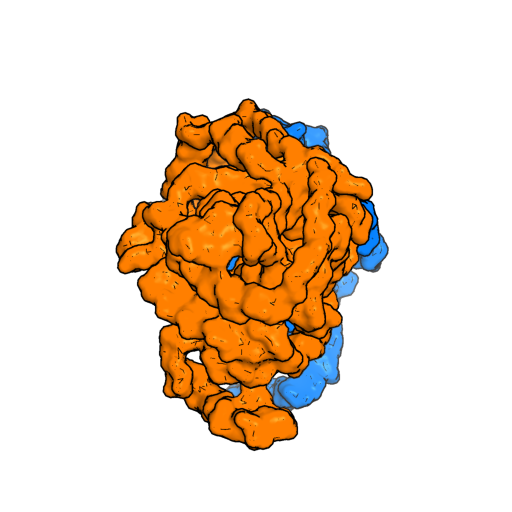71 C CA . ASN B 1 323 ? 13.875 7.695 9.492 1 98.19 323 ASN B CA 1
ATOM 6072 C C . ASN B 1 323 ? 12.5 7.59 10.148 1 98.19 323 ASN B C 1
ATOM 6074 O O . ASN B 1 323 ? 12.25 6.668 10.93 1 98.19 323 ASN B O 1
ATOM 6078 N N . THR B 1 324 ? 11.609 8.578 9.773 1 98.56 324 THR B N 1
ATOM 6079 C CA . THR B 1 324 ? 10.352 8.664 10.508 1 98.56 324 THR B CA 1
ATOM 6080 C C . THR B 1 324 ? 9.172 8.336 9.602 1 98.56 324 THR B C 1
ATOM 6082 O O . THR B 1 324 ? 8.016 8.539 9.977 1 98.56 324 THR B O 1
ATOM 6085 N N . MET B 1 325 ? 9.453 7.824 8.375 1 98.44 325 MET B N 1
ATOM 6086 C CA . MET B 1 325 ? 8.305 7.453 7.547 1 98.44 325 MET B CA 1
ATOM 6087 C C . MET B 1 325 ? 7.512 6.328 8.195 1 98.44 325 MET B C 1
ATOM 6089 O O . MET B 1 325 ? 6.277 6.352 8.195 1 98.44 325 MET B O 1
ATOM 6093 N N . SER B 1 326 ? 8.242 5.375 8.82 1 97.62 326 SER B N 1
ATOM 6094 C CA . SER B 1 326 ? 7.57 4.277 9.508 1 97.62 326 SER B CA 1
ATOM 6095 C C . SER B 1 326 ? 6.66 4.793 10.617 1 97.62 326 SER B C 1
ATOM 6097 O O . SER B 1 326 ? 5.48 4.445 10.672 1 97.62 326 SER B O 1
ATOM 6099 N N . ALA B 1 327 ? 7.141 5.629 11.461 1 98.12 327 ALA B N 1
ATOM 6100 C CA . ALA B 1 327 ? 6.363 6.129 12.594 1 98.12 327 ALA B CA 1
ATOM 6101 C C . ALA B 1 327 ? 5.246 7.059 12.125 1 98.12 327 ALA B C 1
ATOM 6103 O O . ALA B 1 327 ? 4.152 7.059 12.695 1 98.12 327 ALA B O 1
ATOM 6104 N N . SER B 1 328 ? 5.484 7.832 11.086 1 98.5 328 SER B N 1
ATOM 6105 C CA . SER B 1 328 ? 4.512 8.812 10.609 1 98.5 328 SER B CA 1
ATOM 6106 C C . SER B 1 328 ? 3.275 8.125 10.031 1 98.5 328 SER B C 1
ATOM 6108 O O . SER B 1 328 ? 2.174 8.68 10.086 1 98.5 328 SER B O 1
ATOM 6110 N N . THR B 1 329 ? 3.424 6.902 9.477 1 97.94 329 THR B N 1
ATOM 6111 C CA . THR B 1 329 ? 2.318 6.25 8.781 1 97.94 329 THR B CA 1
ATOM 6112 C C . THR B 1 329 ? 1.434 5.492 9.766 1 97.94 329 THR B C 1
ATOM 6114 O O . THR B 1 329 ? 0.296 5.141 9.445 1 97.94 329 THR B O 1
ATOM 6117 N N . ARG B 1 330 ? 1.853 5.293 10.977 1 96.31 330 ARG B N 1
ATOM 6118 C CA . ARG B 1 330 ? 1.136 4.469 11.945 1 96.31 330 ARG B CA 1
ATOM 6119 C C . ARG B 1 330 ? -0.155 5.145 12.391 1 96.31 330 ARG B C 1
ATOM 6121 O O . ARG B 1 330 ? -1.052 4.492 12.93 1 96.31 330 ARG B O 1
ATOM 6128 N N . ILE B 1 331 ? -0.242 6.426 12.195 1 96.81 331 ILE B N 1
ATOM 6129 C CA . ILE B 1 331 ? -1.452 7.152 12.562 1 96.81 331 ILE B CA 1
ATOM 6130 C C . ILE B 1 331 ? -2.637 6.629 11.75 1 96.81 331 ILE B C 1
ATOM 6132 O O . ILE B 1 331 ? -3.777 6.656 12.219 1 96.81 331 ILE B O 1
ATOM 6136 N N . TYR B 1 332 ? -2.406 6.137 10.539 1 96.69 332 TYR B N 1
ATOM 6137 C CA . TYR B 1 332 ? -3.465 5.566 9.711 1 96.69 332 TYR B CA 1
ATOM 6138 C C . TYR B 1 332 ? -4.027 4.301 10.352 1 96.69 332 TYR B C 1
ATOM 6140 O O . TYR B 1 332 ? -5.234 4.055 10.289 1 96.69 332 TYR B O 1
ATOM 6148 N N . TYR B 1 333 ? -3.127 3.482 10.883 1 94.88 333 TYR B N 1
ATOM 6149 C CA . TYR B 1 333 ? -3.576 2.305 11.617 1 94.88 333 TYR B CA 1
ATOM 6150 C C . TYR B 1 333 ? -4.434 2.701 12.812 1 94.88 333 TYR B C 1
ATOM 6152 O O . TYR B 1 333 ? -5.492 2.113 13.047 1 94.88 333 TYR B O 1
ATOM 6160 N N . GLU B 1 334 ? -3.98 3.723 13.562 1 94.56 334 GLU B N 1
ATOM 6161 C CA . GLU B 1 334 ? -4.73 4.23 14.711 1 94.56 334 GLU B CA 1
ATOM 6162 C C . GLU B 1 334 ? -6.125 4.695 14.297 1 94.56 334 GLU B C 1
ATOM 6164 O O . GLU B 1 334 ? -7.105 4.438 14.992 1 94.56 334 GLU B O 1
ATOM 6169 N N . ALA B 1 335 ? -6.176 5.359 13.195 1 92.94 335 ALA B N 1
ATOM 6170 C CA . ALA B 1 335 ? -7.434 5.926 12.719 1 92.94 335 ALA B CA 1
ATOM 6171 C C . ALA B 1 335 ? -8.43 4.824 12.352 1 92.94 335 ALA B C 1
ATOM 6173 O O . ALA B 1 335 ? -9.625 4.945 12.625 1 92.94 335 ALA B O 1
ATOM 6174 N N . LEU B 1 336 ? -7.961 3.781 11.75 1 91.25 336 LEU B N 1
ATOM 6175 C CA . LEU B 1 336 ? -8.852 2.715 11.297 1 91.25 336 LEU B CA 1
ATOM 6176 C C . LEU B 1 336 ? -9.273 1.828 12.469 1 91.25 336 LEU B C 1
ATOM 6178 O O . LEU B 1 336 ? -10.438 1.439 12.57 1 91.25 336 LEU B O 1
ATOM 6182 N N . TYR B 1 337 ? -8.352 1.547 13.398 1 86.56 337 TYR B N 1
ATOM 6183 C CA . TYR B 1 337 ? -8.609 0.468 14.344 1 86.56 337 TYR B CA 1
ATOM 6184 C C . TYR B 1 337 ? -8.867 1.018 15.742 1 86.56 337 TYR B C 1
ATOM 6186 O O . TYR B 1 337 ? -9.57 0.394 16.547 1 86.56 337 TYR B O 1
ATOM 6194 N N . ASN B 1 338 ? -8.273 2.016 16.094 1 79.44 338 ASN B N 1
ATOM 6195 C CA . ASN B 1 338 ? -8.32 2.406 17.5 1 79.44 338 ASN B CA 1
ATOM 6196 C C . ASN B 1 338 ? -9.234 3.611 17.719 1 79.44 338 ASN B C 1
ATOM 6198 O O . ASN B 1 338 ? -9.773 3.793 18.797 1 79.44 338 ASN B O 1
ATOM 6202 N N . HIS B 1 339 ? -9.461 4.363 16.781 1 70.12 339 HIS B N 1
ATOM 6203 C CA . HIS B 1 339 ? -10.102 5.645 17.047 1 70.12 339 HIS B CA 1
ATOM 6204 C C . HIS B 1 339 ? -11.477 5.715 16.391 1 70.12 339 HIS B C 1
ATOM 6206 O O . HIS B 1 339 ? -12.188 6.711 16.516 1 70.12 339 HIS B O 1
ATOM 6212 N N . SER B 1 340 ? -11.781 4.734 15.703 1 62.75 340 SER B N 1
ATOM 6213 C CA . SER B 1 340 ? -13.008 4.871 14.914 1 62.75 340 SER B CA 1
ATOM 6214 C C . SER B 1 340 ? -14.195 5.234 15.797 1 62.75 340 SER B C 1
ATOM 6216 O O . SER B 1 340 ? -14.969 6.133 15.461 1 62.75 340 SER B O 1
ATOM 6218 N N . LYS B 1 341 ? -14.273 4.684 16.953 1 59.28 341 LYS B N 1
ATOM 6219 C CA . LYS B 1 341 ? -15.406 4.988 17.812 1 59.28 341 LYS B CA 1
ATOM 6220 C C . LYS B 1 341 ? -15.281 6.383 18.422 1 59.28 341 LYS B C 1
ATOM 6222 O O . LYS B 1 341 ? -16.281 7.094 18.578 1 59.28 341 LYS B O 1
ATOM 6227 N N . ASP B 1 342 ? -14.133 6.805 18.688 1 59.94 342 ASP B N 1
ATOM 6228 C CA . ASP B 1 342 ? -13.891 8.102 19.312 1 59.94 342 ASP B CA 1
ATOM 6229 C C . ASP B 1 342 ? -14.133 9.242 18.312 1 59.94 342 ASP B C 1
ATOM 6231 O O . ASP B 1 342 ? -14.711 10.273 18.672 1 59.94 342 ASP B O 1
ATOM 6235 N N . LEU B 1 343 ? -13.828 8.914 17.156 1 60.19 343 LEU B N 1
ATOM 6236 C CA . LEU B 1 343 ? -13.992 9.93 16.125 1 60.19 343 LEU B CA 1
ATOM 6237 C C . LEU B 1 343 ? -15.469 10.227 15.891 1 60.19 343 LEU B C 1
ATOM 6239 O O . LEU B 1 343 ? -15.867 11.391 15.82 1 60.19 343 LEU B O 1
ATOM 6243 N N . SER B 1 344 ? -16.141 9.203 15.891 1 60.44 344 SER B N 1
ATOM 6244 C CA . SER B 1 344 ? -17.562 9.375 15.633 1 60.44 344 SER B CA 1
ATOM 6245 C C . SER B 1 344 ? -18.234 10.141 16.766 1 60.44 344 SER B C 1
ATOM 6247 O O . SER B 1 344 ? -19.062 11.023 16.531 1 60.44 344 SER B O 1
ATOM 6249 N N . SER B 1 345 ? -17.828 9.859 17.906 1 61.66 345 SER B N 1
ATOM 6250 C CA . SER B 1 345 ? -18.438 10.516 19.047 1 61.66 345 SER B CA 1
ATOM 6251 C C . SER B 1 345 ? -18.016 11.977 19.141 1 61.66 345 SER B C 1
ATOM 6253 O O . SER B 1 345 ? -18.828 12.852 19.422 1 61.66 345 SER B O 1
ATOM 6255 N N . SER B 1 346 ? -16.875 12.227 18.828 1 62.06 346 SER B N 1
ATOM 6256 C CA . SER B 1 346 ? -16.359 13.586 18.906 1 62.06 346 SER B CA 1
ATOM 6257 C C . SER B 1 346 ? -16.906 14.461 17.797 1 62.06 346 SER B C 1
ATOM 6259 O O . SER B 1 346 ? -17.203 15.633 18.016 1 62.06 346 SER B O 1
ATOM 6261 N N . LEU B 1 347 ? -17.094 13.859 16.734 1 64.5 347 LEU B N 1
ATOM 6262 C CA . LEU B 1 347 ? -17.531 14.602 15.555 1 64.5 347 LEU B CA 1
ATOM 6263 C C . LEU B 1 347 ? -19.016 14.977 15.68 1 64.5 347 LEU B C 1
ATOM 6265 O O . LEU B 1 347 ? -19.484 15.891 15 1 64.5 347 LEU B O 1
ATOM 6269 N N . ARG B 1 348 ? -19.578 14.391 16.547 1 65.75 348 ARG B N 1
ATOM 6270 C CA . ARG B 1 348 ? -21.016 14.609 16.672 1 65.75 348 ARG B CA 1
ATOM 6271 C C . ARG B 1 348 ? -21.312 15.883 17.469 1 65.75 348 ARG B C 1
ATOM 6273 O O . ARG B 1 348 ? -22.391 16.453 17.344 1 65.75 348 ARG B O 1
ATOM 6280 N N . LYS B 1 349 ? -20.344 16.375 18.078 1 77 349 LYS B N 1
ATOM 6281 C CA . LYS B 1 349 ? -20.594 17.531 18.922 1 77 349 LYS B CA 1
ATOM 6282 C C . LYS B 1 349 ? -20.359 18.828 18.156 1 77 349 LYS B C 1
ATOM 6284 O O . LYS B 1 349 ? -19.406 18.953 17.391 1 77 349 LYS B O 1
ATOM 6289 N N . TYR B 1 350 ? -21.375 19.734 18.297 1 87.06 350 TYR B N 1
ATOM 6290 C CA . TYR B 1 350 ? -21.234 21.078 17.734 1 87.06 350 TYR B CA 1
ATOM 6291 C C . TYR B 1 350 ? -20.109 21.828 18.438 1 87.06 350 TYR B C 1
ATOM 6293 O O . TYR B 1 350 ? -19.969 21.766 19.656 1 87.06 350 TYR B O 1
ATOM 6301 N N . SER B 1 351 ? -19.312 22.484 17.656 1 91.56 351 SER B N 1
ATOM 6302 C CA . SER B 1 351 ? -18.219 23.297 18.203 1 91.56 351 SER B CA 1
ATOM 6303 C C . SER B 1 351 ? -18.578 24.766 18.219 1 91.56 351 SER B C 1
ATOM 6305 O O . SER B 1 351 ? -18.875 25.344 17.172 1 91.56 351 SER B O 1
ATOM 6307 N N . GLN B 1 352 ? -18.453 25.406 19.344 1 93.44 352 GLN B N 1
ATOM 6308 C CA . GLN B 1 352 ? -18.75 26.844 19.469 1 93.44 352 GLN B CA 1
ATOM 6309 C C . GLN B 1 352 ? -17.531 27.688 19.094 1 93.44 352 GLN B C 1
ATOM 6311 O O . GLN B 1 352 ? -17.625 28.906 18.969 1 93.44 352 GLN B O 1
ATOM 6316 N N . VAL B 1 353 ? -16.391 27.062 18.875 1 96.31 353 VAL B N 1
ATOM 6317 C CA . VAL B 1 353 ? -15.164 27.781 18.516 1 96.31 353 VAL B CA 1
ATOM 6318 C C . VAL B 1 353 ? -15.336 28.469 17.172 1 96.31 353 VAL B C 1
ATOM 6320 O O . VAL B 1 353 ? -15.75 27.828 16.188 1 96.31 353 VAL B O 1
ATOM 6323 N N . PRO B 1 354 ? -15.062 29.875 17.125 1 97.62 354 PRO B N 1
ATOM 6324 C CA . PRO B 1 354 ? -15.078 30.5 15.805 1 97.62 354 PRO B CA 1
ATOM 6325 C C . PRO B 1 354 ? -14.219 29.75 14.789 1 97.62 354 PRO B C 1
ATOM 6327 O O . PRO B 1 354 ? -13.039 29.5 15.031 1 97.62 354 PRO B O 1
ATOM 6330 N N . THR B 1 355 ? -14.836 29.344 13.641 1 98.19 355 THR B N 1
ATOM 6331 C CA . THR B 1 355 ? -14.172 28.469 12.688 1 98.19 355 THR B CA 1
ATOM 6332 C C . THR B 1 355 ? -14.141 29.109 11.305 1 98.19 355 THR B C 1
ATOM 6334 O O . THR B 1 355 ? -15.125 29.703 10.859 1 98.19 355 THR B O 1
ATOM 6337 N N . ALA B 1 356 ? -13.008 29.062 10.703 1 98.75 356 ALA B N 1
ATOM 6338 C CA . ALA B 1 356 ? -12.805 29.5 9.32 1 98.75 356 ALA B CA 1
ATOM 6339 C C . ALA B 1 356 ? -12.383 28.312 8.438 1 98.75 356 ALA B C 1
ATOM 6341 O O . ALA B 1 356 ? -11.617 27.453 8.867 1 98.75 356 ALA B O 1
ATOM 6342 N N . VAL B 1 357 ? -12.898 28.266 7.195 1 98.19 357 VAL B N 1
ATOM 6343 C CA . VAL B 1 357 ? -12.539 27.234 6.23 1 98.19 357 VAL B CA 1
ATOM 6344 C C . VAL B 1 357 ? -12.117 27.891 4.91 1 98.19 357 VAL B C 1
ATOM 6346 O O . VAL B 1 357 ? -12.805 28.781 4.406 1 98.19 357 VAL B O 1
ATOM 6349 N N . SER B 1 358 ? -10.992 27.547 4.422 1 98.19 358 SER B N 1
ATOM 6350 C CA . SER B 1 358 ? -10.539 27.891 3.078 1 98.19 358 SER B CA 1
ATOM 6351 C C . SER B 1 358 ? -10.367 26.641 2.211 1 98.19 358 SER B C 1
ATOM 6353 O O . SER B 1 358 ? -9.547 25.781 2.516 1 98.19 358 SER B O 1
ATOM 6355 N N . TYR B 1 359 ? -11.156 26.562 1.105 1 96.25 359 TYR B N 1
ATOM 6356 C CA . TYR B 1 359 ? -10.992 25.469 0.146 1 96.25 359 TYR B CA 1
ATOM 6357 C C . TYR B 1 359 ? -10.133 25.906 -1.031 1 96.25 359 TYR B C 1
ATOM 6359 O O . TYR B 1 359 ? -10.383 26.953 -1.64 1 96.25 359 TYR B O 1
ATOM 6367 N N . PHE B 1 360 ? -9.195 25.141 -1.24 1 96.94 360 PHE B N 1
ATOM 6368 C CA . PHE B 1 360 ? -8.344 25.391 -2.406 1 96.94 360 PHE B CA 1
ATOM 6369 C C . PHE B 1 360 ? -8.688 24.406 -3.527 1 96.94 360 PHE B C 1
ATOM 6371 O O . PHE B 1 360 ? -9.312 23.375 -3.289 1 96.94 360 PHE B O 1
ATOM 6378 N N . GLU B 1 361 ? -8.312 24.688 -4.684 1 95.06 361 GLU B N 1
ATOM 6379 C CA . GLU B 1 361 ? -8.836 24.047 -5.891 1 95.06 361 GLU B CA 1
ATOM 6380 C C . GLU B 1 361 ? -8.594 22.531 -5.863 1 95.06 361 GLU B C 1
ATOM 6382 O O . GLU B 1 361 ? -9.516 21.75 -6.129 1 95.06 361 GLU B O 1
ATOM 6387 N N . ASN B 1 362 ? -7.375 22.078 -5.488 1 95 362 ASN B N 1
ATOM 6388 C CA . ASN B 1 362 ? -7.047 20.672 -5.629 1 95 362 ASN B CA 1
ATOM 6389 C C . ASN B 1 362 ? -7.055 19.953 -4.281 1 95 362 ASN B C 1
ATOM 6391 O O . ASN B 1 362 ? -6.379 18.938 -4.109 1 95 362 ASN B O 1
ATOM 6395 N N . GLU B 1 363 ? -7.855 20.594 -3.338 1 94.25 363 GLU B N 1
ATOM 6396 C CA . GLU B 1 363 ? -8.094 19.859 -2.096 1 94.25 363 GLU B CA 1
ATOM 6397 C C . GLU B 1 363 ? -8.773 18.531 -2.365 1 94.25 363 GLU B C 1
ATOM 6399 O O . GLU B 1 363 ? -9.734 18.453 -3.131 1 94.25 363 GLU B O 1
ATOM 6404 N N . PRO B 1 364 ? -8.25 17.438 -1.775 1 89.88 364 PRO B N 1
ATOM 6405 C CA . PRO B 1 364 ? -8.742 16.094 -2.123 1 89.88 364 PRO B CA 1
ATOM 6406 C C . PRO B 1 364 ? -10.188 15.867 -1.7 1 89.88 364 PRO B C 1
ATOM 6408 O O . PRO B 1 364 ? -10.898 15.062 -2.312 1 89.88 364 PRO B O 1
ATOM 6411 N N . ALA B 1 365 ? -10.609 16.531 -0.628 1 89.25 365 ALA B N 1
ATOM 6412 C CA . ALA B 1 365 ? -11.977 16.344 -0.153 1 89.25 365 ALA B CA 1
ATOM 6413 C C . ALA B 1 365 ? -12.555 17.656 0.354 1 89.25 365 ALA B C 1
ATOM 6415 O O . ALA B 1 365 ? -11.922 18.375 1.137 1 89.25 365 ALA B O 1
ATOM 6416 N N . LYS B 1 366 ? -13.727 17.953 -0.147 1 91.94 366 LYS B N 1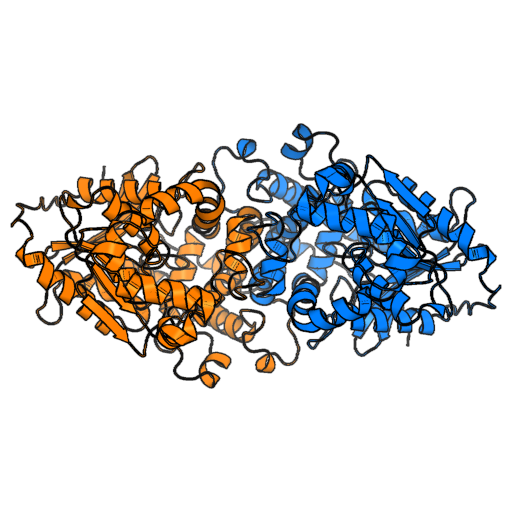
ATOM 6417 C CA . LYS B 1 366 ? -14.461 19.141 0.287 1 91.94 366 LYS B CA 1
ATOM 6418 C C . LYS B 1 366 ? -15.859 18.781 0.775 1 91.94 366 LYS B C 1
ATOM 6420 O O . LYS B 1 366 ? -16.516 17.906 0.195 1 91.94 366 LYS B O 1
ATOM 6425 N N . PHE B 1 367 ? -16.219 19.375 1.841 1 92.31 367 PHE B N 1
ATOM 6426 C CA . PHE B 1 367 ? -17.547 19.172 2.398 1 92.31 367 PHE B CA 1
ATOM 6427 C C . PHE B 1 367 ? -18.422 20.406 2.154 1 92.31 367 PHE B C 1
ATOM 6429 O O . PHE B 1 367 ? -17.922 21.531 2.158 1 92.31 367 PHE B O 1
ATOM 6436 N N . PRO B 1 368 ? -19.719 20.094 1.975 1 92.75 368 PRO B N 1
ATOM 6437 C CA . PRO B 1 368 ? -20.609 21.234 1.766 1 92.75 368 PRO B CA 1
ATOM 6438 C C . PRO B 1 368 ? -20.609 22.219 2.939 1 92.75 368 PRO B C 1
ATOM 6440 O O . PRO B 1 368 ? -20.562 21.797 4.098 1 92.75 368 PRO B O 1
ATOM 6443 N N . ARG B 1 369 ? -20.734 23.5 2.572 1 93.94 369 ARG B N 1
ATOM 6444 C CA . ARG B 1 369 ? -20.812 24.547 3.586 1 93.94 369 ARG B CA 1
ATOM 6445 C C . ARG B 1 369 ? -21.891 24.219 4.621 1 93.94 369 ARG B C 1
ATOM 6447 O O . ARG B 1 369 ? -21.703 24.469 5.812 1 93.94 369 ARG B O 1
ATOM 6454 N N . ASP B 1 370 ? -23.031 23.609 4.168 1 93.94 370 ASP B N 1
ATOM 6455 C CA . ASP B 1 370 ? -24.156 23.281 5.031 1 93.94 370 ASP B CA 1
ATOM 6456 C C . ASP B 1 370 ? -23.734 22.328 6.141 1 93.94 370 ASP B C 1
ATOM 6458 O O . ASP B 1 370 ? -24.172 22.453 7.285 1 93.94 370 ASP B O 1
ATOM 6462 N N . TRP B 1 371 ? -22.922 21.391 5.754 1 93.69 371 TRP B N 1
ATOM 6463 C CA . TRP B 1 371 ? -22.469 20.406 6.734 1 93.69 371 TRP B CA 1
ATOM 6464 C C . TRP B 1 371 ? -21.578 21.047 7.785 1 93.69 371 TRP B C 1
ATOM 6466 O O . TRP B 1 371 ? -21.672 20.734 8.977 1 93.69 371 TRP B O 1
ATOM 6476 N N . ILE B 1 372 ? -20.797 22 7.344 1 94.94 372 ILE B N 1
ATOM 6477 C CA . ILE B 1 372 ? -19.859 22.656 8.234 1 94.94 372 ILE B CA 1
ATOM 6478 C C . ILE B 1 372 ? -20.625 23.578 9.195 1 94.94 372 ILE B C 1
ATOM 6480 O O . ILE B 1 372 ? -20.344 23.594 10.398 1 94.94 372 ILE B O 1
ATOM 6484 N N . GLU B 1 373 ? -21.625 24.25 8.711 1 94.62 373 GLU B N 1
ATOM 6485 C CA . GLU B 1 373 ? -22.391 25.203 9.5 1 94.62 373 GLU B CA 1
ATOM 6486 C C . GLU B 1 373 ? -23.203 24.484 10.586 1 94.62 373 GLU B C 1
ATOM 6488 O O . GLU B 1 373 ? -23.469 25.062 11.641 1 94.62 373 GLU B O 1
ATOM 6493 N N . THR B 1 374 ? -23.578 23.25 10.336 1 93.75 374 THR B N 1
ATOM 6494 C CA . THR B 1 374 ? -24.359 22.516 11.328 1 93.75 374 THR B CA 1
ATOM 6495 C C . THR B 1 374 ? -23.438 21.875 12.367 1 93.75 374 THR B C 1
ATOM 6497 O O . THR B 1 374 ? -23.906 21.469 13.438 1 93.75 374 THR B O 1
ATOM 6500 N N . SER B 1 375 ? -22.141 21.859 12.102 1 92.75 375 SER B N 1
ATOM 6501 C CA . SER B 1 375 ? -21.219 21.156 12.984 1 92.75 375 SER B CA 1
ATOM 6502 C C . SER B 1 375 ? -20.328 22.141 13.734 1 92.75 375 SER B C 1
ATOM 6504 O O . SER B 1 375 ? -19.656 21.766 14.703 1 92.75 375 SER B O 1
ATOM 6506 N N . SER B 1 376 ? -20.281 23.406 13.281 1 94.06 376 SER B N 1
ATOM 6507 C CA . SER B 1 376 ? -19.344 24.344 13.859 1 94.06 376 SER B CA 1
ATOM 6508 C C . SER B 1 376 ? -19.828 25.781 13.703 1 94.06 376 SER B C 1
ATOM 6510 O O . SER B 1 376 ? -20.703 26.062 12.891 1 94.06 376 SER B O 1
ATOM 6512 N N . ASN B 1 377 ? -19.328 26.688 14.531 1 95.56 377 ASN B N 1
ATOM 6513 C CA . ASN B 1 377 ? -19.531 28.125 14.398 1 95.56 377 ASN B CA 1
ATOM 6514 C C . ASN B 1 377 ? -18.703 28.703 13.25 1 95.56 377 ASN B C 1
ATOM 6516 O O . ASN B 1 377 ? -17.656 29.312 13.477 1 95.56 377 ASN B O 1
ATOM 6520 N N . LEU B 1 378 ? -19.203 28.562 12.031 1 97.44 378 LEU B N 1
ATOM 6521 C CA . LEU B 1 378 ? -18.484 28.984 10.828 1 97.44 378 LEU B CA 1
ATOM 6522 C C . LEU B 1 378 ? -18.625 30.5 10.625 1 97.44 378 LEU B C 1
ATOM 6524 O O . LEU B 1 378 ? -19.703 31 10.336 1 97.44 378 LEU B O 1
ATOM 6528 N N . ILE B 1 379 ? -17.484 31.219 10.68 1 97.62 379 ILE B N 1
ATOM 6529 C CA . ILE B 1 379 ? -17.594 32.656 10.594 1 97.62 379 ILE B CA 1
ATOM 6530 C C . ILE B 1 379 ? -16.828 33.188 9.367 1 97.62 379 ILE B C 1
ATOM 6532 O O . ILE B 1 379 ? -16.906 34.344 9.023 1 97.62 379 ILE B O 1
ATOM 6536 N N . GLN B 1 380 ? -16.016 32.406 8.75 1 98.12 380 GLN B N 1
ATOM 6537 C CA . GLN B 1 380 ? -15.266 32.688 7.531 1 98.12 380 GLN B CA 1
ATOM 6538 C C . GLN B 1 380 ? -15.242 31.453 6.613 1 98.12 380 GLN B C 1
ATOM 6540 O O . GLN B 1 380 ? -14.945 30.344 7.055 1 98.12 380 GLN B O 1
ATOM 6545 N N . PHE B 1 381 ? -15.703 31.594 5.332 1 97.38 381 PHE B N 1
ATOM 6546 C CA . PHE B 1 381 ? -15.727 30.516 4.352 1 97.38 381 PHE B CA 1
ATOM 6547 C C . PHE B 1 381 ? -15.32 31.016 2.975 1 97.38 381 PHE B C 1
ATOM 6549 O O . PHE B 1 381 ? -16 31.859 2.393 1 97.38 381 PHE B O 1
ATOM 6556 N N . LYS B 1 382 ? -14.242 30.516 2.477 1 97 382 LYS B N 1
ATOM 6557 C CA . LYS B 1 382 ? -13.742 30.953 1.18 1 97 382 LYS B CA 1
ATOM 6558 C C . LYS B 1 382 ? -13.383 29.766 0.295 1 97 382 LYS B C 1
ATOM 6560 O O . LYS B 1 382 ? -12.898 28.75 0.786 1 97 382 LYS B O 1
ATOM 6565 N N . ILE B 1 383 ? -13.594 29.859 -0.998 1 95.25 383 ILE B N 1
ATOM 6566 C CA . ILE B 1 383 ? -13.227 28.875 -2.014 1 95.25 383 ILE B CA 1
ATOM 6567 C C . ILE B 1 383 ? -12.32 29.531 -3.059 1 95.25 383 ILE B C 1
ATOM 6569 O O . ILE B 1 383 ? -12.641 30.609 -3.586 1 95.25 383 ILE B O 1
ATOM 6573 N N . TYR B 1 384 ? -11.25 28.938 -3.326 1 96.56 384 TYR B N 1
ATOM 6574 C CA . TYR B 1 384 ? -10.289 29.469 -4.277 1 96.56 384 TYR B CA 1
ATOM 6575 C C . TYR B 1 384 ? -10.133 28.547 -5.48 1 96.56 384 TYR B C 1
ATOM 6577 O O . TYR B 1 384 ? -10.219 27.328 -5.348 1 96.56 384 TYR B O 1
ATOM 6585 N N . ASP B 1 385 ? -9.789 29.062 -6.676 1 94.62 385 ASP B N 1
ATOM 6586 C CA . ASP B 1 385 ? -9.562 28.297 -7.902 1 94.62 385 ASP B CA 1
ATOM 6587 C C . ASP B 1 385 ? -8.078 28.062 -8.141 1 94.62 385 ASP B C 1
ATOM 6589 O O . ASP B 1 385 ? -7.637 27.938 -9.289 1 94.62 385 ASP B O 1
ATOM 6593 N N . LYS B 1 386 ? -7.309 28.141 -7.102 1 96.44 386 LYS B N 1
ATOM 6594 C CA . LYS B 1 386 ? -5.871 27.875 -7.129 1 96.44 386 LYS B CA 1
ATOM 6595 C C . LYS B 1 386 ? -5.414 27.172 -5.855 1 96.44 386 LYS B C 1
ATOM 6597 O O . LYS B 1 386 ? -6.152 27.125 -4.871 1 96.44 386 LYS B O 1
ATOM 6602 N N . GLY B 1 387 ? -4.242 26.641 -5.93 1 97.62 387 GLY B N 1
ATOM 6603 C CA . GLY B 1 387 ? -3.713 25.938 -4.773 1 97.62 387 GLY B CA 1
ATOM 6604 C C . GLY B 1 387 ? -4.32 24.562 -4.582 1 97.62 387 GLY B C 1
ATOM 6605 O O . GLY B 1 387 ? -5.375 24.266 -5.145 1 97.62 387 GLY B O 1
ATOM 6606 N N . GLY B 1 388 ? -3.641 23.75 -3.779 1 97.25 388 GLY B N 1
ATOM 6607 C CA . GLY B 1 388 ? -4.102 22.406 -3.451 1 97.25 388 GLY B CA 1
ATOM 6608 C C . GLY B 1 388 ? -3.992 22.094 -1.974 1 97.25 388 GLY B C 1
ATOM 6609 O O . GLY B 1 388 ? -4.363 22.906 -1.125 1 97.25 388 GLY B O 1
ATOM 6610 N N . HIS B 1 389 ? -3.59 20.844 -1.687 1 97.62 389 HIS B N 1
ATOM 6611 C CA . HIS B 1 389 ? -3.598 20.281 -0.342 1 97.62 389 HIS B CA 1
ATOM 6612 C C . HIS B 1 389 ? -2.537 20.938 0.537 1 97.62 389 HIS B C 1
ATOM 6614 O O . HIS B 1 389 ? -2.617 20.859 1.766 1 97.62 389 HIS B O 1
ATOM 6620 N N . PHE B 1 390 ? -1.518 21.531 -0.102 1 98.44 390 PHE B N 1
ATOM 6621 C CA . PHE B 1 390 ? -0.448 22.203 0.622 1 98.44 390 PHE B CA 1
ATOM 6622 C C . PHE B 1 390 ? -0.451 23.703 0.323 1 98.44 390 PHE B C 1
ATOM 6624 O O . PHE B 1 390 ? 0.538 24.25 -0.176 1 98.44 390 PHE B O 1
ATOM 6631 N N . PRO B 1 391 ? -1.506 24.344 0.789 1 98.44 391 PRO B N 1
ATOM 6632 C CA . PRO B 1 391 ? -1.638 25.75 0.401 1 98.44 391 PRO B CA 1
ATOM 6633 C C . PRO B 1 391 ? -0.528 26.625 0.975 1 98.44 391 PRO B C 1
ATOM 6635 O O . PRO B 1 391 ? -0.203 27.672 0.403 1 98.44 391 PRO B O 1
ATOM 6638 N N . SER B 1 392 ? 0.068 26.234 2.113 1 98.56 392 SER B N 1
ATOM 6639 C CA . SER B 1 392 ? 1.175 27 2.695 1 98.56 392 SER B CA 1
ATOM 6640 C C . SER B 1 392 ? 2.379 27.016 1.759 1 98.56 392 SER B C 1
ATOM 6642 O O . SER B 1 392 ? 3.199 27.938 1.818 1 98.56 392 SER B O 1
ATOM 6644 N N . LEU B 1 393 ? 2.514 26.016 0.88 1 98.62 393 LEU B N 1
ATOM 6645 C CA . LEU B 1 393 ? 3.57 25.953 -0.123 1 98.62 393 LEU B CA 1
ATOM 6646 C C . LEU B 1 393 ? 3.107 26.578 -1.438 1 98.62 393 LEU B C 1
ATOM 6648 O O . LEU B 1 393 ? 3.861 27.297 -2.086 1 98.62 393 LEU B O 1
ATOM 6652 N N . GLU B 1 394 ? 1.883 26.391 -1.814 1 98.75 394 GLU B N 1
ATOM 6653 C CA . GLU B 1 394 ? 1.402 26.672 -3.162 1 98.75 394 GLU B CA 1
ATOM 6654 C C . GLU B 1 394 ? 0.948 28.125 -3.291 1 98.75 394 GLU B C 1
ATOM 6656 O O . GLU B 1 394 ? 1.23 28.781 -4.293 1 98.75 394 GLU B O 1
ATOM 6661 N N . VAL B 1 395 ? 0.173 28.562 -2.311 1 98.62 395 VAL B N 1
ATOM 6662 C CA . VAL B 1 395 ? -0.394 29.906 -2.336 1 98.62 395 VAL B CA 1
ATOM 6663 C C . VAL B 1 395 ? -0.262 30.547 -0.956 1 98.62 395 VAL B C 1
ATOM 6665 O O . VAL B 1 395 ? -1.249 31.016 -0.387 1 98.62 395 VAL B O 1
ATOM 6668 N N . PRO B 1 396 ? 0.967 30.75 -0.463 1 98.62 396 PRO B N 1
ATOM 6669 C CA . PRO B 1 396 ? 1.193 31.188 0.915 1 98.62 396 PRO B CA 1
ATOM 6670 C C . PRO B 1 396 ? 0.589 32.562 1.203 1 98.62 396 PRO B C 1
ATOM 6672 O O . PRO B 1 396 ? 0.107 32.812 2.312 1 98.62 396 PRO B O 1
ATOM 6675 N N . ASP B 1 397 ? 0.526 33.438 0.237 1 98.44 397 ASP B N 1
ATOM 6676 C CA . ASP B 1 397 ? -0.001 34.781 0.469 1 98.44 397 ASP B CA 1
ATOM 6677 C C . ASP B 1 397 ? -1.51 34.75 0.701 1 98.44 397 ASP B C 1
ATOM 6679 O O . ASP B 1 397 ? -2.033 35.5 1.537 1 98.44 397 ASP B O 1
ATOM 6683 N N . VAL B 1 398 ? -2.15 33.906 -0.06 1 98.56 398 VAL B N 1
ATOM 6684 C CA . VAL B 1 398 ? -3.596 33.75 0.08 1 98.56 398 VAL B CA 1
ATOM 6685 C C . VAL B 1 398 ? -3.928 33.156 1.448 1 98.56 398 VAL B C 1
ATOM 6687 O O . VAL B 1 398 ? -4.793 33.688 2.16 1 98.56 398 VAL B O 1
ATOM 6690 N N . LEU B 1 399 ? -3.23 32.125 1.809 1 98.75 399 LEU B N 1
ATOM 6691 C CA . LEU B 1 399 ? -3.465 31.484 3.092 1 98.75 399 LEU B CA 1
ATOM 6692 C C . LEU B 1 399 ? -3.125 32.438 4.246 1 98.75 399 LEU B C 1
ATOM 6694 O O . LEU B 1 399 ? -3.857 32.5 5.238 1 98.75 399 LEU B O 1
ATOM 6698 N N . LEU B 1 400 ? -1.998 33.125 4.109 1 98.75 400 LEU B N 1
ATOM 6699 C CA . LEU B 1 400 ? -1.592 34.094 5.117 1 98.75 400 LEU B CA 1
ATOM 6700 C C . LEU B 1 400 ? -2.711 35.125 5.387 1 98.75 400 LEU B C 1
ATOM 6702 O O . LEU B 1 400 ? -3.059 35.375 6.543 1 98.75 400 LEU B O 1
ATOM 6706 N N . ALA B 1 401 ? -3.271 35.656 4.336 1 98.69 401 ALA B N 1
ATOM 6707 C CA . ALA B 1 401 ? -4.328 36.656 4.453 1 98.69 401 ALA B CA 1
ATOM 6708 C C . ALA B 1 401 ? -5.555 36.062 5.16 1 98.69 401 ALA B C 1
ATOM 6710 O O . ALA B 1 401 ? -6.184 36.75 5.977 1 98.69 401 ALA B O 1
ATOM 6711 N N . ASP B 1 402 ? -5.895 34.844 4.828 1 98.69 402 ASP B N 1
ATOM 6712 C CA . ASP B 1 402 ? -7.062 34.219 5.434 1 98.69 402 ASP B CA 1
ATOM 6713 C C . ASP B 1 402 ? -6.848 34 6.926 1 98.69 402 ASP B C 1
ATOM 6715 O O . ASP B 1 402 ? -7.758 34.188 7.73 1 98.69 402 ASP B O 1
ATOM 6719 N N . ILE B 1 403 ? -5.664 33.469 7.301 1 98.75 403 ILE B N 1
ATOM 6720 C CA . ILE B 1 403 ? -5.34 33.25 8.703 1 98.75 403 ILE B CA 1
ATOM 6721 C C . ILE B 1 403 ? -5.383 34.562 9.477 1 98.75 403 ILE B C 1
ATOM 6723 O O . ILE B 1 403 ? -5.969 34.625 10.555 1 98.75 403 ILE B O 1
ATOM 6727 N N . GLN B 1 404 ? -4.816 35.625 8.906 1 98.38 404 GLN B N 1
ATOM 6728 C CA . GLN B 1 404 ? -4.777 36.938 9.547 1 98.38 404 GLN B CA 1
ATOM 6729 C C . GLN B 1 404 ? -6.184 37.5 9.711 1 98.38 404 GLN B C 1
ATOM 6731 O O . GLN B 1 404 ? -6.477 38.156 10.703 1 98.38 404 GLN B O 1
ATOM 6736 N N . GLN B 1 405 ? -6.992 37.25 8.711 1 98.12 405 GLN B N 1
ATOM 6737 C CA . GLN B 1 405 ? -8.367 37.719 8.797 1 98.12 405 GLN B CA 1
ATOM 6738 C C . GLN B 1 405 ? -9.094 37.125 9.992 1 98.12 405 GLN B C 1
ATOM 6740 O O . GLN B 1 405 ? -9.75 37.844 10.75 1 98.12 405 GLN B O 1
ATOM 6745 N N . LEU B 1 406 ? -9.016 35.812 10.148 1 98.31 406 LEU B N 1
ATOM 6746 C CA . LEU B 1 406 ? -9.617 35.219 11.328 1 98.31 406 LEU B CA 1
ATOM 6747 C C . LEU B 1 406 ? -8.977 35.75 12.602 1 98.31 406 LEU B C 1
ATOM 6749 O O . LEU B 1 406 ? -9.672 36 13.594 1 98.31 406 LEU B O 1
ATOM 6753 N N . GLY B 1 407 ? -7.664 35.844 12.594 1 97.75 407 GLY B N 1
ATOM 6754 C CA . GLY B 1 407 ? -6.953 36.406 13.742 1 97.75 407 GLY B CA 1
ATOM 6755 C C . GLY B 1 407 ? -7.465 37.75 14.172 1 97.75 407 GLY B C 1
ATOM 6756 O O . GLY B 1 407 ? -7.656 38 15.367 1 97.75 407 GLY B O 1
ATOM 6757 N N . LYS B 1 408 ? -7.676 38.625 13.211 1 95.75 408 LYS B N 1
ATOM 6758 C CA . LYS B 1 408 ? -8.211 39.938 13.492 1 95.75 408 LYS B CA 1
ATOM 6759 C C . LYS B 1 408 ? -9.578 39.875 14.156 1 95.75 408 LYS B C 1
ATOM 6761 O O . LYS B 1 408 ? -9.883 40.625 15.078 1 95.75 408 LYS B O 1
ATOM 6766 N N . THR B 1 409 ? -10.336 38.969 13.672 1 95.69 409 THR B N 1
ATOM 6767 C CA . THR B 1 409 ? -11.703 38.812 14.156 1 95.69 409 THR B CA 1
ATOM 6768 C C . THR B 1 409 ? -11.703 38.312 15.602 1 95.69 409 THR B C 1
ATOM 6770 O O . THR B 1 409 ? -12.477 38.812 16.422 1 95.69 409 THR B O 1
ATOM 6773 N N . VAL B 1 410 ? -10.82 37.406 15.984 1 95.12 410 VAL B N 1
ATOM 6774 C CA . VAL B 1 410 ? -10.914 36.75 17.281 1 95.12 410 VAL B CA 1
ATOM 6775 C C . VAL B 1 410 ? -10.055 37.469 18.297 1 95.12 410 VAL B C 1
ATOM 6777 O O . VAL B 1 410 ? -10.203 37.281 19.516 1 95.12 410 VAL B O 1
ATOM 6780 N N . SER B 1 411 ? -9.125 38.312 17.828 1 91 411 SER B N 1
ATOM 6781 C CA . SER B 1 411 ? -8.227 39.031 18.719 1 91 411 SER B CA 1
ATOM 6782 C C . SER B 1 411 ? -8.984 40.062 19.547 1 91 411 SER B C 1
ATOM 6784 O O . SER B 1 411 ? -8.531 40.469 20.625 1 91 411 SER B O 1
ATOM 6786 N N . ILE B 1 412 ? -10.07 40.469 19.047 1 82.31 412 ILE B N 1
ATOM 6787 C CA . ILE B 1 412 ? -10.883 41.438 19.766 1 82.31 412 ILE B CA 1
ATOM 6788 C C . ILE B 1 412 ? -11.367 40.844 21.094 1 82.31 412 ILE B C 1
ATOM 6790 O O . ILE B 1 412 ? -11.523 41.562 22.078 1 82.31 412 ILE B O 1
ATOM 6794 N N . HIS B 1 413 ? -11.57 39.594 21.141 1 72.56 413 HIS B N 1
ATOM 6795 C CA . HIS B 1 413 ? -12.117 38.906 22.297 1 72.56 413 HIS B CA 1
ATOM 6796 C C . HIS B 1 413 ? -11.008 38.25 23.125 1 72.56 413 HIS B C 1
ATOM 6798 O O . HIS B 1 413 ? -11.289 37.594 24.125 1 72.56 413 HIS B O 1
ATOM 6804 N N . ALA B 1 414 ? -9.828 38.438 22.672 1 71.38 414 ALA B N 1
ATOM 6805 C CA . ALA B 1 414 ? -8.711 37.781 23.359 1 71.38 414 ALA B CA 1
ATOM 6806 C C . ALA B 1 414 ? -8.312 38.594 24.609 1 71.38 414 ALA B C 1
ATOM 6808 O O . ALA B 1 414 ? -8.227 39.812 24.562 1 71.38 414 ALA B O 1
ATOM 6809 N N . PRO B 1 415 ? -8.57 37.938 25.828 1 61.75 415 PRO B N 1
ATOM 6810 C CA . PRO B 1 415 ? -8.125 38.688 27 1 61.75 415 PRO B CA 1
ATOM 6811 C C . PRO B 1 415 ? -6.723 39.25 26.844 1 61.75 415 PRO B C 1
ATOM 6813 O O . PRO B 1 415 ? -5.875 38.656 26.188 1 61.75 415 PRO B O 1
ATOM 6816 N N . ARG B 1 416 ? -6.59 40.531 26.984 1 57.56 416 ARG B N 1
ATOM 6817 C CA . ARG B 1 416 ? -5.277 41.156 26.969 1 57.56 416 ARG B CA 1
ATOM 6818 C C . ARG B 1 416 ? -4.289 40.406 27.844 1 57.56 416 ARG B C 1
ATOM 6820 O O . ARG B 1 416 ? -4.359 40.469 29.078 1 57.56 416 ARG B O 1
ATOM 6827 N N . SER B 1 417 ? -4.305 39.062 27.766 1 50.34 417 SER B N 1
ATOM 6828 C CA . SER B 1 417 ? -3.52 38.219 28.656 1 50.34 417 SER B CA 1
ATOM 6829 C C . SER B 1 417 ? -2.086 38.719 28.766 1 50.34 417 SER B C 1
ATOM 6831 O O . SER B 1 417 ? -1.527 39.281 27.812 1 50.34 417 SER B O 1
ATOM 6833 N N . SER B 1 418 ? -1.719 39.031 30.078 1 46.25 418 SER B N 1
ATOM 6834 C CA . SER B 1 418 ? -0.321 39 30.5 1 46.25 418 SER B CA 1
ATOM 6835 C C . SER B 1 418 ? 0.405 37.812 29.906 1 46.25 418 SER B C 1
ATOM 6837 O O . SER B 1 418 ? 0.364 36.688 30.453 1 46.25 418 SER B O 1
ATOM 6839 N N . GLN B 1 419 ? 0.105 37.312 28.766 1 48.22 419 GLN B N 1
ATOM 6840 C CA . GLN B 1 419 ? 0.69 36.156 28.125 1 48.22 419 GLN B CA 1
ATOM 6841 C C . GLN B 1 419 ? 2.186 36.062 28.422 1 48.22 419 GLN B C 1
ATOM 6843 O O . GLN B 1 419 ? 2.92 37.031 28.234 1 48.22 419 GLN B O 1
ATOM 6848 N N . SER B 1 420 ? 2.418 35.156 29.344 1 50.12 420 SER B N 1
ATOM 6849 C CA . SER B 1 420 ? 3.727 34.75 29.859 1 50.12 420 SER B CA 1
ATOM 6850 C C . SER B 1 420 ? 4.727 34.562 28.719 1 50.12 420 SER B C 1
ATOM 6852 O O . SER B 1 420 ? 4.469 33.781 27.797 1 50.12 420 SER B O 1
ATOM 6854 N N . LYS B 1 421 ? 5.289 35.531 28.156 1 54.22 421 LYS B N 1
ATOM 6855 C CA . LYS B 1 421 ? 6.512 35.562 27.359 1 54.22 421 LYS B CA 1
ATOM 6856 C C . LYS B 1 421 ? 7.621 34.75 28.016 1 54.22 421 LYS B C 1
ATOM 6858 O O . LYS B 1 421 ? 8.492 35.312 28.688 1 54.22 421 LYS B O 1
ATOM 6863 N N . LYS B 1 422 ? 7.254 33.438 28.359 1 53.75 422 LYS B N 1
ATOM 6864 C CA . LYS B 1 422 ? 8.414 32.75 28.906 1 53.75 422 LYS B CA 1
ATOM 6865 C C . LYS B 1 422 ? 9.57 32.719 27.906 1 53.75 422 LYS B C 1
ATOM 6867 O O . LYS B 1 422 ? 9.422 32.188 26.797 1 53.75 422 LYS B O 1
ATOM 6872 N N . GLU B 1 423 ? 10.391 33.594 28.031 1 59.88 423 GLU B N 1
ATOM 6873 C CA . GLU B 1 423 ? 11.641 33.531 27.297 1 59.88 423 GLU B CA 1
ATOM 6874 C C . GLU B 1 423 ? 12.305 32.156 27.453 1 59.88 423 GLU B C 1
ATOM 6876 O O . GLU B 1 423 ? 12.555 31.719 28.578 1 59.88 423 GLU B O 1
ATOM 6881 N N . LEU B 1 424 ? 12.102 31.234 26.469 1 68.56 424 LEU B N 1
ATOM 6882 C CA . LEU B 1 424 ? 12.75 29.922 26.484 1 68.56 424 LEU B CA 1
ATOM 6883 C C . LEU B 1 424 ? 14.258 30.062 26.312 1 68.56 424 LEU B C 1
ATOM 6885 O O . LEU B 1 424 ? 14.719 30.906 25.547 1 68.56 424 LEU B O 1
#

Secondary structure (DSSP, 8-state):
--EEE-PPPP-HHHHHHHHHT--PPP--S-HHHHTTTTSS-HHHHHHHHHHHHHT--HHHHHHHHTTS-EEEEEETTEEEEEEEE---STT-EEEEEE--TT--GGGGTTTHHHHHHTTTT---EEEEEEPPTTSTTSPPPSSS--SHHHHHHHHHHHHHHTT-SSEEEEE-HHHHHHHHHHHHH-GGGEEEEEESS--PPP----HHHHHH-HHHHHHHHHHHHH-HHHHH-TTTTTTTTT--SSBTTT-TTTHHHHHHHH-HHHHHHHHHH-HHHHHHHHHHHHHHHS--S-HHHHHH-SS-TTS-HHHHHHHHHHHHHHT-HHHHHHHHHIIIIISHHHHHHHHTSPEEEEEEEEE-TT-S----HHHHHHHEEEEEEEE-SS--S-HHHHSHHHHHHHHHHHHHHHHTTS----------/--EE--PPPP-HHHHHHHHTT--PPP--S-HHHHTTTTSS-HHHHHHHHHHHHHT--HHHHHHHHTTS-EEEEEETTEEEEEEEE---STT-EEEEEE--TT--GGGGTTTHHHHHHTTTT---EEEEEEPPTTSTTSPPPSSS--SHHHHHHHHHHHHHHTT-SSEEEEE-HHHHHHHHHHHHH-GGGEEEEEESS--PPP----HHHHHH-HHHHHHHHHHHHH-HHHHH-TTTTTTTTT--SSBTTT-TTTHHHHHHHH-HHHHHHHHHH-HHHHHHHHHHHHHHHS--S-HHHHHH-SS-TTS-HHHHHHHHHHHHHHT-HHHHHHHHHIIIIISHHHHHHHHTSPEEEEEEEEE-TT-S----HHHHHHHEEEEEEEE-SS--S-HHHHSHHHHHHHHHHHHHHHHTTS----------

pLDDT: mean 93.35, std 9.5, range [46.06, 98.94]

InterPro domains:
  IPR000639 Epoxide hydrolase-like [PR00412] (99-117)
  IPR000639 Epoxide hydrolase-like [PR00412] (124-139)
  IPR000639 Epoxide hydrolase-like [PR00412] (169-182)
  IPR000639 Epoxide hydrolase-like [PR00412] (384-406)
  IPR010497 Epoxide hydrolase, N-terminal [PF06441] (5-108)
  IPR016292 Epoxide hydrolase [PIRSF001112] (5-407)
  IPR029058 Alpha/Beta hydrolase fold [G3DSA:3.40.50.1820] (2-417)
  IPR029058 Alpha/Beta hydrolase fold [SSF53474] (5-404)

Organism: Mucor circinelloides f. circinelloides (strain 1006PhL) (NCBI:txid1220926)

Nearest PDB structures (foldseek):
  4qla-assembly1_A  TM=8.762E-01  e=1.454E-33  Bombyx mori
  4qla-assembly1_B  TM=9.182E-01  e=4.707E-32  Bombyx mori
  3g02-assembly1_B  TM=8.697E-01  e=1.151E-30  Aspergillus niger
  6i8w-assembly2_B  TM=7.072E-01  e=4.440E-13  Pseudomonas aeruginosa
  1u2e-assembly2_D  TM=7.083E-01  e=7.732E-11  Escherichia coli

Solvent-accessible surface area (backbone atoms only — not comparable to full-atom values): 43337 Å² total; per-residue (Å²): 112,80,37,83,48,75,76,73,86,73,68,57,64,62,54,45,56,52,68,72,64,66,39,78,48,57,67,47,72,60,46,77,78,47,35,59,65,44,24,42,40,65,72,47,46,52,53,52,52,51,39,56,68,72,69,56,53,65,67,61,50,40,55,59,59,56,72,53,50,35,29,31,30,68,50,97,88,31,46,37,22,30,36,54,44,79,36,89,50,89,83,37,44,40,32,39,45,34,50,32,83,89,57,42,54,69,49,40,66,72,45,53,61,43,38,20,68,11,56,90,82,43,46,25,18,27,36,33,33,40,27,55,73,6,27,47,75,8,38,56,65,49,57,87,74,67,24,46,61,51,49,20,54,45,52,53,48,49,40,47,73,57,42,44,71,54,29,30,37,38,22,30,61,54,15,21,52,16,47,52,42,36,45,65,75,42,38,88,35,34,50,28,40,37,27,57,36,80,77,58,39,72,42,54,84,42,74,65,34,51,69,80,34,44,67,52,27,52,52,46,55,46,22,74,74,68,32,56,47,75,70,64,31,60,83,42,32,33,47,47,84,34,59,47,80,25,22,35,88,56,17,64,79,16,14,66,49,18,24,26,34,35,27,29,45,21,58,16,28,8,43,45,49,14,69,63,11,33,44,31,52,51,43,36,54,56,38,71,27,38,47,53,100,40,72,70,55,51,56,74,43,58,57,41,88,49,49,49,69,65,61,53,50,50,51,49,46,42,32,60,78,50,44,16,63,31,38,47,38,43,40,42,26,28,49,68,71,70,31,49,68,56,49,56,60,57,41,66,48,68,30,82,38,44,26,33,39,46,39,31,53,30,37,70,54,38,70,48,68,64,23,40,53,67,26,31,36,63,78,44,81,47,79,42,92,49,30,15,65,50,32,47,54,44,35,39,68,61,51,48,51,51,53,26,50,52,42,52,64,37,52,75,74,45,72,85,60,87,58,52,74,67,81,126,113,81,37,82,48,76,76,74,86,73,68,57,65,62,53,46,56,54,68,72,63,66,40,77,48,57,65,46,72,59,44,77,78,47,35,60,65,43,24,41,40,66,70,48,46,51,53,52,51,50,39,56,69,72,68,58,54,65,65,62,50,41,55,58,59,56,72,51,50,35,29,33,30,68,50,98,89,30,46,38,22,29,35,57,43,78,36,89,50,88,82,38,45,41,32,40,44,34,51,33,84,90,58,41,53,68,49,41,64,72,47,52,61,43,38,20,68,11,56,90,82,43,46,25,18,26,37,33,34,40,29,55,72,6,26,46,75,8,38,56,65,52,57,89,76,67,25,45,62,49,49,20,54,46,52,53,50,50,39,47,73,55,40,43,72,55,29,28,38,39,22,30,60,54,16,21,53,17,46,52,43,35,45,64,74,42,37,88,35,35,50,28,41,38,29,56,36,81,78,57,40,72,44,55,86,41,75,65,35,52,69,80,34,44,67,52,25,51,51,45,55,46,24,74,74,68,32,56,46,75,71,65,30,60,83,42,32,33,47,48,84,33,60,45,81,26,23,36,89,55,18,63,81,17,13,65,47,17,24,27,34,35,29,30,45,21,59,15,29,8,43,45,49,14,69,64,11,35,45,31,52,49,42,37,55,57,38,72,27,39,48,54,98,41,71,70,56,51,56,74,43,60,56,41,87,50,49,49,69,64,60,54,51,50,51,48,46,41,33,60,75,52,44,16,63,30,38,47,36,43,39,42,25,28,48,67,71,70,32,47,68,56,48,57,60,56,42,68,48,68,31,80,38,43,25,31,40,45,41,30,53,29,36,68,52,36,70,47,68,65,23,39,53,69,27,30,37,66,77,44,80,48,78,42,93,50,31,15,65,51,32,48,52,44,36,38,68,62,50,50,52,53,54,28,51,52,43,52,64,37,52,74,72,46,71,84,60,85,58,52,76,67,81,124

Foldseek 3Di:
DKFWDADDDDPLVVLLVQLVDDDDDDDDPPQLVCFCVPAFGPVQLNVLSVCLNPPADLVVVSVLVRVFTWIWDDFPRKTKIKTWAAAPDLLAFAEEEEEAPPFWLLLQSLQQVCQRDVPPVFHHYGYMYIGQALAQPIDFDPDPDRALLVSLVRVVVVCVVLQQQAGAYEYEDSRQSNVLNNCLVCVVRYLEYEYADHDFDQLDPDPVCCVPPVVSNVLSVVCVVPNDCVRQNCQQFALVRQDDCADCVRPVVNPLLNCLQPPLPVLLVCCQVHLSSVLRVRLRCQLQFKDAPDPVVSSPHSHHPLADSNSSVNSSVSCRRVVRSSSSSNNSNCCVPPCVVVSVVSNPAAGAHEYAYEHERRENGHHHPSRVVSRYNYDYYYYYDHTGSSCSRRPVVVVSVRVSVSSVVSSVVDPSPPRCPVPD/DKFWDADDDDPLVVLLVQLVDDDDDDDDPPQLVCQCVPAFGPVQLNVLSVCLNPPADLVVVSVLVRVFTWIWDDFPRKTKIKTWAAAPPLLAFAEEEEEAPPFWLLLQSLQQVCQRDVPPVFHHYGYMYIGQALAQPIDFDPDPDRALLVSLVRVVVVCVVLQQQAGAYEYEDSRQSNVLNNCLVCVVRYLEYEYADHDFDQLDPDPVCCVPPVVSNVLSVVCVVPNDCVRQNCQQWALVRQDDCADCVRPVVRPLLNCLQPPLPVLLVCCQPRLSSVLRVRLRCQLQFKDAPDPVVSSPHSHHPLADSNSSVNSSVSCRRVVRSSSSSNNSNCCVPPCVVVSVVSNPAAGAHEYAYEHERRENGHHHPSRVVSRYNYDYYYYYDHTGSSCSRRPVVVVSVRVSVSSVVSSVVDPSDPRCPPPD

Sequence (848 aa):
MIEKFTIPSLDEQDLHDRLSRVKYPHEYENEAASGWKYGAPSWAVKDLVQAWKTKFSWEEKREEMNQWHHYRTNINGLNIHFIHEISKVDNAIPILLLHGWPSTFYEFHKLINPLRDGQNSSQAFHVVVPSLPGYGFSEAPKEEGWGAPKIADTFQKLMSELGYQKYMIFAGDWGASVATFMIRSQPDKCLGYHTTMPFPQPPFPTLRNLIFHPIKVILFVLCLVFGLERIYGKKEVKGLKTLAYANVEKDRASGYRAIQSTRPYTLAFGLSDSPVGLLAWMLDPYHSWTHFPSEELSAKVALPETVSVDEFLTQVTIYWITNTMSASTRIYYEALYNHSKDLSSSLRKYSQVPTAVSYFENEPAKFPRDWIETSSNLIQFKIYDKGGHFPSLEVPDVLLADIQQLGKTVSIHAPRSSQSKKELMIEKFTIPSLDEQDLHDRLSRVKYPHEYENEAASGWKYGAPSWAVKDLVQAWKTKFSWEEKREEMNQWHHYRTNINGLNIHFIHEISKVDNAIPILLLHGWPSTFYEFHKLINPLRDGQNSSQAFHVVVPSLPGYGFSEAPKEEGWGAPKIADTFQKLMSELGYQKYMIFAGDWGASVATFMIRSQPDKCLGYHTTMPFPQPPFPTLRNLIFHPIKVILFVLCLVFGLERIYGKKEVKGLKTLAYANVEKDRASGYRAIQSTRPYTLAFGLSDSPVGLLAWMLDPYHSWTHFPSEELSAKVALPETVSVDEFLTQVTIYWITNTMSASTRIYYEALYNHSKDLSSSLRKYSQVPTAVSYFENEPAKFPRDWIETSSNLIQFKIYDKGGHFPSLEVPDVLLADIQQLGKTVSIHAPRSSQSKKEL

Radius of gyration: 29.42 Å; Cα contacts (8 Å, |Δi|>4): 1690; chains: 2; bounding box: 64×91×62 Å